Protein AF-0000000086132204 (afdb_homodimer)

Structure (mmCIF, N/CA/C/O backbone):
data_AF-0000000086132204-model_v1
#
loop_
_entity.id
_entity.type
_entity.pdbx_description
1 polymer 'Uncharacterized protein'
#
loop_
_atom_site.group_PDB
_atom_site.id
_atom_site.type_symbol
_atom_site.label_atom_id
_atom_site.label_alt_id
_atom_site.label_comp_id
_atom_site.label_asym_id
_atom_site.label_entity_id
_atom_site.label_seq_id
_atom_site.pdbx_PDB_ins_code
_atom_site.Cartn_x
_atom_site.Cartn_y
_atom_site.Cartn_z
_atom_site.occupancy
_atom_site.B_iso_or_equiv
_atom_site.auth_seq_id
_atom_site.auth_comp_id
_atom_site.auth_asym_id
_atom_site.auth_atom_id
_atom_site.pdbx_PDB_model_num
ATOM 1 N N . MET A 1 1 ? 73.062 -9.727 62 1 20.42 1 MET A N 1
ATOM 2 C CA . MET A 1 1 ? 72.625 -11.133 62.031 1 20.42 1 MET A CA 1
ATOM 3 C C . MET A 1 1 ? 71.312 -11.32 61.281 1 20.42 1 MET A C 1
ATOM 5 O O . MET A 1 1 ? 70.938 -10.492 60.469 1 20.42 1 MET A O 1
ATOM 9 N N . PRO A 1 2 ? 70.375 -11.914 62.125 1 23.09 2 PRO A N 1
ATOM 10 C CA . PRO A 1 2 ? 69.25 -12.828 61.812 1 23.09 2 PRO A CA 1
ATOM 11 C C . PRO A 1 2 ? 68.188 -12.195 60.938 1 23.09 2 PRO A C 1
ATOM 13 O O . PRO A 1 2 ? 68 -10.969 60.938 1 23.09 2 PRO A O 1
ATOM 16 N N . ASP A 1 3 ? 67.812 -12.992 59.969 1 23.55 3 ASP A N 1
ATOM 17 C CA . ASP A 1 3 ? 67.125 -13 58.688 1 23.55 3 ASP A CA 1
ATOM 18 C C . ASP A 1 3 ? 65.625 -12.812 58.938 1 23.55 3 ASP A C 1
ATOM 20 O O . ASP A 1 3 ? 64.938 -13.656 59.562 1 23.55 3 ASP A O 1
ATOM 24 N N . ARG A 1 4 ? 65.312 -11.633 59.375 1 25.23 4 ARG A N 1
ATOM 25 C CA . ARG A 1 4 ? 63.969 -11.336 59.938 1 25.23 4 ARG A CA 1
ATOM 26 C C . ARG A 1 4 ? 62.875 -11.922 59.031 1 25.23 4 ARG A C 1
ATOM 28 O O . ARG A 1 4 ? 62.906 -11.797 57.812 1 25.23 4 ARG A O 1
ATOM 35 N N . PRO A 1 5 ? 62.281 -12.945 59.594 1 25.67 5 PRO A N 1
ATOM 36 C CA . PRO A 1 5 ? 61.344 -13.844 58.906 1 25.67 5 PRO A CA 1
ATOM 37 C C . PRO A 1 5 ? 60.281 -13.094 58.125 1 25.67 5 PRO A C 1
ATOM 39 O O . PRO A 1 5 ? 60.031 -11.914 58.406 1 25.67 5 PRO A O 1
ATOM 42 N N . HIS A 1 6 ? 60.031 -13.539 56.875 1 24.53 6 HIS A N 1
ATOM 43 C CA . HIS A 1 6 ? 59.281 -13.25 55.688 1 24.53 6 HIS A CA 1
ATOM 44 C C . HIS A 1 6 ? 57.781 -13.219 55.969 1 24.53 6 HIS A C 1
ATOM 46 O O . HIS A 1 6 ? 57.156 -14.258 56.25 1 24.53 6 HIS A O 1
ATOM 52 N N . GLY A 1 7 ? 57.469 -12.336 57 1 22.56 7 GLY A N 1
ATOM 53 C CA . GLY A 1 7 ? 56.094 -12.383 57.5 1 22.56 7 GLY A CA 1
ATOM 54 C C . GLY A 1 7 ? 55.062 -12.555 56.406 1 22.56 7 GLY A C 1
ATOM 55 O O . GLY A 1 7 ? 55.219 -12.016 55.312 1 22.56 7 GLY A O 1
ATOM 56 N N . GLU A 1 8 ? 54.562 -13.781 56.406 1 24.34 8 GLU A N 1
ATOM 57 C CA . GLU A 1 8 ? 53.5 -14.344 55.531 1 24.34 8 GLU A CA 1
ATOM 58 C C . GLU A 1 8 ? 52.344 -13.375 55.406 1 24.34 8 GLU A C 1
ATOM 60 O O . GLU A 1 8 ? 51.812 -12.867 56.406 1 24.34 8 GLU A O 1
ATOM 65 N N . THR A 1 9 ? 52.469 -12.555 54.344 1 24.81 9 THR A N 1
ATOM 66 C CA . THR A 1 9 ? 51.531 -11.516 53.938 1 24.81 9 THR A CA 1
ATOM 67 C C . THR A 1 9 ? 50.094 -12.055 53.875 1 24.81 9 THR A C 1
ATOM 69 O O . THR A 1 9 ? 49.812 -13.008 53.156 1 24.81 9 THR A O 1
ATOM 72 N N . ALA A 1 10 ? 49.562 -12.188 55.094 1 25.45 10 ALA A N 1
ATOM 73 C CA . ALA A 1 10 ? 48.219 -12.727 55.281 1 25.45 10 ALA A CA 1
ATOM 74 C C . ALA A 1 10 ? 47.25 -12.211 54.188 1 25.45 10 ALA A C 1
ATOM 76 O O . ALA A 1 10 ? 47.281 -11.031 53.844 1 25.45 10 ALA A O 1
ATOM 77 N N . PRO A 1 11 ? 46.844 -13.156 53.344 1 24.88 11 PRO A N 1
ATOM 78 C CA . PRO A 1 11 ? 46 -12.805 52.156 1 24.88 11 PRO A CA 1
ATOM 79 C C . PRO A 1 11 ? 44.75 -12.047 52.531 1 24.88 11 PRO A C 1
ATOM 81 O O . PRO A 1 11 ? 44.188 -12.258 53.625 1 24.88 11 PRO A O 1
ATOM 84 N N . SER A 1 12 ? 44.781 -10.711 52.406 1 24.38 12 SER A N 1
ATOM 85 C CA . SER A 1 12 ? 43.656 -9.836 52.75 1 24.38 12 SER A CA 1
ATOM 86 C C . SER A 1 12 ? 42.344 -10.453 52.312 1 24.38 12 SER A C 1
ATOM 88 O O . SER A 1 12 ? 42.219 -11 51.219 1 24.38 12 SER A O 1
ATOM 90 N N . PRO A 1 13 ? 41.656 -10.945 53.281 1 23.94 13 PRO A N 1
ATOM 91 C CA . PRO A 1 13 ? 40.375 -11.633 53.062 1 23.94 13 PRO A CA 1
ATOM 92 C C . PRO A 1 13 ? 39.5 -10.914 52.031 1 23.94 13 PRO A C 1
ATOM 94 O O . PRO A 1 13 ? 39.625 -9.703 51.844 1 23.94 13 PRO A O 1
ATOM 97 N N . CYS A 1 14 ? 39.281 -11.578 50.875 1 24.52 14 CYS A N 1
ATOM 98 C CA . CYS A 1 14 ? 38.469 -11.125 49.75 1 24.52 14 CYS A CA 1
ATOM 99 C C . CYS A 1 14 ? 37.156 -10.562 50.219 1 24.52 14 CYS A C 1
ATOM 101 O O . CYS A 1 14 ? 36.469 -11.172 51.031 1 24.52 14 CYS A O 1
ATOM 103 N N . PRO A 1 15 ? 37.062 -9.227 50.281 1 24.2 15 PRO A N 1
ATOM 104 C CA . PRO A 1 15 ? 35.812 -8.625 50.781 1 24.2 15 PRO A CA 1
ATOM 105 C C . PRO A 1 15 ? 34.562 -9.312 50.25 1 24.2 15 PRO A C 1
ATOM 107 O O . PRO A 1 15 ? 34.625 -9.906 49.156 1 24.2 15 PRO A O 1
ATOM 110 N N . GLU A 1 16 ? 33.812 -9.867 51.125 1 22.86 16 GLU A N 1
ATOM 111 C CA . GLU A 1 16 ? 32.5 -10.516 50.906 1 22.86 16 GLU A CA 1
ATOM 112 C C . GLU A 1 16 ? 31.672 -9.742 49.875 1 22.86 16 GLU A C 1
ATOM 114 O O . GLU A 1 16 ? 31.594 -8.516 49.938 1 22.86 16 GLU A O 1
ATOM 119 N N . ALA A 1 17 ? 31.375 -10.414 48.719 1 28.98 17 ALA A N 1
ATOM 120 C CA . ALA A 1 17 ? 30.562 -10.016 47.562 1 28.98 17 ALA A CA 1
ATOM 121 C C . ALA A 1 17 ? 29.219 -9.445 48 1 28.98 17 ALA A C 1
ATOM 123 O O . ALA A 1 17 ? 28.391 -10.172 48.562 1 28.98 17 ALA A O 1
ATOM 124 N N . SER A 1 18 ? 29.188 -8.289 48.625 1 23.14 18 SER A N 1
ATOM 125 C CA . SER A 1 18 ? 27.906 -7.742 49.031 1 23.14 18 SER A CA 1
ATOM 126 C C . SER A 1 18 ? 26.844 -7.957 47.938 1 23.14 18 SER A C 1
ATOM 128 O O . SER A 1 18 ? 27.109 -7.695 46.75 1 23.14 18 SER A O 1
ATOM 130 N N . VAL A 1 19 ? 25.969 -8.914 48.156 1 28.44 19 VAL A N 1
ATOM 131 C CA . VAL A 1 19 ? 24.812 -9.258 47.344 1 28.44 19 VAL A CA 1
ATOM 132 C C . VAL A 1 19 ? 24.062 -7.988 46.938 1 28.44 19 VAL A C 1
ATOM 134 O O . VAL A 1 19 ? 23.703 -7.184 47.781 1 28.44 19 VAL A O 1
ATOM 137 N N . PRO A 1 20 ? 24.453 -7.426 45.719 1 28.2 20 PRO A N 1
ATOM 138 C CA . PRO A 1 20 ? 23.766 -6.16 45.438 1 28.2 20 PRO A CA 1
ATOM 139 C C . PRO A 1 20 ? 22.281 -6.215 45.75 1 28.2 20 PRO A C 1
ATOM 141 O O . PRO A 1 20 ? 21.672 -7.293 45.75 1 28.2 20 PRO A O 1
ATOM 144 N N . PRO A 1 21 ? 21.797 -5.273 46.594 1 28.83 21 PRO A N 1
ATOM 145 C CA . PRO A 1 21 ? 20.391 -5.254 47 1 28.83 21 PRO A CA 1
ATOM 146 C C . PRO A 1 21 ? 19.422 -5.582 45.844 1 28.83 21 PRO A C 1
ATOM 148 O O . PRO A 1 21 ? 19.781 -5.43 44.688 1 28.83 21 PRO A O 1
ATOM 151 N N . PRO A 1 22 ? 18.375 -6.418 46.219 1 27.06 22 PRO A N 1
ATOM 152 C CA . PRO A 1 22 ? 17.391 -6.906 45.25 1 27.06 22 PRO A CA 1
ATOM 153 C C . PRO A 1 22 ? 16.891 -5.805 44.312 1 27.06 22 PRO A C 1
ATOM 155 O O . PRO A 1 22 ? 16.703 -4.664 44.75 1 27.06 22 PRO A O 1
ATOM 158 N N . THR A 1 23 ? 17.438 -5.801 43.156 1 27.56 23 THR A N 1
ATOM 159 C CA . THR A 1 23 ? 17.031 -4.891 42.094 1 27.56 23 THR A CA 1
ATOM 160 C C . THR A 1 23 ? 15.523 -4.738 42.031 1 27.56 23 THR A C 1
ATOM 162 O O . THR A 1 23 ? 14.789 -5.73 41.969 1 27.56 23 THR A O 1
ATOM 165 N N . HIS A 1 24 ? 14.984 -3.727 42.812 1 26.73 24 HIS A N 1
ATOM 166 C CA . HIS A 1 24 ? 13.594 -3.293 42.719 1 26.73 24 HIS A CA 1
ATOM 167 C C . HIS A 1 24 ? 13.062 -3.436 41.312 1 26.73 24 HIS A C 1
ATOM 169 O O . HIS A 1 24 ? 13.625 -2.865 40.375 1 26.73 24 HIS A O 1
ATOM 175 N N . GLN A 1 25 ? 12.688 -4.609 41.094 1 23.97 25 GLN A N 1
ATOM 176 C CA . GLN A 1 25 ? 11.969 -4.926 39.875 1 23.97 25 GLN A CA 1
ATOM 177 C C . GLN A 1 25 ? 11.016 -3.799 39.469 1 23.97 25 GLN A C 1
ATOM 179 O O . GLN A 1 25 ? 10.078 -3.49 40.219 1 23.97 25 GLN A O 1
ATOM 184 N N . LEU A 1 26 ? 11.617 -2.771 39 1 25.34 26 LEU A N 1
ATOM 185 C CA . LEU A 1 26 ? 10.812 -1.691 38.438 1 25.34 26 LEU A CA 1
ATOM 186 C C . LEU A 1 26 ? 9.547 -2.238 37.781 1 25.34 26 LEU A C 1
ATOM 188 O O . LEU A 1 26 ? 9.633 -3.062 36.875 1 25.34 26 LEU A O 1
ATOM 192 N N . GLN A 1 27 ? 8.547 -2.43 38.625 1 23.3 27 GLN A N 1
ATOM 193 C CA . GLN A 1 27 ? 7.168 -2.705 38.219 1 23.3 27 GLN A CA 1
ATOM 194 C C . GLN A 1 27 ? 6.82 -2.033 36.906 1 23.3 27 GLN A C 1
ATOM 196 O O . GLN A 1 27 ? 7.012 -0.827 36.75 1 23.3 27 GLN A O 1
ATOM 201 N N . ARG A 1 28 ? 6.977 -2.744 35.938 1 26.08 28 ARG A N 1
ATOM 202 C CA . ARG A 1 28 ? 6.473 -2.311 34.656 1 26.08 28 ARG A CA 1
ATOM 203 C C . ARG A 1 28 ? 5.117 -1.627 34.781 1 26.08 28 ARG A C 1
ATOM 205 O O . ARG A 1 28 ? 4.102 -2.289 35 1 26.08 28 ARG A O 1
ATOM 212 N N . GLY A 1 29 ? 4.992 -0.57 35.625 1 25.47 29 GLY A N 1
ATOM 213 C CA . GLY A 1 29 ? 3.855 0.314 35.812 1 25.47 29 GLY A CA 1
ATOM 214 C C . GLY A 1 29 ? 3.045 0.533 34.562 1 25.47 29 GLY A C 1
ATOM 215 O O . GLY A 1 29 ? 2.262 1.481 34.469 1 25.47 29 GLY A O 1
ATOM 216 N N . ALA A 1 30 ? 3.57 0.097 33.438 1 27.33 30 ALA A N 1
ATOM 217 C CA . ALA A 1 30 ? 3.039 0.486 32.125 1 27.33 30 ALA A CA 1
ATOM 218 C C . ALA A 1 30 ? 1.6 0.011 31.953 1 27.33 30 ALA A C 1
ATOM 220 O O . ALA A 1 30 ? 0.988 0.225 30.906 1 27.33 30 ALA A O 1
ATOM 221 N N . ALA A 1 31 ? 1.252 -1.207 32.625 1 30.25 31 ALA A N 1
ATOM 222 C CA . ALA A 1 31 ? -0.139 -1.599 32.406 1 30.25 31 ALA A CA 1
ATOM 223 C C . ALA A 1 31 ? -1.096 -0.542 32.938 1 30.25 31 ALA A C 1
ATOM 225 O O . ALA A 1 31 ? -1.208 -0.366 34.156 1 30.25 31 ALA A O 1
ATOM 226 N N . CYS A 1 32 ? -1.142 0.53 32.469 1 27.67 32 CYS A N 1
ATOM 227 C CA . CYS A 1 32 ? -2.162 1.454 32.938 1 27.67 32 CYS A CA 1
ATOM 228 C C . CYS A 1 32 ? -3.455 0.717 33.281 1 27.67 32 CYS A C 1
ATOM 230 O O . CYS A 1 32 ? -4.047 0.082 32.406 1 27.67 32 CYS A O 1
ATOM 232 N N . THR A 1 33 ? -3.709 0.301 34.5 1 30.83 33 THR A N 1
ATOM 233 C CA . THR A 1 33 ? -4.836 -0.248 35.25 1 30.83 33 THR A CA 1
ATOM 234 C C . THR A 1 33 ? -6.117 0.519 34.938 1 30.83 33 THR A C 1
ATOM 236 O O . THR A 1 33 ? -7.148 0.299 35.562 1 30.83 33 THR A O 1
ATOM 239 N N . LEU A 1 34 ? -6.117 1.727 34.406 1 32.06 34 LEU A N 1
ATOM 240 C CA . LEU A 1 34 ? -7.414 2.377 34.562 1 32.06 34 LEU A CA 1
ATOM 241 C C . LEU A 1 34 ? -8.539 1.428 34.156 1 32.06 34 LEU A C 1
ATOM 243 O O . LEU A 1 34 ? -9.484 1.234 34.938 1 32.06 34 LEU A O 1
ATOM 247 N N . LEU A 1 35 ? -9.375 1.679 33.062 1 29.5 35 LEU A N 1
ATOM 248 C CA . LEU A 1 35 ? -10.625 0.945 32.875 1 29.5 35 LEU A CA 1
ATOM 249 C C . LEU A 1 35 ? -10.352 -0.521 32.562 1 29.5 35 LEU A C 1
ATOM 251 O O . LEU A 1 35 ? -10.266 -0.897 31.375 1 29.5 35 LEU A O 1
ATOM 255 N N . ALA A 1 36 ? -9.5 -1.141 33.281 1 31.78 36 ALA A N 1
ATOM 256 C CA . ALA A 1 36 ? -9.43 -2.596 33.406 1 31.78 36 ALA A CA 1
ATOM 257 C C . ALA A 1 36 ? -10.766 -3.18 33.844 1 31.78 36 ALA A C 1
ATOM 259 O O . ALA A 1 36 ? -10.867 -3.803 34.875 1 31.78 36 ALA A O 1
ATOM 260 N N . GLY A 1 37 ? -11.891 -2.518 34.094 1 27.27 37 GLY A N 1
ATOM 261 C CA . GLY A 1 37 ? -12.938 -3.471 34.438 1 27.27 37 GLY A CA 1
ATOM 262 C C . GLY A 1 37 ? -12.852 -4.754 33.625 1 27.27 37 GLY A C 1
ATOM 263 O O . GLY A 1 37 ? -12.047 -4.863 32.719 1 27.27 37 GLY A O 1
ATOM 264 N N . ARG A 1 38 ? -14.062 -5.648 33.719 1 31.34 38 ARG A N 1
ATOM 265 C CA . ARG A 1 38 ? -14.312 -6.992 33.219 1 31.34 38 ARG A CA 1
ATOM 266 C C . ARG A 1 38 ? -13.898 -7.113 31.75 1 31.34 38 ARG A C 1
ATOM 268 O O . ARG A 1 38 ? -13.883 -8.211 31.188 1 31.34 38 ARG A O 1
ATOM 275 N N . GLN A 1 39 ? -14.055 -6.027 31.047 1 30.38 39 GLN A N 1
ATOM 276 C CA . GLN A 1 39 ? -13.867 -6.332 29.625 1 30.38 39 GLN A CA 1
ATOM 277 C C . GLN A 1 39 ? -12.391 -6.387 29.266 1 30.38 39 GLN A C 1
ATOM 279 O O . GLN A 1 39 ? -12 -5.992 28.156 1 30.38 39 GLN A O 1
ATOM 284 N N . ALA A 1 40 ? -11.508 -6.332 30.172 1 32.88 40 ALA A N 1
ATOM 285 C CA . ALA A 1 40 ? -10.055 -6.41 30.031 1 32.88 40 ALA A CA 1
ATOM 286 C C . ALA A 1 40 ? -9.648 -7.559 29.125 1 32.88 40 ALA A C 1
ATOM 288 O O . ALA A 1 40 ? -8.719 -7.43 28.312 1 32.88 40 ALA A O 1
ATOM 289 N N . GLY A 1 41 ? -9.781 -8.719 29.688 1 32.06 41 GLY A N 1
ATOM 290 C CA . GLY A 1 41 ? -9.211 -9.93 29.125 1 32.06 41 GLY A CA 1
ATOM 291 C C . GLY A 1 41 ? -9.672 -10.203 27.719 1 32.06 41 GLY A C 1
ATOM 292 O O . GLY A 1 41 ? -9.609 -11.344 27.25 1 32.06 41 GLY A O 1
ATOM 293 N N . HIS A 1 42 ? -10.812 -9.562 27.344 1 31.58 42 HIS A N 1
ATOM 294 C CA . HIS A 1 42 ? -11.445 -10.008 26.109 1 31.58 42 HIS A CA 1
ATOM 295 C C . HIS A 1 42 ? -10.5 -9.859 24.922 1 31.58 42 HIS A C 1
ATOM 297 O O . HIS A 1 42 ? -9.914 -8.789 24.719 1 31.58 42 HIS A O 1
ATOM 303 N N . SER A 1 43 ? -9.664 -10.789 24.594 1 36.34 43 SER A N 1
ATOM 304 C CA . SER A 1 43 ? -9.055 -11.016 23.297 1 36.34 43 SER A CA 1
ATOM 305 C C . SER A 1 43 ? -9.727 -10.18 22.203 1 36.34 43 SER A C 1
ATOM 307 O O . SER A 1 43 ? -10.953 -10.156 22.109 1 36.34 43 SER A O 1
ATOM 309 N N . ILE A 1 44 ? -9.484 -8.945 22.109 1 42 44 ILE A N 1
ATOM 310 C CA . ILE A 1 44 ? -10.148 -8.156 21.078 1 42 44 ILE A CA 1
ATOM 311 C C . ILE A 1 44 ? -10.594 -9.07 19.938 1 42 44 ILE A C 1
ATOM 313 O O . ILE A 1 44 ? -9.766 -9.602 19.188 1 42 44 ILE A O 1
ATOM 317 N N . GLY A 1 45 ? -11.32 -9.977 20.141 1 50.25 45 GLY A N 1
ATOM 318 C CA . GLY A 1 45 ? -12.047 -10.578 19.031 1 50.25 45 GLY A CA 1
ATOM 319 C C . GLY A 1 45 ? -12.445 -9.586 17.953 1 50.25 45 GLY A C 1
ATOM 320 O O . GLY A 1 45 ? -13.469 -8.914 18.062 1 50.25 45 GLY A O 1
ATOM 321 N N . PHE A 1 46 ? -11.398 -8.938 17.312 1 58.12 46 PHE A N 1
ATOM 322 C CA . PHE A 1 46 ? -11.75 -8.023 16.234 1 58.12 46 PHE A CA 1
ATOM 323 C C . PHE A 1 46 ? -12.891 -8.594 15.391 1 58.12 46 PHE A C 1
ATOM 325 O O . PHE A 1 46 ? -12.781 -9.695 14.859 1 58.12 46 PHE A O 1
ATOM 332 N N . GLU A 1 47 ? -14.062 -8.117 15.766 1 68.69 47 GLU A N 1
ATOM 333 C CA . GLU A 1 47 ? -15.109 -8.391 14.781 1 68.69 47 GLU A CA 1
ATOM 334 C C . GLU A 1 47 ? -14.609 -8.164 13.359 1 68.69 47 GLU A C 1
ATOM 336 O O . GLU A 1 47 ? -13.766 -7.297 13.125 1 68.69 47 GLU A O 1
ATOM 341 N N . ARG A 1 48 ? -14.961 -9.008 12.625 1 75.25 48 ARG A N 1
ATOM 342 C CA . ARG A 1 48 ? -14.562 -8.984 11.219 1 75.25 48 ARG A CA 1
ATOM 343 C C . ARG A 1 48 ? -14.719 -7.586 10.625 1 75.25 48 ARG A C 1
ATOM 345 O O . ARG A 1 48 ? -13.844 -7.117 9.898 1 75.25 48 ARG A O 1
ATOM 352 N N . SER A 1 49 ? -15.805 -6.98 11.039 1 78.19 49 SER A N 1
ATOM 353 C CA . SER A 1 49 ? -16.047 -5.641 10.508 1 78.19 49 SER A CA 1
ATOM 354 C C . SER A 1 49 ? -14.945 -4.676 10.938 1 78.19 49 SER A C 1
ATOM 356 O O . SER A 1 49 ? -14.523 -3.82 10.156 1 78.19 49 SER A O 1
ATOM 358 N N . ASN A 1 50 ? -14.492 -4.961 12.102 1 81.62 50 ASN A N 1
ATOM 359 C CA . ASN A 1 50 ? -13.453 -4.074 12.609 1 81.62 50 ASN A CA 1
ATOM 360 C C . ASN A 1 50 ? -12.125 -4.297 11.891 1 81.62 50 ASN A C 1
ATOM 362 O O . ASN A 1 50 ? -11.391 -3.344 11.625 1 81.62 50 ASN A O 1
ATOM 366 N N . THR A 1 51 ? -11.93 -5.523 11.516 1 87.75 51 THR A N 1
ATOM 367 C CA . THR A 1 51 ? -10.672 -5.816 10.836 1 87.75 51 THR A CA 1
ATOM 368 C C . THR A 1 51 ? -10.672 -5.207 9.438 1 87.75 51 THR A C 1
ATOM 370 O O . THR A 1 51 ? -9.641 -4.715 8.969 1 87.75 51 THR A O 1
ATOM 373 N N . ILE A 1 52 ? -11.812 -5.211 8.836 1 89.12 52 ILE A N 1
ATOM 374 C CA . ILE A 1 52 ? -11.93 -4.633 7.5 1 89.12 52 ILE A CA 1
ATOM 375 C C . ILE A 1 52 ? -11.727 -3.121 7.574 1 89.12 52 ILE A C 1
ATOM 377 O O . ILE A 1 52 ? -10.992 -2.549 6.766 1 89.12 52 ILE A O 1
ATOM 381 N N . LEU A 1 53 ? -12.367 -2.561 8.562 1 88.94 53 LEU A N 1
ATOM 382 C CA . LEU A 1 53 ? -12.242 -1.115 8.719 1 88.94 53 LEU A CA 1
ATOM 383 C C . LEU A 1 53 ? -10.82 -0.728 9.102 1 88.94 53 LEU A C 1
ATOM 385 O O . LEU A 1 53 ? -10.32 0.32 8.68 1 88.94 53 LEU A O 1
ATOM 389 N N . LEU A 1 54 ? -10.211 -1.605 9.883 1 90.62 54 LEU A N 1
ATOM 390 C CA . LEU A 1 54 ? -8.812 -1.375 10.25 1 90.62 54 LEU A CA 1
ATOM 391 C C . LEU A 1 54 ? -7.918 -1.417 9.016 1 90.62 54 LEU A C 1
ATOM 393 O O . LEU A 1 54 ? -7.062 -0.547 8.828 1 90.62 54 LEU A O 1
ATOM 397 N N . MET A 1 55 ? -8.125 -2.355 8.188 1 91.62 55 MET A N 1
ATOM 398 C CA . MET A 1 55 ? -7.34 -2.482 6.957 1 91.62 55 MET A CA 1
ATOM 399 C C . MET A 1 55 ? -7.617 -1.318 6.012 1 91.62 55 MET A C 1
ATOM 401 O O . MET A 1 55 ? -6.707 -0.829 5.344 1 91.62 55 MET A O 1
ATOM 405 N N . PHE A 1 56 ? -8.891 -0.927 5.973 1 91.62 56 PHE A N 1
ATOM 406 C CA . PHE A 1 56 ? -9.25 0.216 5.145 1 91.62 56 PHE A CA 1
ATOM 407 C C . PHE A 1 56 ? -8.523 1.472 5.602 1 91.62 56 PHE A C 1
ATOM 409 O O . PHE A 1 56 ? -8.031 2.248 4.777 1 91.62 56 PHE A O 1
ATOM 416 N N . TYR A 1 57 ? -8.453 1.642 6.883 1 92.06 57 TYR A N 1
ATOM 417 C CA . TYR A 1 57 ? -7.754 2.803 7.422 1 92.06 57 TYR A CA 1
ATOM 418 C C . TYR A 1 57 ? -6.273 2.773 7.047 1 92.06 57 TYR A C 1
ATOM 420 O O . TYR A 1 57 ? -5.727 3.773 6.578 1 92.06 57 TYR A O 1
ATOM 428 N N . LEU A 1 58 ? -5.609 1.625 7.223 1 90.75 58 LEU A N 1
ATOM 429 C CA . LEU A 1 58 ? -4.168 1.501 7.047 1 90.75 58 LEU A CA 1
ATOM 430 C C . LEU A 1 58 ? -3.787 1.601 5.574 1 90.75 58 LEU A C 1
ATOM 432 O O . LEU A 1 58 ? -2.785 2.23 5.227 1 90.75 58 LEU A O 1
ATOM 436 N N . GLU A 1 59 ? -4.602 1.069 4.754 1 87.56 59 GLU A N 1
ATOM 437 C CA . GLU A 1 59 ? -4.215 0.944 3.352 1 87.56 59 GLU A CA 1
ATOM 438 C C . GLU A 1 59 ? -4.684 2.148 2.541 1 87.56 59 GLU A C 1
ATOM 440 O O . GLU A 1 59 ? -4.055 2.518 1.547 1 87.56 59 GLU A O 1
ATOM 445 N N . TYR A 1 60 ? -5.809 2.787 2.988 1 88.5 60 TYR A N 1
ATOM 446 C CA . TYR A 1 60 ? -6.398 3.809 2.133 1 88.5 60 TYR A CA 1
ATOM 447 C C . TYR A 1 60 ? -6.43 5.16 2.84 1 88.5 60 TYR A C 1
ATOM 449 O O . TYR A 1 60 ? -5.797 6.117 2.391 1 88.5 60 TYR A O 1
ATOM 457 N N . LEU A 1 61 ? -7.055 5.156 3.947 1 90.44 61 LEU A N 1
ATOM 458 C CA . LEU A 1 61 ? -7.355 6.434 4.582 1 90.44 61 LEU A CA 1
ATOM 459 C C . LEU A 1 61 ? -6.078 7.105 5.082 1 90.44 61 LEU A C 1
ATOM 461 O O . LEU A 1 61 ? -5.883 8.305 4.879 1 90.44 61 LEU A O 1
ATOM 465 N N . LEU A 1 62 ? -5.219 6.32 5.77 1 91.44 62 LEU A N 1
ATOM 466 C CA . LEU A 1 62 ? -3.99 6.879 6.324 1 91.44 62 LEU A CA 1
ATOM 467 C C . LEU A 1 62 ? -3.115 7.465 5.219 1 91.44 62 LEU A C 1
ATOM 469 O O . LEU A 1 62 ? -2.533 8.539 5.391 1 91.44 62 LEU A O 1
ATOM 473 N N . THR A 1 63 ? -3.051 6.809 4.133 1 87.88 63 THR A N 1
ATOM 474 C CA . THR A 1 63 ? -2.207 7.238 3.021 1 87.88 63 THR A CA 1
ATOM 475 C C . THR A 1 63 ? -2.814 8.445 2.314 1 87.88 63 THR A C 1
ATOM 477 O O . THR A 1 63 ? -2.096 9.242 1.713 1 87.88 63 THR A O 1
ATOM 480 N N . PHE A 1 64 ? -4.109 8.609 2.42 1 88.62 64 PHE A N 1
ATOM 481 C CA . PHE A 1 64 ? -4.793 9.75 1.821 1 88.62 64 PHE A CA 1
ATOM 482 C C . PHE A 1 64 ? -4.652 10.984 2.699 1 88.62 64 PHE A C 1
ATOM 484 O O . PHE A 1 64 ? -4.355 12.078 2.203 1 88.62 64 PHE A O 1
ATOM 491 N N . LEU A 1 65 ? -4.875 10.766 3.949 1 89.31 65 LEU A N 1
ATOM 492 C CA . LEU A 1 65 ? -4.844 11.898 4.875 1 89.31 65 LEU A CA 1
ATOM 493 C C . LEU A 1 65 ? -3.42 12.422 5.043 1 89.31 65 LEU A C 1
ATOM 495 O O . LEU A 1 65 ? -3.215 13.617 5.227 1 89.31 65 LEU A O 1
ATOM 499 N N . PHE A 1 66 ? -2.445 11.461 5.008 1 92.25 66 PHE A N 1
ATOM 500 C CA . PHE A 1 66 ? -1.048 11.828 5.207 1 92.25 66 PHE A CA 1
ATOM 501 C C . PHE A 1 66 ? -0.172 11.234 4.109 1 92.25 66 PHE A C 1
ATOM 503 O O . PHE A 1 66 ? 0.663 10.367 4.379 1 92.25 66 PHE A O 1
ATOM 510 N N . PRO A 1 67 ? -0.271 11.82 2.928 1 90.12 67 PRO A N 1
ATOM 511 C CA . PRO A 1 67 ? 0.385 11.219 1.765 1 90.12 67 PRO A CA 1
ATOM 512 C C . PRO A 1 67 ? 1.908 11.242 1.87 1 90.12 67 PRO A C 1
ATOM 514 O O . PRO A 1 67 ? 2.586 10.422 1.242 1 90.12 67 PRO A O 1
ATOM 517 N N . PHE A 1 68 ? 2.506 12.055 2.646 1 92.06 68 PHE A N 1
ATOM 518 C CA . PHE A 1 68 ? 3.957 12.172 2.73 1 92.06 68 PHE A CA 1
ATOM 519 C C . PHE A 1 68 ? 4.508 11.297 3.852 1 92.06 68 PHE A C 1
ATOM 521 O O . PHE A 1 68 ? 5.719 11.078 3.938 1 92.06 68 PHE A O 1
ATOM 528 N N . TYR A 1 69 ? 3.637 10.797 4.742 1 92.75 69 TYR A N 1
ATOM 529 C CA . TYR A 1 69 ? 4.086 10.023 5.895 1 92.75 69 TYR A CA 1
ATOM 530 C C . TYR A 1 69 ? 4.391 8.586 5.496 1 92.75 69 TYR A C 1
ATOM 532 O O . TYR A 1 69 ? 3.521 7.715 5.59 1 92.75 69 TYR A O 1
ATOM 540 N N . ARG A 1 70 ? 5.625 8.352 5.199 1 88.19 70 ARG A N 1
ATOM 541 C CA . ARG A 1 70 ? 6.094 7.031 4.777 1 88.19 70 ARG A CA 1
ATOM 542 C C . ARG A 1 70 ? 7.371 6.645 5.52 1 88.19 70 ARG A C 1
ATOM 544 O O . ARG A 1 70 ? 8.422 6.457 4.902 1 88.19 70 ARG A O 1
ATOM 551 N N . PRO A 1 71 ? 7.215 6.438 6.77 1 89.44 71 PRO A N 1
ATOM 552 C CA . PRO A 1 71 ? 8.406 6.023 7.516 1 89.44 71 PRO A CA 1
ATOM 553 C C . PRO A 1 71 ? 8.938 4.664 7.074 1 89.44 71 PRO A C 1
ATOM 555 O O . PRO A 1 71 ? 8.156 3.789 6.688 1 89.44 71 PRO A O 1
ATOM 558 N N . SER A 1 72 ? 10.203 4.523 7.18 1 86.44 72 SER A N 1
ATOM 559 C CA . SER A 1 72 ? 10.82 3.262 6.777 1 86.44 72 SER A CA 1
ATOM 560 C C . SER A 1 72 ? 10.367 2.117 7.676 1 86.44 72 SER A C 1
ATOM 562 O O . SER A 1 72 ? 10.305 2.266 8.898 1 86.44 72 SER A O 1
ATOM 564 N N . ILE A 1 73 ? 10.047 1.04 7.078 1 86.5 73 ILE A N 1
ATOM 565 C CA . ILE A 1 73 ? 9.609 -0.136 7.82 1 86.5 73 ILE A CA 1
ATOM 566 C C . ILE A 1 73 ? 10.75 -0.654 8.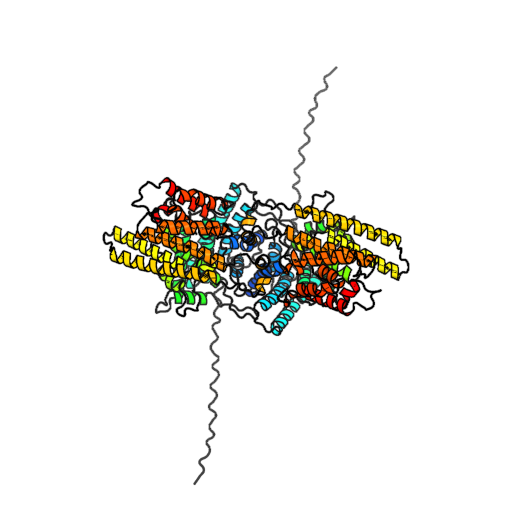695 1 86.5 73 ILE A C 1
ATOM 568 O O . ILE A 1 73 ? 10.516 -1.337 9.695 1 86.5 73 ILE A O 1
ATOM 572 N N . LEU A 1 74 ? 11.969 -0.324 8.336 1 83.12 74 LEU A N 1
ATOM 573 C CA . LEU A 1 74 ? 13.133 -0.766 9.102 1 83.12 74 LEU A CA 1
ATOM 574 C C . LEU A 1 74 ? 13.203 -0.057 10.445 1 83.12 74 LEU A C 1
ATOM 576 O O . LEU A 1 74 ? 13.883 -0.527 11.367 1 83.12 74 LEU A O 1
ATOM 580 N N . GLN A 1 75 ? 12.492 1.076 10.484 1 85.38 75 GLN A N 1
ATOM 581 C CA . GLN A 1 75 ? 12.414 1.807 11.75 1 85.38 75 GLN A CA 1
ATOM 582 C C . GLN A 1 75 ? 11.016 1.711 12.352 1 85.38 75 GLN A C 1
ATOM 584 O O . GLN A 1 75 ? 10.578 2.609 13.07 1 85.38 75 GLN A O 1
ATOM 589 N N . GLY A 1 76 ? 10.336 0.671 11.922 1 87.31 76 GLY A N 1
ATOM 590 C CA . GLY A 1 76 ? 9.023 0.402 12.484 1 87.31 76 GLY A CA 1
ATOM 591 C C . GLY A 1 76 ? 7.891 0.766 11.547 1 87.31 76 GLY A C 1
ATOM 592 O O . GLY A 1 76 ? 6.766 0.29 11.711 1 87.31 76 GLY A O 1
ATOM 593 N N . GLY A 1 77 ? 8.18 1.659 10.617 1 90.19 77 GLY A N 1
ATOM 594 C CA . GLY A 1 77 ? 7.164 2.031 9.648 1 90.19 77 GLY A CA 1
ATOM 595 C C . GLY A 1 77 ? 5.879 2.527 10.281 1 90.19 77 GLY A C 1
ATOM 596 O O . GLY A 1 77 ? 5.914 3.268 11.266 1 90.19 77 GLY A O 1
ATOM 597 N N . ARG A 1 78 ? 4.738 2.152 9.766 1 92.69 78 ARG A N 1
ATOM 598 C CA . ARG A 1 78 ? 3.432 2.551 10.281 1 92.69 78 ARG A CA 1
ATOM 599 C C . ARG A 1 78 ? 2.863 1.485 11.211 1 92.69 78 ARG A C 1
ATOM 601 O O . ARG A 1 78 ? 1.673 1.507 11.531 1 92.69 78 ARG A O 1
ATOM 608 N N . ALA A 1 79 ? 3.703 0.603 11.648 1 92.88 79 ALA A N 1
ATOM 609 C CA . ALA A 1 79 ? 3.266 -0.484 12.523 1 92.88 79 ALA A CA 1
ATOM 610 C C . ALA A 1 79 ? 2.723 0.057 13.844 1 92.88 79 ALA A C 1
ATOM 612 O O . ALA A 1 79 ? 1.875 -0.574 14.477 1 92.88 79 ALA A O 1
ATOM 613 N N . TRP A 1 80 ? 3.205 1.262 14.219 1 93.5 80 TRP A N 1
ATOM 614 C CA . TRP A 1 80 ? 2.746 1.847 15.477 1 93.5 80 TRP A CA 1
ATOM 615 C C . TRP A 1 80 ? 1.254 2.152 15.422 1 93.5 80 TRP A C 1
ATOM 617 O O . TRP A 1 80 ? 0.557 2.061 16.438 1 93.5 80 TRP A O 1
ATOM 627 N N . VAL A 1 81 ? 0.742 2.467 14.25 1 94.12 81 VAL A N 1
ATOM 628 C CA . VAL A 1 81 ? -0.679 2.764 14.102 1 94.12 81 VAL A CA 1
ATOM 629 C C . VAL A 1 81 ? -1.5 1.501 14.352 1 94.12 81 VAL A C 1
ATOM 631 O O . VAL A 1 81 ? -2.494 1.534 15.078 1 94.12 81 VAL A O 1
ATOM 634 N N . LEU A 1 82 ? -1.06 0.438 13.703 1 91.94 82 LEU A N 1
ATOM 635 C CA . LEU A 1 82 ? -1.744 -0.834 13.898 1 91.94 82 LEU A CA 1
ATOM 636 C C . LEU A 1 82 ? -1.691 -1.254 15.367 1 91.94 82 LEU A C 1
ATOM 638 O O . LEU A 1 82 ? -2.701 -1.686 15.93 1 91.94 82 LEU A O 1
ATOM 642 N N . GLU A 1 83 ? -0.558 -1.126 15.945 1 90.94 83 GLU A N 1
ATOM 643 C CA . GLU A 1 83 ? -0.388 -1.473 17.344 1 90.94 83 GLU A CA 1
ATOM 644 C C . GLU A 1 83 ? -1.329 -0.663 18.234 1 90.94 83 GLU A C 1
ATOM 646 O O . GLU A 1 83 ? -1.948 -1.207 19.156 1 90.94 83 GLU A O 1
ATOM 651 N N . MET A 1 84 ? -1.466 0.569 17.984 1 91.81 84 MET A N 1
ATOM 652 C CA . MET A 1 84 ? -2.314 1.445 18.797 1 91.81 84 MET A CA 1
ATOM 653 C C . MET A 1 84 ? -3.789 1.137 18.562 1 91.81 84 MET A C 1
ATOM 655 O O . MET A 1 84 ? -4.598 1.23 19.484 1 91.81 84 MET A O 1
ATOM 659 N N . MET A 1 85 ? -4.125 0.806 17.375 1 89.81 85 MET A N 1
ATOM 660 C CA . MET A 1 85 ? -5.516 0.481 17.078 1 89.81 85 MET A CA 1
ATOM 661 C C . MET A 1 85 ? -5.941 -0.802 17.797 1 89.81 85 MET A C 1
ATOM 663 O O . MET A 1 85 ? -7.102 -0.95 18.172 1 89.81 85 MET A O 1
ATOM 667 N N . ILE A 1 86 ? -4.977 -1.64 17.906 1 84.38 86 ILE A N 1
ATOM 668 C CA . ILE A 1 86 ? -5.27 -2.92 18.547 1 84.38 86 ILE A CA 1
ATOM 669 C C . ILE A 1 86 ? -5.281 -2.752 20.062 1 84.38 86 ILE A C 1
ATOM 671 O O . ILE A 1 86 ? -6.18 -3.258 20.75 1 84.38 86 ILE A O 1
ATOM 675 N N . SER A 1 87 ? -4.355 -1.97 20.594 1 84.69 87 SER A N 1
ATOM 676 C CA . SER A 1 87 ? -4.117 -1.984 22.031 1 84.69 87 SER A CA 1
ATOM 677 C C . SER A 1 87 ? -4.824 -0.819 22.719 1 84.69 87 SER A C 1
ATOM 679 O O . SER A 1 87 ? -5.035 -0.843 23.938 1 84.69 87 SER A O 1
ATOM 681 N N . SER A 1 88 ? -5.105 0.25 22.031 1 88.25 88 SER A N 1
ATOM 682 C CA . SER A 1 88 ? -5.672 1.45 22.625 1 88.25 88 SER A CA 1
ATOM 683 C C . SER A 1 88 ? -7.105 1.686 22.156 1 88.25 88 SER A C 1
ATOM 685 O O . SER A 1 88 ? -7.328 2.09 21.016 1 88.25 88 SER A O 1
ATOM 687 N N . PRO A 1 89 ? -8.016 1.556 23.031 1 85.75 89 PRO A N 1
ATOM 688 C CA . PRO A 1 89 ? -9.414 1.771 22.641 1 85.75 89 PRO A CA 1
ATOM 689 C C . PRO A 1 89 ? -9.672 3.184 22.125 1 85.75 89 PRO A C 1
ATOM 691 O O . PRO A 1 89 ? -10.484 3.377 21.234 1 85.75 89 PRO A O 1
ATOM 694 N N . VAL A 1 90 ? -9.016 4.164 22.781 1 89 90 VAL A N 1
ATOM 695 C CA . VAL A 1 90 ? -9.266 5.551 22.406 1 89 90 VAL A CA 1
ATOM 696 C C . VAL A 1 90 ? -8.82 5.781 20.969 1 89 90 VAL A C 1
ATOM 698 O O . VAL A 1 90 ? -9.547 6.398 20.172 1 89 90 VAL A O 1
ATOM 701 N N . VAL A 1 91 ? -7.668 5.25 20.594 1 91.06 91 VAL A N 1
ATOM 702 C CA . VAL A 1 91 ? -7.188 5.395 19.234 1 91.06 91 VAL A CA 1
ATOM 703 C C . VAL A 1 91 ? -8.031 4.531 18.297 1 91.06 91 VAL A C 1
ATOM 705 O O . VAL A 1 91 ? -8.367 4.953 17.188 1 91.06 91 VAL A O 1
ATOM 708 N N . ARG A 1 92 ? -8.375 3.375 18.766 1 90.25 92 ARG A N 1
ATOM 709 C CA . ARG A 1 92 ? -9.188 2.461 17.969 1 90.25 92 ARG A CA 1
ATOM 710 C C . ARG A 1 92 ? -10.516 3.1 17.594 1 90.25 92 ARG A C 1
ATOM 712 O O . ARG A 1 92 ? -10.914 3.082 16.422 1 90.25 92 ARG A O 1
ATOM 719 N N . GLN A 1 93 ? -11.156 3.664 18.516 1 87.56 93 GLN A N 1
ATOM 720 C CA . GLN A 1 93 ? -12.469 4.246 18.281 1 87.56 93 GLN A CA 1
ATOM 721 C C . GLN A 1 93 ? -12.383 5.445 17.344 1 87.56 93 GLN A C 1
ATOM 723 O O . GLN A 1 93 ? -13.234 5.629 16.469 1 87.56 93 GLN A O 1
ATOM 728 N N . ALA A 1 94 ? -11.391 6.242 17.531 1 89.19 94 ALA A N 1
ATOM 729 C CA . ALA A 1 94 ? -11.203 7.406 16.672 1 89.19 94 ALA A CA 1
ATOM 730 C C . ALA A 1 94 ? -10.961 6.988 15.227 1 89.19 94 ALA A C 1
ATOM 732 O O . ALA A 1 94 ? -11.539 7.57 14.297 1 89.19 94 ALA A O 1
ATOM 733 N N . THR A 1 95 ? -10.141 5.965 15.023 1 90.06 95 THR A N 1
ATOM 734 C CA . THR A 1 95 ? -9.797 5.527 13.68 1 90.06 95 THR A CA 1
ATOM 735 C C . THR A 1 95 ? -10.961 4.773 13.039 1 90.06 95 THR A C 1
ATOM 737 O O . THR A 1 95 ? -11.203 4.906 11.836 1 90.06 95 THR A O 1
ATOM 740 N N . LEU A 1 96 ? -11.656 3.992 13.836 1 87.44 96 LEU A N 1
ATOM 741 C CA . LEU A 1 96 ? -12.797 3.252 13.305 1 87.44 96 LEU A CA 1
ATOM 742 C C . LEU A 1 96 ? -13.914 4.199 12.883 1 87.44 96 LEU A C 1
ATOM 744 O O . LEU A 1 96 ? -14.609 3.947 11.898 1 87.44 96 LEU A O 1
ATOM 748 N N . CYS A 1 97 ? -14.023 5.234 13.648 1 86.56 97 CYS A N 1
ATOM 749 C CA . CYS A 1 97 ? -15.031 6.234 13.312 1 86.56 97 CYS A CA 1
ATOM 750 C C . CYS A 1 97 ? -14.758 6.836 11.938 1 86.56 97 CYS A C 1
ATOM 752 O O . CYS A 1 97 ? -15.656 6.898 11.094 1 86.56 97 CYS A O 1
ATOM 754 N N . GLN A 1 98 ? -13.578 7.176 11.688 1 87.88 98 GLN A N 1
ATOM 755 C CA . GLN A 1 98 ? -13.195 7.754 10.406 1 87.88 98 GLN A CA 1
ATOM 756 C C . GLN A 1 98 ? -13.312 6.73 9.281 1 87.88 98 GLN A C 1
ATOM 758 O O . GLN A 1 98 ? -13.836 7.039 8.211 1 87.88 98 GLN A O 1
ATOM 763 N N . SER A 1 99 ? -12.82 5.559 9.531 1 88.12 99 SER A N 1
ATOM 764 C CA . SER A 1 99 ? -12.828 4.496 8.531 1 88.12 99 SER A CA 1
ATOM 765 C C . SER A 1 99 ? -14.258 4.129 8.133 1 88.12 99 SER A C 1
ATOM 767 O O . SER A 1 99 ? -14.539 3.883 6.957 1 88.12 99 SER A O 1
ATOM 769 N N . SER A 1 100 ? -15.102 4.07 9.125 1 85.31 100 SER A N 1
ATOM 770 C CA . SER A 1 100 ? -16.484 3.721 8.852 1 85.31 100 SER A CA 1
ATOM 771 C C . SER A 1 100 ? -17.156 4.742 7.934 1 85.31 100 SER A C 1
ATOM 773 O O . SER A 1 100 ? -17.891 4.379 7.02 1 85.31 100 SER A O 1
ATOM 775 N N . TYR A 1 101 ? -16.891 5.965 8.172 1 82.38 101 TYR A N 1
ATOM 776 C CA . TYR A 1 101 ? -17.453 7.031 7.359 1 82.38 101 TYR A CA 1
ATOM 777 C C . TYR A 1 101 ? -16.984 6.941 5.914 1 82.38 101 TYR A C 1
ATOM 779 O O . TYR A 1 101 ? -17.797 6.879 4.988 1 82.38 101 TYR A O 1
ATOM 787 N N . PHE A 1 102 ? -15.734 6.902 5.668 1 84.94 102 PHE A N 1
ATOM 788 C CA . PHE A 1 102 ? -15.18 6.914 4.32 1 84.94 102 PHE A CA 1
ATOM 789 C C . PHE A 1 102 ? -15.508 5.617 3.592 1 84.94 102 PHE A C 1
ATOM 791 O O . PHE A 1 102 ? -15.703 5.613 2.375 1 84.94 102 PHE A O 1
ATOM 798 N N . PHE A 1 103 ? -15.508 4.559 4.379 1 85.56 103 PHE A N 1
ATOM 799 C CA . PHE A 1 103 ? -15.875 3.279 3.787 1 85.56 103 PHE A CA 1
ATOM 800 C C . PHE A 1 103 ? -17.297 3.32 3.254 1 85.56 103 PHE A C 1
ATOM 802 O O . PHE A 1 103 ? -17.578 2.801 2.172 1 85.56 103 PHE A O 1
ATOM 809 N N . SER A 1 104 ? -18.141 3.887 3.998 1 81.44 104 SER A N 1
ATOM 810 C CA . SER A 1 104 ? -19.531 4.02 3.58 1 81.44 104 SER A CA 1
ATOM 811 C C . SER A 1 104 ? -19.656 4.906 2.344 1 81.44 104 SER A C 1
ATOM 813 O O . SER A 1 104 ? -20.5 4.656 1.476 1 81.44 104 SER A O 1
ATOM 815 N N . LEU A 1 105 ? -18.906 5.922 2.275 1 79.31 105 LEU A N 1
ATOM 816 C CA . LEU A 1 105 ? -18.891 6.793 1.106 1 79.31 105 LEU A CA 1
ATOM 817 C C . LEU A 1 105 ? -18.422 6.039 -0.134 1 79.31 105 LEU A C 1
ATOM 819 O O . LEU A 1 105 ? -18.938 6.262 -1.232 1 79.31 105 LEU A O 1
ATOM 823 N N . ALA A 1 106 ? -17.469 5.25 0.031 1 79.75 106 ALA A N 1
ATOM 824 C CA . ALA A 1 106 ? -16.891 4.492 -1.078 1 79.75 106 ALA A CA 1
ATOM 825 C C . ALA A 1 106 ? -17.906 3.484 -1.631 1 79.75 106 ALA A C 1
ATOM 827 O O . ALA A 1 106 ? -17.859 3.141 -2.814 1 79.75 106 ALA A O 1
ATOM 828 N N . GLN A 1 107 ? -18.719 2.969 -0.826 1 76.38 107 GLN A N 1
ATOM 829 C CA . GLN A 1 107 ? -19.734 2.008 -1.249 1 76.38 107 GLN A CA 1
ATOM 830 C C . GLN A 1 107 ? -20.812 2.686 -2.078 1 76.38 107 GLN A C 1
ATOM 832 O O . GLN A 1 107 ? -21.562 2.02 -2.799 1 76.38 107 GLN A O 1
ATOM 837 N N . LYS A 1 108 ? -20.766 3.916 -2.428 1 65.19 108 LYS A N 1
ATOM 838 C CA . LYS A 1 108 ? -21.703 4.719 -3.219 1 65.19 108 LYS A CA 1
ATOM 839 C C . LYS A 1 108 ? -23.141 4.453 -2.814 1 65.19 108 LYS A C 1
ATOM 841 O O . LYS A 1 108 ? -24.062 4.652 -3.607 1 65.19 108 LYS A O 1
ATOM 846 N N . THR A 1 109 ? -23.453 3.504 -1.975 1 56.78 109 THR A N 1
ATOM 847 C CA . THR A 1 109 ? -24.828 3.07 -1.789 1 56.78 109 THR A CA 1
ATOM 848 C C . THR A 1 109 ? -25.594 4.047 -0.894 1 56.78 109 THR A C 1
ATOM 850 O O . THR A 1 109 ? -26.812 4.133 -0.96 1 56.78 109 THR A O 1
ATOM 853 N N . GLY A 1 110 ? -25.078 4.426 0.208 1 54.03 110 GLY A N 1
ATOM 854 C CA . GLY A 1 110 ? -26.047 4.887 1.184 1 54.03 110 GLY A CA 1
ATOM 855 C C . GLY A 1 110 ? -26.547 6.297 0.917 1 54.03 110 GLY A C 1
ATOM 856 O O . GLY A 1 110 ? -25.906 7.055 0.183 1 54.03 110 GLY A O 1
ATOM 857 N N . HIS A 1 111 ? -27.828 6.348 1.023 1 58.28 111 HIS A N 1
ATOM 858 C CA . HIS A 1 111 ? -28.375 7.695 1.108 1 58.28 111 HIS A CA 1
ATOM 859 C C . HIS A 1 111 ? -27.531 8.57 2.029 1 58.28 111 HIS A C 1
ATOM 861 O O . HIS A 1 111 ? -27.172 8.156 3.129 1 58.28 111 HIS A O 1
ATOM 867 N N . GLY A 1 112 ? -26.844 9.547 1.43 1 62.81 112 GLY A N 1
ATOM 868 C CA . GLY A 1 112 ? -26.031 10.547 2.1 1 62.81 112 GLY A CA 1
ATOM 869 C C . GLY A 1 112 ? -26.453 10.797 3.537 1 62.81 112 GLY A C 1
ATOM 870 O O . GLY A 1 112 ? -25.609 10.844 4.434 1 62.81 112 GLY A O 1
ATOM 871 N N . ASP A 1 113 ? -27.75 10.562 3.771 1 66.75 113 ASP A N 1
ATOM 872 C CA . ASP A 1 113 ? -28.25 10.93 5.086 1 66.75 113 ASP A CA 1
ATOM 873 C C . ASP A 1 113 ? -28.031 9.805 6.098 1 66.75 113 ASP A C 1
ATOM 875 O O . ASP A 1 113 ? -27.672 10.055 7.246 1 66.75 113 ASP A O 1
ATOM 879 N N . GLU A 1 114 ? -28.297 8.609 5.68 1 69.5 114 GLU A N 1
ATOM 880 C CA . GLU A 1 114 ? -28.125 7.48 6.594 1 69.5 114 GLU A CA 1
ATOM 881 C C . GLU A 1 114 ? -26.656 7.297 6.965 1 69.5 114 GLU A C 1
ATOM 883 O O . GLU A 1 114 ? -26.344 6.988 8.117 1 69.5 114 GLU A O 1
ATOM 888 N N . ILE A 1 115 ? -25.891 7.488 6.047 1 71.19 115 ILE A N 1
ATOM 889 C CA . ILE A 1 115 ? -24.453 7.391 6.277 1 71.19 115 ILE A CA 1
ATOM 890 C C . ILE A 1 115 ? -24.016 8.461 7.27 1 71.19 115 ILE A C 1
ATOM 892 O O . ILE A 1 115 ? -23.25 8.188 8.195 1 71.19 115 ILE A O 1
ATOM 896 N N . TRP A 1 116 ? -24.703 9.562 7.125 1 70.44 116 TRP A N 1
ATOM 897 C CA . TRP A 1 116 ? -24.328 10.695 7.965 1 70.44 116 TRP A CA 1
ATOM 898 C C . TRP A 1 116 ? -24.75 10.461 9.414 1 70.44 116 TRP A C 1
ATOM 900 O O . TRP A 1 116 ? -24 10.766 10.344 1 70.44 116 TRP A O 1
ATOM 910 N N . ASP A 1 117 ? -25.906 9.805 9.578 1 73.06 117 ASP A N 1
ATOM 911 C CA . ASP A 1 117 ? -26.375 9.508 10.93 1 73.06 117 ASP A CA 1
ATOM 912 C C . ASP A 1 117 ? -25.453 8.508 11.625 1 73.06 117 ASP A C 1
ATOM 914 O O . ASP A 1 117 ? -25.156 8.656 12.812 1 73.06 117 ASP A O 1
ATOM 918 N N . THR A 1 118 ? -25.109 7.574 10.891 1 71.94 118 THR A N 1
ATOM 919 C CA . THR A 1 118 ? -24.203 6.566 11.453 1 71.94 118 THR A CA 1
ATOM 920 C C . THR A 1 118 ? -22.859 7.18 11.82 1 71.94 118 THR A C 1
ATOM 922 O O . THR A 1 118 ? -22.312 6.902 12.891 1 71.94 118 THR A O 1
ATOM 925 N N . VAL A 1 119 ? -22.453 8.078 10.984 1 69.94 119 VAL A N 1
ATOM 926 C CA . VAL A 1 119 ? -21.188 8.758 11.219 1 69.94 119 VAL A CA 1
ATOM 927 C C . VAL A 1 119 ? -21.281 9.625 12.469 1 69.94 119 VAL A C 1
ATOM 929 O O . VAL A 1 119 ? -20.375 9.648 13.289 1 69.94 119 VAL A O 1
ATOM 932 N N . MET A 1 120 ? -22.391 10.227 12.586 1 74.44 120 MET A N 1
ATOM 933 C CA . MET A 1 120 ? -22.578 11.125 13.719 1 74.44 120 MET A CA 1
ATOM 934 C C . MET A 1 120 ? -22.625 10.344 15.031 1 74.44 120 MET A C 1
ATOM 936 O O . MET A 1 120 ? -22.078 10.789 16.047 1 74.44 120 MET A O 1
ATOM 940 N N . THR A 1 121 ? -23.234 9.227 14.883 1 77.25 121 THR A N 1
ATOM 941 C CA . THR A 1 121 ? -23.312 8.391 16.078 1 77.25 121 THR A CA 1
ATOM 942 C C . THR A 1 121 ? -21.938 7.863 16.469 1 77.25 121 THR A C 1
ATOM 944 O O . THR A 1 121 ? -21.547 7.91 17.625 1 77.25 121 THR A O 1
ATOM 947 N N . LYS A 1 122 ? -21.234 7.391 15.531 1 76.06 122 LYS A N 1
ATOM 948 C CA . LYS A 1 122 ? -19.906 6.844 15.797 1 76.06 122 LYS A CA 1
ATOM 949 C C . LYS A 1 122 ? -18.953 7.934 16.25 1 76.06 122 LYS A C 1
ATOM 951 O O . LYS A 1 122 ? -18.078 7.691 17.109 1 76.06 122 LYS A O 1
ATOM 956 N N . THR A 1 123 ? -19.078 9.086 15.664 1 78 123 THR A N 1
ATOM 957 C CA . THR A 1 123 ? -18.281 10.227 16.094 1 78 123 THR A CA 1
ATOM 958 C C . THR A 1 123 ? -18.594 10.594 17.547 1 78 123 THR A C 1
ATOM 960 O O . THR A 1 123 ? -17.703 10.898 18.328 1 78 123 THR A O 1
ATOM 963 N N . GLY A 1 124 ? -19.906 10.531 17.797 1 78.69 124 GLY A N 1
ATOM 964 C CA . GLY A 1 124 ? -20.297 10.773 19.172 1 78.69 124 GLY A CA 1
ATOM 965 C C . GLY A 1 124 ? -19.688 9.797 20.156 1 78.69 124 GLY A C 1
ATOM 966 O O . GLY A 1 124 ? -19.219 10.188 21.234 1 78.69 124 GLY A O 1
ATOM 967 N N . ASP A 1 125 ? -19.656 8.57 19.781 1 81.62 125 ASP A N 1
ATOM 968 C CA . ASP A 1 125 ? -19.031 7.547 20.609 1 81.62 125 ASP A CA 1
ATOM 969 C C . ASP A 1 125 ? -17.547 7.801 20.781 1 81.62 125 ASP A C 1
ATOM 971 O O . ASP A 1 125 ? -17 7.637 21.891 1 81.62 125 ASP A O 1
ATOM 975 N N . ALA A 1 126 ? -16.922 8.172 19.719 1 82.56 126 ALA A N 1
ATOM 976 C CA . ALA A 1 126 ? -15.484 8.453 19.781 1 82.56 126 ALA A CA 1
ATOM 977 C C . ALA A 1 126 ? -15.203 9.625 20.734 1 82.56 126 ALA A C 1
ATOM 979 O O . ALA A 1 126 ? -14.25 9.578 21.516 1 82.56 126 ALA A O 1
ATOM 980 N N . PHE A 1 127 ? -16.062 10.555 20.75 1 84 127 PHE A N 1
ATOM 981 C CA . PHE A 1 127 ? -15.914 11.719 21.609 1 84 127 PHE A CA 1
ATOM 982 C C . PHE A 1 127 ? -16.125 11.336 23.078 1 84 127 PHE A C 1
ATOM 984 O O . PHE A 1 127 ? -15.414 11.828 23.953 1 84 127 PHE A O 1
ATOM 991 N N . ARG A 1 128 ? -17.016 10.484 23.266 1 83.94 128 ARG A N 1
ATOM 992 C CA . ARG A 1 128 ? -17.297 10.047 24.625 1 83.94 128 ARG A CA 1
ATOM 993 C C . ARG A 1 128 ? -16.109 9.297 25.219 1 83.94 128 ARG A C 1
ATOM 995 O O . ARG A 1 128 ? -15.727 9.516 26.359 1 83.94 128 ARG A O 1
ATOM 1002 N N . VAL A 1 129 ? -15.602 8.469 24.406 1 82.75 129 VAL A N 1
ATOM 1003 C CA . VAL A 1 129 ? -14.438 7.715 24.844 1 82.75 129 VAL A CA 1
ATOM 1004 C C . VAL A 1 129 ? -13.266 8.664 25.094 1 82.75 129 VAL A C 1
ATOM 1006 O O . VAL A 1 129 ? -12.531 8.508 26.078 1 82.75 129 VAL A O 1
ATOM 1009 N N . LEU A 1 130 ? -13.109 9.594 24.203 1 84.62 130 LEU A N 1
ATOM 1010 C CA . LEU A 1 130 ? -12.039 10.57 24.359 1 84.62 130 LEU A CA 1
ATOM 1011 C C . LEU A 1 130 ? -12.227 11.391 25.625 1 84.62 130 LEU A C 1
ATOM 1013 O O . LEU A 1 130 ? -11.281 11.594 26.391 1 84.62 130 LEU A O 1
ATOM 1017 N N . GLU A 1 131 ? -13.406 11.789 25.859 1 85.19 131 GLU A N 1
ATOM 1018 C CA . GLU A 1 131 ? -13.711 12.594 27.047 1 85.19 131 GLU A CA 1
ATOM 1019 C C . GLU A 1 131 ? -13.445 11.812 28.328 1 85.19 131 GLU A C 1
ATOM 1021 O O . GLU A 1 131 ? -12.898 12.352 29.281 1 85.19 131 GLU A O 1
ATOM 1026 N N . ARG A 1 132 ? -13.867 10.609 28.266 1 84.25 132 ARG A N 1
ATOM 1027 C CA . ARG A 1 132 ? -13.648 9.758 29.438 1 84.25 132 ARG A CA 1
ATOM 1028 C C . ARG A 1 132 ? -12.156 9.562 29.688 1 84.25 132 ARG A C 1
ATOM 1030 O O . ARG A 1 132 ? -11.711 9.578 30.844 1 84.25 132 ARG A O 1
ATOM 1037 N N . SER A 1 133 ? -11.453 9.398 28.625 1 82.75 133 SER A N 1
ATOM 1038 C CA . SER A 1 133 ? -10.016 9.188 28.75 1 82.75 133 SER A CA 1
ATOM 1039 C C . SER A 1 133 ? -9.32 10.438 29.266 1 82.75 133 SER A C 1
ATOM 1041 O O . SER A 1 133 ? -8.383 10.352 30.062 1 82.75 133 SER A O 1
ATOM 1043 N N . LEU A 1 134 ? -9.758 11.578 28.828 1 83.06 134 LEU A N 1
ATOM 1044 C CA . LEU A 1 134 ? -9.188 12.852 29.25 1 83.06 134 LEU A CA 1
ATOM 1045 C C . LEU A 1 134 ? -9.461 13.102 30.734 1 83.06 134 LEU A C 1
ATOM 1047 O O . LEU A 1 134 ? -8.609 13.641 31.453 1 83.06 134 LEU A O 1
ATOM 1051 N N . GLN A 1 135 ? -10.594 12.641 31.141 1 81.88 135 GLN A N 1
ATOM 1052 C CA . GLN A 1 135 ? -10.969 12.805 32.531 1 81.88 135 GLN A CA 1
ATOM 1053 C C . GLN A 1 135 ? -10.055 11.984 33.438 1 81.88 135 GLN A C 1
ATOM 1055 O O . GLN A 1 135 ? -9.688 12.438 34.531 1 81.88 135 GLN A O 1
ATOM 1060 N N . VAL A 1 136 ? -9.688 10.898 32.969 1 78.56 136 VAL A N 1
ATOM 1061 C CA . VAL A 1 136 ? -8.812 10.016 33.75 1 78.56 136 VAL A CA 1
ATOM 1062 C C . VAL A 1 136 ? -7.449 10.68 33.938 1 78.56 136 VAL A C 1
ATOM 1064 O O . VAL A 1 136 ? -6.871 10.625 35 1 78.56 136 VAL A O 1
ATOM 1067 N N . ILE A 1 137 ? -6.91 11.297 32.938 1 77.31 137 ILE A N 1
ATOM 1068 C CA . ILE A 1 137 ? -5.582 11.898 32.969 1 77.31 137 ILE A CA 1
ATOM 1069 C C . ILE A 1 137 ? -5.621 13.164 33.812 1 77.31 137 ILE A C 1
ATOM 1071 O O . ILE A 1 137 ? -4.652 13.484 34.531 1 77.31 137 ILE A O 1
ATOM 1075 N N . THR A 1 138 ? -6.695 13.828 33.75 1 75.94 138 THR A N 1
ATOM 1076 C CA . THR A 1 138 ? -6.832 15.062 34.531 1 75.94 138 THR A CA 1
ATOM 1077 C C . THR A 1 138 ? -6.934 14.758 36 1 75.94 138 THR A C 1
ATOM 1079 O O . THR A 1 138 ? -6.418 15.516 36.844 1 75.94 138 THR A O 1
ATOM 1082 N N . ASP A 1 139 ? -7.566 13.68 36.312 1 71.44 139 ASP A N 1
ATOM 1083 C CA . ASP A 1 139 ? -7.77 13.305 37.719 1 71.44 139 ASP A CA 1
ATOM 1084 C C . ASP A 1 139 ? -6.488 12.742 38.312 1 71.44 139 ASP A C 1
ATOM 1086 O O . ASP A 1 139 ? -6.273 12.836 39.531 1 71.44 139 ASP A O 1
ATOM 1090 N N . SER A 1 140 ? -5.773 12.188 37.438 1 71.19 140 SER A N 1
ATOM 1091 C CA . SER A 1 140 ? -4.512 11.602 37.906 1 71.19 140 SER A CA 1
ATOM 1092 C C . SER A 1 140 ? -3.318 12.414 37.406 1 71.19 140 SER A C 1
ATOM 1094 O O . SER A 1 140 ? -3.471 13.281 36.531 1 71.19 140 SER A O 1
ATOM 1096 N N . SER A 1 141 ? -2.215 12.242 38.094 1 77.5 141 SER A N 1
ATOM 1097 C CA . SER A 1 141 ? -1.007 12.891 37.594 1 77.5 141 SER A CA 1
ATOM 1098 C C . SER A 1 141 ? -0.593 12.328 36.25 1 77.5 141 SER A C 1
ATOM 1100 O O . SER A 1 141 ? -0.558 11.109 36.031 1 77.5 141 SER A O 1
ATOM 1102 N N . ILE A 1 142 ? -0.459 13.164 35.219 1 80.69 142 ILE A N 1
ATOM 1103 C CA . ILE A 1 142 ? -0.08 12.797 33.844 1 80.69 142 ILE A CA 1
ATOM 1104 C C . ILE A 1 142 ? 1.208 11.977 33.875 1 80.69 142 ILE A C 1
ATOM 1106 O O . ILE A 1 142 ? 1.418 11.109 33.031 1 80.69 142 ILE A O 1
ATOM 1110 N N . THR A 1 143 ? 2.018 12.188 34.938 1 77.88 143 THR A N 1
ATOM 1111 C CA . THR A 1 143 ? 3.299 11.5 35.062 1 77.88 143 THR A CA 1
ATOM 1112 C C . THR A 1 143 ? 3.096 10 35.219 1 77.88 143 THR A C 1
ATOM 1114 O O . THR A 1 143 ? 3.949 9.203 34.812 1 77.88 143 THR A O 1
ATOM 1117 N N . GLU A 1 144 ? 1.947 9.648 35.781 1 80.88 144 GLU A N 1
ATOM 1118 C CA . GLU A 1 144 ? 1.67 8.234 36 1 80.88 144 GLU A CA 1
ATOM 1119 C C . GLU A 1 144 ? 1.041 7.578 34.781 1 80.88 144 GLU A C 1
ATOM 1121 O O . GLU A 1 144 ? 1.025 6.352 34.656 1 80.88 144 GLU A O 1
ATOM 1126 N N . HIS A 1 145 ? 0.646 8.414 33.906 1 87.56 145 HIS A N 1
ATOM 1127 C CA . HIS A 1 145 ? -0.074 7.891 32.75 1 87.56 145 HIS A CA 1
ATOM 1128 C C . HIS A 1 145 ? 0.462 8.477 31.469 1 87.56 145 HIS A C 1
ATOM 1130 O O . HIS A 1 145 ? -0.313 8.906 30.609 1 87.56 145 HIS A O 1
ATOM 1136 N N . LEU A 1 146 ? 1.772 8.523 31.375 1 89.81 146 LEU A N 1
ATOM 1137 C CA . LEU A 1 146 ? 2.406 9.156 30.219 1 89.81 146 LEU A CA 1
ATOM 1138 C C . LEU A 1 146 ? 1.971 8.477 28.922 1 89.81 146 LEU A C 1
ATOM 1140 O O . LEU A 1 146 ? 1.609 9.156 27.953 1 89.81 146 LEU A O 1
ATOM 1144 N N . HIS A 1 147 ? 1.944 7.152 28.938 1 91.19 147 HIS A N 1
ATOM 1145 C CA . HIS A 1 147 ? 1.567 6.41 27.75 1 91.19 147 HIS A CA 1
ATOM 1146 C C . HIS A 1 147 ? 0.117 6.684 27.359 1 91.19 147 HIS A C 1
ATOM 1148 O O . HIS A 1 147 ? -0.187 6.898 26.188 1 91.19 147 HIS A O 1
ATOM 1154 N N . GLY A 1 148 ? -0.704 6.695 28.359 1 91 148 GLY A N 1
ATOM 1155 C CA . GLY A 1 148 ? -2.107 6.992 28.109 1 91 148 GLY A CA 1
ATOM 1156 C C . GLY A 1 148 ? -2.338 8.383 27.547 1 91 148 GLY A C 1
ATOM 1157 O O . GLY A 1 148 ? -3.168 8.57 26.656 1 91 148 GLY A O 1
ATOM 1158 N N . ALA A 1 149 ? -1.593 9.328 28.078 1 93.19 149 ALA A N 1
ATOM 1159 C CA . ALA A 1 149 ? -1.722 10.711 27.625 1 93.19 149 ALA A CA 1
ATOM 1160 C C . ALA A 1 149 ? -1.321 10.844 26.156 1 93.19 149 ALA A C 1
ATOM 1162 O O . ALA A 1 149 ? -1.956 11.578 25.406 1 93.19 149 ALA A O 1
ATOM 1163 N N . VAL A 1 150 ? -0.293 10.117 25.797 1 95.06 150 VAL A N 1
ATOM 1164 C CA . VAL A 1 150 ? 0.171 10.164 24.422 1 95.06 150 VAL A CA 1
ATOM 1165 C C . VAL A 1 150 ? -0.873 9.531 23.5 1 95.06 150 VAL A C 1
ATOM 1167 O O . VAL A 1 150 ? -1.121 10.023 22.406 1 95.06 150 VAL A O 1
ATOM 1170 N N . ARG A 1 151 ? -1.511 8.461 23.953 1 94.44 151 ARG A N 1
ATOM 1171 C CA . ARG A 1 151 ? -2.561 7.805 23.172 1 94.44 151 ARG A CA 1
ATOM 1172 C C . ARG A 1 151 ? -3.756 8.727 22.984 1 94.44 151 ARG A C 1
ATOM 1174 O O . ARG A 1 151 ? -4.344 8.773 21.906 1 94.44 151 ARG A O 1
ATOM 1181 N N . ILE A 1 152 ? -4.023 9.461 24 1 94 152 ILE A N 1
ATOM 1182 C CA . ILE A 1 152 ? -5.125 10.414 23.938 1 94 152 ILE A CA 1
ATOM 1183 C C . ILE A 1 152 ? -4.777 11.539 22.953 1 94 152 ILE A C 1
ATOM 1185 O O . ILE A 1 152 ? -5.609 11.93 22.141 1 94 152 ILE A O 1
ATOM 1189 N N . LEU A 1 153 ? -3.58 12.047 23.078 1 95.75 153 LEU A N 1
ATOM 1190 C CA . LEU A 1 153 ? -3.141 13.086 22.156 1 95.75 153 LEU A CA 1
ATOM 1191 C C . LEU A 1 153 ? -3.246 12.602 20.703 1 95.75 153 LEU A C 1
ATOM 1193 O O . LEU A 1 153 ? -3.729 13.336 19.844 1 95.75 153 LEU A O 1
ATOM 1197 N N . ALA A 1 154 ? -2.801 11.375 20.453 1 96 154 ALA A N 1
ATOM 1198 C CA . ALA A 1 154 ? -2.879 10.789 19.125 1 96 154 ALA A CA 1
ATOM 1199 C C . ALA A 1 154 ? -4.328 10.703 18.656 1 96 154 ALA A C 1
ATOM 1201 O O . ALA A 1 154 ? -4.621 10.977 17.484 1 96 154 ALA A O 1
ATOM 1202 N N . SER A 1 155 ? -5.176 10.352 19.531 1 94.25 155 SER A N 1
ATOM 1203 C CA . SER A 1 155 ? -6.594 10.234 19.203 1 94.25 155 SER A CA 1
ATOM 1204 C C . SER A 1 155 ? -7.199 11.594 18.875 1 94.25 155 SER A C 1
ATOM 1206 O O . SER A 1 155 ? -7.988 11.711 17.938 1 94.25 155 SER A O 1
ATOM 1208 N N . ILE A 1 156 ? -6.859 12.578 19.594 1 93.12 156 ILE A N 1
ATOM 1209 C CA . ILE A 1 156 ? -7.355 13.93 19.359 1 93.12 156 ILE A CA 1
ATOM 1210 C C . ILE A 1 156 ? -6.938 14.398 17.969 1 93.12 156 ILE A C 1
ATOM 1212 O O . ILE A 1 156 ? -7.754 14.914 17.203 1 93.12 156 ILE A O 1
ATOM 1216 N N . MET A 1 157 ? -5.711 14.148 17.656 1 94.56 157 MET A N 1
ATOM 1217 C CA . MET A 1 157 ? -5.191 14.617 16.375 1 94.56 157 MET A CA 1
ATOM 1218 C C . MET A 1 157 ? -5.863 13.875 15.219 1 94.56 157 MET A C 1
ATOM 1220 O O . MET A 1 157 ? -6.129 14.469 14.172 1 94.56 157 MET A O 1
ATOM 1224 N N . GLN A 1 158 ? -6.141 12.609 15.406 1 91.44 158 GLN A N 1
ATOM 1225 C CA . GLN A 1 158 ? -6.848 11.836 14.391 1 91.44 158 GLN A CA 1
ATOM 1226 C C . GLN A 1 158 ? -8.266 12.359 14.188 1 91.44 158 GLN A C 1
ATOM 1228 O O . GLN A 1 158 ? -8.719 12.508 13.047 1 91.44 158 GLN A O 1
ATOM 1233 N N . LEU A 1 159 ? -8.922 12.648 15.258 1 88.06 159 LEU A N 1
ATOM 1234 C CA . LEU A 1 159 ? -10.289 13.148 15.18 1 88.06 159 LEU A CA 1
ATOM 1235 C C . LEU A 1 159 ? -10.328 14.539 14.555 1 88.06 159 LEU A C 1
ATOM 1237 O O . LEU A 1 159 ? -11.242 14.852 13.789 1 88.06 159 LEU A O 1
ATOM 1241 N N . GLN A 1 160 ? -9.375 15.273 14.914 1 89.94 160 GLN A N 1
ATOM 1242 C CA . GLN A 1 160 ? -9.305 16.625 14.359 1 89.94 160 GLN A CA 1
ATOM 1243 C C . GLN A 1 160 ? -9.133 16.578 12.844 1 89.94 160 GLN A C 1
ATOM 1245 O O . GLN A 1 160 ? -9.789 17.328 12.117 1 89.94 160 GLN A O 1
ATOM 1250 N N . ARG A 1 161 ? -8.25 15.734 12.352 1 90 161 ARG A N 1
ATOM 1251 C CA . ARG A 1 161 ? -8.031 15.625 10.914 1 90 161 ARG A CA 1
ATOM 1252 C C . ARG A 1 161 ? -9.273 15.109 10.203 1 90 161 ARG A C 1
ATOM 1254 O O . ARG A 1 161 ? -9.57 15.508 9.078 1 90 161 ARG A O 1
ATOM 1261 N N . PHE A 1 162 ? -9.945 14.289 10.891 1 83.25 162 PHE A N 1
ATOM 1262 C CA . PHE A 1 162 ? -11.188 13.766 10.336 1 83.25 162 PHE A CA 1
ATOM 1263 C C . PHE A 1 162 ? -12.227 14.875 10.195 1 83.25 162 PHE A C 1
ATOM 1265 O O . PHE A 1 162 ? -12.836 15.023 9.133 1 83.25 162 PHE A O 1
ATOM 1272 N N . GLU A 1 163 ? -12.375 15.586 11.195 1 81.69 163 GLU A N 1
ATOM 1273 C CA . GLU A 1 163 ? -13.367 16.656 11.203 1 81.69 163 GLU A CA 1
ATOM 1274 C C . GLU A 1 163 ? -13.047 17.719 10.156 1 81.69 163 GLU A C 1
ATOM 1276 O O . GLU A 1 163 ? -13.945 18.234 9.5 1 81.69 163 GLU A O 1
ATOM 1281 N N . ILE A 1 164 ? -11.805 17.953 10.039 1 83.38 164 ILE A N 1
ATOM 1282 C CA . ILE A 1 164 ? -11.383 18.938 9.039 1 83.38 164 ILE A CA 1
ATOM 1283 C C . ILE A 1 164 ? -11.68 18.406 7.641 1 83.38 164 ILE A C 1
ATOM 1285 O O . ILE A 1 164 ? -12.18 19.141 6.785 1 83.38 164 ILE A O 1
ATOM 1289 N N . ALA A 1 165 ? -11.484 17.156 7.449 1 77 165 ALA A N 1
ATOM 1290 C CA . ALA A 1 165 ? -11.688 16.547 6.137 1 77 165 ALA A CA 1
ATOM 1291 C C . ALA A 1 165 ? -13.164 16.516 5.762 1 77 165 ALA A C 1
ATOM 1293 O O . ALA A 1 165 ? -13.516 16.625 4.582 1 77 165 ALA A O 1
ATOM 1294 N N . VAL A 1 166 ? -14.047 16.438 6.785 1 73 166 VAL A N 1
ATOM 1295 C CA . VAL A 1 166 ? -15.469 16.344 6.484 1 73 166 VAL A CA 1
ATOM 1296 C C . VAL A 1 166 ? -16.141 17.703 6.707 1 73 166 VAL A C 1
ATOM 1298 O O . VAL A 1 166 ? -17.359 17.797 6.746 1 73 166 VAL A O 1
ATOM 1301 N N . LEU A 1 167 ? -15.391 18.734 6.922 1 69.31 167 LEU A N 1
ATOM 1302 C CA . LEU A 1 167 ? -15.82 20.125 7.023 1 69.31 167 LEU A CA 1
ATOM 1303 C C . LEU A 1 167 ? -16.672 20.344 8.266 1 69.31 167 LEU A C 1
ATOM 1305 O O . LEU A 1 167 ? -17.672 21.062 8.219 1 69.31 167 LEU A O 1
ATOM 1309 N N . SER A 1 168 ? -16.391 19.609 9.242 1 68.12 168 SER A N 1
ATOM 1310 C CA . SER A 1 168 ? -17.016 19.844 10.539 1 68.12 168 SER A CA 1
ATOM 1311 C C . SER A 1 168 ? -16.062 20.594 11.477 1 68.12 168 SER A C 1
ATOM 1313 O O . SER A 1 168 ? -15.422 19.984 12.328 1 68.12 168 SER A O 1
ATOM 1315 N N . PHE A 1 169 ? -16.109 21.844 11.359 1 69.62 169 PHE A N 1
ATOM 1316 C CA . PHE A 1 169 ? -15.117 22.641 12.062 1 69.62 169 PHE A CA 1
ATOM 1317 C C . PHE A 1 169 ? -15.641 23.062 13.43 1 69.62 169 PHE A C 1
ATOM 1319 O O . PHE A 1 169 ? -14.914 23.703 14.211 1 69.62 169 PHE A O 1
ATOM 1326 N N . HIS A 1 170 ? -16.734 22.562 13.805 1 72.25 170 HIS A N 1
ATOM 1327 C CA . HIS A 1 170 ? -17.375 23.016 15.039 1 72.25 170 HIS A CA 1
ATOM 1328 C C . HIS A 1 170 ? -16.531 22.672 16.25 1 72.25 170 HIS A C 1
ATOM 1330 O O . HIS A 1 170 ? -16.484 23.438 17.219 1 72.25 170 HIS A O 1
ATOM 1336 N N . ASN A 1 171 ? -15.844 21.641 16.156 1 76.5 171 ASN A N 1
ATOM 1337 C CA . ASN A 1 171 ? -15.078 21.172 17.312 1 76.5 171 ASN A CA 1
ATOM 1338 C C . ASN A 1 171 ? -13.586 21.391 17.125 1 76.5 171 ASN A C 1
ATOM 1340 O O . ASN A 1 171 ? -12.781 21 17.969 1 76.5 171 ASN A O 1
ATOM 1344 N N . CYS A 1 172 ? -13.188 22.016 16.094 1 81.56 172 CYS A N 1
ATOM 1345 C CA . CYS A 1 172 ? -11.773 22.141 15.75 1 81.56 172 CYS A CA 1
ATOM 1346 C C . CYS A 1 172 ? -11.031 22.922 16.828 1 81.56 172 CYS A C 1
ATOM 1348 O O . CYS A 1 172 ? -9.922 22.531 17.234 1 81.56 172 CYS A O 1
ATOM 1350 N N . GLN A 1 173 ? -11.711 23.938 17.297 1 84.38 173 GLN A N 1
ATOM 1351 C CA . GLN A 1 173 ? -11.07 24.781 18.312 1 84.38 173 GLN A CA 1
ATOM 1352 C C . GLN A 1 173 ? -10.906 24.016 19.625 1 84.38 173 GLN A C 1
ATOM 1354 O O . GLN A 1 173 ? -9.867 24.125 20.281 1 84.38 173 GLN A O 1
ATOM 1359 N N . SER A 1 174 ? -11.922 23.312 19.984 1 84.31 174 SER A N 1
ATOM 1360 C CA . SER A 1 174 ? -11.875 22.547 21.219 1 84.31 174 SER A CA 1
ATOM 1361 C C . SER A 1 174 ? -10.789 21.469 21.156 1 84.31 174 SER A C 1
ATOM 1363 O O . SER A 1 174 ? -10.039 21.297 22.125 1 84.31 174 SER A O 1
ATOM 1365 N N . HIS A 1 175 ? -10.719 20.734 20.062 1 86.62 175 HIS A N 1
ATOM 1366 C CA . HIS A 1 175 ? -9.688 19.719 19.891 1 86.62 175 HIS A CA 1
ATOM 1367 C C . HIS A 1 175 ? -8.297 20.344 19.906 1 86.62 175 HIS A C 1
ATOM 1369 O O . HIS A 1 175 ? -7.375 19.797 20.516 1 86.62 175 HIS A O 1
ATOM 1375 N N . PHE A 1 176 ? -8.219 21.422 19.25 1 91 176 PHE A N 1
ATOM 1376 C CA . PHE A 1 176 ? -6.938 22.109 19.156 1 91 176 PHE A CA 1
ATOM 1377 C C . PHE A 1 176 ? -6.445 22.516 20.547 1 91 176 PHE A C 1
ATOM 1379 O O . PHE A 1 176 ? -5.305 22.25 20.906 1 91 176 PHE A O 1
ATOM 1386 N N . HIS A 1 177 ? -7.293 23.094 21.312 1 90.69 177 HIS A N 1
ATOM 1387 C CA . HIS A 1 177 ? -6.922 23.547 22.656 1 90.69 177 HIS A CA 1
ATOM 1388 C C . HIS A 1 177 ? -6.594 22.359 23.562 1 90.69 177 HIS A C 1
ATOM 1390 O O . HIS A 1 177 ? -5.668 22.438 24.359 1 90.69 177 HIS A O 1
ATOM 1396 N N . ALA A 1 178 ? -7.402 21.344 23.453 1 90.44 178 ALA A N 1
ATOM 1397 C CA . ALA A 1 178 ? -7.148 20.156 24.25 1 90.44 178 ALA A CA 1
ATOM 1398 C C . ALA A 1 178 ? -5.789 19.547 23.906 1 90.44 178 ALA A C 1
ATOM 1400 O O . ALA A 1 178 ? -5.051 19.125 24.812 1 90.44 178 ALA A O 1
ATOM 1401 N N . ALA A 1 179 ? -5.457 19.469 22.641 1 94.44 179 ALA A N 1
ATOM 1402 C CA . ALA A 1 179 ? -4.184 18.906 22.203 1 94.44 179 ALA A CA 1
ATOM 1403 C C . ALA A 1 179 ? -3.014 19.75 22.703 1 94.44 179 ALA A C 1
ATOM 1405 O O . ALA A 1 179 ? -1.996 19.219 23.141 1 94.44 179 ALA A O 1
ATOM 1406 N N . LEU A 1 180 ? -3.17 21.078 22.641 1 95.12 180 LEU A N 1
ATOM 1407 C CA . LEU A 1 180 ? -2.131 22 23.094 1 95.12 180 LEU A CA 1
ATOM 1408 C C . LEU A 1 180 ? -1.873 21.828 24.594 1 95.12 180 LEU A C 1
ATOM 1410 O O . LEU A 1 180 ? -0.72 21.734 25.016 1 95.12 180 LEU A O 1
ATOM 1414 N N . ALA A 1 181 ? -2.939 21.781 25.297 1 92 181 ALA A N 1
ATOM 1415 C CA . ALA A 1 181 ? -2.828 21.625 26.734 1 92 181 ALA A CA 1
ATOM 1416 C C . ALA A 1 181 ? -2.139 20.328 27.109 1 92 181 ALA A C 1
ATOM 1418 O O . ALA A 1 181 ? -1.267 20.297 27.984 1 92 181 ALA A O 1
ATOM 1419 N N . LEU A 1 182 ? -2.561 19.297 26.484 1 92.5 182 LEU A N 1
ATOM 1420 C CA . LEU A 1 182 ? -1.989 17.984 26.75 1 92.5 182 LEU A CA 1
ATOM 1421 C C . LEU A 1 182 ? -0.512 17.938 26.375 1 92.5 182 LEU A C 1
ATOM 1423 O O . LEU A 1 182 ? 0.299 17.344 27.094 1 92.5 182 LEU A O 1
ATOM 1427 N N . PHE A 1 183 ? -0.144 18.516 25.297 1 94.88 183 PHE A N 1
ATOM 1428 C CA . PHE A 1 183 ? 1.237 18.547 24.828 1 94.88 183 PHE A CA 1
ATOM 1429 C C . PHE A 1 183 ? 2.125 19.281 25.828 1 94.88 183 PHE A C 1
ATOM 1431 O O . PHE A 1 183 ? 3.195 18.781 26.188 1 94.88 183 PHE A O 1
ATOM 1438 N N . LYS A 1 184 ? 1.695 20.391 26.25 1 91.44 184 LYS A N 1
ATOM 1439 C CA . LYS A 1 184 ? 2.453 21.172 27.234 1 91.44 184 LYS A CA 1
ATOM 1440 C C . LYS A 1 184 ? 2.605 20.422 28.547 1 91.44 184 LYS A C 1
ATOM 1442 O O . LYS A 1 184 ? 3.682 20.422 29.141 1 91.44 184 LYS A O 1
ATOM 1447 N N . GLN A 1 185 ? 1.531 19.797 28.938 1 89.25 185 GLN A N 1
ATOM 1448 C CA . GLN A 1 185 ? 1.574 19.031 30.172 1 89.25 185 GLN A CA 1
ATOM 1449 C C . GLN A 1 185 ? 2.561 17.859 30.062 1 89.25 185 GLN A C 1
ATOM 1451 O O . GLN A 1 185 ? 3.273 17.562 31.016 1 89.25 185 GLN A O 1
ATOM 1456 N N . LEU A 1 186 ? 2.551 17.219 28.953 1 91.69 186 LEU A N 1
ATOM 1457 C CA . LEU A 1 186 ? 3.463 16.109 28.719 1 91.69 186 LEU A CA 1
ATOM 1458 C C . LEU A 1 186 ? 4.914 16.578 28.766 1 91.69 186 LEU A C 1
ATOM 1460 O O . LEU A 1 186 ? 5.758 15.93 29.406 1 91.69 186 LEU A O 1
ATOM 1464 N N . LEU A 1 187 ? 5.219 17.672 28.141 1 88.81 187 LEU A N 1
ATOM 1465 C CA . LEU A 1 187 ? 6.582 18.188 28.109 1 88.81 187 LEU A CA 1
ATOM 1466 C C . LEU A 1 187 ? 7.016 18.656 29.5 1 88.81 187 LEU A C 1
ATOM 1468 O O . LEU A 1 187 ? 8.172 18.484 29.891 1 88.81 187 LEU A O 1
ATOM 1472 N N . ASP A 1 188 ? 6.102 19.219 30.234 1 84.38 188 ASP A N 1
ATOM 1473 C CA . ASP A 1 188 ? 6.398 19.734 31.562 1 84.38 188 ASP A CA 1
ATOM 1474 C C . ASP A 1 188 ? 6.648 18.609 32.562 1 84.38 188 ASP A C 1
ATOM 1476 O O . ASP A 1 188 ? 7.406 18.766 33.5 1 84.38 188 ASP A O 1
ATOM 1480 N N . SER A 1 189 ? 5.969 17.578 32.344 1 81.31 189 SER A N 1
ATOM 1481 C CA . SER A 1 189 ? 6.121 16.438 33.25 1 81.31 189 SER A CA 1
ATOM 1482 C C . SER A 1 189 ? 7.52 15.844 33.125 1 81.31 189 SER A C 1
ATOM 1484 O O . SER A 1 189 ? 7.988 15.18 34.062 1 81.31 189 SER A O 1
ATOM 1486 N N . SER A 1 190 ? 8.094 15.961 32.094 1 73.25 190 SER A N 1
ATOM 1487 C CA . SER A 1 190 ? 9.398 15.352 31.875 1 73.25 190 SER A CA 1
ATOM 1488 C C . SER A 1 190 ? 10.523 16.266 32.344 1 73.25 190 SER A C 1
ATOM 1490 O O . SER A 1 190 ? 11.656 15.82 32.562 1 73.25 190 SER A O 1
ATOM 1492 N N . THR A 1 191 ? 10.375 17.562 32.344 1 65.38 191 THR A N 1
ATOM 1493 C CA . THR A 1 191 ? 11.383 18.562 32.719 1 65.38 191 THR A CA 1
ATOM 1494 C C . THR A 1 191 ? 11.445 18.734 34.219 1 65.38 191 THR A C 1
ATOM 1496 O O . THR A 1 191 ? 12.141 19.625 34.719 1 65.38 191 THR A O 1
ATOM 1499 N N . ALA A 1 192 ? 10.773 18.031 35.094 1 57.22 192 ALA A N 1
ATOM 1500 C CA . ALA A 1 192 ? 10.805 18.266 36.531 1 57.22 192 ALA A CA 1
ATOM 1501 C C . ALA A 1 192 ? 12.227 18.203 37.094 1 57.22 192 ALA A C 1
ATOM 1503 O O . ALA A 1 192 ? 12.445 18.328 38.281 1 57.22 192 ALA A O 1
ATOM 1504 N N . ALA A 1 193 ? 13.211 17.844 36.188 1 52.62 193 ALA A N 1
ATOM 1505 C CA . ALA A 1 193 ? 14.531 17.906 36.812 1 52.62 193 ALA A CA 1
ATOM 1506 C C . ALA A 1 193 ? 15.008 19.359 36.938 1 52.62 193 ALA A C 1
ATOM 1508 O O . ALA A 1 193 ? 14.703 20.188 36.062 1 52.62 193 ALA A O 1
ATOM 1509 N N . GLU A 1 194 ? 15.219 19.984 37.906 1 51.84 194 GLU A N 1
ATOM 1510 C CA . GLU A 1 194 ? 15.914 21.219 38.25 1 51.84 194 GLU A CA 1
ATOM 1511 C C . GLU A 1 194 ? 17.359 21.188 37.781 1 51.84 194 GLU A C 1
ATOM 1513 O O . GLU A 1 194 ? 18.125 20.297 38.156 1 51.84 194 GLU A O 1
ATOM 1518 N N . PRO A 1 195 ? 17.844 22.25 37 1 54.56 195 PRO A N 1
ATOM 1519 C CA . PRO A 1 195 ? 17.219 23.375 36.312 1 54.56 195 PRO A CA 1
ATOM 1520 C C . PRO A 1 195 ? 16.406 22.922 35.094 1 54.56 195 PRO A C 1
ATOM 1522 O O . PRO A 1 195 ? 16.641 21.844 34.562 1 54.56 195 PRO A O 1
ATOM 1525 N N . PRO A 1 196 ? 15.359 23.734 34.656 1 59.81 196 PRO A N 1
ATOM 1526 C CA . PRO A 1 196 ? 14.422 23.297 33.594 1 59.81 196 PRO A CA 1
ATOM 1527 C C . PRO A 1 196 ? 15.109 23 32.281 1 59.81 196 PRO A C 1
ATOM 1529 O O . PRO A 1 196 ? 15.875 23.828 31.766 1 59.81 196 PRO A O 1
ATOM 1532 N N . ALA A 1 197 ? 15.398 21.922 31.953 1 67.31 197 ALA A N 1
ATOM 1533 C CA . ALA A 1 197 ? 15.984 21.547 30.656 1 67.31 197 ALA A CA 1
ATOM 1534 C C . ALA A 1 197 ? 15.141 22.094 29.5 1 67.31 197 ALA A C 1
ATOM 1536 O O . ALA A 1 197 ? 13.938 22.297 29.641 1 67.31 197 ALA A O 1
ATOM 1537 N N . GLY A 1 198 ? 15.625 22.938 28.609 1 78.69 198 GLY A N 1
ATOM 1538 C CA . GLY A 1 198 ? 15.008 23.5 27.422 1 78.69 198 GLY A CA 1
ATOM 1539 C C . GLY A 1 198 ? 14.047 22.547 26.734 1 78.69 198 GLY A C 1
ATOM 1540 O O . GLY A 1 198 ? 13.977 21.375 27.078 1 78.69 198 GLY A O 1
ATOM 1541 N N . PRO A 1 199 ? 13.055 23.047 25.984 1 84.06 199 PRO A N 1
ATOM 1542 C CA . PRO A 1 199 ? 12.055 22.25 25.297 1 84.06 199 PRO A CA 1
ATOM 1543 C C . PRO A 1 199 ? 12.656 21.031 24.594 1 84.06 199 PRO A C 1
ATOM 1545 O O . PRO A 1 199 ? 12.039 19.953 24.562 1 84.06 199 PRO A O 1
ATOM 1548 N N . ALA A 1 200 ? 13.836 21.219 24.125 1 87.19 200 ALA A N 1
ATOM 1549 C CA . ALA A 1 200 ? 14.508 20.125 23.438 1 87.19 200 ALA A CA 1
ATOM 1550 C C . ALA A 1 200 ? 14.812 18.984 24.406 1 87.19 200 ALA A C 1
ATOM 1552 O O . ALA A 1 200 ? 14.555 17.812 24.094 1 87.19 200 ALA A O 1
ATOM 1553 N N . ALA A 1 201 ? 15.344 19.359 25.516 1 85.94 201 ALA A N 1
ATOM 1554 C CA . ALA A 1 201 ? 15.688 18.359 26.516 1 85.94 201 ALA A CA 1
ATOM 1555 C C . ALA A 1 201 ? 14.438 17.672 27.062 1 85.94 201 ALA A C 1
ATOM 1557 O O . ALA A 1 201 ? 14.445 16.469 27.344 1 85.94 201 ALA A O 1
ATOM 1558 N N . GLY A 1 202 ? 13.422 18.5 27.25 1 87.12 202 GLY A N 1
ATOM 1559 C CA . GLY A 1 202 ? 12.164 17.922 27.703 1 87.12 202 GLY A CA 1
ATOM 1560 C C . GLY A 1 202 ? 11.586 16.922 26.719 1 87.12 202 GLY A C 1
ATOM 1561 O O . GLY A 1 202 ? 11.086 15.867 27.125 1 87.12 202 GLY A O 1
ATOM 1562 N N . PHE A 1 203 ? 11.648 17.234 25.484 1 92.06 203 PHE A N 1
ATOM 1563 C CA . PHE A 1 203 ? 11.148 16.359 24.422 1 92.06 203 PHE A CA 1
ATOM 1564 C C . PHE A 1 203 ? 11.922 15.055 24.391 1 92.06 203 PHE A C 1
ATOM 1566 O O . PHE A 1 203 ? 11.32 13.977 24.312 1 92.06 203 PHE A O 1
ATOM 1573 N N . ASP A 1 204 ? 13.203 15.133 24.531 1 90.12 204 ASP A N 1
ATOM 1574 C CA . ASP A 1 204 ? 14.055 13.953 24.516 1 90.12 204 ASP A CA 1
ATOM 1575 C C . ASP A 1 204 ? 13.82 13.078 25.75 1 90.12 204 ASP A C 1
ATOM 1577 O O . ASP A 1 204 ? 13.797 11.852 25.656 1 90.12 204 ASP A O 1
ATOM 1581 N N . SER A 1 205 ? 13.711 13.766 26.828 1 90.25 205 SER A N 1
ATOM 1582 C CA . SER A 1 205 ? 13.445 13.039 28.062 1 90.25 205 SER A CA 1
ATOM 1583 C C . SER A 1 205 ? 12.125 12.281 28 1 90.25 205 SER A C 1
ATOM 1585 O O . SER A 1 205 ? 12.023 11.141 28.453 1 90.25 205 SER A O 1
ATOM 1587 N N . LEU A 1 206 ? 11.148 12.945 27.5 1 91.75 206 LEU A N 1
ATOM 1588 C CA . LEU A 1 206 ? 9.844 12.305 27.344 1 91.75 206 LEU A CA 1
ATOM 1589 C C . LEU A 1 206 ? 9.93 11.094 26.438 1 91.75 206 LEU A C 1
ATOM 1591 O O . LEU A 1 206 ? 9.367 10.039 26.734 1 91.75 206 LEU A O 1
ATOM 1595 N N . LEU A 1 207 ? 10.625 11.219 25.328 1 92.06 207 LEU A N 1
ATOM 1596 C CA . LEU A 1 207 ? 10.781 10.109 24.391 1 92.06 207 LEU A CA 1
ATOM 1597 C C . LEU A 1 207 ? 11.469 8.922 25.062 1 92.06 207 LEU A C 1
ATOM 1599 O O . LEU A 1 207 ? 11.109 7.77 24.812 1 92.06 207 LEU A O 1
ATOM 1603 N N . CYS A 1 208 ? 12.367 9.25 25.859 1 90.12 208 CYS A N 1
ATOM 1604 C CA . CYS A 1 208 ? 13.07 8.195 26.578 1 90.12 208 CYS A CA 1
ATOM 1605 C C . CYS A 1 208 ? 12.141 7.465 27.531 1 90.12 208 CYS A C 1
ATOM 1607 O O . CYS A 1 208 ? 12.227 6.242 27.688 1 90.12 208 CYS A O 1
ATOM 1609 N N . ARG A 1 209 ? 11.305 8.188 28.109 1 90.31 209 ARG A N 1
ATOM 1610 C CA . ARG A 1 209 ? 10.383 7.609 29.078 1 90.31 209 ARG A CA 1
ATOM 1611 C C . ARG A 1 209 ? 9.305 6.785 28.375 1 90.31 209 ARG A C 1
ATOM 1613 O O . ARG A 1 209 ? 8.727 5.875 28.984 1 90.31 209 ARG A O 1
ATOM 1620 N N . LEU A 1 210 ? 8.961 7.125 27.203 1 91.38 210 LEU A N 1
ATOM 1621 C CA . LEU A 1 210 ? 7.934 6.422 26.453 1 91.38 210 LEU A CA 1
ATOM 1622 C C . LEU A 1 210 ? 8.453 5.09 25.922 1 91.38 210 LEU A C 1
ATOM 1624 O O . LEU A 1 210 ? 7.68 4.246 25.469 1 91.38 210 LEU A O 1
ATOM 1628 N N . GLY A 1 211 ? 9.719 4.891 25.891 1 79.5 211 GLY A N 1
ATOM 1629 C CA . GLY A 1 211 ? 10.336 3.703 25.328 1 79.5 211 GLY A CA 1
ATOM 1630 C C . GLY A 1 211 ? 11.188 2.938 26.312 1 79.5 211 GLY A C 1
ATOM 1631 O O . GLY A 1 211 ? 11.367 3.381 27.453 1 79.5 211 GLY A O 1
ATOM 1632 N N . PRO A 1 212 ? 11.383 1.896 26.219 1 77.62 212 PRO A N 1
ATOM 1633 C CA . PRO A 1 212 ? 12.625 1.779 25.453 1 77.62 212 PRO A CA 1
ATOM 1634 C C . PRO A 1 212 ? 12.383 1.388 24 1 77.62 212 PRO A C 1
ATOM 1636 O O . PRO A 1 212 ? 11.352 0.79 23.672 1 77.62 212 PRO A O 1
ATOM 1639 N N . PRO A 1 213 ? 13.328 1.893 23.141 1 77.06 213 PRO A N 1
ATOM 1640 C CA . PRO A 1 213 ? 13.305 1.361 21.781 1 77.06 213 PRO A CA 1
ATOM 1641 C C . PRO A 1 213 ? 13.586 -0.138 21.719 1 77.06 213 PRO A C 1
ATOM 1643 O O . PRO A 1 213 ? 14.141 -0.701 22.672 1 77.06 213 PRO A O 1
ATOM 1646 N N . SER A 1 214 ? 12.945 -0.729 20.828 1 79.56 214 SER A N 1
ATOM 1647 C CA . SER A 1 214 ? 13.188 -2.158 20.641 1 79.56 214 SER A CA 1
ATOM 1648 C C . SER A 1 214 ? 14.094 -2.416 19.438 1 79.56 214 SER A C 1
ATOM 1650 O O . SER A 1 214 ? 14.414 -1.494 18.688 1 79.56 214 SER A O 1
ATOM 1652 N N . TRP A 1 215 ? 14.664 -3.613 19.516 1 78 215 TRP A N 1
ATOM 1653 C CA . TRP A 1 215 ? 15.539 -4.023 18.422 1 78 215 TRP A CA 1
ATOM 1654 C C . TRP A 1 215 ? 15.008 -5.285 17.75 1 78 215 TRP A C 1
ATOM 1656 O O . TRP A 1 215 ? 14.523 -6.199 18.422 1 78 215 TRP A O 1
ATOM 1666 N N . MET A 1 216 ? 14.914 -5.203 16.453 1 75 216 MET A N 1
ATOM 1667 C CA . MET A 1 216 ? 14.586 -6.418 15.719 1 75 216 MET A CA 1
ATOM 1668 C C . MET A 1 216 ? 15.773 -7.375 15.688 1 75 216 MET A C 1
ATOM 1670 O O . MET A 1 216 ? 16.922 -6.945 15.766 1 75 216 MET A O 1
ATOM 1674 N N . GLU A 1 217 ? 15.352 -8.586 15.609 1 70.31 217 GLU A N 1
ATOM 1675 C CA . GLU A 1 217 ? 16.422 -9.578 15.477 1 70.31 217 GLU A CA 1
ATOM 1676 C C . GLU A 1 217 ? 17.297 -9.273 14.266 1 70.31 217 GLU A C 1
ATOM 1678 O O . GLU A 1 217 ? 16.797 -9.117 13.156 1 70.31 217 GLU A O 1
ATOM 1683 N N . HIS A 1 218 ? 18.578 -8.953 14.461 1 66.25 218 HIS A N 1
ATOM 1684 C CA . HIS A 1 218 ? 19.594 -8.672 13.445 1 66.25 218 HIS A CA 1
ATOM 1685 C C . HIS A 1 218 ? 19.453 -7.258 12.898 1 66.25 218 HIS A C 1
ATOM 1687 O O . HIS A 1 218 ? 20.016 -6.93 11.859 1 66.25 218 HIS A O 1
ATOM 1693 N N . GLY A 1 219 ? 18.594 -6.555 13.594 1 71.94 219 GLY A N 1
ATOM 1694 C CA . GLY A 1 219 ? 18.422 -5.188 13.133 1 71.94 219 GLY A CA 1
ATOM 1695 C C . GLY A 1 219 ? 19.531 -4.258 13.609 1 71.94 219 GLY A C 1
ATOM 1696 O O . GLY A 1 219 ? 20.125 -4.484 14.656 1 71.94 219 GLY A O 1
ATOM 1697 N N . GLN A 1 220 ? 19.812 -3.277 12.75 1 70.69 220 GLN A N 1
ATOM 1698 C CA . GLN A 1 220 ? 20.875 -2.34 13.07 1 70.69 220 GLN A CA 1
ATOM 1699 C C . GLN A 1 220 ? 20.328 -1.047 13.656 1 70.69 220 GLN A C 1
ATOM 1701 O O . GLN A 1 220 ? 21.062 -0.25 14.234 1 70.69 220 GLN A O 1
ATOM 1706 N N . LEU A 1 221 ? 19.031 -0.935 13.508 1 77.62 221 LEU A N 1
ATOM 1707 C CA . LEU A 1 221 ? 18.453 0.331 13.945 1 77.62 221 LEU A CA 1
ATOM 1708 C C . LEU A 1 221 ? 17.391 0.104 15.023 1 77.62 221 LEU A C 1
ATOM 1710 O O . LEU A 1 221 ? 16.641 -0.87 14.961 1 77.62 221 LEU A O 1
ATOM 1714 N N . PRO A 1 222 ? 17.438 1.017 15.953 1 84.44 222 PRO A N 1
ATOM 1715 C CA . PRO A 1 222 ? 16.406 0.896 16.984 1 84.44 222 PRO A CA 1
ATOM 1716 C C . PRO A 1 222 ? 15.008 1.217 16.453 1 84.44 222 PRO A C 1
ATOM 1718 O O . PRO A 1 222 ? 14.852 2.1 15.609 1 84.44 222 PRO A O 1
ATOM 1721 N N . ILE A 1 223 ? 14.109 0.515 16.953 1 88 223 ILE A N 1
ATOM 1722 C CA . ILE A 1 223 ? 12.711 0.729 16.578 1 88 223 ILE A CA 1
ATOM 1723 C C . ILE A 1 223 ? 11.984 1.443 17.719 1 88 223 ILE A C 1
ATOM 1725 O O . ILE A 1 223 ? 11.922 0.936 18.844 1 88 223 ILE A O 1
ATOM 1729 N N . PRO A 1 224 ? 11.508 2.607 17.438 1 90.88 224 PRO A N 1
ATOM 1730 C CA . PRO A 1 224 ? 10.773 3.328 18.484 1 90.88 224 PRO A CA 1
ATOM 1731 C C . PRO A 1 224 ? 9.516 2.592 18.938 1 90.88 224 PRO A C 1
ATOM 1733 O O . PRO A 1 224 ? 8.93 1.828 18.156 1 90.88 224 PRO A O 1
ATOM 1736 N N . SER A 1 225 ? 9.164 2.781 20.172 1 91.62 225 SER A N 1
ATOM 1737 C CA . SER A 1 225 ? 7.887 2.258 20.641 1 91.62 225 SER A CA 1
ATOM 1738 C C . SER A 1 225 ? 6.715 2.912 19.922 1 91.62 225 SER A C 1
ATOM 1740 O O . SER A 1 225 ? 6.875 3.949 19.281 1 91.62 225 SER A O 1
ATOM 1742 N N . ALA A 1 226 ? 5.594 2.268 20.062 1 92.12 226 ALA A N 1
ATOM 1743 C CA . ALA A 1 226 ? 4.402 2.811 19.422 1 92.12 226 ALA A CA 1
ATOM 1744 C C . ALA A 1 226 ? 4.082 4.211 19.938 1 92.12 226 ALA A C 1
ATOM 1746 O O . ALA A 1 226 ? 3.711 5.094 19.156 1 92.12 226 ALA A O 1
ATOM 1747 N N . GLU A 1 227 ? 4.281 4.445 21.234 1 94.12 227 GLU A N 1
ATOM 1748 C CA . GLU A 1 227 ? 3.98 5.742 21.844 1 94.12 227 GLU A CA 1
ATOM 1749 C C . GLU A 1 227 ? 5 6.797 21.422 1 94.12 227 GLU A C 1
ATOM 1751 O O . GLU A 1 227 ? 4.66 7.969 21.266 1 94.12 227 GLU A O 1
ATOM 1756 N N . GLN A 1 228 ? 6.23 6.348 21.25 1 94.25 228 GLN A N 1
ATOM 1757 C CA . GLN A 1 228 ? 7.238 7.289 20.781 1 94.25 228 GLN A CA 1
ATOM 1758 C C . GLN A 1 228 ? 6.906 7.789 19.375 1 94.25 228 GLN A C 1
ATOM 1760 O O . GLN A 1 228 ? 6.949 8.992 19.109 1 94.25 228 GLN A O 1
ATOM 1765 N N . ALA A 1 229 ? 6.59 6.848 18.484 1 94.75 229 ALA A N 1
ATOM 1766 C CA . ALA A 1 229 ? 6.246 7.199 17.109 1 94.75 229 ALA A CA 1
ATOM 1767 C C . ALA A 1 229 ? 4.973 8.039 17.062 1 94.75 229 ALA A C 1
ATOM 1769 O O . ALA A 1 229 ? 4.898 9.023 16.312 1 94.75 229 ALA A O 1
ATOM 1770 N N . ALA A 1 230 ? 4.008 7.699 17.875 1 95.88 230 ALA A N 1
ATOM 1771 C CA . ALA A 1 230 ? 2.746 8.43 17.922 1 95.88 230 ALA A CA 1
ATOM 1772 C C . ALA A 1 230 ? 2.959 9.859 18.422 1 95.88 230 ALA A C 1
ATOM 1774 O O . ALA A 1 230 ? 2.334 10.797 17.922 1 95.88 230 ALA A O 1
ATOM 1775 N N . PHE A 1 231 ? 3.756 9.977 19.422 1 96.44 231 PHE A N 1
ATOM 1776 C CA . PHE A 1 231 ? 4.012 11.297 19.984 1 96.44 231 PHE A CA 1
ATOM 1777 C C . PHE A 1 231 ? 4.68 12.203 18.969 1 96.44 231 PHE A C 1
ATOM 1779 O O . PHE A 1 231 ? 4.289 13.367 18.812 1 96.44 231 PHE A O 1
ATOM 1786 N N . ARG A 1 232 ? 5.676 11.68 18.25 1 95.62 232 ARG A N 1
ATOM 1787 C CA . ARG A 1 232 ? 6.355 12.461 17.219 1 95.62 232 ARG A CA 1
ATOM 1788 C C . ARG A 1 232 ? 5.387 12.852 16.109 1 95.62 232 ARG A C 1
ATOM 1790 O O . ARG A 1 232 ? 5.375 14.008 15.68 1 95.62 232 ARG A O 1
ATOM 1797 N N . PHE A 1 233 ? 4.629 11.922 15.719 1 96.88 233 PHE A N 1
ATOM 1798 C CA . PHE A 1 233 ? 3.664 12.148 14.656 1 96.88 233 PHE A CA 1
ATOM 1799 C C . PHE A 1 233 ? 2.635 13.195 15.07 1 96.88 233 PHE A C 1
ATOM 1801 O O . PHE A 1 233 ? 2.389 14.156 14.336 1 96.88 233 PHE A O 1
ATOM 1808 N N . SER A 1 234 ? 2.053 13.055 16.203 1 97.38 234 SER A N 1
ATOM 1809 C CA . SER A 1 234 ? 1.003 13.945 16.703 1 97.38 234 SER A CA 1
ATOM 1810 C C . SER A 1 234 ? 1.545 15.336 16.984 1 97.38 234 SER A C 1
ATOM 1812 O O . SER A 1 234 ? 0.866 16.344 16.734 1 97.38 234 SER A O 1
ATOM 1814 N N . SER A 1 235 ? 2.738 15.375 17.547 1 97 235 SER A N 1
ATOM 1815 C CA . SER A 1 235 ? 3.361 16.672 17.812 1 97 235 SER A CA 1
ATOM 1816 C C . SER A 1 235 ? 3.59 17.438 16.516 1 97 235 SER A C 1
ATOM 1818 O O . SER A 1 235 ? 3.432 18.672 16.484 1 97 235 SER A O 1
ATOM 1820 N N . THR A 1 236 ? 3.979 16.719 15.492 1 97.25 236 THR A N 1
ATOM 1821 C CA . THR A 1 236 ? 4.199 17.344 14.195 1 97.25 236 THR A CA 1
ATOM 1822 C C . THR A 1 236 ? 2.912 17.984 13.68 1 97.25 236 THR A C 1
ATOM 1824 O O . THR A 1 236 ? 2.918 19.125 13.219 1 97.25 236 THR A O 1
ATOM 1827 N N . LEU A 1 237 ? 1.824 17.281 13.781 1 96.88 237 LEU A N 1
ATOM 1828 C CA . LEU A 1 237 ? 0.535 17.797 13.328 1 96.88 237 LEU A CA 1
ATOM 1829 C C . LEU A 1 237 ? 0.097 18.984 14.18 1 96.88 237 LEU A C 1
ATOM 1831 O O . LEU A 1 237 ? -0.438 19.969 13.648 1 96.88 237 LEU A O 1
ATOM 1835 N N . LEU A 1 238 ? 0.335 18.875 15.414 1 97 238 LEU A N 1
ATOM 1836 C CA . LEU A 1 238 ? -0.078 19.922 16.328 1 97 238 LEU A CA 1
ATOM 1837 C C . LEU A 1 238 ? 0.67 21.219 16.047 1 97 238 LEU A C 1
ATOM 1839 O O . LEU A 1 238 ? 0.081 22.312 16.094 1 97 238 LEU A O 1
ATOM 1843 N N . ILE A 1 239 ? 1.945 21.109 15.828 1 96.94 239 ILE A N 1
ATOM 1844 C CA . ILE A 1 239 ? 2.754 22.281 15.555 1 96.94 239 ILE A CA 1
ATOM 1845 C C . ILE A 1 239 ? 2.26 22.969 14.273 1 96.94 239 ILE A C 1
ATOM 1847 O O . ILE A 1 239 ? 2.141 24.188 14.219 1 96.94 239 ILE A O 1
ATOM 1851 N N . LEU A 1 240 ? 1.976 22.156 13.273 1 97.38 240 LEU A N 1
ATOM 1852 C CA . LEU A 1 240 ? 1.414 22.703 12.047 1 97.38 240 LEU A CA 1
ATOM 1853 C C . LEU A 1 240 ? 0.1 23.438 12.328 1 97.38 240 LEU A C 1
ATOM 1855 O O . LEU A 1 240 ? -0.102 24.562 11.875 1 97.38 240 LEU A O 1
ATOM 1859 N N . ASP A 1 241 ? -0.768 22.812 13.07 1 96.12 241 ASP A N 1
ATOM 1860 C CA . ASP A 1 241 ? -2.062 23.406 13.398 1 96.12 241 ASP A CA 1
ATOM 1861 C C . ASP A 1 241 ? -1.891 24.719 14.164 1 96.12 241 ASP A C 1
ATOM 1863 O O . ASP A 1 241 ? -2.627 25.672 13.938 1 96.12 241 ASP A O 1
ATOM 1867 N N . ASP A 1 242 ? -0.961 24.703 15.062 1 96.88 242 ASP A N 1
ATOM 1868 C CA . ASP A 1 242 ? -0.706 25.875 15.875 1 96.88 242 ASP A CA 1
ATOM 1869 C C . ASP A 1 242 ? -0.244 27.047 15.016 1 96.88 242 ASP A C 1
ATOM 1871 O O . ASP A 1 242 ? -0.699 28.188 15.203 1 96.88 242 ASP A O 1
ATOM 1875 N N . ILE A 1 243 ? 0.622 26.766 14.148 1 97.38 243 ILE A N 1
ATOM 1876 C CA . ILE A 1 243 ? 1.141 27.797 13.266 1 97.38 243 ILE A CA 1
ATOM 1877 C C . ILE A 1 243 ? 0.017 28.344 12.383 1 97.38 243 ILE A C 1
ATOM 1879 O O . ILE A 1 243 ? -0.177 29.547 12.281 1 97.38 243 ILE A O 1
ATOM 1883 N N . ILE A 1 244 ? -0.793 27.5 11.812 1 96.31 244 ILE A N 1
ATOM 1884 C CA . ILE A 1 244 ? -1.854 27.922 10.906 1 96.31 244 ILE A CA 1
ATOM 1885 C C . ILE A 1 244 ? -2.959 28.625 11.695 1 96.31 244 ILE A C 1
ATOM 1887 O O . ILE A 1 244 ? -3.506 29.625 11.25 1 96.31 244 ILE A O 1
ATOM 1891 N N . ALA A 1 245 ? -3.244 28.062 12.836 1 94.81 245 ALA A N 1
ATOM 1892 C CA . ALA A 1 245 ? -4.238 28.719 13.688 1 94.81 245 ALA A CA 1
ATOM 1893 C C . ALA A 1 245 ? -3.818 30.141 14.031 1 94.81 245 ALA A C 1
ATOM 1895 O O . ALA A 1 245 ? -4.66 31.047 14.109 1 94.81 245 ALA A O 1
ATOM 1896 N N . SER A 1 246 ? -2.559 30.359 14.242 1 96.31 246 SER A N 1
ATOM 1897 C CA . SER A 1 246 ? -2.049 31.688 14.586 1 96.31 246 SER A CA 1
ATOM 1898 C C . SER A 1 246 ? -2.277 32.688 13.445 1 96.31 246 SER A C 1
ATOM 1900 O O . SER A 1 246 ? -2.512 33.875 13.688 1 96.31 246 SER A O 1
ATOM 1902 N N . THR A 1 247 ? -2.217 32.219 12.188 1 96.12 247 THR A N 1
ATOM 1903 C CA . THR A 1 247 ? -2.445 33.094 11.039 1 96.12 247 THR A CA 1
ATOM 1904 C C . THR A 1 247 ? -3.922 33.438 10.922 1 96.12 247 THR A C 1
ATOM 1906 O O . THR A 1 247 ? -4.262 34.531 10.422 1 96.12 247 THR A O 1
ATOM 1909 N N . VAL A 1 248 ? -4.793 32.594 11.398 1 93.5 248 VAL A N 1
ATOM 1910 C CA . VAL A 1 248 ? -6.23 32.844 11.352 1 93.5 248 VAL A CA 1
ATOM 1911 C C . VAL A 1 248 ? -6.637 33.75 12.492 1 93.5 248 VAL A C 1
ATOM 1913 O O . VAL A 1 248 ? -7.43 34.688 12.297 1 93.5 248 VAL A O 1
ATOM 1916 N N . LEU A 1 249 ? -6.016 33.562 13.617 1 91.88 249 LEU A N 1
ATOM 1917 C CA . LEU A 1 249 ? -6.402 34.281 14.812 1 91.88 249 LEU A CA 1
ATOM 1918 C C . LEU A 1 249 ? -5.613 35.594 14.938 1 91.88 249 LEU A C 1
ATOM 1920 O O . LEU A 1 249 ? -5.973 36.469 15.719 1 91.88 249 LEU A O 1
ATOM 1924 N N . GLN A 1 250 ? -4.594 35.75 14.141 1 93.19 250 GLN A N 1
ATOM 1925 C CA . GLN A 1 250 ? -3.699 36.906 14.203 1 93.19 250 GLN A CA 1
ATOM 1926 C C . GLN A 1 250 ? -3.078 37.031 15.594 1 93.19 250 GLN A C 1
ATOM 1928 O O . GLN A 1 250 ? -3.152 38.094 16.203 1 93.19 250 GLN A O 1
ATOM 1933 N N . GLU A 1 251 ? -2.578 35.906 16.062 1 95.06 251 GLU A N 1
ATOM 1934 C CA . GLU A 1 251 ? -1.876 35.781 17.344 1 95.06 251 GLU A CA 1
ATOM 1935 C C . GLU A 1 251 ? -0.561 35.031 17.172 1 95.06 251 GLU A C 1
ATOM 1937 O O . GLU A 1 251 ? -0.354 34.344 16.172 1 95.06 251 GLU A O 1
ATOM 1942 N N . GLN A 1 252 ? 0.314 35.281 18.078 1 96.62 252 GLN A N 1
ATOM 1943 C CA . GLN A 1 252 ? 1.528 34.469 18.109 1 96.62 252 GLN A CA 1
ATOM 1944 C C . GLN A 1 252 ? 1.204 33 18.344 1 96.62 252 GLN A C 1
ATOM 1946 O O . GLN A 1 252 ? 0.331 32.688 19.156 1 96.62 252 GLN A O 1
ATOM 1951 N N . PRO A 1 253 ? 1.862 32.125 17.562 1 96.94 253 PRO A N 1
ATOM 1952 C CA . PRO A 1 253 ? 1.636 30.703 17.859 1 96.94 253 PRO A CA 1
ATOM 1953 C C . PRO A 1 253 ? 1.811 30.375 19.328 1 96.94 253 PRO A C 1
ATOM 1955 O O . PRO A 1 253 ? 2.721 30.891 19.984 1 96.94 253 PRO A O 1
ATOM 1958 N N . GLN A 1 254 ? 0.968 29.562 19.859 1 96.12 254 GLN A N 1
ATOM 1959 C CA . GLN A 1 254 ? 0.975 29.25 21.281 1 96.12 254 GLN A CA 1
ATOM 1960 C C . GLN A 1 254 ? 2.219 28.453 21.672 1 96.12 254 GLN A C 1
ATOM 1962 O O . GLN A 1 254 ? 2.684 28.516 22.812 1 96.12 254 GLN A O 1
ATOM 1967 N N . LEU A 1 255 ? 2.762 27.734 20.703 1 95.94 255 LEU A N 1
ATOM 1968 C CA . LEU A 1 255 ? 3.943 26.922 20.969 1 95.94 255 LEU A CA 1
ATOM 1969 C C . LEU A 1 255 ? 5.191 27.562 20.375 1 95.94 255 LEU A C 1
ATOM 1971 O O . LEU A 1 255 ? 6.172 26.875 20.078 1 95.94 255 LEU A O 1
ATOM 1975 N N . TYR A 1 256 ? 5.203 28.844 20.203 1 95.94 256 TYR A N 1
ATOM 1976 C CA . TYR A 1 256 ? 6.285 29.562 19.531 1 95.94 256 TYR A CA 1
ATOM 1977 C C . TYR A 1 256 ? 7.617 29.312 20.234 1 95.94 256 TYR A C 1
ATOM 1979 O O . TYR A 1 256 ? 8.648 29.156 19.578 1 95.94 256 TYR A O 1
ATOM 1987 N N . GLU A 1 257 ? 7.648 29.266 21.547 1 91.56 257 GLU A N 1
ATOM 1988 C CA . GLU A 1 257 ? 8.875 29.109 22.328 1 91.56 257 GLU A CA 1
ATOM 1989 C C . GLU A 1 257 ? 9.523 27.75 22.062 1 91.56 257 GLU A C 1
ATOM 1991 O O . GLU A 1 257 ? 10.727 27.594 22.281 1 91.56 257 GLU A O 1
ATOM 1996 N N . TYR A 1 258 ? 8.727 26.828 21.578 1 91.81 258 TYR A N 1
ATOM 1997 C CA . TYR A 1 258 ? 9.227 25.469 21.344 1 91.81 258 TYR A CA 1
ATOM 1998 C C . TYR A 1 258 ? 9.758 25.328 19.922 1 91.81 258 TYR A C 1
ATOM 2000 O O . TYR A 1 258 ? 10.477 24.375 19.625 1 91.81 258 TYR A O 1
ATOM 2008 N N . HIS A 1 259 ? 9.375 26.188 18.984 1 92.38 259 HIS A N 1
ATOM 2009 C CA . HIS A 1 259 ? 9.602 26.016 17.562 1 92.38 259 HIS A CA 1
ATOM 2010 C C . HIS A 1 259 ? 11.086 25.844 17.25 1 92.38 259 HIS A C 1
ATOM 2012 O O . HIS A 1 259 ? 11.484 24.875 16.609 1 92.38 259 HIS A O 1
ATOM 2018 N N . HIS A 1 260 ? 11.883 26.719 17.797 1 89.31 260 HIS A N 1
ATOM 2019 C CA . HIS A 1 260 ? 13.305 26.719 17.469 1 89.31 260 HIS A CA 1
ATOM 2020 C C . HIS A 1 260 ? 13.977 25.438 17.953 1 89.31 260 HIS A C 1
ATOM 2022 O O . HIS A 1 260 ? 14.758 24.828 17.219 1 89.31 260 HIS A O 1
ATOM 2028 N N . ASP A 1 261 ? 13.672 25 19.078 1 89.5 261 ASP A N 1
ATOM 2029 C CA . ASP A 1 261 ? 14.297 23.828 19.688 1 89.5 261 ASP A CA 1
ATOM 2030 C C . ASP A 1 261 ? 13.836 22.547 19 1 89.5 261 ASP A C 1
ATOM 2032 O O . ASP A 1 261 ? 14.602 21.594 18.875 1 89.5 261 ASP A O 1
ATOM 2036 N N . LEU A 1 262 ? 12.625 22.547 18.594 1 92.81 262 LEU A N 1
ATOM 2037 C CA . LEU A 1 262 ? 12.047 21.297 18.125 1 92.81 262 LEU A CA 1
ATOM 2038 C C . LEU A 1 262 ? 12.188 21.172 16.609 1 92.81 262 LEU A C 1
ATOM 2040 O O . LEU A 1 262 ? 12.266 20.062 16.062 1 92.81 262 LEU A O 1
ATOM 2044 N N . LEU A 1 263 ? 12.156 22.312 15.875 1 93.31 263 LEU A N 1
ATOM 2045 C CA . LEU A 1 263 ? 12.094 22.266 14.414 1 93.31 263 LEU A CA 1
ATOM 2046 C C . LEU A 1 263 ? 13.469 22.484 13.797 1 93.31 263 LEU A C 1
ATOM 2048 O O . LEU A 1 263 ? 13.688 22.172 12.633 1 93.31 263 LEU A O 1
ATOM 2052 N N . CYS A 1 264 ? 14.352 23.078 14.5 1 87.75 264 CYS A N 1
ATOM 2053 C CA . CYS A 1 264 ? 15.664 23.375 13.945 1 87.75 264 CYS A CA 1
ATOM 2054 C C . CYS A 1 264 ? 16.641 22.234 14.227 1 87.75 264 CYS A C 1
ATOM 2056 O O . CYS A 1 264 ? 16.469 21.5 15.203 1 87.75 264 CYS A O 1
ATOM 2058 N N . SER A 1 265 ? 17.484 21.984 13.148 1 73 265 SER A N 1
ATOM 2059 C CA . SER A 1 265 ? 18.469 20.922 13.266 1 73 265 SER A CA 1
ATOM 2060 C C . SER A 1 265 ? 19.422 21.172 14.422 1 73 265 SER A C 1
ATOM 2062 O O . SER A 1 265 ? 19.688 22.328 14.781 1 73 265 SER A O 1
ATOM 2064 N N . ILE A 1 266 ? 19.781 20.078 15.016 1 61.06 266 ILE A N 1
ATOM 2065 C CA . ILE A 1 266 ? 20.703 20.172 16.125 1 61.06 266 ILE A CA 1
ATOM 2066 C C . ILE A 1 266 ? 22.062 20.703 15.641 1 61.06 266 ILE A C 1
ATOM 2068 O O . ILE A 1 266 ? 22.422 20.5 14.484 1 61.06 266 ILE A O 1
ATOM 2072 N N . ASP A 1 267 ? 22.578 21.703 16.281 1 52.59 267 ASP A N 1
ATOM 2073 C CA . ASP A 1 267 ? 23.75 22.531 16.031 1 52.59 267 ASP A CA 1
ATOM 2074 C C . ASP A 1 267 ? 24.734 21.844 15.102 1 52.59 267 ASP A C 1
ATOM 2076 O O . ASP A 1 267 ? 25.469 22.5 14.359 1 52.59 267 ASP A O 1
ATOM 2080 N N . ASP A 1 268 ? 24.922 20.625 15.203 1 50.69 268 ASP A N 1
ATOM 2081 C CA . ASP A 1 268 ? 26.094 20.172 14.445 1 50.69 268 ASP A CA 1
ATOM 2082 C C . ASP A 1 268 ? 25.734 19.922 12.984 1 50.69 268 ASP A C 1
ATOM 2084 O O . ASP A 1 268 ? 26.547 19.391 12.227 1 50.69 268 ASP A O 1
ATOM 2088 N N . GLY A 1 269 ? 24.625 20.547 12.445 1 51.44 269 GLY A N 1
ATOM 2089 C CA . GLY A 1 269 ? 24.266 20.547 11.031 1 51.44 269 GLY A CA 1
ATOM 2090 C C . GLY A 1 269 ? 23.875 19.172 10.523 1 51.44 269 GLY A C 1
ATOM 2091 O O . GLY A 1 269 ? 23.328 19.047 9.422 1 51.44 269 GLY A O 1
ATOM 2092 N N . VAL A 1 270 ? 24.344 18.156 11.109 1 52.78 270 VAL A N 1
ATOM 2093 C CA . VAL A 1 270 ? 24.25 16.812 10.531 1 52.78 270 VAL A CA 1
ATOM 2094 C C . VAL A 1 270 ? 23.031 16.094 11.102 1 52.78 270 VAL A C 1
ATOM 2096 O O . VAL A 1 270 ? 22.359 15.352 10.391 1 52.78 270 VAL A O 1
ATOM 2099 N N . ALA A 1 271 ? 22.516 16.594 12.281 1 66.62 271 ALA A N 1
ATOM 2100 C CA . ALA A 1 271 ? 21.531 15.75 12.945 1 66.62 271 ALA A CA 1
ATOM 2101 C C . ALA A 1 271 ? 20.109 16.188 12.594 1 66.62 271 ALA A C 1
ATOM 2103 O O . ALA A 1 271 ? 19.828 17.375 12.5 1 66.62 271 ALA A O 1
ATOM 2104 N N . LYS A 1 272 ? 19.234 15.297 12.359 1 79.5 272 LYS A N 1
ATOM 2105 C CA . LYS A 1 272 ? 17.828 15.477 12.016 1 79.5 272 LYS A CA 1
ATOM 2106 C C . LYS A 1 272 ? 17.078 16.156 13.148 1 79.5 272 LYS A C 1
ATOM 2108 O O . LYS A 1 272 ? 17.391 15.961 14.328 1 79.5 272 LYS A O 1
ATOM 2113 N N . PRO A 1 273 ? 16.219 17.156 12.805 1 90.62 273 PRO A N 1
ATOM 2114 C CA . PRO A 1 273 ? 15.391 17.812 13.828 1 90.62 273 PRO A CA 1
ATOM 2115 C C . PRO A 1 273 ? 14.531 16.828 14.609 1 90.62 273 PRO A C 1
ATOM 2117 O O . PRO A 1 273 ? 14.281 15.711 14.141 1 90.62 273 PRO A O 1
ATOM 2120 N N . ARG A 1 274 ? 14.219 17.219 15.766 1 90.94 274 ARG A N 1
ATOM 2121 C CA . ARG A 1 274 ? 13.383 16.375 16.609 1 90.94 274 ARG A CA 1
ATOM 2122 C C . ARG A 1 274 ? 12.008 16.156 15.992 1 90.94 274 ARG A C 1
ATOM 2124 O O . ARG A 1 274 ? 11.445 15.07 16.078 1 90.94 274 ARG A O 1
ATOM 2131 N N . ILE A 1 275 ? 11.508 17.219 15.406 1 94.06 275 ILE A N 1
ATOM 2132 C CA . ILE A 1 275 ? 10.258 17.141 14.656 1 94.06 275 ILE A CA 1
ATOM 2133 C C . ILE A 1 275 ? 10.516 17.469 13.188 1 94.06 275 ILE A C 1
ATOM 2135 O O . ILE A 1 275 ? 11.031 18.531 12.867 1 94.06 275 ILE A O 1
ATOM 2139 N N . ASP A 1 276 ? 10.242 16.5 12.383 1 94.56 276 ASP A N 1
ATOM 2140 C CA . ASP A 1 276 ? 10.438 16.656 10.945 1 94.56 276 ASP A CA 1
ATOM 2141 C C . ASP A 1 276 ? 9.102 16.859 10.227 1 94.56 276 ASP A C 1
ATOM 2143 O O . ASP A 1 276 ? 8.453 15.875 9.844 1 94.56 276 ASP A O 1
ATOM 2147 N N . LEU A 1 277 ? 8.758 18.062 9.922 1 96.19 277 LEU A N 1
ATOM 2148 C CA . LEU A 1 277 ? 7.492 18.375 9.266 1 96.19 277 LEU A CA 1
ATOM 2149 C C . LEU A 1 277 ? 7.469 17.812 7.848 1 96.19 277 LEU A C 1
ATOM 2151 O O . LEU A 1 277 ? 6.414 17.406 7.352 1 96.19 277 LEU A O 1
ATOM 2155 N N . GLU A 1 278 ? 8.57 17.766 7.223 1 94.88 278 GLU A N 1
ATOM 2156 C CA . GLU A 1 278 ? 8.648 17.297 5.844 1 94.88 278 GLU A CA 1
ATOM 2157 C C . GLU A 1 278 ? 8.234 15.828 5.734 1 94.88 278 GLU A C 1
ATOM 2159 O O . GLU A 1 278 ? 7.543 15.445 4.793 1 94.88 278 GLU A O 1
ATOM 2164 N N . ALA A 1 279 ? 8.602 15.094 6.688 1 93.19 279 ALA A N 1
ATOM 2165 C CA . ALA A 1 279 ? 8.344 13.656 6.672 1 93.19 279 ALA A CA 1
ATOM 2166 C C . ALA A 1 279 ? 6.859 13.367 6.875 1 93.19 279 ALA A C 1
ATOM 2168 O O . ALA A 1 279 ? 6.371 12.305 6.48 1 93.19 279 ALA A O 1
ATOM 2169 N N . VAL A 1 280 ? 6.168 14.328 7.457 1 94.56 280 VAL A N 1
ATOM 2170 C CA . VAL A 1 280 ? 4.785 14.039 7.816 1 94.56 280 VAL A CA 1
ATOM 2171 C C . VAL A 1 280 ? 3.836 14.852 6.938 1 94.56 280 VAL A C 1
ATOM 2173 O O . VAL A 1 280 ? 2.879 14.312 6.379 1 94.56 280 VAL A O 1
ATOM 2176 N N . VAL A 1 281 ? 4.16 16.141 6.789 1 95 281 VAL A N 1
ATOM 2177 C CA . VAL A 1 281 ? 3.205 17 6.102 1 95 281 VAL A CA 1
ATOM 2178 C C . VAL A 1 281 ? 3.764 17.406 4.738 1 95 281 VAL A C 1
ATOM 2180 O O . VAL A 1 281 ? 3.055 18.016 3.926 1 95 281 VAL A O 1
ATOM 2183 N N . GLY A 1 282 ? 5.027 17.141 4.43 1 95.19 282 GLY A N 1
ATOM 2184 C CA . GLY A 1 282 ? 5.59 17.344 3.104 1 95.19 282 GLY A CA 1
ATOM 2185 C C . GLY A 1 282 ? 6.242 18.688 2.928 1 95.19 282 GLY A C 1
ATOM 2186 O O . GLY A 1 282 ? 6.699 19.031 1.833 1 95.19 282 GLY A O 1
ATOM 2187 N N . CYS A 1 283 ? 6.301 19.453 3.938 1 96.81 283 CYS A N 1
ATOM 2188 C CA . CYS A 1 283 ? 6.895 20.781 3.893 1 96.81 283 CYS A CA 1
ATOM 2189 C C . CYS A 1 283 ? 8.109 20.859 4.812 1 96.81 283 CYS A C 1
ATOM 2191 O O . CYS A 1 283 ? 8.039 20.453 5.973 1 96.81 283 CYS A O 1
ATOM 2193 N N . GLN A 1 284 ? 9.164 21.406 4.266 1 95.5 284 GLN A N 1
ATOM 2194 C CA . GLN A 1 284 ? 10.375 21.547 5.078 1 95.5 284 GLN A CA 1
ATOM 2195 C C . GLN A 1 284 ? 10.133 22.453 6.273 1 95.5 284 GLN A C 1
ATOM 2197 O O . GLN A 1 284 ? 9.375 23.422 6.184 1 95.5 284 GLN A O 1
ATOM 2202 N N . ASN A 1 285 ? 10.867 22.281 7.344 1 96.5 285 ASN A N 1
ATOM 2203 C CA . ASN A 1 285 ? 10.625 22.938 8.625 1 96.5 285 ASN A CA 1
ATOM 2204 C C . ASN A 1 285 ? 10.805 24.453 8.516 1 96.5 285 ASN A C 1
ATOM 2206 O O . ASN A 1 285 ? 10.07 25.219 9.141 1 96.5 285 ASN A O 1
ATOM 2210 N N . TRP A 1 286 ? 11.781 24.906 7.719 1 95.69 286 TRP A N 1
ATOM 2211 C CA . TRP A 1 286 ? 12.133 26.312 7.715 1 95.69 286 TRP A CA 1
ATOM 2212 C C . TRP A 1 286 ? 10.961 27.172 7.234 1 95.69 286 TRP A C 1
ATOM 2214 O O . TRP A 1 286 ? 10.781 28.297 7.688 1 95.69 286 TRP A O 1
ATOM 2224 N N . VAL A 1 287 ? 10.156 26.719 6.352 1 97.62 287 VAL A N 1
ATOM 2225 C CA . VAL A 1 287 ? 9.047 27.516 5.82 1 97.62 287 VAL A CA 1
ATOM 2226 C C . VAL A 1 287 ? 8.016 27.766 6.918 1 97.62 287 VAL A C 1
ATOM 2228 O O . VAL A 1 287 ? 7.547 28.891 7.094 1 97.62 287 VAL A O 1
ATOM 2231 N N . LEU A 1 288 ? 7.668 26.672 7.605 1 97.12 288 LEU A N 1
ATOM 2232 C CA . LEU A 1 288 ? 6.656 26.797 8.656 1 97.12 288 LEU A CA 1
ATOM 2233 C C . LEU A 1 288 ? 7.184 27.625 9.828 1 97.12 288 LEU A C 1
ATOM 2235 O O . LEU A 1 288 ? 6.422 28.344 10.477 1 97.12 288 LEU A O 1
ATOM 2239 N N . LEU A 1 289 ? 8.484 27.5 10.07 1 96.56 289 LEU A N 1
ATOM 2240 C CA . LEU A 1 289 ? 9.117 28.344 11.07 1 96.56 289 LEU A CA 1
ATOM 2241 C C . LEU A 1 289 ? 8.953 29.828 10.711 1 96.56 289 LEU A C 1
ATOM 2243 O O . LEU A 1 289 ? 8.625 30.641 11.57 1 96.56 289 LEU A O 1
ATOM 2247 N N . HIS A 1 290 ? 9.18 30.141 9.484 1 97.81 290 HIS A N 1
ATOM 2248 C CA . HIS A 1 290 ? 9.055 31.516 9.031 1 97.81 290 HIS A CA 1
ATOM 2249 C C . HIS A 1 290 ? 7.605 31.984 9.078 1 97.81 290 HIS A C 1
ATOM 2251 O O . HIS A 1 290 ? 7.332 33.156 9.391 1 97.81 290 HIS A O 1
ATOM 2257 N N . ILE A 1 291 ? 6.676 31.109 8.727 1 98.12 291 ILE A N 1
ATOM 2258 C CA . ILE A 1 291 ? 5.266 31.484 8.828 1 98.12 291 ILE A CA 1
ATOM 2259 C C . ILE A 1 291 ? 4.914 31.797 10.281 1 98.12 291 ILE A C 1
ATOM 2261 O O . ILE A 1 291 ? 4.18 32.75 10.555 1 98.12 291 ILE A O 1
ATOM 2265 N N . GLY A 1 292 ? 5.465 30.953 11.164 1 97.69 292 GLY A N 1
ATOM 2266 C CA . GLY A 1 292 ? 5.285 31.25 12.578 1 97.69 292 GLY A CA 1
ATOM 2267 C C . GLY A 1 292 ? 5.863 32.594 12.984 1 97.69 292 GLY A C 1
ATOM 2268 O O . GLY A 1 292 ? 5.254 33.344 13.766 1 97.69 292 GLY A O 1
ATOM 2269 N N . GLU A 1 293 ? 7.004 32.938 12.492 1 97.81 293 GLU A N 1
ATOM 2270 C CA . GLU A 1 293 ? 7.641 34.219 12.781 1 97.81 293 GLU A CA 1
ATOM 2271 C C . GLU A 1 293 ? 6.824 35.406 12.211 1 97.81 293 GLU A C 1
ATOM 2273 O O . GLU A 1 293 ? 6.719 36.438 12.836 1 97.81 293 GLU A O 1
ATOM 2278 N N . ILE A 1 294 ? 6.34 35.188 11.055 1 98.44 294 ILE A N 1
ATOM 2279 C CA . ILE A 1 294 ? 5.52 36.219 10.43 1 98.44 294 ILE A CA 1
ATOM 2280 C C . ILE A 1 294 ? 4.25 36.438 11.25 1 98.44 294 ILE A C 1
ATOM 2282 O O . ILE A 1 294 ? 3.82 37.562 11.461 1 98.44 294 ILE A O 1
ATOM 2286 N N . ALA A 1 295 ? 3.643 35.312 11.656 1 98.06 295 ALA A N 1
ATOM 2287 C CA . ALA A 1 295 ? 2.443 35.406 12.484 1 98.06 295 ALA A CA 1
ATOM 2288 C C . ALA A 1 295 ? 2.725 36.188 13.766 1 98.06 295 ALA A C 1
ATOM 2290 O O . ALA A 1 295 ? 1.899 37 14.211 1 98.06 295 ALA A O 1
ATOM 2291 N N . LYS A 1 296 ? 3.854 35.938 14.359 1 97.88 296 LYS A N 1
ATOM 2292 C CA . LYS A 1 296 ? 4.258 36.688 15.547 1 97.88 296 LYS A CA 1
ATOM 2293 C C . LYS A 1 296 ? 4.422 38.188 15.219 1 97.88 296 LYS A C 1
ATOM 2295 O O . LYS A 1 296 ? 3.986 39.031 15.984 1 97.88 296 LYS A O 1
ATOM 2300 N N . LEU A 1 297 ? 5.09 38.469 14.141 1 97.94 297 LEU A N 1
ATOM 2301 C CA . LEU A 1 297 ? 5.289 39.844 13.695 1 97.94 297 LEU A CA 1
ATOM 2302 C C . LEU A 1 297 ? 3.951 40.531 13.461 1 97.94 297 LEU A C 1
ATOM 2304 O O . LEU A 1 297 ? 3.771 41.719 13.836 1 97.94 297 LEU A O 1
ATOM 2308 N N . ASP A 1 298 ? 3.055 39.844 12.789 1 97.25 298 ASP A N 1
ATOM 2309 C CA . ASP A 1 298 ? 1.723 40.375 12.516 1 97.25 298 ASP A CA 1
ATOM 2310 C C . ASP A 1 298 ? 0.979 40.719 13.805 1 97.25 298 ASP A C 1
ATOM 2312 O O . ASP A 1 298 ? 0.376 41.781 13.93 1 97.25 298 ASP A O 1
ATOM 2316 N N . ALA A 1 299 ? 1.027 39.812 14.727 1 96.62 299 ALA A N 1
ATOM 2317 C CA . ALA A 1 299 ? 0.386 40.031 16.031 1 96.62 299 ALA A CA 1
ATOM 2318 C C . ALA A 1 299 ? 1 41.219 16.766 1 96.62 299 ALA A C 1
ATOM 2320 O O . ALA A 1 299 ? 0.287 42 17.391 1 96.62 299 ALA A O 1
ATOM 2321 N N . TRP A 1 300 ? 2.287 41.281 16.734 1 96.25 300 TRP A N 1
ATOM 2322 C CA . TRP A 1 300 ? 3.006 42.375 17.375 1 96.25 300 TRP A CA 1
ATOM 2323 C C . TRP A 1 300 ? 2.596 43.719 16.766 1 96.25 300 TRP A C 1
ATOM 2325 O O . TRP A 1 300 ? 2.377 44.688 17.484 1 96.25 300 TRP A O 1
ATOM 2335 N N . LYS A 1 301 ? 2.549 43.75 15.445 1 95.38 301 LYS A N 1
ATOM 2336 C CA . LYS A 1 301 ? 2.133 44.969 14.734 1 95.38 301 LYS A CA 1
ATOM 2337 C C . LYS A 1 301 ? 0.742 45.406 15.18 1 95.38 301 LYS A C 1
ATOM 2339 O O . LYS A 1 301 ? 0.521 46.594 15.453 1 95.38 301 LYS A O 1
ATOM 2344 N N . GLN A 1 302 ? -0.136 44.5 15.258 1 92.69 302 GLN A N 1
ATOM 2345 C CA . GLN A 1 302 ? -1.51 44.781 15.648 1 92.69 302 GLN A CA 1
ATOM 2346 C C . GLN A 1 302 ? -1.578 45.281 17.094 1 92.69 302 GLN A C 1
ATOM 2348 O O . GLN A 1 302 ? -2.316 46.219 17.406 1 92.69 302 GLN A O 1
ATOM 2353 N N . GLN A 1 303 ? -0.868 44.656 17.938 1 93.5 303 GLN A N 1
ATOM 2354 C CA . GLN A 1 303 ? -0.841 45.031 19.344 1 93.5 303 GLN A CA 1
ATOM 2355 C C . GLN A 1 303 ? -0.257 46.438 19.516 1 93.5 303 GLN A C 1
ATOM 2357 O O . GLN A 1 303 ? -0.769 47.25 20.312 1 93.5 303 GLN A O 1
ATOM 2362 N N . CYS A 1 304 ? 0.803 46.719 18.797 1 93.75 304 CYS A N 1
ATOM 2363 C CA . CYS A 1 304 ? 1.451 48.031 18.891 1 93.75 304 CYS A CA 1
ATOM 2364 C C . CYS A 1 304 ? 0.544 49.125 18.328 1 93.75 304 CYS A C 1
ATOM 2366 O O . CYS A 1 304 ? 0.503 50.219 18.875 1 93.75 304 CYS A O 1
ATOM 2368 N N . LYS A 1 305 ? -0.136 48.812 17.266 1 90.69 305 LYS A N 1
ATOM 2369 C CA . LYS A 1 305 ? -1.062 49.781 16.688 1 90.69 305 LYS A CA 1
ATOM 2370 C C . LYS A 1 305 ? -2.211 50.062 17.641 1 90.69 305 LYS A C 1
ATOM 2372 O O . LYS A 1 305 ? -2.625 51.219 17.781 1 90.69 305 LYS A O 1
ATOM 2377 N N . GLN A 1 306 ? -2.709 49.094 18.219 1 91.5 306 GLN A N 1
ATOM 2378 C CA . GLN A 1 306 ? -3.791 49.25 19.188 1 91.5 306 GLN A CA 1
ATOM 2379 C C . GLN A 1 306 ? -3.328 50.062 20.391 1 91.5 306 GLN A C 1
ATOM 2381 O O . GLN A 1 306 ? -4.09 50.875 20.938 1 91.5 306 GLN A O 1
ATOM 2386 N N . ALA A 1 307 ? -2.127 49.844 20.797 1 92.81 307 ALA A N 1
ATOM 2387 C CA . ALA A 1 307 ? -1.554 50.562 21.938 1 92.81 307 ALA A CA 1
ATOM 2388 C C . ALA A 1 307 ? -1.028 51.938 21.531 1 92.81 307 ALA A C 1
ATOM 2390 O O . ALA A 1 307 ? -0.623 52.719 22.375 1 92.81 307 ALA A O 1
ATOM 2391 N N . ARG A 1 308 ? -1.004 52.344 20.266 1 92.69 308 ARG A N 1
ATOM 2392 C CA . ARG A 1 308 ? -0.518 53.594 19.703 1 92.69 308 ARG A CA 1
ATOM 2393 C C . ARG A 1 308 ? 0.962 53.812 20.016 1 92.69 308 ARG A C 1
ATOM 2395 O O . ARG A 1 308 ? 1.384 54.906 20.375 1 92.69 308 ARG A O 1
ATOM 2402 N N . ASP A 1 309 ? 1.631 52.719 20.062 1 92.56 309 ASP A N 1
ATOM 2403 C CA . ASP A 1 309 ? 3.072 52.719 20.297 1 92.56 309 ASP A CA 1
ATOM 2404 C C . ASP A 1 309 ? 3.807 51.969 19.188 1 92.56 309 ASP A C 1
ATOM 2406 O O . ASP A 1 309 ? 4.73 51.188 19.469 1 92.56 309 ASP A O 1
ATOM 2410 N N . PHE A 1 310 ? 3.342 52.125 17.953 1 91.19 310 PHE A N 1
ATOM 2411 C CA . PHE A 1 310 ? 3.895 51.406 16.828 1 91.19 310 PHE A CA 1
ATOM 2412 C C . PHE A 1 310 ? 5.223 52 16.375 1 91.19 310 PHE A C 1
ATOM 2414 O O . PHE A 1 310 ? 5.281 53.188 16.016 1 91.19 310 PHE A O 1
ATOM 2421 N N . ASP A 1 311 ? 6.277 51.25 16.547 1 93.56 311 ASP A N 1
ATOM 2422 C CA . ASP A 1 311 ? 7.609 51.625 16.094 1 93.56 311 ASP A CA 1
ATOM 2423 C C . ASP A 1 311 ? 7.883 51.094 14.688 1 93.56 311 ASP A C 1
ATOM 2425 O O . ASP A 1 311 ? 8.281 49.938 14.523 1 93.56 311 ASP A O 1
ATOM 2429 N N . VAL A 1 312 ? 7.863 51.938 13.758 1 92.94 312 VAL A N 1
ATOM 2430 C CA . VAL A 1 312 ? 7.973 51.562 12.352 1 92.94 312 VAL A CA 1
ATOM 2431 C C . VAL A 1 312 ? 9.375 51.031 12.062 1 92.94 312 VAL A C 1
ATOM 2433 O O . VAL A 1 312 ? 9.547 50.094 11.281 1 92.94 312 VAL A O 1
ATOM 2436 N N . LEU A 1 313 ? 10.383 51.594 12.648 1 94.25 313 LEU A N 1
ATOM 2437 C CA . LEU A 1 313 ? 11.758 51.188 12.383 1 94.25 313 LEU A CA 1
ATOM 2438 C C . LEU A 1 313 ? 12.008 49.781 12.883 1 94.25 313 LEU A C 1
ATOM 2440 O O . LEU A 1 313 ? 12.641 48.969 12.195 1 94.25 313 LEU A O 1
ATOM 2444 N N . GLU A 1 314 ? 11.523 49.531 14.078 1 95 314 GLU A N 1
ATOM 2445 C CA . GLU A 1 314 ? 11.656 48.188 14.625 1 95 314 GLU A CA 1
ATOM 2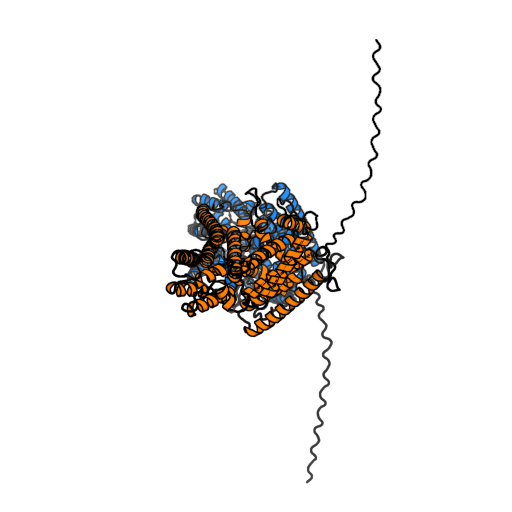446 C C . GLU A 1 314 ? 10.883 47.156 13.781 1 95 314 GLU A C 1
ATOM 2448 O O . GLU A 1 314 ? 11.352 46.062 13.555 1 95 314 GLU A O 1
ATOM 2453 N N . PHE A 1 315 ? 9.727 47.594 13.359 1 96.5 315 PHE A N 1
ATOM 2454 C CA . PHE A 1 315 ? 8.898 46.781 12.5 1 96.5 315 PHE A CA 1
ATOM 2455 C C . PHE A 1 315 ? 9.633 46.438 11.203 1 96.5 315 PHE A C 1
ATOM 2457 O O . PHE A 1 315 ? 9.703 45.25 10.82 1 96.5 315 PHE A O 1
ATOM 2464 N N . VAL A 1 316 ? 10.203 47.375 10.562 1 95.81 316 VAL A N 1
ATOM 2465 C CA . VAL A 1 316 ? 10.891 47.188 9.289 1 95.81 316 VAL A CA 1
ATOM 2466 C C . VAL A 1 316 ? 12.125 46.344 9.484 1 95.81 316 VAL A C 1
ATOM 2468 O O . VAL A 1 316 ? 12.445 45.5 8.641 1 95.81 316 VAL A O 1
ATOM 2471 N N . ARG A 1 317 ? 12.758 46.5 10.578 1 97.12 317 ARG A N 1
ATOM 2472 C CA . ARG A 1 317 ? 13.938 45.719 10.883 1 97.12 317 ARG A CA 1
ATOM 2473 C C . ARG A 1 317 ? 13.586 44.219 11.016 1 97.12 317 ARG A C 1
ATOM 2475 O O . ARG A 1 317 ? 14.234 43.375 10.422 1 97.12 317 ARG A O 1
ATOM 2482 N N . ARG A 1 318 ? 12.562 43.938 11.781 1 96.81 318 ARG A N 1
ATOM 2483 C CA . ARG A 1 318 ? 12.125 42.562 11.992 1 96.81 318 ARG A CA 1
ATOM 2484 C C . ARG A 1 318 ? 11.609 41.938 10.695 1 96.81 318 ARG A C 1
ATOM 2486 O O . ARG A 1 318 ? 11.93 40.812 10.375 1 96.81 318 ARG A O 1
ATOM 2493 N N . ALA A 1 319 ? 10.828 42.656 9.977 1 97.88 319 ALA A N 1
ATOM 2494 C CA . ALA A 1 319 ? 10.25 42.188 8.727 1 97.88 319 ALA A CA 1
ATOM 2495 C C . ALA A 1 319 ? 11.344 41.906 7.695 1 97.88 319 ALA A C 1
ATOM 2497 O O . ALA A 1 319 ? 11.266 40.906 6.973 1 97.88 319 ALA A O 1
ATOM 2498 N N . THR A 1 320 ? 12.336 42.812 7.633 1 97.44 320 THR A N 1
ATOM 2499 C CA . THR A 1 320 ? 13.43 42.625 6.676 1 97.44 320 THR A CA 1
ATOM 2500 C C . THR A 1 320 ? 14.258 41.406 7.012 1 97.44 320 THR A C 1
ATOM 2502 O O . THR A 1 320 ? 14.719 40.688 6.113 1 97.44 320 THR A O 1
ATOM 2505 N N . ALA A 1 321 ? 14.461 41.188 8.25 1 97.56 321 ALA A N 1
ATOM 2506 C CA . ALA A 1 321 ? 15.203 40 8.672 1 97.56 321 ALA A CA 1
ATOM 2507 C C . ALA A 1 321 ? 14.492 38.719 8.234 1 97.56 321 ALA A C 1
ATOM 2509 O O . ALA A 1 321 ? 15.133 37.781 7.77 1 97.56 321 ALA A O 1
ATOM 2510 N N . ILE A 1 322 ? 13.203 38.656 8.43 1 97.69 322 ILE A N 1
ATOM 2511 C CA . ILE A 1 322 ? 12.414 37.469 8.023 1 97.69 322 ILE A CA 1
ATOM 2512 C C . ILE A 1 322 ? 12.453 37.344 6.508 1 97.69 322 ILE A C 1
ATOM 2514 O O . ILE A 1 322 ? 12.656 36.219 5.996 1 97.69 322 ILE A O 1
ATOM 2518 N N . LYS A 1 323 ? 12.273 38.438 5.809 1 97.62 323 LYS A N 1
ATOM 2519 C CA . LYS A 1 323 ? 12.25 38.438 4.348 1 97.62 323 LYS A CA 1
ATOM 2520 C C . LYS A 1 323 ? 13.555 37.906 3.777 1 97.62 323 LYS A C 1
ATOM 2522 O O . LYS A 1 323 ? 13.555 37.062 2.877 1 97.62 323 LYS A O 1
ATOM 2527 N N . ASP A 1 324 ? 14.68 38.406 4.305 1 97.56 324 ASP A N 1
ATOM 2528 C CA . ASP A 1 324 ? 16 38 3.816 1 97.56 324 ASP A CA 1
ATOM 2529 C C . ASP A 1 324 ? 16.234 36.5 4.035 1 97.56 324 ASP A C 1
ATOM 2531 O O . ASP A 1 324 ? 16.766 35.812 3.162 1 97.56 324 ASP A O 1
ATOM 2535 N N . SER A 1 325 ? 15.875 36.094 5.188 1 96.94 325 SER A N 1
ATOM 2536 C CA . SER A 1 325 ? 16.031 34.656 5.496 1 96.94 325 SER A CA 1
ATOM 2537 C C . SER A 1 325 ? 15.156 33.812 4.594 1 96.94 325 SER A C 1
ATOM 2539 O O . SER A 1 325 ? 15.602 32.75 4.094 1 96.94 325 SER A O 1
ATOM 2541 N N . LEU A 1 326 ? 13.898 34.156 4.387 1 96.94 326 LEU A N 1
ATOM 2542 C CA . LEU A 1 326 ? 12.953 33.438 3.535 1 96.94 326 LEU A CA 1
ATOM 2543 C C . LEU A 1 326 ? 13.469 33.375 2.1 1 96.94 326 LEU A C 1
ATOM 2545 O O . LEU A 1 326 ? 13.391 32.312 1.465 1 96.94 326 LEU A O 1
ATOM 2549 N N . GLU A 1 327 ? 13.953 34.469 1.618 1 96.62 327 GLU A N 1
ATOM 2550 C CA . GLU A 1 327 ? 14.484 34.531 0.26 1 96.62 327 GLU A CA 1
ATOM 2551 C C . GLU A 1 327 ? 15.727 33.656 0.111 1 96.62 327 GLU A C 1
ATOM 2553 O O . GLU A 1 327 ? 15.891 32.969 -0.905 1 96.62 327 GLU A O 1
ATOM 2558 N N . ALA A 1 328 ? 16.578 33.688 1.082 1 96.12 328 ALA A N 1
ATOM 2559 C CA . ALA A 1 328 ? 17.781 32.844 1.049 1 96.12 328 ALA A CA 1
ATOM 2560 C C . ALA A 1 328 ? 17.438 31.375 1.023 1 96.12 328 ALA A C 1
ATOM 2562 O O . ALA A 1 328 ? 18.047 30.594 0.284 1 96.12 328 ALA A O 1
ATOM 2563 N N . CYS A 1 329 ? 16.5 31.016 1.857 1 95.25 329 CYS A N 1
ATOM 2564 C CA . CYS A 1 329 ? 16.078 29.625 1.938 1 95.25 329 CYS A CA 1
ATOM 2565 C C . CYS A 1 329 ? 15.422 29.172 0.641 1 95.25 329 CYS A C 1
ATOM 2567 O O . CYS A 1 329 ? 15.656 28.062 0.17 1 95.25 329 CYS A O 1
ATOM 2569 N N . LEU A 1 330 ? 14.562 30 0.051 1 94.94 330 LEU A N 1
ATOM 2570 C CA . LEU A 1 330 ? 13.891 29.672 -1.203 1 94.94 330 LEU A CA 1
ATOM 2571 C C . LEU A 1 330 ? 14.906 29.5 -2.332 1 94.94 330 LEU A C 1
ATOM 2573 O O . LEU A 1 330 ? 14.781 28.609 -3.162 1 94.94 330 LEU A O 1
ATOM 2577 N N . THR A 1 331 ? 15.914 30.359 -2.355 1 93.88 331 THR A N 1
ATOM 2578 C CA . THR A 1 331 ? 16.969 30.281 -3.361 1 93.88 331 THR A CA 1
ATOM 2579 C C . THR A 1 331 ? 17.75 28.984 -3.217 1 93.88 331 THR A C 1
ATOM 2581 O O . THR A 1 331 ? 18.109 28.359 -4.215 1 93.88 331 THR A O 1
ATOM 2584 N N . ARG A 1 332 ? 18.031 28.625 -2.01 1 92.12 332 ARG A N 1
ATOM 2585 C CA . ARG A 1 332 ? 18.734 27.375 -1.755 1 92.12 332 ARG A CA 1
ATOM 2586 C C . ARG A 1 332 ? 17.906 26.172 -2.205 1 92.12 332 ARG A C 1
ATOM 2588 O O . ARG A 1 332 ? 18.438 25.203 -2.748 1 92.12 332 ARG A O 1
ATOM 2595 N N . LEU A 1 333 ? 16.641 26.219 -1.922 1 92.12 333 LEU A N 1
ATOM 2596 C CA . LEU A 1 333 ? 15.734 25.156 -2.332 1 92.12 333 LEU A CA 1
ATOM 2597 C C . LEU A 1 333 ? 15.727 24.984 -3.85 1 92.12 333 LEU A C 1
ATOM 2599 O O . LEU A 1 333 ? 15.719 23.875 -4.363 1 92.12 333 LEU A O 1
ATOM 2603 N N . ASP A 1 334 ? 15.711 26.031 -4.535 1 87.38 334 ASP A N 1
ATOM 2604 C CA . ASP A 1 334 ? 15.695 26.016 -5.996 1 87.38 334 ASP A CA 1
ATOM 2605 C C . ASP A 1 334 ? 17 25.453 -6.555 1 87.38 334 ASP A C 1
ATOM 2607 O O . ASP A 1 334 ? 17 24.812 -7.602 1 87.38 334 ASP A O 1
ATOM 2611 N N . ALA A 1 335 ? 18.031 25.609 -5.863 1 84.62 335 ALA A N 1
ATOM 2612 C CA . ALA A 1 335 ? 19.344 25.109 -6.285 1 84.62 335 ALA A CA 1
ATOM 2613 C C . ALA A 1 335 ? 19.453 23.609 -6.059 1 84.62 335 ALA A C 1
ATOM 2615 O O . ALA A 1 335 ? 20.125 22.906 -6.82 1 84.62 335 ALA A O 1
ATOM 2616 N N . ASP A 1 336 ? 18.906 23.078 -4.988 1 77.88 336 ASP A N 1
ATOM 2617 C CA . ASP A 1 336 ? 18.969 21.656 -4.621 1 77.88 336 ASP A CA 1
ATOM 2618 C C . ASP A 1 336 ? 18.203 20.797 -5.617 1 77.88 336 ASP A C 1
ATOM 2620 O O . ASP A 1 336 ? 18.547 19.641 -5.848 1 77.88 336 ASP A O 1
ATOM 2624 N N . GLN A 1 337 ? 17 21.047 -6.004 1 64.88 337 GLN A N 1
ATOM 2625 C CA . GLN A 1 337 ? 16.156 20.281 -6.922 1 64.88 337 GLN A CA 1
ATOM 2626 C C . GLN A 1 337 ? 16.953 19.781 -8.117 1 64.88 337 GLN A C 1
ATOM 2628 O O . GLN A 1 337 ? 16.703 18.703 -8.641 1 64.88 337 GLN A O 1
ATOM 2633 N N . VAL A 1 338 ? 17.844 20.453 -8.461 1 53.38 338 VAL A N 1
ATOM 2634 C CA . VAL A 1 338 ? 18.656 20.125 -9.633 1 53.38 338 VAL A CA 1
ATOM 2635 C C . VAL A 1 338 ? 19.531 18.906 -9.328 1 53.38 338 VAL A C 1
ATOM 2637 O O . VAL A 1 338 ? 19.812 18.109 -10.219 1 53.38 338 VAL A O 1
ATOM 2640 N N . MET A 1 339 ? 19.734 18.5 -8.109 1 51.03 339 MET A N 1
ATOM 2641 C CA . MET A 1 339 ? 20.766 17.516 -7.801 1 51.03 339 MET A CA 1
ATOM 2642 C C . MET A 1 339 ? 20.141 16.25 -7.223 1 51.03 339 MET A C 1
ATOM 2644 O O . MET A 1 339 ? 20.844 15.414 -6.652 1 51.03 339 MET A O 1
ATOM 2648 N N . LEU A 1 340 ? 18.922 16.188 -7.191 1 52.94 340 LEU A N 1
ATOM 2649 C CA . LEU A 1 340 ? 18.422 15.047 -6.438 1 52.94 340 LEU A CA 1
ATOM 2650 C C . LEU A 1 340 ? 18.844 13.734 -7.078 1 52.94 340 LEU A C 1
ATOM 2652 O O . LEU A 1 340 ? 18.641 13.516 -8.273 1 52.94 340 LEU A O 1
ATOM 2656 N N . PRO A 1 341 ? 19.844 13.117 -6.43 1 47.41 341 PRO A N 1
ATOM 2657 C CA . PRO A 1 341 ? 20.328 11.844 -6.961 1 47.41 341 PRO A CA 1
ATOM 2658 C C . PRO A 1 341 ? 19.219 10.812 -7.145 1 47.41 341 PRO A C 1
ATOM 2660 O O . PRO A 1 341 ? 18.266 10.773 -6.352 1 47.41 341 PRO A O 1
ATOM 2663 N N . ILE A 1 342 ? 19.016 10.469 -8.297 1 47.94 342 ILE A N 1
ATOM 2664 C CA . ILE A 1 342 ? 18.219 9.273 -8.609 1 47.94 342 ILE A CA 1
ATOM 2665 C C . ILE A 1 342 ? 18.688 8.109 -7.738 1 47.94 342 ILE A C 1
ATOM 2667 O O . ILE A 1 342 ? 19.844 7.691 -7.812 1 47.94 342 ILE A O 1
ATOM 2671 N N . GLU A 1 343 ? 18.422 8.141 -6.508 1 47.97 343 GLU A N 1
ATOM 2672 C CA . GLU A 1 343 ? 18.844 6.992 -5.707 1 47.97 343 GLU A CA 1
ATOM 2673 C C . GLU A 1 343 ? 18.641 5.688 -6.473 1 47.97 343 GLU A C 1
ATOM 2675 O O . GLU A 1 343 ? 17.516 5.309 -6.789 1 47.97 343 GLU A O 1
ATOM 2680 N N . ASN A 1 344 ? 19.516 5.414 -7.336 1 45.5 344 ASN A N 1
ATOM 2681 C CA . ASN A 1 344 ? 19.578 4.258 -8.227 1 45.5 344 ASN A CA 1
ATOM 2682 C C . ASN A 1 344 ? 19.438 2.949 -7.453 1 45.5 344 ASN A C 1
ATOM 2684 O O . ASN A 1 344 ? 19.328 1.877 -8.055 1 45.5 344 ASN A O 1
ATOM 2688 N N . GLY A 1 345 ? 20.125 2.838 -6.215 1 47.81 345 GLY A N 1
ATOM 2689 C CA . GLY A 1 345 ? 20.297 1.456 -5.797 1 47.81 345 GLY A CA 1
ATOM 2690 C C . GLY A 1 345 ? 19.016 0.82 -5.289 1 47.81 345 GLY A C 1
ATOM 2691 O O . GLY A 1 345 ? 18.312 1.406 -4.469 1 47.81 345 GLY A O 1
ATOM 2692 N N . GLU A 1 346 ? 18.406 -0.026 -6.078 1 55.91 346 GLU A N 1
ATOM 2693 C CA . GLU A 1 346 ? 17.141 -0.717 -5.809 1 55.91 346 GLU A CA 1
ATOM 2694 C C . GLU A 1 346 ? 17.219 -1.503 -4.504 1 55.91 346 GLU A C 1
ATOM 2696 O O . GLU A 1 346 ? 17.875 -2.541 -4.43 1 55.91 346 GLU A O 1
ATOM 2701 N N . SER A 1 347 ? 17.172 -0.817 -3.268 1 68.25 347 SER A N 1
ATOM 2702 C CA . SER A 1 347 ? 17.047 -1.522 -1.995 1 68.25 347 SER A CA 1
ATOM 2703 C C . SER A 1 347 ? 15.969 -2.594 -2.059 1 68.25 347 SER A C 1
ATOM 2705 O O . SER A 1 347 ? 15.094 -2.547 -2.922 1 68.25 347 SER A O 1
ATOM 2707 N N . LEU A 1 348 ? 16.297 -3.729 -1.462 1 75.06 348 LEU A N 1
ATOM 2708 C CA . LEU A 1 348 ? 15.312 -4.809 -1.394 1 75.06 348 LEU A CA 1
ATOM 2709 C C . LEU A 1 348 ? 13.922 -4.266 -1.091 1 75.06 348 LEU A C 1
ATOM 2711 O O . LEU A 1 348 ? 12.93 -4.758 -1.633 1 75.06 348 LEU A O 1
ATOM 2715 N N . LEU A 1 349 ? 13.969 -3.223 -0.318 1 74.25 349 LEU A N 1
ATOM 2716 C CA . LEU A 1 349 ? 12.68 -2.645 0.045 1 74.25 349 LEU A CA 1
ATOM 2717 C C . LEU A 1 349 ? 12.023 -1.984 -1.161 1 74.25 349 LEU A C 1
ATOM 2719 O O . LEU A 1 349 ? 10.797 -1.982 -1.279 1 74.25 349 LEU A O 1
ATOM 2723 N N . ASP A 1 350 ? 12.844 -1.566 -2.029 1 72.5 350 ASP A N 1
ATOM 2724 C CA . ASP A 1 350 ? 12.297 -0.956 -3.24 1 72.5 350 ASP A CA 1
ATOM 2725 C C . ASP A 1 350 ? 11.656 -2.006 -4.145 1 72.5 350 ASP A C 1
ATOM 2727 O O . ASP A 1 350 ? 10.609 -1.757 -4.75 1 72.5 350 ASP A O 1
ATOM 2731 N N . VAL A 1 351 ? 12.25 -3.098 -4.125 1 70.56 351 VAL A N 1
ATOM 2732 C CA . VAL A 1 351 ? 11.773 -4.188 -4.973 1 70.56 351 VAL A CA 1
ATOM 2733 C C . VAL A 1 351 ? 10.477 -4.758 -4.398 1 70.56 351 VAL A C 1
ATOM 2735 O O . VAL A 1 351 ? 9.562 -5.117 -5.145 1 70.56 351 VAL A O 1
ATOM 2738 N N . LEU A 1 352 ? 10.469 -4.723 -3.062 1 72.81 352 LEU A N 1
ATOM 2739 C CA . LEU A 1 352 ? 9.305 -5.297 -2.391 1 72.81 352 LEU A CA 1
ATOM 2740 C C . LEU A 1 352 ? 8.141 -4.312 -2.381 1 72.81 352 LEU A C 1
ATOM 2742 O O . LEU A 1 352 ? 6.996 -4.703 -2.15 1 72.81 352 LEU A O 1
ATOM 2746 N N . ASN A 1 353 ? 8.469 -3.061 -2.562 1 65.25 353 ASN A N 1
ATOM 2747 C CA . ASN A 1 353 ? 7.461 -2.01 -2.459 1 65.25 353 ASN A CA 1
ATOM 2748 C C . ASN A 1 353 ? 6.559 -1.975 -3.689 1 65.25 353 ASN A C 1
ATOM 2750 O O . ASN A 1 353 ? 7.039 -1.804 -4.812 1 65.25 353 ASN A O 1
ATOM 2754 N N . PRO A 1 354 ? 5.281 -2.18 -3.4 1 59.06 354 PRO A N 1
ATOM 2755 C CA . PRO A 1 354 ? 4.348 -2.18 -4.531 1 59.06 354 PRO A CA 1
ATOM 2756 C C . PRO A 1 354 ? 4.453 -0.917 -5.383 1 59.06 354 PRO A C 1
ATOM 2758 O O . PRO A 1 354 ? 4.23 -0.966 -6.594 1 59.06 354 PRO A O 1
ATOM 2761 N N . GLY A 1 355 ? 4.715 0.185 -4.656 1 55.72 355 GLY A N 1
ATOM 2762 C CA . GLY A 1 355 ? 4.848 1.43 -5.398 1 55.72 355 GLY A CA 1
ATOM 2763 C C . GLY A 1 355 ? 6.055 1.451 -6.32 1 55.72 355 GLY A C 1
ATOM 2764 O O . GLY A 1 355 ? 6.059 2.154 -7.332 1 55.72 355 GLY A O 1
ATOM 2765 N N . TYR A 1 356 ? 7.105 0.758 -5.863 1 46.91 356 TYR A N 1
ATOM 2766 C CA . TYR A 1 356 ? 8.32 0.699 -6.668 1 46.91 356 TYR A CA 1
ATOM 2767 C C . TYR A 1 356 ? 8.055 0.017 -8.008 1 46.91 356 TYR A C 1
ATOM 2769 O O . TYR A 1 356 ? 8.555 0.454 -9.047 1 46.91 356 TYR A O 1
ATOM 2777 N N . CYS A 1 357 ? 7.348 -1.071 -7.77 1 46.22 357 CYS A N 1
ATOM 2778 C CA . CYS A 1 357 ? 7.09 -1.876 -8.961 1 46.22 357 CYS A CA 1
ATOM 2779 C C . CYS A 1 357 ? 6.316 -1.078 -10 1 46.22 357 CYS A C 1
ATOM 2781 O O . CYS A 1 357 ? 6.434 -1.339 -11.203 1 46.22 357 CYS A O 1
ATOM 2783 N N . GLN A 1 358 ? 5.551 0.02 -9.359 1 47.34 358 GLN A N 1
ATOM 2784 C CA . GLN A 1 358 ? 4.754 0.792 -10.312 1 47.34 358 GLN A CA 1
ATOM 2785 C C . GLN A 1 358 ? 5.531 2 -10.82 1 47.34 358 GLN A C 1
ATOM 2787 O O . GLN A 1 358 ? 5.086 2.684 -11.75 1 47.34 358 GLN A O 1
ATOM 2792 N N . GLN A 1 359 ? 6.691 2.324 -10.023 1 48.25 359 GLN A N 1
ATOM 2793 C CA . GLN A 1 359 ? 7.352 3.576 -10.375 1 48.25 359 GLN A CA 1
ATOM 2794 C C . GLN A 1 359 ? 8.039 3.473 -11.727 1 48.25 359 GLN A C 1
ATOM 2796 O O . GLN A 1 359 ? 8.922 2.631 -11.922 1 48.25 359 GLN A O 1
ATOM 2801 N N . GLN A 1 360 ? 7.289 3.871 -12.602 1 50.38 360 GLN A N 1
ATOM 2802 C CA . GLN A 1 360 ? 7.941 4.156 -13.875 1 50.38 360 GLN A CA 1
ATOM 2803 C C . GLN A 1 360 ? 9.078 5.16 -13.695 1 50.38 360 GLN A C 1
ATOM 2805 O O . GLN A 1 360 ? 9.039 6 -12.789 1 50.38 360 GLN A O 1
ATOM 2810 N N . PRO A 1 361 ? 10.234 4.988 -14.234 1 50.59 361 PRO A N 1
ATOM 2811 C CA . PRO A 1 361 ? 11.359 5.922 -14.164 1 50.59 361 PRO A CA 1
ATOM 2812 C C . PRO A 1 361 ? 10.914 7.379 -14.047 1 50.59 361 PRO A C 1
ATOM 2814 O O . PRO A 1 361 ? 11.602 8.188 -13.422 1 50.59 361 PRO A O 1
ATOM 2817 N N . ASN A 1 362 ? 9.656 7.656 -14.477 1 54.03 362 ASN A N 1
ATOM 2818 C CA . ASN A 1 362 ? 9.336 9.078 -14.539 1 54.03 362 ASN A CA 1
ATOM 2819 C C . ASN A 1 362 ? 8.398 9.492 -13.398 1 54.03 362 ASN A C 1
ATOM 2821 O O . ASN A 1 362 ? 7.789 10.555 -13.445 1 54.03 362 ASN A O 1
ATOM 2825 N N . THR A 1 363 ? 8.258 8.656 -12.477 1 59.38 363 THR A N 1
ATOM 2826 C CA . THR A 1 363 ? 7.391 9.102 -11.391 1 59.38 363 THR A CA 1
ATOM 2827 C C . THR A 1 363 ? 8.195 9.844 -10.328 1 59.38 363 THR A C 1
ATOM 2829 O O . THR A 1 363 ? 9.258 9.391 -9.914 1 59.38 363 THR A O 1
ATOM 2832 N N . PRO A 1 364 ? 7.734 11.094 -10.086 1 64.94 364 PRO A N 1
ATOM 2833 C CA . PRO A 1 364 ? 8.477 11.859 -9.086 1 64.94 364 PRO A CA 1
ATOM 2834 C C . PRO A 1 364 ? 8.617 11.117 -7.758 1 64.94 364 PRO A C 1
ATOM 2836 O O . PRO A 1 364 ? 7.684 10.43 -7.328 1 64.94 364 PRO A O 1
ATOM 2839 N N . THR A 1 365 ? 9.68 11.227 -7.266 1 74.94 365 THR A N 1
ATOM 2840 C CA . THR A 1 365 ? 10 10.625 -5.973 1 74.94 365 THR A CA 1
ATOM 2841 C C . THR A 1 365 ? 9.352 11.414 -4.836 1 74.94 365 THR A C 1
ATOM 2843 O O . THR A 1 365 ? 8.867 12.523 -5.043 1 74.94 365 THR A O 1
ATOM 2846 N N . THR A 1 366 ? 9.281 10.906 -3.721 1 78.19 366 THR A N 1
ATOM 2847 C CA . THR A 1 366 ? 8.727 11.57 -2.547 1 78.19 366 THR A CA 1
ATOM 2848 C C . THR A 1 366 ? 9.492 12.852 -2.236 1 78.19 366 THR A C 1
ATOM 2850 O O . THR A 1 366 ? 8.898 13.852 -1.822 1 78.19 366 THR A O 1
ATOM 2853 N N . SER A 1 367 ? 10.773 12.82 -2.436 1 83.06 367 SER A N 1
ATOM 2854 C CA . SER A 1 367 ? 11.602 14 -2.188 1 83.06 367 SER A CA 1
ATOM 2855 C C . SER A 1 367 ? 11.258 15.125 -3.154 1 83.06 367 SER A C 1
ATOM 2857 O O . SER A 1 367 ? 11.234 16.297 -2.766 1 83.06 367 SER A O 1
ATOM 2859 N N . GLU A 1 368 ? 10.992 14.773 -4.363 1 85.88 368 GLU A N 1
ATOM 2860 C CA . GLU A 1 368 ? 10.602 15.773 -5.348 1 85.88 368 GLU A CA 1
ATOM 2861 C C . GLU A 1 368 ? 9.242 16.391 -5.004 1 85.88 368 GLU A C 1
ATOM 2863 O O . GLU A 1 368 ? 9.047 17.594 -5.129 1 85.88 368 GLU A O 1
ATOM 2868 N N . LYS A 1 369 ? 8.359 15.578 -4.609 1 88.38 369 LYS A N 1
ATOM 2869 C CA . LYS A 1 369 ? 7.031 16.047 -4.227 1 88.38 369 LYS A CA 1
ATOM 2870 C C . LYS A 1 369 ? 7.109 17 -3.027 1 88.38 369 LYS A C 1
ATOM 2872 O O . LYS A 1 369 ? 6.41 18.016 -2.984 1 88.38 369 LYS A O 1
ATOM 2877 N N . SER A 1 370 ? 7.957 16.656 -2.041 1 92.81 370 SER A N 1
ATOM 2878 C CA . SER A 1 370 ? 8.117 17.5 -0.861 1 92.81 370 SER A CA 1
ATOM 2879 C C . SER A 1 370 ? 8.758 18.844 -1.221 1 92.81 370 SER A C 1
ATOM 2881 O O . SER A 1 370 ? 8.43 19.875 -0.628 1 92.81 370 SER A O 1
ATOM 2883 N N . SER A 1 371 ? 9.688 18.766 -2.16 1 93.25 371 SER A N 1
ATOM 2884 C CA . SER A 1 371 ? 10.328 20 -2.609 1 93.25 371 SER A CA 1
ATOM 2885 C C . SER A 1 371 ? 9.32 20.938 -3.27 1 93.25 371 SER A C 1
ATOM 2887 O O . SER A 1 371 ? 9.336 22.141 -3.023 1 93.25 371 SER A O 1
ATOM 2889 N N . LEU A 1 372 ? 8.484 20.375 -4.086 1 93.75 372 LEU A N 1
ATOM 2890 C CA . LEU A 1 372 ? 7.465 21.156 -4.754 1 93.75 372 LEU A CA 1
ATOM 2891 C C . LEU A 1 372 ? 6.477 21.734 -3.744 1 93.75 372 LEU A C 1
ATOM 2893 O O . LEU A 1 372 ? 6.102 22.906 -3.832 1 93.75 372 LEU A O 1
ATOM 2897 N N . ALA A 1 373 ? 6.051 20.922 -2.82 1 96.12 373 ALA A N 1
ATOM 2898 C CA . ALA A 1 373 ? 5.145 21.391 -1.778 1 96.12 373 ALA A CA 1
ATOM 2899 C C . ALA A 1 373 ? 5.777 22.516 -0.959 1 96.12 373 ALA A C 1
ATOM 2901 O O . ALA A 1 373 ? 5.117 23.5 -0.625 1 96.12 373 ALA A O 1
ATOM 2902 N N . THR A 1 374 ? 7.043 22.328 -0.632 1 97.25 374 THR A N 1
ATOM 2903 C CA . THR A 1 374 ? 7.766 23.328 0.141 1 97.25 374 THR A CA 1
ATOM 2904 C C . THR A 1 374 ? 7.809 24.656 -0.604 1 97.25 374 THR A C 1
ATOM 2906 O O . THR A 1 374 ? 7.668 25.719 0.003 1 97.25 374 THR A O 1
ATOM 2909 N N . ARG A 1 375 ? 7.977 24.578 -1.879 1 97.31 375 ARG A N 1
ATOM 2910 C CA . ARG A 1 375 ? 8.008 25.797 -2.691 1 97.31 375 ARG A CA 1
ATOM 2911 C C . ARG A 1 375 ? 6.664 26.516 -2.65 1 97.31 375 ARG A C 1
ATOM 2913 O O . ARG A 1 375 ? 6.617 27.75 -2.541 1 97.31 375 ARG A O 1
ATOM 2920 N N . VAL A 1 376 ? 5.633 25.781 -2.775 1 98.12 376 VAL A N 1
ATOM 2921 C CA . VAL A 1 376 ? 4.301 26.375 -2.729 1 98.12 376 VAL A CA 1
ATOM 2922 C C . VAL A 1 376 ? 4.09 27.078 -1.392 1 98.12 376 VAL A C 1
ATOM 2924 O O . VAL A 1 376 ? 3.637 28.219 -1.351 1 98.12 376 VAL A O 1
ATOM 2927 N N . TRP A 1 377 ? 4.473 26.438 -0.315 1 98.62 377 TRP A N 1
ATOM 2928 C CA . TRP A 1 377 ? 4.348 27 1.021 1 98.62 377 TRP A CA 1
ATOM 2929 C C . TRP A 1 377 ? 5.234 28.234 1.173 1 98.62 377 TRP A C 1
ATOM 2931 O O . TRP A 1 377 ? 4.844 29.219 1.807 1 98.62 377 TRP A O 1
ATOM 2941 N N . ALA A 1 378 ? 6.398 28.156 0.603 1 98.56 378 ALA A N 1
ATOM 2942 C CA . ALA A 1 378 ? 7.344 29.266 0.713 1 98.56 378 ALA A CA 1
ATOM 2943 C C . ALA A 1 378 ? 6.812 30.516 0.015 1 98.56 378 ALA A C 1
ATOM 2945 O O . ALA A 1 378 ? 6.906 31.625 0.552 1 98.56 378 ALA A O 1
ATOM 2946 N N . HIS A 1 379 ? 6.305 30.344 -1.15 1 98.62 379 HIS A N 1
ATOM 2947 C CA . HIS A 1 379 ? 5.734 31.484 -1.865 1 98.62 379 HIS A CA 1
ATOM 2948 C C . HIS A 1 379 ? 4.551 32.062 -1.106 1 98.62 379 HIS A C 1
ATOM 2950 O O . HIS A 1 379 ? 4.355 33.281 -1.096 1 98.62 379 HIS A O 1
ATOM 2956 N N . ALA A 1 380 ? 3.766 31.219 -0.529 1 98.75 380 ALA A N 1
ATOM 2957 C CA . ALA A 1 380 ? 2.646 31.719 0.272 1 98.75 380 ALA A CA 1
ATOM 2958 C C . ALA A 1 380 ? 3.143 32.5 1.49 1 98.75 380 ALA A C 1
ATOM 2960 O O . ALA A 1 380 ? 2.533 33.5 1.892 1 98.75 380 ALA A O 1
ATOM 2961 N N . ALA A 1 381 ? 4.219 31.984 2.09 1 98.75 381 ALA A N 1
ATOM 2962 C CA . ALA A 1 381 ? 4.816 32.719 3.213 1 98.75 381 ALA A CA 1
ATOM 2963 C C . ALA A 1 381 ? 5.258 34.094 2.801 1 98.75 381 ALA A C 1
ATOM 2965 O O . ALA A 1 381 ? 5.09 35.062 3.557 1 98.75 381 ALA A O 1
ATOM 2966 N N . HIS A 1 382 ? 5.801 34.219 1.624 1 98.62 382 HIS A N 1
ATOM 2967 C CA . HIS A 1 382 ? 6.195 35.531 1.1 1 98.62 382 HIS A CA 1
ATOM 2968 C C . HIS A 1 382 ? 4.992 36.469 0.951 1 98.62 382 HIS A C 1
ATOM 2970 O O . HIS A 1 382 ? 5.062 37.625 1.302 1 98.62 382 HIS A O 1
ATOM 2976 N N . ILE A 1 383 ? 3.959 35.938 0.418 1 98.5 383 ILE A N 1
ATOM 2977 C CA . ILE A 1 383 ? 2.748 36.719 0.244 1 98.5 383 ILE A CA 1
ATOM 2978 C C . ILE A 1 383 ? 2.25 37.219 1.604 1 98.5 383 ILE A C 1
ATOM 2980 O O . ILE A 1 383 ? 1.904 38.375 1.765 1 98.5 383 ILE A O 1
ATOM 2984 N N . TYR A 1 384 ? 2.221 36.312 2.568 1 98.56 384 TYR A N 1
ATOM 2985 C CA . TYR A 1 384 ? 1.78 36.656 3.914 1 98.56 384 TYR A CA 1
ATOM 2986 C C . TYR A 1 384 ? 2.629 37.781 4.492 1 98.56 384 TYR A C 1
ATOM 2988 O O . TYR A 1 384 ? 2.096 38.75 5.035 1 98.56 384 TYR A O 1
ATOM 2996 N N . LEU A 1 385 ? 3.908 37.656 4.332 1 98.44 385 LEU A N 1
ATOM 2997 C CA . LEU A 1 385 ? 4.812 38.688 4.836 1 98.44 385 LEU A CA 1
ATOM 2998 C C . LEU A 1 385 ? 4.559 40 4.145 1 98.44 385 LEU A C 1
ATOM 3000 O O . LEU A 1 385 ? 4.555 41.062 4.793 1 98.44 385 LEU A O 1
ATOM 3004 N N . LEU A 1 386 ? 4.344 40.031 2.865 1 97.75 386 LEU A N 1
ATOM 3005 C CA . LEU A 1 386 ? 4.094 41.25 2.096 1 97.75 386 LEU A CA 1
ATOM 3006 C C . LEU A 1 386 ? 2.814 41.938 2.562 1 97.75 386 LEU A C 1
ATOM 3008 O O . LEU A 1 386 ? 2.762 43.156 2.656 1 97.75 386 LEU A O 1
ATOM 3012 N N . VAL A 1 387 ? 1.813 41.125 2.811 1 96.81 387 VAL A N 1
ATOM 3013 C CA . VAL A 1 387 ? 0.554 41.656 3.299 1 96.81 387 VAL A CA 1
ATOM 3014 C C . VAL A 1 387 ? 0.767 42.312 4.668 1 96.81 387 VAL A C 1
ATOM 3016 O O . VAL A 1 387 ? 0.216 43.375 4.953 1 96.81 387 VAL A O 1
ATOM 3019 N N . VAL A 1 388 ? 1.553 41.656 5.516 1 96.62 388 VAL A N 1
ATOM 3020 C CA . VAL A 1 388 ? 1.828 42.188 6.848 1 96.62 388 VAL A CA 1
ATOM 3021 C C . VAL A 1 388 ? 2.635 43.469 6.734 1 96.62 388 VAL A C 1
ATOM 3023 O O . VAL A 1 388 ? 2.4 44.438 7.48 1 96.62 388 VAL A O 1
ATOM 3026 N N . MET A 1 389 ? 3.543 43.531 5.816 1 95.44 389 MET A N 1
ATOM 3027 C CA . MET A 1 389 ? 4.438 44.656 5.668 1 95.44 389 MET A CA 1
ATOM 3028 C C . MET A 1 389 ? 3.723 45.844 5.012 1 95.44 389 MET A C 1
ATOM 3030 O O . MET A 1 389 ? 3.82 46.969 5.484 1 95.44 389 MET A O 1
ATOM 3034 N N . SER A 1 390 ? 2.98 45.625 3.885 1 92.94 390 SER A N 1
ATOM 3035 C CA . SER A 1 390 ? 2.496 46.688 3.037 1 92.94 390 SER A CA 1
ATOM 3036 C C . SER A 1 390 ? 0.972 46.781 3.043 1 92.94 390 SER A C 1
ATOM 3038 O O . SER A 1 390 ? 0.382 47.656 2.428 1 92.94 390 SER A O 1
ATOM 3040 N N . GLY A 1 391 ? 0.372 45.875 3.766 1 92.31 391 GLY A N 1
ATOM 3041 C CA . GLY A 1 391 ? -1.081 45.844 3.736 1 92.31 391 GLY A CA 1
ATOM 3042 C C . GLY A 1 391 ? -1.632 45.062 2.555 1 92.31 391 GLY A C 1
ATOM 3043 O O . GLY A 1 391 ? -0.892 44.344 1.875 1 92.31 391 GLY A O 1
ATOM 3044 N N . TRP A 1 392 ? -2.949 45.188 2.348 1 94.12 392 TRP A N 1
ATOM 3045 C CA . TRP A 1 392 ? -3.65 44.438 1.312 1 94.12 392 TRP A CA 1
ATOM 3046 C C . TRP A 1 392 ? -3.453 45.094 -0.057 1 94.12 392 TRP A C 1
ATOM 3048 O O . TRP A 1 392 ? -4.211 45.969 -0.445 1 94.12 392 TRP A O 1
ATOM 3058 N N . GLN A 1 393 ? -2.441 44.594 -0.825 1 92.19 393 GLN A N 1
ATOM 3059 C CA . GLN A 1 393 ? -2.096 45.156 -2.121 1 92.19 393 GLN A CA 1
ATOM 3060 C C . GLN A 1 393 ? -1.955 44.062 -3.184 1 92.19 393 GLN A C 1
ATOM 3062 O O . GLN A 1 393 ? -0.85 43.812 -3.656 1 92.19 393 GLN A O 1
ATOM 3067 N N . PRO A 1 394 ? -3.076 43.531 -3.684 1 92.38 394 PRO A N 1
ATOM 3068 C CA . PRO A 1 394 ? -3.027 42.469 -4.676 1 92.38 394 PRO A CA 1
ATOM 3069 C C . PRO A 1 394 ? -2.379 42.906 -5.988 1 92.38 394 PRO A C 1
ATOM 3071 O O . PRO A 1 394 ? -1.908 42.062 -6.758 1 92.38 394 PRO A O 1
ATOM 3074 N N . ALA A 1 395 ? -2.283 44.188 -6.211 1 91.62 395 ALA A N 1
ATOM 3075 C CA . ALA A 1 395 ? -1.752 44.688 -7.469 1 91.62 395 ALA A CA 1
ATOM 3076 C C . ALA A 1 395 ? -0.236 44.844 -7.402 1 91.62 395 ALA A C 1
ATOM 3078 O O . ALA A 1 395 ? 0.416 45.094 -8.422 1 91.62 395 ALA A O 1
ATOM 3079 N N . SER A 1 396 ? 0.307 44.688 -6.215 1 94.75 396 SER A N 1
ATOM 3080 C CA . SER A 1 396 ? 1.756 44.781 -6.074 1 94.75 396 SER A CA 1
ATOM 3081 C C . SER A 1 396 ? 2.461 43.75 -6.914 1 94.75 396 SER A C 1
ATOM 3083 O O . SER A 1 396 ? 2 42.594 -7.004 1 94.75 396 SER A O 1
ATOM 3085 N N . SER A 1 397 ? 3.566 44.094 -7.578 1 96.44 397 SER A N 1
ATOM 3086 C CA . SER A 1 397 ? 4.309 43.188 -8.461 1 96.44 397 SER A CA 1
ATOM 3087 C C . SER A 1 397 ? 4.848 42 -7.695 1 96.44 397 SER A C 1
ATOM 3089 O O . SER A 1 397 ? 4.867 40.875 -8.219 1 96.44 397 SER A O 1
ATOM 3091 N N . ALA A 1 398 ? 5.305 42.281 -6.492 1 96.19 398 ALA A N 1
ATOM 3092 C CA . ALA A 1 398 ? 5.848 41.188 -5.684 1 96.19 398 ALA A CA 1
ATOM 3093 C C . ALA A 1 398 ? 4.773 40.156 -5.355 1 96.19 398 ALA A C 1
ATOM 3095 O O . ALA A 1 398 ? 5.023 38.938 -5.426 1 96.19 398 ALA A O 1
ATOM 3096 N N . VAL A 1 399 ? 3.598 40.625 -4.93 1 97.31 399 VAL A N 1
ATOM 3097 C CA . VAL A 1 399 ? 2.484 39.75 -4.609 1 97.31 399 VAL A CA 1
ATOM 3098 C C . VAL A 1 399 ? 2.08 38.969 -5.852 1 97.31 399 VAL A C 1
ATOM 3100 O O . VAL A 1 399 ? 1.896 37.75 -5.785 1 97.31 399 VAL A O 1
ATOM 3103 N N . ARG A 1 400 ? 2.004 39.594 -6.996 1 97.56 400 ARG A N 1
ATOM 3104 C CA . ARG A 1 400 ? 1.608 38.969 -8.25 1 97.56 400 ARG A CA 1
ATOM 3105 C C . ARG A 1 400 ? 2.613 37.875 -8.656 1 97.56 400 ARG A C 1
ATOM 3107 O O . ARG A 1 400 ? 2.232 36.844 -9.211 1 97.56 400 ARG A O 1
ATOM 3114 N N . TYR A 1 401 ? 3.834 38.188 -8.398 1 97.62 401 TYR A N 1
ATOM 3115 C CA . TYR A 1 401 ? 4.875 37.219 -8.719 1 97.62 401 TYR A CA 1
ATOM 3116 C C . TYR A 1 401 ? 4.672 35.906 -7.945 1 97.62 401 TYR A C 1
ATOM 3118 O O . TYR A 1 401 ? 4.668 34.812 -8.531 1 97.62 401 TYR A O 1
ATOM 3126 N N . HIS A 1 402 ? 4.539 36.062 -6.652 1 97.81 402 HIS A N 1
ATOM 3127 C CA . HIS A 1 402 ? 4.41 34.875 -5.805 1 97.81 402 HIS A CA 1
ATO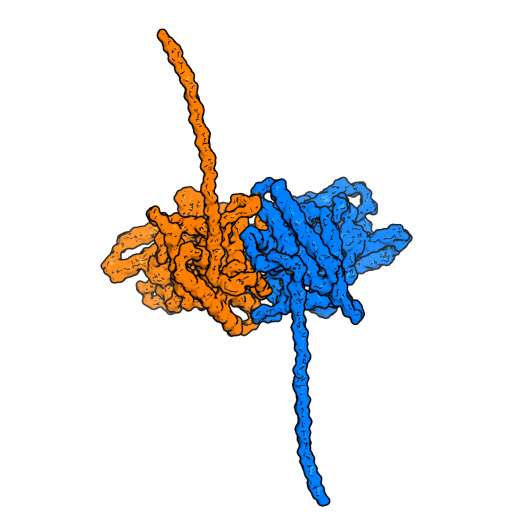M 3128 C C . HIS A 1 402 ? 3.09 34.156 -6.055 1 97.81 402 HIS A C 1
ATOM 3130 O O . HIS A 1 402 ? 3.031 32.938 -6.023 1 97.81 402 HIS A O 1
ATOM 3136 N N . VAL A 1 403 ? 1.974 34.875 -6.262 1 98.25 403 VAL A N 1
ATOM 3137 C CA . VAL A 1 403 ? 0.695 34.281 -6.609 1 98.25 403 VAL A CA 1
ATOM 3138 C C . VAL A 1 403 ? 0.831 33.5 -7.914 1 98.25 403 VAL A C 1
ATOM 3140 O O . VAL A 1 403 ? 0.385 32.344 -8.016 1 98.25 403 VAL A O 1
ATOM 3143 N N . GLY A 1 404 ? 1.474 34.094 -8.906 1 97.62 404 GLY A N 1
ATOM 3144 C CA . GLY A 1 404 ? 1.698 33.438 -10.188 1 97.62 404 GLY A CA 1
ATOM 3145 C C . GLY A 1 404 ? 2.506 32.188 -10.078 1 97.62 404 GLY A C 1
ATOM 3146 O O . GLY A 1 404 ? 2.209 31.188 -10.742 1 97.62 404 GLY A O 1
ATOM 3147 N N . ARG A 1 405 ? 3.527 32.219 -9.25 1 97.06 405 ARG A N 1
ATOM 3148 C CA . ARG A 1 405 ? 4.375 31.047 -9.055 1 97.06 405 ARG A CA 1
ATOM 3149 C C . ARG A 1 405 ? 3.592 29.906 -8.422 1 97.06 405 ARG A C 1
ATOM 3151 O O . ARG A 1 405 ? 3.768 28.75 -8.797 1 97.06 405 ARG A O 1
ATOM 3158 N N . ILE A 1 406 ? 2.762 30.172 -7.406 1 98 406 ILE A N 1
ATOM 3159 C CA . ILE A 1 406 ? 1.96 29.141 -6.746 1 98 406 ILE A CA 1
ATOM 3160 C C . ILE A 1 406 ? 1.013 28.5 -7.754 1 98 406 ILE A C 1
ATOM 3162 O O . ILE A 1 406 ? 0.911 27.281 -7.824 1 98 406 ILE A O 1
ATOM 3166 N N . ILE A 1 407 ? 0.348 29.328 -8.578 1 97.56 407 ILE A N 1
ATOM 3167 C CA . ILE A 1 407 ? -0.601 28.828 -9.57 1 97.56 407 ILE A CA 1
ATOM 3168 C C . ILE A 1 407 ? 0.128 27.953 -10.586 1 97.56 407 ILE A C 1
ATOM 3170 O O . ILE A 1 407 ? -0.366 26.891 -10.961 1 97.56 407 ILE A O 1
ATOM 3174 N N . GLU A 1 408 ? 1.266 28.359 -11 1 96.62 408 GLU A N 1
ATOM 3175 C CA . GLU A 1 408 ? 2.061 27.594 -11.945 1 96.62 408 GLU A CA 1
ATOM 3176 C C . GLU A 1 408 ? 2.467 26.234 -11.359 1 96.62 408 GLU A C 1
ATOM 3178 O O . GLU A 1 408 ? 2.365 25.203 -12.031 1 96.62 408 GLU A O 1
ATOM 3183 N N . LEU A 1 409 ? 2.949 26.234 -10.172 1 96 409 LEU A N 1
ATOM 3184 C CA . LEU A 1 409 ? 3.363 25.016 -9.5 1 96 409 LEU A CA 1
ATOM 3185 C C . LEU A 1 409 ? 2.189 24.047 -9.359 1 96 409 LEU A C 1
ATOM 3187 O O . LEU A 1 409 ? 2.307 22.859 -9.695 1 96 409 LEU A O 1
ATOM 3191 N N . LEU A 1 410 ? 1.063 24.531 -8.914 1 95.69 410 LEU A N 1
ATOM 3192 C CA . LEU A 1 410 ? -0.099 23.688 -8.633 1 95.69 410 LEU A CA 1
ATOM 3193 C C . LEU A 1 410 ? -0.712 23.172 -9.93 1 95.69 410 LEU A C 1
ATOM 3195 O O . LEU A 1 410 ? -1.267 22.062 -9.953 1 95.69 410 LEU A O 1
ATOM 3199 N N . THR A 1 411 ? -0.584 23.906 -10.992 1 92.19 411 THR A N 1
ATOM 3200 C CA . THR A 1 411 ? -1.218 23.547 -12.258 1 92.19 411 THR A CA 1
ATOM 3201 C C . THR A 1 411 ? -0.325 22.594 -13.055 1 92.19 411 THR A C 1
ATOM 3203 O O . THR A 1 411 ? -0.81 21.641 -13.656 1 92.19 411 THR A O 1
ATOM 3206 N N . HIS A 1 412 ? 1.024 22.797 -12.992 1 87.62 412 HIS A N 1
ATOM 3207 C CA . HIS A 1 412 ? 1.852 22.141 -13.992 1 87.62 412 HIS A CA 1
ATOM 3208 C C . HIS A 1 412 ? 2.848 21.172 -13.344 1 87.62 412 HIS A C 1
ATOM 3210 O O . HIS A 1 412 ? 3.361 20.266 -14 1 87.62 412 HIS A O 1
ATOM 3216 N N . GLN A 1 413 ? 3.053 21.297 -12.125 1 86.69 413 GLN A N 1
ATOM 3217 C CA . GLN A 1 413 ? 4.176 20.547 -11.578 1 86.69 413 GLN A CA 1
ATOM 3218 C C . GLN A 1 413 ? 3.715 19.562 -10.5 1 86.69 413 GLN A C 1
ATOM 3220 O O . GLN A 1 413 ? 4.129 18.406 -10.484 1 86.69 413 GLN A O 1
ATOM 3225 N N . VAL A 1 414 ? 2.842 20.047 -9.672 1 86.31 414 VAL A N 1
ATOM 3226 C CA . VAL A 1 414 ? 2.402 19.203 -8.57 1 86.31 414 VAL A CA 1
ATOM 3227 C C . VAL A 1 414 ? 1.528 18.062 -9.102 1 86.31 414 VAL A C 1
ATOM 3229 O O . VAL A 1 414 ? 0.515 18.312 -9.766 1 86.31 414 VAL A O 1
ATOM 3232 N N . SER A 1 415 ? 1.937 16.859 -8.898 1 83.25 415 SER A N 1
ATOM 3233 C CA . SER A 1 415 ? 1.216 15.656 -9.281 1 83.25 415 SER A CA 1
ATOM 3234 C C . SER A 1 415 ? 1.323 14.586 -8.203 1 83.25 415 SER A C 1
ATOM 3236 O O . SER A 1 415 ? 2.391 14.391 -7.613 1 83.25 415 SER A O 1
ATOM 3238 N N . PRO A 1 416 ? 0.302 13.852 -7.945 1 83.75 416 PRO A N 1
ATOM 3239 C CA . PRO A 1 416 ? -1.062 14.008 -8.461 1 83.75 416 PRO A CA 1
ATOM 3240 C C . PRO A 1 416 ? -1.761 15.25 -7.922 1 83.75 416 PRO A C 1
ATOM 3242 O O . PRO A 1 416 ? -1.368 15.781 -6.879 1 83.75 416 PRO A O 1
ATOM 3245 N N . PRO A 1 417 ? -2.824 15.789 -8.609 1 86 417 PRO A N 1
ATOM 3246 C CA . PRO A 1 417 ? -3.531 17 -8.18 1 86 417 PRO A CA 1
ATOM 3247 C C . PRO A 1 417 ? -4.086 16.891 -6.762 1 86 417 PRO A C 1
ATOM 3249 O O . PRO A 1 417 ? -4.215 17.906 -6.066 1 86 417 PRO A O 1
ATOM 3252 N N . ALA A 1 418 ? -4.355 15.68 -6.371 1 86.75 418 ALA A N 1
ATOM 3253 C CA . ALA A 1 418 ? -4.941 15.445 -5.055 1 86.75 418 ALA A CA 1
ATOM 3254 C C . ALA A 1 418 ? -3.99 15.891 -3.945 1 86.75 418 ALA A C 1
ATOM 3256 O O . ALA A 1 418 ? -4.414 16.094 -2.805 1 86.75 418 ALA A O 1
ATOM 3257 N N . LEU A 1 419 ? -2.734 16.109 -4.242 1 90.25 419 LEU A N 1
ATOM 3258 C CA . LEU A 1 419 ? -1.749 16.547 -3.258 1 90.25 419 LEU A CA 1
ATOM 3259 C C . LEU A 1 419 ? -2.043 17.953 -2.775 1 90.25 419 LEU A C 1
ATOM 3261 O O . LEU A 1 419 ? -1.507 18.391 -1.755 1 90.25 419 LEU A O 1
ATOM 3265 N N . LEU A 1 420 ? -2.916 18.641 -3.479 1 93.62 420 LEU A N 1
ATOM 3266 C CA . LEU A 1 420 ? -3.32 19.984 -3.088 1 93.62 420 LEU A CA 1
ATOM 3267 C C . LEU A 1 420 ? -3.898 19.984 -1.676 1 93.62 420 LEU A C 1
ATOM 3269 O O . LEU A 1 420 ? -3.795 20.984 -0.961 1 93.62 420 LEU A O 1
ATOM 3273 N N . ARG A 1 421 ? -4.402 18.891 -1.262 1 90.94 421 ARG A N 1
ATOM 3274 C CA . ARG A 1 421 ? -5.031 18.781 0.051 1 90.94 421 ARG A CA 1
ATOM 3275 C C . ARG A 1 421 ? -4.02 19.031 1.164 1 90.94 421 ARG A C 1
ATOM 3277 O O . ARG A 1 421 ? -4.398 19.328 2.301 1 90.94 421 ARG A O 1
ATOM 3284 N N . THR A 1 422 ? -2.723 18.891 0.859 1 93.19 422 THR A N 1
ATOM 3285 C CA . THR A 1 422 ? -1.679 19.141 1.847 1 93.19 422 THR A CA 1
ATOM 3286 C C . THR A 1 422 ? -1.207 20.594 1.776 1 93.19 422 THR A C 1
ATOM 3288 O O . THR A 1 422 ? -0.341 21.016 2.551 1 93.19 422 THR A O 1
ATOM 3291 N N . MET A 1 423 ? -1.732 21.344 0.86 1 97.06 423 MET A N 1
ATOM 3292 C CA . MET A 1 423 ? -1.315 22.734 0.627 1 97.06 423 MET A CA 1
ATOM 3293 C C . MET A 1 423 ? -2.523 23.656 0.548 1 97.06 423 MET A C 1
ATOM 3295 O O . MET A 1 423 ? -2.588 24.531 -0.322 1 97.06 423 MET A O 1
ATOM 3299 N N . VAL A 1 424 ? -3.453 23.484 1.413 1 96.5 424 VAL A N 1
ATOM 3300 C CA . VAL A 1 424 ? -4.715 24.203 1.307 1 96.5 424 VAL A CA 1
ATOM 3301 C C . VAL A 1 424 ? -4.523 25.641 1.762 1 96.5 424 VAL A C 1
ATOM 3303 O O . VAL A 1 424 ? -5.086 26.562 1.169 1 96.5 424 VAL A O 1
ATOM 3306 N N . TRP A 1 425 ? -3.746 25.844 2.818 1 97.81 425 TRP A N 1
ATOM 3307 C CA . TRP A 1 425 ? -3.506 27.203 3.314 1 97.81 425 TRP A CA 1
ATOM 3308 C C . TRP A 1 425 ? -2.807 28.047 2.26 1 97.81 425 TRP A C 1
ATOM 3310 O O . TRP A 1 425 ? -3.254 29.156 1.95 1 97.81 425 TRP A O 1
ATOM 3320 N N . PRO A 1 426 ? -1.658 27.547 1.664 1 98.31 426 PRO A N 1
ATOM 3321 C CA . PRO A 1 426 ? -1.018 28.312 0.597 1 98.31 426 PRO A CA 1
ATOM 3322 C C . PRO A 1 426 ? -1.949 28.578 -0.585 1 98.31 426 PRO A C 1
ATOM 3324 O O . PRO A 1 426 ? -1.899 29.641 -1.192 1 98.31 426 PRO A O 1
ATOM 3327 N N . PHE A 1 427 ? -2.754 27.609 -0.885 1 98.25 427 PHE A N 1
ATOM 3328 C CA . PHE A 1 427 ? -3.723 27.75 -1.966 1 98.25 427 PHE A CA 1
ATOM 3329 C C . PHE A 1 427 ? -4.691 28.891 -1.68 1 98.25 427 PHE A C 1
ATOM 3331 O O . PHE A 1 427 ? -4.961 29.719 -2.553 1 98.25 427 PHE A O 1
ATOM 3338 N N . CYS A 1 428 ? -5.145 28.953 -0.518 1 97.69 428 CYS A N 1
ATOM 3339 C CA . CYS A 1 428 ? -6.105 29.969 -0.117 1 97.69 428 CYS A CA 1
ATOM 3340 C C . CYS A 1 428 ? -5.453 31.344 -0.079 1 97.69 428 CYS A C 1
ATOM 3342 O O . CYS A 1 428 ? -6.059 32.344 -0.49 1 97.69 428 CYS A O 1
ATOM 3344 N N . VAL A 1 429 ? -4.246 31.422 0.442 1 98.12 429 VAL A N 1
ATOM 3345 C CA . VAL A 1 429 ? -3.502 32.688 0.499 1 98.12 429 VAL A CA 1
ATOM 3346 C C . VAL A 1 429 ? -3.33 33.25 -0.909 1 98.12 429 VAL A C 1
ATOM 3348 O O . VAL A 1 429 ? -3.6 34.438 -1.148 1 98.12 429 VAL A O 1
ATOM 3351 N N . ALA A 1 430 ? -2.904 32.406 -1.815 1 98.31 430 ALA A N 1
ATOM 3352 C CA . ALA A 1 430 ? -2.734 32.812 -3.203 1 98.31 430 ALA A CA 1
ATOM 3353 C C . ALA A 1 430 ? -4.066 33.25 -3.812 1 98.31 430 ALA A C 1
ATOM 3355 O O . ALA A 1 430 ? -4.137 34.25 -4.52 1 98.31 430 ALA A O 1
ATOM 3356 N N . GLY A 1 431 ? -5.082 32.5 -3.541 1 98 431 GLY A N 1
ATOM 3357 C CA . GLY A 1 431 ? -6.395 32.812 -4.09 1 98 431 GLY A CA 1
ATOM 3358 C C . GLY A 1 431 ? -6.965 34.125 -3.605 1 98 431 GLY A C 1
ATOM 3359 O O . GLY A 1 431 ? -7.578 34.875 -4.379 1 98 431 GLY A O 1
ATOM 3360 N N . CYS A 1 432 ? -6.777 34.438 -2.375 1 96.31 432 CYS A N 1
ATOM 3361 C CA . CYS A 1 432 ? -7.309 35.656 -1.804 1 96.31 432 CYS A CA 1
ATOM 3362 C C . CYS A 1 432 ? -6.672 36.906 -2.455 1 96.31 432 CYS A C 1
ATOM 3364 O O . CYS A 1 432 ? -7.305 37.938 -2.561 1 96.31 432 CYS A O 1
ATOM 3366 N N . LEU A 1 433 ? -5.426 36.719 -2.893 1 97 433 LEU A N 1
ATOM 3367 C CA . LEU A 1 433 ? -4.715 37.875 -3.451 1 97 433 LEU A CA 1
ATOM 3368 C C . LEU A 1 433 ? -4.59 37.75 -4.965 1 97 433 LEU A C 1
ATOM 3370 O O . LEU A 1 433 ? -3.814 38.469 -5.59 1 97 433 LEU A O 1
ATOM 3374 N N . ALA A 1 434 ? -5.375 36.844 -5.543 1 97 434 ALA A N 1
ATOM 3375 C CA . ALA A 1 434 ? -5.316 36.594 -6.98 1 97 434 ALA A CA 1
ATOM 3376 C C . ALA A 1 434 ? -5.965 37.719 -7.766 1 97 434 ALA A C 1
ATOM 3378 O O . ALA A 1 434 ? -6.906 38.375 -7.281 1 97 434 ALA A O 1
ATOM 3379 N N . GLU A 1 435 ? -5.465 37.938 -8.938 1 94.69 435 GLU A N 1
ATOM 3380 C CA . GLU A 1 435 ? -6.102 38.875 -9.867 1 94.69 435 GLU A CA 1
ATOM 3381 C C . GLU A 1 435 ? -7.348 38.25 -10.492 1 94.69 435 GLU A C 1
ATOM 3383 O O . GLU A 1 435 ? -7.469 37.031 -10.562 1 94.69 435 GLU A O 1
ATOM 3388 N N . PRO A 1 436 ? -8.242 39.125 -10.977 1 94.19 436 PRO A N 1
ATOM 3389 C CA . PRO A 1 436 ? -9.492 38.594 -11.555 1 94.19 436 PRO A CA 1
ATOM 3390 C C . PRO A 1 436 ? -9.25 37.562 -12.648 1 94.19 436 PRO A C 1
ATOM 3392 O O . PRO A 1 436 ? -9.977 36.562 -12.727 1 94.19 436 PRO A O 1
ATOM 3395 N N . ALA A 1 437 ? -8.219 37.719 -13.406 1 94.56 437 ALA A N 1
ATOM 3396 C CA . ALA A 1 437 ? -7.934 36.812 -14.516 1 94.56 437 ALA A CA 1
ATOM 3397 C C . ALA A 1 437 ? -7.52 35.406 -14 1 94.56 437 ALA A C 1
ATOM 3399 O O . ALA A 1 437 ? -7.652 34.406 -14.711 1 94.56 437 ALA A O 1
ATOM 3400 N N . GLN A 1 438 ? -7.082 35.406 -12.812 1 96.56 438 GLN A N 1
ATOM 3401 C CA . GLN A 1 438 ? -6.559 34.188 -12.25 1 96.56 438 GLN A CA 1
ATOM 3402 C C . GLN A 1 438 ? -7.652 33.406 -11.516 1 96.56 438 GLN A C 1
ATOM 3404 O O . GLN A 1 438 ? -7.477 32.219 -11.203 1 96.56 438 GLN A O 1
ATOM 3409 N N . GLU A 1 439 ? -8.773 34.031 -11.258 1 97 439 GLU A N 1
ATOM 3410 C CA . GLU A 1 439 ? -9.852 33.438 -10.484 1 97 439 GLU A CA 1
ATOM 3411 C C . GLU A 1 439 ? -10.375 32.188 -11.156 1 97 439 GLU A C 1
ATOM 3413 O O . GLU A 1 439 ? -10.633 31.172 -10.492 1 97 439 GLU A O 1
ATOM 3418 N N . VAL A 1 440 ? -10.477 32.188 -12.453 1 96 440 VAL A N 1
ATOM 3419 C CA . VAL A 1 440 ? -11 31.047 -13.203 1 96 440 VAL A CA 1
ATOM 3420 C C . VAL A 1 440 ? -10.055 29.844 -13.07 1 96 440 VAL A C 1
ATOM 3422 O O . VAL A 1 440 ? -10.508 28.703 -12.969 1 96 440 VAL A O 1
ATOM 3425 N N . HIS A 1 441 ? -8.797 30.172 -13.078 1 95.56 441 HIS A N 1
ATOM 3426 C CA . HIS A 1 441 ? -7.805 29.125 -12.938 1 95.56 441 HIS A CA 1
ATOM 3427 C C . HIS A 1 441 ? -7.883 28.469 -11.562 1 95.56 441 HIS A C 1
ATOM 3429 O O . HIS A 1 441 ? -7.82 27.234 -11.445 1 95.56 441 HIS A O 1
ATOM 3435 N N . LEU A 1 442 ? -7.992 29.281 -10.602 1 97.44 442 LEU A N 1
ATOM 3436 C CA . LEU A 1 442 ? -8.062 28.781 -9.234 1 97.44 442 LEU A CA 1
ATOM 3437 C C . LEU A 1 442 ? -9.336 27.969 -9.008 1 97.44 442 LEU A C 1
ATOM 3439 O O . LEU A 1 442 ? -9.312 26.938 -8.344 1 97.44 442 LEU A O 1
ATOM 3443 N N . ARG A 1 443 ? -10.445 28.422 -9.586 1 96.75 443 ARG A N 1
ATOM 3444 C CA . ARG A 1 443 ? -11.688 27.641 -9.555 1 96.75 443 ARG A CA 1
ATOM 3445 C C . ARG A 1 443 ? -11.508 26.297 -10.219 1 96.75 443 ARG A C 1
ATOM 3447 O O . ARG A 1 443 ? -11.977 25.266 -9.703 1 96.75 443 ARG A O 1
ATOM 3454 N N . GLY A 1 444 ? -10.828 26.344 -11.297 1 95.44 444 GLY A N 1
ATOM 3455 C CA . GLY A 1 444 ? -10.586 25.109 -12.039 1 95.44 444 GLY A CA 1
ATOM 3456 C C . GLY A 1 444 ? -9.758 24.109 -11.266 1 95.44 444 GLY A C 1
ATOM 3457 O O . GLY A 1 444 ? -10.039 22.906 -11.312 1 95.44 444 GLY A O 1
ATOM 3458 N N . ILE A 1 445 ? -8.773 24.562 -10.555 1 95.31 445 ILE A N 1
ATOM 3459 C CA . ILE A 1 445 ? -7.902 23.703 -9.758 1 95.31 445 ILE A CA 1
ATOM 3460 C C . ILE A 1 445 ? -8.719 23 -8.672 1 95.31 445 ILE A C 1
ATOM 3462 O O . ILE A 1 445 ? -8.578 21.797 -8.469 1 95.31 445 ILE A O 1
ATOM 3466 N N . ALA A 1 446 ? -9.547 23.719 -8 1 95.06 446 ALA A N 1
ATOM 3467 C CA . ALA A 1 446 ? -10.359 23.172 -6.914 1 95.06 446 ALA A CA 1
ATOM 3468 C C . ALA A 1 446 ? -11.438 22.234 -7.453 1 95.06 446 ALA A C 1
ATOM 3470 O O . ALA A 1 446 ? -11.68 21.172 -6.883 1 95.06 446 ALA A O 1
ATOM 3471 N N . GLU A 1 447 ? -12.016 22.562 -8.555 1 92.12 447 GLU A N 1
ATOM 3472 C CA . GLU A 1 447 ? -13.133 21.797 -9.102 1 92.12 447 GLU A CA 1
ATOM 3473 C C . GLU A 1 447 ? -12.664 20.5 -9.734 1 92.12 447 GLU A C 1
ATOM 3475 O O . GLU A 1 447 ? -13.43 19.531 -9.844 1 92.12 447 GLU A O 1
ATOM 3480 N N . ALA A 1 448 ? -11.438 20.5 -10.117 1 88.19 448 ALA A N 1
ATOM 3481 C CA . ALA A 1 448 ? -10.875 19.297 -10.734 1 88.19 448 ALA A CA 1
ATOM 3482 C C . ALA A 1 448 ? -10.734 18.172 -9.711 1 88.19 448 ALA A C 1
ATOM 3484 O O . ALA A 1 448 ? -10.672 17 -10.078 1 88.19 448 ALA A O 1
ATOM 3485 N N . LEU A 1 449 ? -10.695 18.547 -8.453 1 88.19 449 LEU A N 1
ATOM 3486 C CA . LEU A 1 449 ? -10.555 17.547 -7.398 1 88.19 449 LEU A CA 1
ATOM 3487 C C . LEU A 1 449 ? -11.898 16.891 -7.102 1 88.19 449 LEU A C 1
ATOM 3489 O O . LEU A 1 449 ? -12.812 17.547 -6.594 1 88.19 449 LEU A O 1
ATOM 3493 N N . GLN A 1 450 ? -12 15.672 -7.492 1 84.12 450 GLN A N 1
ATOM 3494 C CA . GLN A 1 450 ? -13.227 14.898 -7.32 1 84.12 450 GLN A CA 1
ATOM 3495 C C . GLN A 1 450 ? -12.969 13.617 -6.535 1 84.12 450 GLN A C 1
ATOM 3497 O O . GLN A 1 450 ? -11.891 13.023 -6.641 1 84.12 450 GLN A O 1
ATOM 3502 N N . PRO A 1 451 ? -13.93 13.047 -5.805 1 81.94 451 PRO A N 1
ATOM 3503 C CA . PRO A 1 451 ? -15.219 13.664 -5.473 1 81.94 451 PRO A CA 1
ATOM 3504 C C . PRO A 1 451 ? -15.086 14.789 -4.449 1 81.94 451 PRO A C 1
ATOM 3506 O O . PRO A 1 451 ? -14.18 14.773 -3.615 1 81.94 451 PRO A O 1
ATOM 3509 N N . PRO A 1 452 ? -15.984 15.711 -4.43 1 80.88 452 PRO A N 1
ATOM 3510 C CA . PRO A 1 452 ? -15.883 16.875 -3.545 1 80.88 452 PRO A CA 1
ATOM 3511 C C . PRO A 1 452 ? -15.969 16.484 -2.066 1 80.88 452 PRO A C 1
ATOM 3513 O O . PRO A 1 452 ? -15.43 17.203 -1.214 1 80.88 452 PRO A O 1
ATOM 3516 N N . SER A 1 453 ? -16.594 15.398 -1.796 1 77.56 453 SER A N 1
ATOM 3517 C CA . SER A 1 453 ? -16.859 15 -0.417 1 77.56 453 SER A CA 1
ATOM 3518 C C . SER A 1 453 ? -15.555 14.727 0.332 1 77.56 453 SER A C 1
ATOM 3520 O O . SER A 1 453 ? -15.5 14.836 1.558 1 77.56 453 SER A O 1
ATOM 3522 N N . VAL A 1 454 ? -14.5 14.461 -0.401 1 81.69 454 VAL A N 1
ATOM 3523 C CA . VAL A 1 454 ? -13.273 14.109 0.301 1 81.69 454 VAL A CA 1
ATOM 3524 C C . VAL A 1 454 ? -12.281 15.266 0.232 1 81.69 454 VAL A C 1
ATOM 3526 O O . VAL A 1 454 ? -11.18 15.188 0.783 1 81.69 454 VAL A O 1
ATOM 3529 N N . PHE A 1 455 ? -12.648 16.328 -0.441 1 86.94 455 PHE A N 1
ATOM 3530 C CA . PHE A 1 455 ? -11.797 17.516 -0.539 1 86.94 455 PHE A CA 1
ATOM 3531 C C . PHE A 1 455 ? -12.484 18.719 0.07 1 86.94 455 PHE A C 1
ATOM 3533 O O . PHE A 1 455 ? -12.43 19.828 -0.487 1 86.94 455 PHE A O 1
ATOM 3540 N N . GLY A 1 456 ? -13.055 18.484 1.161 1 85.25 456 GLY A N 1
ATOM 3541 C CA . GLY A 1 456 ? -13.828 19.516 1.838 1 85.25 456 GLY A CA 1
ATOM 3542 C C . GLY A 1 456 ? -13 20.734 2.189 1 85.25 456 GLY A C 1
ATOM 3543 O O . GLY A 1 456 ? -13.469 21.875 2.037 1 85.25 456 GLY A O 1
ATOM 3544 N N . THR A 1 457 ? -11.805 20.531 2.633 1 90.19 457 THR A N 1
ATOM 3545 C CA . THR A 1 457 ? -10.969 21.656 3.057 1 90.19 457 THR A CA 1
ATOM 3546 C C . THR A 1 457 ? -10.609 22.531 1.867 1 90.19 457 THR A C 1
ATOM 3548 O O . THR A 1 457 ? -10.531 23.766 1.999 1 90.19 457 THR A O 1
ATOM 3551 N N . VAL A 1 458 ? -10.398 21.938 0.734 1 92.94 458 VAL A N 1
ATOM 3552 C CA . VAL A 1 458 ? -10.094 22.688 -0.474 1 92.94 458 VAL A CA 1
ATOM 3553 C C . VAL A 1 458 ? -11.312 23.516 -0.894 1 92.94 458 VAL A C 1
ATOM 3555 O O . VAL A 1 458 ? -11.18 24.672 -1.308 1 92.94 458 VAL A O 1
ATOM 3558 N N . ARG A 1 459 ? -12.391 22.922 -0.75 1 91.12 459 ARG A N 1
ATOM 3559 C CA . ARG A 1 459 ? -13.625 23.625 -1.101 1 91.12 459 ARG A CA 1
ATOM 3560 C C . ARG A 1 459 ? -13.875 24.797 -0.157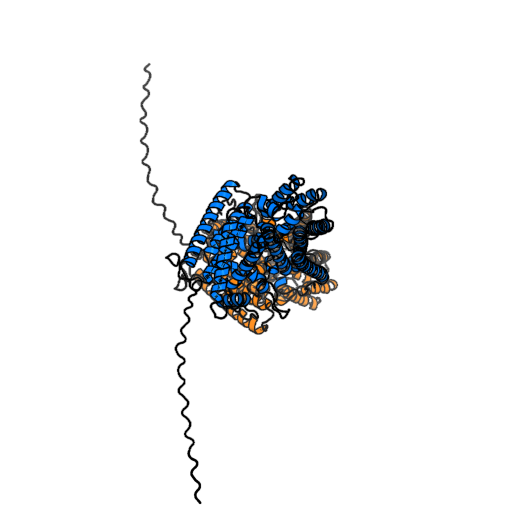 1 91.12 459 ARG A C 1
ATOM 3562 O O . ARG A 1 459 ? -14.391 25.844 -0.573 1 91.12 459 ARG A O 1
ATOM 3569 N N . LYS A 1 460 ? -13.578 24.531 1.051 1 91.56 460 LYS A N 1
ATOM 3570 C CA . LYS A 1 460 ? -13.703 25.625 2.016 1 91.56 460 LYS A CA 1
ATOM 3571 C C . LYS A 1 460 ? -12.773 26.781 1.658 1 91.56 460 LYS A C 1
ATOM 3573 O O . LYS A 1 460 ? -13.148 27.953 1.78 1 91.56 460 LYS A O 1
ATOM 3578 N N . ALA A 1 461 ? -11.547 26.438 1.286 1 94.81 461 ALA A N 1
ATOM 3579 C CA . ALA A 1 461 ? -10.617 27.469 0.833 1 94.81 461 ALA A CA 1
ATOM 3580 C C . ALA A 1 461 ? -11.18 28.234 -0.356 1 94.81 461 ALA A C 1
ATOM 3582 O O . ALA A 1 461 ? -11.062 29.469 -0.422 1 94.81 461 ALA A O 1
ATOM 3583 N N . LEU A 1 462 ? -11.805 27.531 -1.267 1 95.62 462 LEU A N 1
ATOM 3584 C CA . LEU A 1 462 ? -12.414 28.172 -2.426 1 95.62 462 LEU A CA 1
ATOM 3585 C C . LEU A 1 462 ? -13.547 29.094 -1.999 1 95.62 462 LEU A C 1
ATOM 3587 O O . LEU A 1 462 ? -13.703 30.188 -2.551 1 95.62 462 LEU A O 1
ATOM 3591 N N . GLU A 1 463 ? -14.312 28.656 -1.071 1 94 463 GLU A N 1
ATOM 3592 C CA . GLU A 1 463 ? -15.398 29.469 -0.548 1 94 463 GLU A CA 1
ATOM 3593 C C . GLU A 1 463 ? -14.867 30.781 0.027 1 94 463 GLU A C 1
ATOM 3595 O O . GLU A 1 463 ? -15.461 31.844 -0.173 1 94 463 GLU A O 1
ATOM 3600 N N . ILE A 1 464 ? -13.805 30.719 0.75 1 94.25 464 ILE A N 1
ATOM 3601 C CA . ILE A 1 464 ? -13.18 31.891 1.325 1 94.25 464 ILE A CA 1
ATOM 3602 C C . ILE A 1 464 ? -12.703 32.812 0.208 1 94.25 464 ILE A C 1
ATOM 3604 O O . ILE A 1 464 ? -12.961 34.031 0.247 1 94.25 464 ILE A O 1
ATOM 3608 N N . MET A 1 465 ? -12.062 32.25 -0.796 1 96.12 465 MET A N 1
ATOM 3609 C CA . MET A 1 465 ? -11.578 33.031 -1.931 1 96.12 465 MET A CA 1
ATOM 3610 C C . MET A 1 465 ? -12.734 33.719 -2.639 1 96.12 465 MET A C 1
ATOM 3612 O O . MET A 1 465 ? -12.633 34.906 -2.975 1 96.12 465 MET A O 1
ATOM 3616 N N . GLU A 1 466 ? -13.781 32.969 -2.811 1 95.81 466 GLU A N 1
ATOM 3617 C CA . GLU A 1 466 ? -14.961 33.531 -3.465 1 95.81 466 GLU A CA 1
ATOM 3618 C C . GLU A 1 466 ? -15.523 34.719 -2.666 1 95.81 466 GLU A C 1
ATOM 3620 O O . GLU A 1 466 ? -15.984 35.688 -3.244 1 95.81 466 GLU A O 1
ATOM 3625 N N . GLY A 1 467 ? -15.516 34.594 -1.368 1 92.88 467 GLY A N 1
ATOM 3626 C CA . GLY A 1 467 ? -15.938 35.688 -0.516 1 92.88 467 GLY A CA 1
ATOM 3627 C C . GLY A 1 467 ? -15.086 36.938 -0.689 1 92.88 467 GLY A C 1
ATOM 3628 O O . GLY A 1 467 ? -15.609 38.031 -0.72 1 92.88 467 GLY A O 1
ATOM 3629 N N . VAL A 1 468 ? -13.805 36.75 -0.817 1 93.94 468 VAL A N 1
ATOM 3630 C CA . VAL A 1 468 ? -12.883 37.875 -1.003 1 93.94 468 VAL A CA 1
ATOM 3631 C C . VAL A 1 468 ? -13.086 38.5 -2.383 1 93.94 468 VAL A C 1
ATOM 3633 O O . VAL A 1 468 ? -13.086 39.719 -2.525 1 93.94 468 VAL A O 1
ATOM 3636 N N . TRP A 1 469 ? -13.305 37.594 -3.426 1 94.56 469 TRP A N 1
ATOM 3637 C CA . TRP A 1 469 ? -13.492 38.062 -4.801 1 94.56 469 TRP A CA 1
ATOM 3638 C C . TRP A 1 469 ? -14.773 38.875 -4.934 1 94.56 469 TRP A C 1
ATOM 3640 O O . TRP A 1 469 ? -14.805 39.875 -5.645 1 94.56 469 TRP A O 1
ATOM 3650 N N . ARG A 1 470 ? -15.766 38.562 -4.23 1 92.5 470 ARG A N 1
ATOM 3651 C CA . ARG A 1 470 ? -17.047 39.25 -4.281 1 92.5 470 ARG A CA 1
ATOM 3652 C C . ARG A 1 470 ? -16.953 40.625 -3.6 1 92.5 470 ARG A C 1
ATOM 3654 O O . ARG A 1 470 ? -17.656 41.562 -3.988 1 92.5 470 ARG A O 1
ATOM 3661 N N . ASN A 1 471 ? -16.047 40.719 -2.668 1 89.31 471 ASN A N 1
ATOM 3662 C CA . ASN A 1 471 ? -15.93 41.969 -1.887 1 89.31 471 ASN A CA 1
ATOM 3663 C C . ASN A 1 471 ? -14.633 42.688 -2.195 1 89.31 471 ASN A C 1
ATOM 3665 O O . ASN A 1 471 ? -14.023 43.281 -1.303 1 89.31 471 ASN A O 1
ATOM 3669 N N . ARG A 1 472 ? -14.172 42.625 -3.385 1 86.5 472 ARG A N 1
ATOM 3670 C CA . ARG A 1 472 ? -12.867 43.156 -3.762 1 86.5 472 ARG A CA 1
ATOM 3671 C C . ARG A 1 472 ? -12.805 44.656 -3.553 1 86.5 472 ARG A C 1
ATOM 3673 O O . ARG A 1 472 ? -11.758 45.188 -3.176 1 86.5 472 ARG A O 1
ATOM 3680 N N . ASP A 1 473 ? -13.914 45.344 -3.775 1 78.88 473 ASP A N 1
ATOM 3681 C CA . ASP A 1 473 ? -13.945 46.781 -3.713 1 78.88 473 ASP A CA 1
ATOM 3682 C C . ASP A 1 473 ? -14.367 47.281 -2.326 1 78.88 473 ASP A C 1
ATOM 3684 O O . ASP A 1 473 ? -14.492 48.469 -2.092 1 78.88 473 ASP A O 1
ATOM 3688 N N . GLY A 1 474 ? -14.477 46.375 -1.456 1 74 474 GLY A N 1
ATOM 3689 C CA . GLY A 1 474 ? -14.906 46.75 -0.119 1 74 474 GLY A CA 1
ATOM 3690 C C . GLY A 1 474 ? -13.797 47.406 0.697 1 74 474 GLY A C 1
ATOM 3691 O O . GLY A 1 474 ? -12.914 48.031 0.143 1 74 474 GLY A O 1
ATOM 3692 N N . ASP A 1 475 ? -13.914 47.344 2.023 1 74.19 475 ASP A N 1
ATOM 3693 C CA . ASP A 1 475 ? -13.016 47.969 2.996 1 74.19 475 ASP A CA 1
ATOM 3694 C C . ASP A 1 475 ? -11.609 47.375 2.896 1 74.19 475 ASP A C 1
ATOM 3696 O O . ASP A 1 475 ? -11.195 46.594 3.766 1 74.19 475 ASP A O 1
ATOM 3700 N N . VAL A 1 476 ? -10.883 47.75 1.938 1 72.81 476 VAL A N 1
ATOM 3701 C CA . VAL A 1 476 ? -9.555 47.25 1.598 1 72.81 476 VAL A CA 1
ATOM 3702 C C . VAL A 1 476 ? -8.539 47.719 2.637 1 72.81 476 VAL A C 1
ATOM 3704 O O . VAL A 1 476 ? -7.578 47 2.938 1 72.81 476 VAL A O 1
ATOM 3707 N N . ALA A 1 477 ? -8.797 48.844 3.232 1 76.19 477 ALA A N 1
ATOM 3708 C CA . ALA A 1 477 ? -7.832 49.438 4.152 1 76.19 477 ALA A CA 1
ATOM 3709 C C . ALA A 1 477 ? -7.66 48.594 5.398 1 76.19 477 ALA A C 1
ATOM 3711 O O . ALA A 1 477 ? -6.574 48.531 5.98 1 76.19 477 ALA A O 1
ATOM 3712 N N . ASN A 1 478 ? -8.664 47.844 5.711 1 79.31 478 ASN A N 1
ATOM 3713 C CA . ASN A 1 478 ? -8.602 47.062 6.941 1 79.31 478 ASN A CA 1
ATOM 3714 C C . ASN A 1 478 ? -8.586 45.562 6.656 1 79.31 478 ASN A C 1
ATOM 3716 O O . ASN A 1 478 ? -8.703 44.75 7.574 1 79.31 478 ASN A O 1
ATOM 3720 N N . ARG A 1 479 ? -8.32 45.281 5.488 1 88.31 479 ARG A N 1
ATOM 3721 C CA . ARG A 1 479 ? -8.375 43.875 5.105 1 88.31 479 ARG A CA 1
ATOM 3722 C C . ARG A 1 479 ? -7.016 43.219 5.289 1 88.31 479 ARG A C 1
ATOM 3724 O O . ARG A 1 479 ? -5.977 43.812 5.004 1 88.31 479 ARG A O 1
ATOM 3731 N N . ASP A 1 480 ? -7.008 42.062 5.887 1 91.56 480 ASP A N 1
ATOM 3732 C CA . ASP A 1 480 ? -5.836 41.188 5.977 1 91.56 480 ASP A CA 1
ATOM 3733 C C . ASP A 1 480 ? -6.223 39.719 5.84 1 91.56 480 ASP A C 1
ATOM 3735 O O . ASP A 1 480 ? -7.387 39.406 5.59 1 91.56 480 ASP A O 1
ATOM 3739 N N . LEU A 1 481 ? -5.289 38.906 5.867 1 93.12 481 LEU A N 1
ATOM 3740 C CA . LEU A 1 481 ? -5.539 37.5 5.648 1 93.12 481 LEU A CA 1
ATOM 3741 C C . LEU A 1 481 ? -6.367 36.906 6.781 1 93.12 481 LEU A C 1
ATOM 3743 O O . LEU A 1 481 ? -7.227 36.031 6.551 1 93.12 481 LEU A O 1
ATOM 3747 N N . ALA A 1 482 ? -6.109 37.312 7.977 1 92.5 482 ALA A N 1
ATOM 3748 C CA . ALA A 1 482 ? -6.859 36.812 9.133 1 92.5 482 ALA A CA 1
ATOM 3749 C C . ALA A 1 482 ? -8.352 37.125 8.984 1 92.5 482 ALA A C 1
ATOM 3751 O O . ALA A 1 482 ? -9.188 36.281 9.297 1 92.5 482 ALA A O 1
ATOM 3752 N N . THR A 1 483 ? -8.656 38.312 8.555 1 90.94 483 THR A N 1
ATOM 3753 C CA . THR A 1 483 ? -10.047 38.688 8.344 1 90.94 483 THR A CA 1
ATOM 3754 C C . THR A 1 483 ? -10.688 37.844 7.258 1 90.94 483 THR A C 1
ATOM 3756 O O . THR A 1 483 ? -11.867 37.469 7.344 1 90.94 483 THR A O 1
ATOM 3759 N N . CYS A 1 484 ? -9.93 37.469 6.238 1 91.31 484 CYS A N 1
ATOM 3760 C CA . CYS A 1 484 ? -10.43 36.594 5.172 1 91.31 484 CYS A CA 1
ATOM 3761 C C . CYS A 1 484 ? -10.734 35.219 5.707 1 91.31 484 CYS A C 1
ATOM 3763 O O . CYS A 1 484 ? -11.797 34.656 5.414 1 91.31 484 CYS A O 1
ATOM 3765 N N . PHE A 1 485 ? -9.859 34.719 6.531 1 90.88 485 PHE A N 1
ATOM 3766 C CA . PHE A 1 485 ? -10 33.344 7.059 1 90.88 485 PHE A CA 1
ATOM 3767 C C . PHE A 1 485 ? -11.156 33.281 8.047 1 90.88 485 PHE A C 1
ATOM 3769 O O . PHE A 1 485 ? -11.836 32.25 8.141 1 90.88 485 PHE A O 1
ATOM 3776 N N . ARG A 1 486 ? -11.43 34.344 8.789 1 86.5 486 ARG A N 1
ATOM 3777 C CA . ARG A 1 486 ? -12.422 34.344 9.859 1 86.5 486 ARG A CA 1
ATOM 3778 C C . ARG A 1 486 ? -13.82 34.625 9.312 1 86.5 486 ARG A C 1
ATOM 3780 O O . ARG A 1 486 ? -14.812 34.5 10.031 1 86.5 486 ARG A O 1
ATOM 3787 N N . SER A 1 487 ? -13.828 35 8.141 1 78.38 487 SER A N 1
ATOM 3788 C CA . SER A 1 487 ? -15.117 35.344 7.551 1 78.38 487 SER A CA 1
ATOM 3789 C C . SER A 1 487 ? -16.125 34.219 7.684 1 78.38 487 SER A C 1
ATOM 3791 O O . SER A 1 487 ? -17.328 34.438 7.602 1 78.38 487 SER A O 1
ATOM 3793 N N . GLN A 1 488 ? -15.633 33.031 7.996 1 71.75 488 GLN A N 1
ATOM 3794 C CA . GLN A 1 488 ? -16.5 31.875 8.062 1 71.75 488 GLN A CA 1
ATOM 3795 C C . GLN A 1 488 ? -16.906 31.578 9.508 1 71.75 488 GLN A C 1
ATOM 3797 O O . GLN A 1 488 ? -17.703 30.672 9.758 1 71.75 488 GLN A O 1
ATOM 3802 N N . GLY A 1 489 ? -16.578 32.438 10.461 1 68.56 489 GLY A N 1
ATOM 3803 C CA . GLY A 1 489 ? -16.953 32.281 11.859 1 68.56 489 GLY A CA 1
ATOM 3804 C C . GLY A 1 489 ? -16.031 31.391 12.641 1 68.56 489 GLY A C 1
ATOM 3805 O O . GLY A 1 489 ? -15.32 31.844 13.547 1 68.56 489 GLY A O 1
ATOM 3806 N N . ASP A 1 490 ? -16.062 30.062 12.352 1 73.19 490 ASP A N 1
ATOM 3807 C CA . ASP A 1 490 ? -15.312 29.062 13.102 1 73.19 490 ASP A CA 1
ATOM 3808 C C . ASP A 1 490 ? -13.828 29.109 12.727 1 73.19 490 ASP A C 1
ATOM 3810 O O . ASP A 1 490 ? -13.445 29.75 11.758 1 73.19 490 ASP A O 1
ATOM 3814 N N . LEU A 1 491 ? -13.023 28.625 13.711 1 76.38 491 LEU A N 1
ATOM 3815 C CA . LEU A 1 491 ? -11.617 28.453 13.375 1 76.38 491 LEU A CA 1
ATOM 3816 C C . LEU A 1 491 ? -11.445 27.453 12.227 1 76.38 491 LEU A C 1
ATOM 3818 O O . LEU A 1 491 ? -11.555 26.25 12.43 1 76.38 491 LEU A O 1
ATOM 3822 N N . VAL A 1 492 ? -11.242 28.016 11.086 1 79.38 492 VAL A N 1
ATOM 3823 C CA . VAL A 1 492 ? -11.055 27.188 9.898 1 79.38 492 VAL A CA 1
ATOM 3824 C C . VAL A 1 492 ? -9.57 26.891 9.703 1 79.38 492 VAL A C 1
ATOM 3826 O O . VAL A 1 492 ? -8.789 27.797 9.398 1 79.38 492 VAL A O 1
ATOM 3829 N N . LEU A 1 493 ? -9.18 25.625 9.992 1 86.31 493 LEU A N 1
ATOM 3830 C CA . LEU A 1 493 ? -7.805 25.203 9.766 1 86.31 493 LEU A CA 1
ATOM 3831 C C . LEU A 1 493 ? -7.633 24.594 8.375 1 86.31 493 LEU A C 1
ATOM 3833 O O . LEU A 1 493 ? -8.086 23.484 8.117 1 86.31 493 LEU A O 1
ATOM 3837 N N . LEU A 1 494 ? -7.004 25.344 7.551 1 87.69 494 LEU A N 1
ATOM 3838 C CA . LEU A 1 494 ? -6.809 24.906 6.176 1 87.69 494 LEU A CA 1
ATOM 3839 C C . LEU A 1 494 ? -5.574 24.016 6.055 1 87.69 494 LEU A C 1
ATOM 3841 O O . LEU A 1 494 ? -4.613 24.375 5.371 1 87.69 494 LEU A O 1
ATOM 3845 N N . VAL A 1 495 ? -5.648 22.938 6.789 1 86.75 495 VAL A N 1
ATOM 3846 C CA . VAL A 1 495 ? -4.539 22 6.816 1 86.75 495 VAL A CA 1
ATOM 3847 C C . VAL A 1 495 ? -5 20.641 6.266 1 86.75 495 VAL A C 1
ATOM 3849 O O . VAL A 1 495 ? -6.191 20.328 6.289 1 86.75 495 VAL A O 1
ATOM 3852 N N . MET B 1 1 ? -91.75 -24.609 -5.516 1 21.61 1 MET B N 1
ATOM 3853 C CA . MET B 1 1 ? -91.438 -25.281 -4.266 1 21.61 1 MET B CA 1
ATOM 3854 C C . MET B 1 1 ? -90.312 -24.578 -3.525 1 21.61 1 MET B C 1
ATOM 3856 O O . MET B 1 1 ? -89.562 -23.859 -4.137 1 21.61 1 MET B O 1
ATOM 3860 N N . PRO B 1 2 ? -90.25 -24.812 -2.129 1 25 2 PRO B N 1
ATOM 3861 C CA . PRO B 1 2 ? -89.688 -24.188 -0.922 1 25 2 PRO B CA 1
ATOM 3862 C C . PRO B 1 2 ? -88.188 -24.078 -0.938 1 25 2 PRO B C 1
ATOM 3864 O O . PRO B 1 2 ? -87.5 -24.859 -1.603 1 25 2 PRO B O 1
ATOM 3867 N N . ASP B 1 3 ? -87.688 -22.766 -0.892 1 24.77 3 ASP B N 1
ATOM 3868 C CA . ASP B 1 3 ? -86.5 -21.906 -0.907 1 24.77 3 ASP B CA 1
ATOM 3869 C C . ASP B 1 3 ? -85.562 -22.281 0.211 1 24.77 3 ASP B C 1
ATOM 3871 O O . ASP B 1 3 ? -85.875 -22.141 1.393 1 24.77 3 ASP B O 1
ATOM 3875 N N . ARG B 1 4 ? -85 -23.516 -0.028 1 26.02 4 ARG B N 1
ATOM 3876 C CA . ARG B 1 4 ? -84.125 -24.297 0.889 1 26.02 4 ARG B CA 1
ATOM 3877 C C . ARG B 1 4 ? -83.125 -23.422 1.565 1 26.02 4 ARG B C 1
ATOM 3879 O O . ARG B 1 4 ? -82.438 -22.609 0.905 1 26.02 4 ARG B O 1
ATOM 3886 N N . PRO B 1 5 ? -83.25 -23.266 2.854 1 25.69 5 PRO B N 1
ATOM 3887 C CA . PRO B 1 5 ? -82.625 -22.375 3.855 1 25.69 5 PRO B CA 1
ATOM 3888 C C . PRO B 1 5 ? -81.125 -22.453 3.904 1 25.69 5 PRO B C 1
ATOM 3890 O O . PRO B 1 5 ? -80.562 -23.469 3.49 1 25.69 5 PRO B O 1
ATOM 3893 N N . HIS B 1 6 ? -80.375 -21.328 3.898 1 24.58 6 HIS B N 1
ATOM 3894 C CA . HIS B 1 6 ? -79.062 -20.734 3.779 1 24.58 6 HIS B CA 1
ATOM 3895 C C . HIS B 1 6 ? -78.188 -21.172 4.938 1 24.58 6 HIS B C 1
ATOM 3897 O O . HIS B 1 6 ? -78.312 -20.672 6.059 1 24.58 6 HIS B O 1
ATOM 3903 N N . GLY B 1 7 ? -78.125 -22.562 5.121 1 22.2 7 GLY B N 1
ATOM 3904 C CA . GLY B 1 7 ? -77.5 -23.078 6.355 1 22.2 7 GLY B CA 1
ATOM 3905 C C . GLY B 1 7 ? -76.188 -22.406 6.715 1 22.2 7 GLY B C 1
ATOM 3906 O O . GLY B 1 7 ? -75.5 -21.922 5.84 1 22.2 7 GLY B O 1
ATOM 3907 N N . GLU B 1 8 ? -76.125 -21.875 7.922 1 24.08 8 GLU B N 1
ATOM 3908 C CA . GLU B 1 8 ? -75.25 -21.078 8.781 1 24.08 8 GLU B CA 1
ATOM 3909 C C . GLU B 1 8 ? -73.875 -21.75 8.961 1 24.08 8 GLU B C 1
ATOM 3911 O O . GLU B 1 8 ? -73.75 -22.797 9.594 1 24.08 8 GLU B O 1
ATOM 3916 N N . THR B 1 9 ? -73.188 -22.016 7.891 1 22.56 9 THR B N 1
ATOM 3917 C CA . THR B 1 9 ? -71.938 -22.812 7.996 1 22.56 9 THR B CA 1
ATOM 3918 C C . THR B 1 9 ? -71 -22.234 9.039 1 22.56 9 THR B C 1
ATOM 3920 O O . THR B 1 9 ? -70.625 -21.078 8.945 1 22.56 9 THR B O 1
ATOM 3923 N N . ALA B 1 10 ? -71.188 -22.719 10.305 1 26.91 10 ALA B N 1
ATOM 3924 C CA . ALA B 1 10 ? -70.438 -22.266 11.5 1 26.91 10 ALA B CA 1
ATOM 3925 C C . ALA B 1 10 ? -68.938 -22.188 11.242 1 26.91 10 ALA B C 1
ATOM 3927 O O . ALA B 1 10 ? -68.375 -23.078 10.609 1 26.91 10 ALA B O 1
ATOM 3928 N N . PRO B 1 11 ? -68.375 -21 11.367 1 24.09 11 PRO B N 1
ATOM 3929 C CA . PRO B 1 11 ? -66.938 -20.75 11.008 1 24.09 11 PRO B CA 1
ATOM 3930 C C . PRO B 1 11 ? -66 -21.609 11.805 1 24.09 11 PRO B C 1
ATOM 3932 O O . PRO B 1 11 ? -66.25 -22.031 12.922 1 24.09 11 PRO B O 1
ATOM 3935 N N . SER B 1 12 ? -65.375 -22.641 11.195 1 24.69 12 SER B N 1
ATOM 3936 C CA . SER B 1 12 ? -64.438 -23.609 11.727 1 24.69 12 SER B CA 1
ATOM 3937 C C . SER B 1 12 ? -63.406 -22.938 12.633 1 24.69 12 SER B C 1
ATOM 3939 O O . SER B 1 12 ? -62.938 -21.828 12.344 1 24.69 12 SER B O 1
ATOM 3941 N N . PRO B 1 13 ? -63.438 -23.266 13.875 1 23.12 13 PRO B N 1
ATOM 3942 C CA . PRO B 1 13 ? -62.625 -22.688 14.953 1 23.12 13 PRO B CA 1
ATOM 3943 C C . PRO B 1 13 ? -61.156 -22.578 14.594 1 23.12 13 PRO B C 1
ATOM 3945 O O . PRO B 1 13 ? -60.688 -23.281 13.703 1 23.12 13 PRO B O 1
ATOM 3948 N N . CYS B 1 14 ? -60.562 -21.438 14.781 1 24.09 14 CYS B N 1
ATOM 3949 C CA . CYS B 1 14 ? -59.25 -20.906 14.531 1 24.09 14 CYS B CA 1
ATOM 3950 C C . CYS B 1 14 ? -58.156 -21.766 15.195 1 24.09 14 CYS B C 1
ATOM 3952 O O . CYS B 1 14 ? -58.25 -22.047 16.391 1 24.09 14 CYS B O 1
ATOM 3954 N N . PRO B 1 15 ? -57.656 -22.781 14.5 1 23.95 15 PRO B N 1
ATOM 3955 C CA . PRO B 1 15 ? -56.719 -23.688 15.141 1 23.95 15 PRO B CA 1
ATOM 3956 C C . PRO B 1 15 ? -55.656 -22.969 15.992 1 23.95 15 PRO B C 1
ATOM 3958 O O . PRO B 1 15 ? -55.375 -21.797 15.75 1 23.95 15 PRO B O 1
ATOM 3961 N N . GLU B 1 16 ? -55.531 -23.328 17.219 1 22.61 16 GLU B N 1
ATOM 3962 C CA . GLU B 1 16 ? -54.656 -22.875 18.281 1 22.61 16 GLU B CA 1
ATOM 3963 C C . GLU B 1 16 ? -53.219 -22.781 17.781 1 22.61 16 GLU B C 1
ATOM 3965 O O . GLU B 1 16 ? -52.75 -23.641 17.031 1 22.61 16 GLU B O 1
ATOM 3970 N N . ALA B 1 17 ? -52.562 -21.578 17.891 1 28.09 17 ALA B N 1
ATOM 3971 C CA . ALA B 1 17 ? -51.25 -21.047 17.547 1 28.09 17 ALA B CA 1
ATOM 3972 C C . ALA B 1 17 ? -50.125 -21.906 18.156 1 28.09 17 ALA B C 1
ATOM 3974 O O . ALA B 1 17 ? -49.969 -21.953 19.375 1 28.09 17 ALA B O 1
ATOM 3975 N N . SER B 1 18 ? -49.938 -23.156 17.719 1 22.67 18 SER B N 1
ATOM 3976 C CA . SER B 1 18 ? -48.875 -23.984 18.297 1 22.67 18 SER B CA 1
ATOM 3977 C C . SER B 1 18 ? -47.562 -23.219 18.406 1 22.67 18 SER B C 1
ATOM 3979 O O . SER B 1 18 ? -47.156 -22.531 17.469 1 22.67 18 SER B O 1
ATOM 3981 N N . VAL B 1 19 ? -47.156 -22.859 19.609 1 28.23 19 VAL B N 1
ATOM 3982 C CA . VAL B 1 19 ? -45.906 -22.188 20.016 1 28.23 19 VAL B CA 1
ATOM 3983 C C . VAL B 1 19 ? -44.719 -22.891 19.375 1 28.23 19 VAL B C 1
ATOM 3985 O O . VAL B 1 19 ? -44.562 -24.109 19.484 1 28.23 19 VAL B O 1
ATOM 3988 N N . PRO B 1 20 ? -44.188 -22.344 18.219 1 27.77 20 PRO B N 1
ATOM 3989 C CA . PRO B 1 20 ? -43.125 -23.094 17.547 1 27.77 20 PRO B CA 1
ATOM 3990 C C . PRO B 1 20 ? -42.031 -23.5 18.516 1 27.77 20 PRO B C 1
ATOM 3992 O O . PRO B 1 20 ? -41.812 -22.875 19.562 1 27.77 20 PRO B O 1
ATOM 3995 N N . PRO B 1 21 ? -41.688 -24.828 18.594 1 28.67 21 PRO B N 1
ATOM 3996 C CA . PRO B 1 21 ? -40.688 -25.375 19.516 1 28.67 21 PRO B CA 1
ATOM 3997 C C . PRO B 1 21 ? -39.406 -24.531 19.562 1 28.67 21 PRO B C 1
ATOM 3999 O O . PRO B 1 21 ? -39.125 -23.766 18.641 1 28.67 21 PRO B O 1
ATOM 4002 N N . PRO B 1 22 ? -38.812 -24.359 20.828 1 27.06 22 PRO B N 1
ATOM 4003 C CA . PRO B 1 22 ? -37.656 -23.516 21.109 1 27.06 22 PRO B CA 1
ATOM 4004 C C . PRO B 1 22 ? -36.5 -23.734 20.125 1 27.06 22 PRO B C 1
ATOM 4006 O O . PRO B 1 22 ? -36.312 -24.859 19.641 1 27.06 22 PRO B O 1
ATOM 4009 N N . THR B 1 23 ? -36.281 -22.781 19.312 1 27.55 23 THR B N 1
ATOM 4010 C CA . THR B 1 23 ? -35.219 -22.719 18.297 1 27.55 23 THR B CA 1
ATOM 4011 C C . THR B 1 23 ? -33.875 -23.156 18.891 1 27.55 23 THR B C 1
ATOM 4013 O O . THR B 1 23 ? -33.438 -22.641 19.922 1 27.55 23 THR B O 1
ATOM 4016 N N . HIS B 1 24 ? -33.531 -24.5 18.766 1 26.31 24 HIS B N 1
ATOM 4017 C CA . HIS B 1 24 ? -32.219 -25.078 19.062 1 26.31 24 HIS B CA 1
ATOM 4018 C C . HIS B 1 24 ? -31.109 -24.109 18.688 1 26.31 24 HIS B C 1
ATOM 4020 O O . HIS B 1 24 ? -31 -23.688 17.531 1 26.31 24 HIS B O 1
ATOM 4026 N N . GLN B 1 25 ? -30.844 -23.281 19.641 1 24.11 25 GLN B N 1
ATOM 4027 C CA . GLN B 1 25 ? -29.703 -22.391 19.578 1 24.11 25 GLN B CA 1
ATOM 4028 C C . GLN B 1 25 ? -28.469 -23.109 19 1 24.11 25 GLN B C 1
ATOM 4030 O O . GLN B 1 25 ? -27.984 -24.062 19.594 1 24.11 25 GLN B O 1
ATOM 4035 N N . LEU B 1 26 ? -28.469 -23.266 17.719 1 25.36 26 LEU B N 1
ATOM 4036 C CA . LEU B 1 26 ? -27.297 -23.781 17.031 1 25.36 26 LEU B CA 1
ATOM 4037 C C . LEU B 1 26 ? -26.016 -23.266 17.688 1 25.36 26 LEU B C 1
ATOM 4039 O O . LEU B 1 26 ? -25.797 -22.062 17.766 1 25.36 26 LEU B O 1
ATOM 4043 N N . GLN B 1 27 ? -25.578 -24.016 18.703 1 23.42 27 GLN B N 1
ATOM 4044 C CA . GLN B 1 27 ? -24.281 -23.891 19.359 1 23.42 27 GLN B CA 1
ATOM 4045 C C . GLN B 1 27 ? -23.188 -23.5 18.375 1 23.42 27 GLN B C 1
ATOM 4047 O O . GLN B 1 27 ? -23.016 -24.156 17.344 1 23.42 27 GLN B O 1
ATOM 4052 N N . ARG B 1 28 ? -22.969 -22.297 18.328 1 26.08 28 ARG B N 1
ATOM 4053 C CA . ARG B 1 28 ? -21.812 -21.781 17.609 1 26.08 28 ARG B CA 1
ATOM 4054 C C . ARG B 1 28 ? -20.578 -22.641 17.859 1 26.08 28 ARG B C 1
ATOM 4056 O O . ARG B 1 28 ? -19.984 -22.594 18.938 1 26.08 28 ARG B O 1
ATOM 4063 N N . GLY B 1 29 ? -20.688 -23.984 17.641 1 25.36 29 GLY B N 1
ATOM 4064 C CA . GLY B 1 29 ? -19.609 -24.969 17.719 1 25.36 29 GLY B CA 1
ATOM 4065 C C . GLY B 1 29 ? -18.266 -24.406 17.297 1 25.36 29 GLY B C 1
ATOM 4066 O O . GLY B 1 29 ? -17.344 -25.172 17.016 1 25.36 29 GLY B O 1
ATOM 4067 N N . ALA B 1 30 ? -18.266 -23.234 16.688 1 26.83 30 ALA B N 1
ATOM 4068 C CA . ALA B 1 30 ? -17.109 -22.812 15.898 1 26.83 30 ALA B CA 1
ATOM 4069 C C . ALA B 1 30 ? -15.883 -22.656 16.781 1 26.83 30 ALA B C 1
ATOM 4071 O O . ALA B 1 30 ? -14.828 -22.203 16.328 1 26.83 30 ALA B O 1
ATOM 4072 N N . ALA B 1 31 ? -16.094 -22.375 18.156 1 30.12 31 ALA B N 1
ATOM 4073 C CA . ALA B 1 31 ? -14.852 -22.188 18.891 1 30.12 31 ALA B CA 1
ATOM 4074 C C . ALA B 1 31 ? -14.016 -23.469 18.875 1 30.12 31 ALA B C 1
ATOM 4076 O O . ALA B 1 31 ? -14.391 -24.469 19.469 1 30.12 31 ALA B O 1
ATOM 4077 N N . CYS B 1 32 ? -13.539 -23.859 17.844 1 27.7 32 CYS B N 1
ATOM 4078 C CA . CYS B 1 32 ? -12.648 -25.031 17.875 1 27.7 32 CYS B CA 1
ATOM 4079 C C . CYS B 1 32 ? -11.773 -25 19.125 1 27.7 32 CYS B C 1
ATOM 4081 O O . CYS B 1 32 ? -10.984 -24.078 19.312 1 27.7 32 CYS B O 1
ATOM 4083 N N . THR B 1 33 ? -12.133 -25.672 20.203 1 30.56 33 THR B N 1
ATOM 4084 C CA . THR B 1 33 ? -11.57 -26.047 21.5 1 30.56 33 THR B CA 1
ATOM 4085 C C . THR B 1 33 ? -10.164 -26.625 21.328 1 30.56 33 THR B C 1
ATOM 4087 O O . THR B 1 33 ? -9.578 -27.141 22.281 1 30.56 33 THR B O 1
ATOM 4090 N N . LEU B 1 34 ? -9.703 -27.031 20.156 1 31.81 34 LEU B N 1
ATOM 4091 C CA . LEU B 1 34 ? -8.5 -27.828 20.312 1 31.81 34 LEU B CA 1
ATOM 4092 C C . LEU B 1 34 ? -7.543 -27.172 21.312 1 31.81 34 LEU B C 1
ATOM 4094 O O . LEU B 1 34 ? -7.121 -27.812 22.281 1 31.81 34 LEU B O 1
ATOM 4098 N N . LEU B 1 35 ? -6.227 -26.844 20.906 1 29.69 35 LEU B N 1
ATOM 4099 C CA . LEU B 1 35 ? -5.203 -26.5 21.891 1 29.69 35 LEU B CA 1
ATOM 4100 C C . LEU B 1 35 ? -5.551 -25.203 22.609 1 29.69 35 LEU B C 1
ATOM 4102 O O . LEU B 1 35 ? -5.152 -24.125 22.188 1 29.69 35 LEU B O 1
ATOM 4106 N N . ALA B 1 36 ? -6.742 -25.109 23.094 1 31.42 36 ALA B N 1
ATOM 4107 C CA . ALA B 1 36 ? -7.141 -24.156 24.125 1 31.42 36 ALA B CA 1
ATOM 4108 C C . ALA B 1 36 ? -6.297 -24.344 25.391 1 31.42 36 ALA B C 1
ATOM 4110 O O . ALA B 1 36 ? -6.82 -24.703 26.438 1 31.42 36 ALA B O 1
ATOM 4111 N N . GLY B 1 37 ? -5.312 -25.234 25.562 1 27.12 37 GLY B N 1
ATOM 4112 C CA . GLY B 1 37 ? -4.738 -25.078 26.875 1 27.12 37 GLY B CA 1
ATOM 4113 C C . GLY B 1 37 ? -4.668 -23.641 27.328 1 27.12 37 GLY B C 1
ATOM 4114 O O . GLY B 1 37 ? -4.973 -22.719 26.562 1 27.12 37 GLY B O 1
ATOM 4115 N N . ARG B 1 38 ? -3.801 -23.391 28.547 1 30.98 38 ARG B N 1
ATOM 4116 C CA . ARG B 1 38 ? -3.598 -22.188 29.344 1 30.98 38 ARG B CA 1
ATOM 4117 C C . ARG B 1 38 ? -3.316 -20.984 28.469 1 30.98 38 ARG B C 1
ATOM 4119 O O . ARG B 1 38 ? -3.273 -19.844 28.969 1 30.98 38 ARG B O 1
ATOM 4126 N N . GLN B 1 39 ? -2.658 -21.25 27.375 1 30.3 39 GLN B N 1
ATOM 4127 C CA . GLN B 1 39 ? -2.254 -20.016 26.734 1 30.3 39 GLN B CA 1
ATOM 4128 C C . GLN B 1 39 ? -3.406 -19.391 25.938 1 30.3 39 GLN B C 1
ATOM 4130 O O . GLN B 1 39 ? -3.193 -18.797 24.891 1 30.3 39 GLN B O 1
ATOM 4135 N N . ALA B 1 40 ? -4.586 -19.891 26.031 1 32.69 40 ALA B N 1
ATOM 4136 C CA . ALA B 1 40 ? -5.824 -19.406 25.422 1 32.69 40 ALA B CA 1
ATOM 4137 C C . ALA B 1 40 ? -5.957 -17.891 25.562 1 32.69 40 ALA B C 1
ATOM 4139 O O . ALA B 1 40 ? -6.41 -17.219 24.641 1 32.69 40 ALA B O 1
ATOM 4140 N N . GLY B 1 41 ? -6.277 -17.547 26.781 1 31.8 41 GLY B N 1
ATOM 4141 C CA . GLY B 1 41 ? -6.762 -16.219 27.094 1 31.8 41 GLY B CA 1
ATOM 4142 C C . GLY B 1 41 ? -5.789 -15.117 26.703 1 31.8 41 GLY B C 1
ATOM 4143 O O . GLY B 1 41 ? -5.859 -14 27.219 1 31.8 41 GLY B O 1
ATOM 4144 N N . HIS B 1 42 ? -4.488 -15.547 26.531 1 31.42 42 HIS B N 1
ATOM 4145 C CA . HIS B 1 42 ? -3.494 -14.484 26.422 1 31.42 42 HIS B CA 1
ATOM 4146 C C . HIS B 1 42 ? -3.781 -13.57 25.234 1 31.42 42 HIS B C 1
ATOM 4148 O O . HIS B 1 42 ? -3.961 -14.039 24.109 1 31.42 42 HIS B O 1
ATOM 4154 N N . SER B 1 43 ? -4.574 -12.555 25.344 1 36.34 43 SER B N 1
ATOM 4155 C CA . SER B 1 43 ? -4.609 -11.359 24.5 1 36.34 43 SER B CA 1
ATOM 4156 C C . SER B 1 43 ? -3.367 -11.266 23.625 1 36.34 43 SER B C 1
ATOM 4158 O O . SER B 1 43 ? -2.244 -11.414 24.109 1 36.34 43 SER B O 1
ATOM 4160 N N . ILE B 1 44 ? -3.254 -11.984 22.609 1 41.84 44 ILE B N 1
ATOM 4161 C CA . ILE B 1 44 ? -2.049 -11.906 21.797 1 41.84 44 ILE B CA 1
ATOM 4162 C C . ILE B 1 44 ? -1.397 -10.539 21.953 1 41.84 44 ILE B C 1
ATOM 4164 O O . ILE B 1 44 ? -1.938 -9.523 21.5 1 41.84 44 ILE B O 1
ATOM 4168 N N . GLY B 1 45 ? -1.045 -10.133 23.031 1 50.03 45 GLY B N 1
ATOM 4169 C CA . GLY B 1 45 ? -0.088 -9.039 23.156 1 50.03 45 GLY B CA 1
ATOM 4170 C C . GLY B 1 45 ? 0.949 -9.039 22.047 1 50.03 45 GLY B C 1
ATOM 4171 O O . GLY B 1 45 ? 1.893 -9.836 22.062 1 50.03 45 GLY B O 1
ATOM 4172 N N . PHE B 1 46 ? 0.461 -8.828 20.781 1 57.81 46 PHE B N 1
ATOM 4173 C CA . PHE B 1 46 ? 1.454 -8.766 19.703 1 57.81 46 PHE B CA 1
ATOM 4174 C C . PHE B 1 46 ? 2.703 -8.023 20.172 1 57.81 46 PHE B C 1
ATOM 4176 O O . PHE B 1 46 ? 2.625 -6.875 20.609 1 57.81 46 PHE B O 1
ATOM 4183 N N . GLU B 1 47 ? 3.66 -8.852 20.562 1 68.19 47 GLU B N 1
ATOM 4184 C CA . GLU B 1 47 ? 4.953 -8.195 20.703 1 68.19 47 GLU B CA 1
ATOM 4185 C C . GLU B 1 47 ? 5.211 -7.23 19.547 1 68.19 47 GLU B C 1
ATOM 4187 O O . GLU B 1 47 ? 4.77 -7.473 18.422 1 68.19 47 GLU B O 1
ATOM 4192 N N . ARG B 1 48 ? 5.676 -6.199 19.891 1 73.81 48 ARG B N 1
ATOM 4193 C CA . ARG B 1 48 ? 5.973 -5.137 18.938 1 73.81 48 ARG B CA 1
ATOM 4194 C C . ARG B 1 48 ? 6.656 -5.691 17.703 1 73.81 48 ARG B C 1
ATOM 4196 O O . ARG B 1 48 ? 6.328 -5.301 16.578 1 73.81 48 ARG B O 1
ATOM 4203 N N . SER B 1 49 ? 7.535 -6.621 17.984 1 77.81 49 SER B N 1
ATOM 4204 C CA . SER B 1 49 ? 8.258 -7.199 16.859 1 77.81 49 SER B CA 1
ATOM 4205 C C . SER B 1 49 ? 7.309 -7.922 15.906 1 77.81 49 SER B C 1
ATOM 4207 O O . SER B 1 49 ? 7.473 -7.855 14.688 1 77.81 49 SER B O 1
ATOM 4209 N N . ASN B 1 50 ? 6.336 -8.453 16.531 1 81.75 50 ASN B N 1
ATOM 4210 C C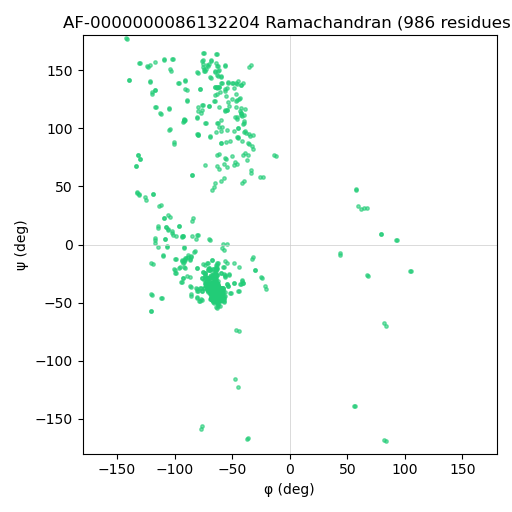A . ASN B 1 50 ? 5.391 -9.195 15.703 1 81.75 50 ASN B CA 1
ATOM 4211 C C . ASN B 1 50 ? 4.516 -8.258 14.875 1 81.75 50 ASN B C 1
ATOM 4213 O O . ASN B 1 50 ? 4.195 -8.555 13.727 1 81.75 50 ASN B O 1
ATOM 4217 N N . THR B 1 51 ? 4.246 -7.129 15.469 1 87.62 51 THR B N 1
ATOM 4218 C CA . THR B 1 51 ? 3.404 -6.184 14.742 1 87.62 51 THR B CA 1
ATOM 4219 C C . THR B 1 51 ? 4.156 -5.598 13.547 1 87.62 51 THR B C 1
ATOM 4221 O O . THR B 1 51 ? 3.568 -5.379 12.484 1 87.62 51 THR B O 1
ATOM 4224 N N . ILE B 1 52 ? 5.418 -5.41 13.734 1 89.12 52 ILE B N 1
ATOM 4225 C CA . ILE B 1 52 ? 6.242 -4.875 12.656 1 89.12 52 ILE B CA 1
ATOM 4226 C C . ILE B 1 52 ? 6.344 -5.902 11.531 1 89.12 52 ILE B C 1
ATOM 4228 O O . ILE B 1 52 ? 6.184 -5.559 10.352 1 89.12 52 ILE B O 1
ATOM 4232 N N . LEU B 1 53 ? 6.562 -7.109 11.953 1 88.94 53 LEU B N 1
ATOM 4233 C CA . LEU B 1 53 ? 6.684 -8.172 10.961 1 88.94 53 LEU B CA 1
ATOM 4234 C C . LEU B 1 53 ? 5.355 -8.398 10.25 1 88.94 53 LEU B C 1
ATOM 4236 O O . LEU B 1 53 ? 5.324 -8.703 9.055 1 88.94 53 LEU B O 1
ATOM 4240 N N . LEU B 1 54 ? 4.297 -8.242 11.023 1 90.62 54 LEU B N 1
ATOM 4241 C CA . LEU B 1 54 ? 2.969 -8.367 10.438 1 90.62 54 LEU B CA 1
ATOM 4242 C C . LEU B 1 54 ? 2.734 -7.273 9.398 1 90.62 54 LEU B C 1
ATOM 4244 O O . LEU B 1 54 ? 2.25 -7.551 8.297 1 90.62 54 LEU B O 1
ATOM 4248 N N . MET B 1 55 ? 3.094 -6.102 9.711 1 91.62 55 MET B N 1
ATOM 4249 C CA . MET B 1 55 ? 2.936 -4.98 8.781 1 91.62 55 MET B CA 1
ATOM 4250 C C . MET B 1 55 ? 3.842 -5.148 7.566 1 91.62 55 MET B C 1
ATOM 4252 O O . MET B 1 55 ? 3.451 -4.816 6.449 1 91.62 55 MET B O 1
ATOM 4256 N N . PHE B 1 56 ? 5.047 -5.645 7.836 1 91.62 56 PHE B N 1
ATOM 4257 C CA . PHE B 1 56 ? 5.969 -5.898 6.734 1 91.62 56 PHE B CA 1
ATOM 4258 C C . PHE B 1 56 ? 5.383 -6.914 5.762 1 91.62 56 PHE B C 1
ATOM 4260 O O . PHE B 1 56 ? 5.492 -6.75 4.547 1 91.62 56 PHE B O 1
ATOM 4267 N N . TYR B 1 57 ? 4.785 -7.926 6.305 1 92.06 57 TYR B N 1
ATOM 4268 C CA . TYR B 1 57 ? 4.176 -8.945 5.457 1 92.06 57 TYR B CA 1
ATOM 4269 C C . TYR B 1 57 ? 3.051 -8.352 4.617 1 92.06 57 TYR B C 1
ATOM 4271 O O . TYR B 1 57 ? 2.99 -8.578 3.406 1 92.06 57 TYR B O 1
ATOM 4279 N N . LEU B 1 58 ? 2.158 -7.57 5.234 1 90.69 58 LEU B N 1
ATOM 4280 C CA . LEU B 1 58 ? 0.954 -7.066 4.582 1 90.69 58 LEU B CA 1
ATOM 4281 C C . LEU B 1 58 ? 1.302 -6.004 3.545 1 90.69 58 LEU B C 1
ATOM 4283 O O . LEU B 1 58 ? 0.716 -5.977 2.459 1 90.69 58 LEU B O 1
ATOM 4287 N N . GLU B 1 59 ? 2.275 -5.234 3.836 1 87.56 59 GLU B N 1
ATOM 4288 C CA . GLU B 1 59 ? 2.543 -4.07 2.994 1 87.56 59 GLU B CA 1
ATOM 4289 C C . GLU B 1 59 ? 3.562 -4.402 1.906 1 87.56 59 GLU B C 1
ATOM 4291 O O . GLU B 1 59 ? 3.533 -3.812 0.823 1 87.56 59 GLU B O 1
ATOM 4296 N N . TYR B 1 60 ? 4.465 -5.383 2.199 1 88.5 60 TYR B N 1
ATOM 4297 C CA . TYR B 1 60 ? 5.574 -5.582 1.271 1 88.5 60 TYR B CA 1
ATOM 4298 C C . TYR B 1 60 ? 5.566 -7 0.706 1 88.5 60 TYR B C 1
ATOM 4300 O O . TYR B 1 60 ? 5.418 -7.191 -0.503 1 88.5 60 TYR B O 1
ATOM 4308 N N . LEU B 1 61 ? 5.609 -7.918 1.59 1 90.38 61 LEU B N 1
ATOM 4309 C CA . LEU B 1 61 ? 5.848 -9.289 1.156 1 90.38 61 LEU B CA 1
ATOM 4310 C C . LEU B 1 61 ? 4.652 -9.828 0.38 1 90.38 61 LEU B C 1
ATOM 4312 O O . LEU B 1 61 ? 4.82 -10.453 -0.672 1 90.38 61 LEU B O 1
ATOM 4316 N N . LEU B 1 62 ? 3.441 -9.617 0.923 1 91.38 62 LEU B N 1
ATOM 4317 C CA . LEU B 1 62 ? 2.24 -10.133 0.276 1 91.38 62 LEU B CA 1
ATOM 4318 C C . LEU B 1 62 ? 2.094 -9.555 -1.13 1 91.38 62 LEU B C 1
ATOM 4320 O O . LEU B 1 62 ? 1.731 -10.281 -2.064 1 91.38 62 LEU B O 1
ATOM 4324 N N . THR B 1 63 ? 2.385 -8.328 -1.276 1 87.75 63 THR B N 1
ATOM 4325 C CA . THR B 1 63 ? 2.234 -7.652 -2.561 1 87.75 63 THR B CA 1
ATOM 4326 C C . THR B 1 63 ? 3.33 -8.086 -3.531 1 87.75 63 THR B C 1
ATOM 4328 O O . THR B 1 63 ? 3.137 -8.047 -4.746 1 87.75 63 THR B O 1
ATOM 4331 N N . PHE B 1 64 ? 4.449 -8.539 -3.016 1 88.69 64 PHE B N 1
ATOM 4332 C CA . PHE B 1 64 ? 5.547 -9.016 -3.846 1 88.69 64 PHE B CA 1
ATOM 4333 C C . PHE B 1 64 ? 5.289 -10.445 -4.312 1 88.69 64 PHE B C 1
ATOM 4335 O O . PHE B 1 64 ? 5.477 -10.766 -5.492 1 88.69 64 PHE B O 1
ATOM 4342 N N . LEU B 1 65 ? 4.867 -11.227 -3.387 1 89.25 65 LEU B N 1
ATOM 4343 C CA . LEU B 1 65 ? 4.66 -12.633 -3.703 1 89.25 65 LEU B CA 1
ATOM 4344 C C . LEU B 1 65 ? 3.451 -12.812 -4.617 1 89.25 65 LEU B C 1
ATOM 4346 O O . LEU B 1 65 ? 3.436 -13.711 -5.461 1 89.25 65 LEU B O 1
ATOM 4350 N N . PHE B 1 66 ? 2.42 -11.953 -4.395 1 92.19 66 PHE B N 1
ATOM 4351 C CA . PHE B 1 66 ? 1.189 -12.047 -5.168 1 92.19 66 PHE B CA 1
ATOM 4352 C C . PHE B 1 66 ? 0.796 -10.688 -5.73 1 92.19 66 PHE B C 1
ATOM 4354 O O . PHE B 1 66 ? -0.229 -10.125 -5.344 1 92.19 66 PHE B O 1
ATOM 4361 N N . PRO B 1 67 ? 1.528 -10.258 -6.746 1 90.12 67 PRO B N 1
ATOM 4362 C CA . PRO B 1 67 ? 1.354 -8.891 -7.242 1 90.12 67 PRO B CA 1
ATOM 4363 C C . PRO B 1 67 ? -0.015 -8.664 -7.883 1 90.12 67 PRO B C 1
ATOM 4365 O O . PRO B 1 67 ? -0.493 -7.527 -7.945 1 90.12 67 PRO B O 1
ATOM 4368 N N . PHE B 1 68 ? -0.706 -9.633 -8.312 1 92.06 68 PHE B N 1
ATOM 4369 C CA . PHE B 1 68 ? -1.981 -9.477 -9 1 92.06 68 PHE B CA 1
ATOM 4370 C C . PHE B 1 68 ? -3.143 -9.57 -8.016 1 92.06 68 PHE B C 1
ATOM 4372 O O . PHE B 1 68 ? -4.281 -9.242 -8.359 1 92.06 68 PHE B O 1
ATOM 4379 N N . TYR B 1 69 ? -2.887 -10.055 -6.797 1 92.69 69 TYR B N 1
ATOM 4380 C CA . TYR B 1 69 ? -3.955 -10.258 -5.82 1 92.69 69 TYR B CA 1
ATOM 4381 C C . TYR B 1 69 ? -4.34 -8.945 -5.148 1 92.69 69 TYR B C 1
ATOM 4383 O O . TYR B 1 69 ? -3.795 -8.602 -4.098 1 92.69 69 TYR B O 1
ATOM 4391 N N . ARG B 1 70 ? -5.332 -8.32 -5.691 1 88.12 70 ARG B N 1
ATOM 4392 C CA . ARG B 1 70 ? -5.828 -7.039 -5.195 1 88.12 70 ARG B CA 1
ATOM 4393 C C . ARG B 1 70 ? -7.348 -7.043 -5.082 1 88.12 70 ARG B C 1
ATOM 4395 O O . ARG B 1 70 ? -8.023 -6.258 -5.754 1 88.12 70 ARG B O 1
ATOM 4402 N N . PRO B 1 71 ? -7.812 -7.824 -4.184 1 89.31 71 PRO B N 1
ATOM 4403 C CA . PRO B 1 71 ? -9.266 -7.832 -4.02 1 89.31 71 PRO B CA 1
ATOM 4404 C C . PRO B 1 71 ? -9.812 -6.496 -3.525 1 89.31 71 PRO B C 1
ATOM 4406 O O . PRO B 1 71 ? -9.141 -5.789 -2.77 1 89.31 71 PRO B O 1
ATOM 4409 N N . SER B 1 72 ? -11 -6.215 -3.938 1 86.5 72 SER B N 1
ATOM 4410 C CA . SER B 1 72 ? -11.609 -4.957 -3.531 1 86.5 72 SER B CA 1
ATOM 4411 C C . SER B 1 72 ? -11.852 -4.918 -2.027 1 86.5 72 SER B C 1
ATOM 4413 O O . SER B 1 72 ? -12.32 -5.898 -1.445 1 86.5 72 SER B O 1
ATOM 4415 N N . ILE B 1 73 ? -11.531 -3.842 -1.439 1 86.44 73 ILE B N 1
ATOM 4416 C CA . ILE B 1 73 ? -11.727 -3.676 -0.003 1 86.44 73 ILE B CA 1
ATOM 4417 C C . ILE B 1 73 ? -13.211 -3.711 0.326 1 86.44 73 ILE B C 1
ATOM 4419 O O . ILE B 1 73 ? -13.602 -4.012 1.457 1 86.44 73 ILE B O 1
ATOM 4423 N N . LEU B 1 74 ? -14.039 -3.416 -0.654 1 83.12 74 LEU B N 1
ATOM 4424 C CA . LEU B 1 74 ? -15.484 -3.422 -0.45 1 83.12 74 LEU B CA 1
ATOM 4425 C C . LEU B 1 74 ? -16 -4.844 -0.254 1 83.12 74 LEU B C 1
ATOM 4427 O O . LEU B 1 74 ? -17.094 -5.043 0.273 1 83.12 74 LEU B O 1
ATOM 4431 N N . GLN B 1 75 ? -15.172 -5.77 -0.723 1 85.31 75 GLN B N 1
ATOM 4432 C CA . GLN B 1 75 ? -15.508 -7.176 -0.519 1 85.31 75 GLN B CA 1
ATOM 4433 C C . GLN B 1 75 ? -14.578 -7.824 0.503 1 85.31 75 GLN B C 1
ATOM 4435 O O . GLN B 1 75 ? -14.336 -9.031 0.451 1 85.31 75 GLN B O 1
ATOM 4440 N N . GLY B 1 76 ? -14.023 -6.965 1.315 1 87.19 76 GLY B N 1
ATOM 4441 C CA . GLY B 1 76 ? -13.188 -7.449 2.402 1 87.19 76 GLY B CA 1
ATOM 4442 C C . GLY B 1 76 ? -11.703 -7.262 2.145 1 87.19 76 GLY B C 1
ATOM 4443 O O . GLY B 1 76 ? -10.898 -7.285 3.076 1 87.19 76 GLY B O 1
ATOM 4444 N N . GLY B 1 77 ? -11.352 -7.16 0.868 1 90.12 77 GLY B N 1
ATOM 4445 C CA . GLY B 1 77 ? -9.953 -6.926 0.53 1 90.12 77 GLY B CA 1
ATOM 4446 C C . GLY B 1 77 ? -9.016 -7.977 1.101 1 90.12 77 GLY B C 1
ATOM 4447 O O . GLY B 1 77 ? -9.336 -9.164 1.093 1 90.12 77 GLY B O 1
ATOM 4448 N N . ARG B 1 78 ? -7.879 -7.598 1.601 1 92.69 78 ARG B N 1
ATOM 4449 C CA . ARG B 1 78 ? -6.891 -8.5 2.182 1 92.69 78 ARG B CA 1
ATOM 4450 C C . ARG B 1 78 ? -7.039 -8.57 3.699 1 92.69 78 ARG B C 1
ATOM 4452 O O . ARG B 1 78 ? -6.148 -9.062 4.391 1 92.69 78 ARG B O 1
ATOM 4459 N N . ALA B 1 79 ? -8.141 -8.117 4.18 1 92.94 79 ALA B N 1
ATOM 4460 C CA . ALA B 1 79 ? -8.383 -8.094 5.621 1 92.94 79 ALA B CA 1
ATOM 4461 C C . ALA B 1 79 ? -8.391 -9.508 6.195 1 92.94 79 ALA B C 1
ATOM 4463 O O . ALA B 1 79 ? -8.07 -9.711 7.367 1 92.94 79 ALA B O 1
ATOM 4464 N N . TRP B 1 80 ? -8.727 -10.492 5.332 1 93.56 80 TRP B N 1
ATOM 4465 C CA . TRP B 1 80 ? -8.773 -11.875 5.805 1 93.56 80 TRP B CA 1
ATOM 4466 C C . TRP B 1 80 ? -7.387 -12.352 6.223 1 93.56 80 TRP B C 1
ATOM 4468 O O . TRP B 1 80 ? -7.254 -13.148 7.152 1 93.56 80 TRP B O 1
ATOM 4478 N N . VAL B 1 81 ? -6.359 -11.836 5.594 1 94.19 81 VAL B N 1
ATOM 4479 C CA . VAL B 1 81 ? -4.996 -12.227 5.934 1 94.19 81 VAL B CA 1
ATOM 4480 C C . VAL B 1 81 ? -4.652 -11.727 7.336 1 94.19 81 VAL B C 1
ATOM 4482 O O . VAL B 1 81 ? -4.109 -12.477 8.148 1 94.19 81 VAL B O 1
ATOM 4485 N N . LEU B 1 82 ? -4.965 -10.445 7.543 1 92.06 82 LEU B N 1
ATOM 4486 C CA . LEU B 1 82 ? -4.723 -9.875 8.859 1 92.06 82 LEU B CA 1
ATOM 4487 C C . LEU B 1 82 ? -5.512 -10.625 9.93 1 92.06 82 LEU B C 1
ATOM 4489 O O . LEU B 1 82 ? -4.977 -10.945 10.992 1 92.06 82 LEU B O 1
ATOM 4493 N N . GLU B 1 83 ? -6.73 -10.891 9.648 1 91 83 GLU B N 1
ATOM 4494 C CA . GLU B 1 83 ? -7.582 -11.625 10.586 1 91 83 GLU B CA 1
ATOM 4495 C C . GLU B 1 83 ? -6.992 -12.992 10.906 1 91 83 GLU B C 1
ATOM 4497 O O . GLU B 1 83 ? -6.977 -13.406 12.07 1 91 83 GLU B O 1
ATOM 4502 N N . MET B 1 84 ? -6.504 -13.68 9.961 1 91.88 84 MET B N 1
ATOM 4503 C CA . MET B 1 84 ? -5.945 -15.016 10.148 1 91.88 84 MET B CA 1
ATOM 4504 C C . MET B 1 84 ? -4.625 -14.945 10.906 1 91.88 84 MET B C 1
ATOM 4506 O O . MET B 1 84 ? -4.316 -15.828 11.711 1 91.88 84 MET B O 1
ATOM 4510 N N . MET B 1 85 ? -3.869 -13.953 10.656 1 89.81 85 MET B N 1
ATOM 4511 C CA . MET B 1 85 ? -2.592 -13.812 11.344 1 89.81 85 MET B CA 1
ATOM 4512 C C . MET B 1 85 ? -2.807 -13.539 12.836 1 89.81 85 MET B C 1
ATOM 4514 O O . MET B 1 85 ? -1.998 -13.945 13.664 1 89.81 85 MET B O 1
ATOM 4518 N N . ILE B 1 86 ? -3.873 -12.867 13.055 1 84.38 86 ILE B N 1
ATOM 4519 C CA . ILE B 1 86 ? -4.172 -12.516 14.438 1 84.38 86 ILE B CA 1
ATOM 4520 C C . ILE B 1 86 ? -4.805 -13.711 15.148 1 84.38 86 ILE B C 1
ATOM 4522 O O . ILE B 1 86 ? -4.434 -14.039 16.281 1 84.38 86 ILE B O 1
ATOM 4526 N N . SER B 1 87 ? -5.676 -14.422 14.469 1 84.88 87 SER B N 1
ATOM 4527 C CA . SER B 1 87 ? -6.527 -15.383 15.148 1 84.88 87 SER B CA 1
ATOM 4528 C C . SER B 1 87 ? -5.98 -16.797 15.008 1 84.88 87 SER B C 1
ATOM 4530 O O . SER B 1 87 ? -6.344 -17.688 15.781 1 84.88 87 SER B O 1
ATOM 4532 N N . SER B 1 88 ? -5.199 -17.078 13.992 1 88.12 88 SER B N 1
ATOM 4533 C CA . SER B 1 88 ? -4.73 -18.438 13.719 1 88.12 88 SER B CA 1
ATOM 4534 C C . SER B 1 88 ? -3.225 -18.547 13.938 1 88.12 88 SER B C 1
ATOM 4536 O O . SER B 1 88 ? -2.438 -18.062 13.125 1 88.12 88 SER B O 1
ATOM 4538 N N . PRO B 1 89 ? -2.844 -19.281 14.914 1 85.62 89 PRO B N 1
ATOM 4539 C CA . PRO B 1 89 ? -1.411 -19.438 15.18 1 85.62 89 PRO B CA 1
ATOM 4540 C C . PRO B 1 89 ? -0.665 -20.078 14.008 1 85.62 89 PRO B C 1
ATOM 4542 O O . PRO B 1 89 ? 0.49 -19.734 13.742 1 85.62 89 PRO B O 1
ATOM 4545 N N . VAL B 1 90 ? -1.318 -21.062 13.367 1 88.69 90 VAL B N 1
ATOM 4546 C CA . VAL B 1 90 ? -0.647 -21.766 12.289 1 88.69 90 VAL B CA 1
ATOM 4547 C C . VAL B 1 90 ? -0.337 -20.812 11.148 1 88.69 90 VAL B C 1
ATOM 4549 O O . VAL B 1 90 ? 0.771 -20.812 10.609 1 88.69 90 VAL B O 1
ATOM 4552 N N . VAL B 1 91 ? -1.298 -19.953 10.805 1 91 91 VAL B N 1
ATOM 4553 C CA . VAL B 1 91 ? -1.072 -18.984 9.742 1 91 91 VAL B CA 1
ATOM 4554 C C . VAL B 1 91 ? -0.1 -17.906 10.227 1 91 91 VAL B C 1
ATOM 4556 O O . VAL B 1 91 ? 0.778 -17.469 9.477 1 91 91 VAL B O 1
ATOM 4559 N N . ARG B 1 92 ? -0.251 -17.531 11.461 1 90.19 92 ARG B N 1
ATOM 4560 C CA . ARG B 1 92 ? 0.622 -16.516 12.047 1 90.19 92 ARG B CA 1
ATOM 4561 C C . ARG B 1 92 ? 2.082 -16.953 11.984 1 90.19 92 ARG B C 1
ATOM 4563 O O . ARG B 1 92 ? 2.945 -16.203 11.547 1 90.19 92 ARG B O 1
ATOM 4570 N N . GLN B 1 93 ? 2.338 -18.125 12.367 1 87.44 93 GLN B N 1
ATOM 4571 C CA . GLN B 1 93 ? 3.709 -18.625 12.414 1 87.44 93 GLN B CA 1
ATOM 4572 C C . GLN B 1 93 ? 4.301 -18.734 11.016 1 87.44 93 GLN B C 1
ATOM 4574 O O . GLN B 1 93 ? 5.473 -18.422 10.797 1 87.44 93 GLN B O 1
ATOM 4579 N N . ALA B 1 94 ? 3.529 -19.203 10.109 1 88.94 94 ALA B N 1
ATOM 4580 C CA . ALA B 1 94 ? 4 -19.344 8.734 1 88.94 94 ALA B CA 1
ATOM 4581 C C . ALA B 1 94 ? 4.348 -17.984 8.141 1 88.94 94 ALA B C 1
ATOM 4583 O O . ALA B 1 94 ? 5.383 -17.828 7.484 1 88.94 94 ALA B O 1
ATOM 4584 N N . THR B 1 95 ? 3.504 -16.984 8.391 1 89.94 95 THR B N 1
ATOM 4585 C CA . THR B 1 95 ? 3.713 -15.664 7.816 1 89.94 95 THR B CA 1
ATOM 4586 C C . THR B 1 95 ? 4.855 -14.938 8.523 1 89.94 95 THR B C 1
ATOM 4588 O O . THR B 1 95 ? 5.637 -14.227 7.887 1 89.94 95 THR B O 1
ATOM 4591 N N . LEU B 1 96 ? 4.949 -15.125 9.828 1 87.25 96 LEU B N 1
ATOM 4592 C CA . LEU B 1 96 ? 6.027 -14.484 10.57 1 87.25 96 LEU B CA 1
ATOM 4593 C C . LEU B 1 96 ? 7.383 -15.055 10.164 1 87.25 96 LEU B C 1
ATOM 4595 O O . LEU B 1 96 ? 8.375 -14.32 10.117 1 87.25 96 LEU B O 1
ATOM 4599 N N . CYS B 1 97 ? 7.352 -16.312 9.891 1 86.44 97 CYS B N 1
ATOM 4600 C CA . CYS B 1 97 ? 8.586 -16.953 9.438 1 86.44 97 CYS B CA 1
ATOM 4601 C C . CYS B 1 97 ? 9.086 -16.312 8.141 1 86.44 97 CYS B C 1
ATOM 4603 O O . CYS B 1 97 ? 10.25 -15.945 8.039 1 86.44 97 CYS B O 1
ATOM 4605 N N . GLN B 1 98 ? 8.234 -16.125 7.258 1 87.75 98 GLN B N 1
ATOM 4606 C CA . GLN B 1 98 ? 8.586 -15.523 5.977 1 87.75 98 GLN B CA 1
ATOM 4607 C C . GLN B 1 98 ? 8.984 -14.062 6.152 1 87.75 98 GLN B C 1
ATOM 4609 O O . GLN B 1 98 ? 9.984 -13.609 5.586 1 87.75 98 GLN B O 1
ATOM 4614 N N . SER B 1 99 ? 8.203 -13.352 6.898 1 88.12 99 SER B N 1
ATOM 4615 C CA . SER B 1 99 ? 8.445 -11.93 7.117 1 88.12 99 SER B CA 1
ATOM 4616 C C . SER B 1 99 ? 9.789 -11.703 7.801 1 88.12 99 SER B C 1
ATOM 4618 O O . SER B 1 99 ? 10.508 -10.758 7.465 1 88.12 99 SER B O 1
ATOM 4620 N N . SER B 1 100 ? 10.078 -12.531 8.758 1 85.12 100 SER B N 1
ATOM 4621 C CA . SER B 1 100 ? 11.336 -12.391 9.484 1 85.12 100 SER B CA 1
ATOM 4622 C C . SER B 1 100 ? 12.531 -12.562 8.547 1 85.12 100 SER B C 1
ATOM 4624 O O . SER B 1 100 ? 13.508 -11.812 8.641 1 85.12 100 SER B O 1
ATOM 4626 N N . TYR B 1 101 ? 12.438 -13.492 7.684 1 81.94 101 TYR B N 1
ATOM 4627 C CA . TYR B 1 101 ? 13.523 -13.75 6.738 1 81.94 101 TYR B CA 1
ATOM 4628 C C . TYR B 1 101 ? 13.734 -12.562 5.812 1 81.94 101 TYR B C 1
ATOM 4630 O O . TYR B 1 101 ? 14.844 -12.031 5.719 1 81.94 101 TYR B O 1
ATOM 4638 N N . PHE B 1 102 ? 12.75 -12.109 5.16 1 84.69 102 PHE B N 1
ATOM 4639 C CA . PHE B 1 102 ? 12.875 -11.039 4.176 1 84.69 102 PHE B CA 1
ATOM 4640 C C . PHE B 1 102 ? 13.219 -9.719 4.852 1 84.69 102 PHE B C 1
ATOM 4642 O O . PHE B 1 102 ? 13.938 -8.891 4.281 1 84.69 102 PHE B O 1
ATOM 4649 N N . PHE B 1 103 ? 12.656 -9.57 6.023 1 85.38 103 PHE B N 1
ATOM 4650 C CA . PHE B 1 103 ? 12.977 -8.367 6.781 1 85.38 103 PHE B CA 1
ATOM 4651 C C . PHE B 1 103 ? 14.469 -8.312 7.098 1 85.38 103 PHE B C 1
ATOM 4653 O O . PHE B 1 103 ? 15.086 -7.258 7.004 1 85.38 103 PHE B O 1
ATOM 4660 N N . SER B 1 104 ? 14.977 -9.391 7.48 1 81.19 104 SER B N 1
ATOM 4661 C CA . SER B 1 104 ? 16.406 -9.469 7.777 1 81.19 104 SER B CA 1
ATOM 4662 C C . SER B 1 104 ? 17.25 -9.211 6.535 1 81.19 104 SER B C 1
ATOM 4664 O O . SER B 1 104 ? 18.312 -8.602 6.621 1 81.19 104 SER B O 1
ATOM 4666 N N . LEU B 1 105 ? 16.828 -9.688 5.438 1 79.06 105 LEU B N 1
ATOM 4667 C CA . LEU B 1 105 ? 17.516 -9.445 4.18 1 79.06 105 LEU B CA 1
ATOM 4668 C C . LEU B 1 105 ? 17.516 -7.957 3.838 1 79.06 105 LEU B C 1
ATOM 4670 O O . LEU B 1 105 ? 18.5 -7.43 3.318 1 79.06 105 LEU B O 1
ATOM 4674 N N . ALA B 1 106 ? 16.438 -7.34 4.066 1 79.81 106 ALA B N 1
ATOM 4675 C CA . ALA B 1 106 ? 16.281 -5.926 3.75 1 79.81 106 ALA B CA 1
ATOM 4676 C C . ALA B 1 106 ? 17.203 -5.062 4.613 1 79.81 106 ALA B C 1
ATOM 4678 O O . ALA B 1 106 ? 17.625 -3.984 4.195 1 79.81 106 ALA B O 1
ATOM 4679 N N . GLN B 1 107 ? 17.422 -5.449 5.785 1 76.25 107 GLN B N 1
ATOM 4680 C CA . GLN B 1 107 ? 18.312 -4.719 6.691 1 76.25 107 GLN B CA 1
ATOM 4681 C C . GLN B 1 107 ? 19.766 -4.816 6.25 1 76.25 107 GLN B C 1
ATOM 4683 O O . GLN B 1 107 ? 20.594 -4.012 6.668 1 76.25 107 GLN B O 1
ATOM 4688 N N . LYS B 1 108 ? 20.125 -5.395 5.176 1 65.5 108 LYS B N 1
ATOM 4689 C CA . LYS B 1 108 ? 21.453 -5.574 4.598 1 65.5 108 LYS B CA 1
ATOM 4690 C C . LYS B 1 108 ? 22.469 -5.977 5.66 1 65.5 108 LYS B C 1
ATOM 4692 O O . LYS B 1 108 ? 23.672 -5.75 5.496 1 65.5 108 LYS B O 1
ATOM 4697 N N . THR B 1 109 ? 22.156 -5.961 6.938 1 56.91 109 THR B N 1
ATOM 4698 C CA . THR B 1 109 ? 23.188 -6.07 7.965 1 56.91 109 THR B CA 1
ATOM 4699 C C . THR B 1 109 ? 23.641 -7.52 8.125 1 56.91 109 THR B C 1
ATOM 4701 O O . THR B 1 109 ? 24.75 -7.781 8.609 1 56.91 109 THR B O 1
ATOM 4704 N N . GLY B 1 110 ? 22.797 -8.453 8.242 1 53.94 110 GLY B N 1
ATOM 4705 C CA . GLY B 1 110 ? 23.312 -9.641 8.906 1 53.94 110 GLY B CA 1
ATOM 4706 C C . GLY B 1 110 ? 24.172 -10.516 8.016 1 53.94 110 GLY B C 1
ATOM 4707 O O . GLY B 1 110 ? 24.125 -10.391 6.789 1 53.94 110 GLY B O 1
ATOM 4708 N N . HIS B 1 111 ? 25.25 -10.859 8.633 1 58.06 111 HIS B N 1
ATOM 4709 C CA . HIS B 1 111 ? 25.984 -11.938 7.992 1 58.06 111 HIS B CA 1
ATOM 4710 C C . HIS B 1 111 ? 25.031 -13.023 7.484 1 58.06 111 HIS B C 1
ATOM 4712 O O . HIS B 1 111 ? 24.125 -13.445 8.203 1 58.06 111 HIS B O 1
ATOM 4718 N N . GLY B 1 112 ? 24.922 -13.109 6.16 1 62.25 112 GLY B N 1
ATOM 4719 C CA . GLY B 1 112 ? 24.125 -14.086 5.434 1 62.25 112 GLY B CA 1
ATOM 4720 C C . GLY B 1 112 ? 23.875 -15.359 6.223 1 62.25 112 GLY B C 1
ATOM 4721 O O . GLY B 1 112 ? 22.75 -15.852 6.281 1 62.25 112 GLY B O 1
ATOM 4722 N N . ASP B 1 113 ? 24.844 -15.641 7.102 1 66.25 113 ASP B N 1
ATOM 4723 C CA . ASP B 1 113 ? 24.766 -16.938 7.773 1 66.25 113 ASP B CA 1
ATOM 4724 C C . ASP B 1 113 ? 23.875 -16.859 9.016 1 66.25 113 ASP B C 1
ATOM 4726 O O . ASP B 1 113 ? 23.094 -17.766 9.281 1 66.25 113 ASP B O 1
ATOM 4730 N N . GLU B 1 114 ? 24.047 -15.812 9.789 1 69.12 114 GLU B N 1
ATOM 4731 C CA . GLU B 1 114 ? 23.25 -15.68 11 1 69.12 114 GLU B CA 1
ATOM 4732 C C . GLU B 1 114 ? 21.766 -15.508 10.664 1 69.12 114 GLU B C 1
ATOM 4734 O O . GLU B 1 114 ? 20.906 -16.047 11.352 1 69.12 114 GLU B O 1
ATOM 4739 N N . ILE B 1 115 ? 21.562 -14.805 9.688 1 70.94 115 ILE B N 1
ATOM 4740 C CA . ILE B 1 115 ? 20.188 -14.602 9.227 1 70.94 115 ILE B CA 1
ATOM 4741 C C . ILE B 1 115 ? 19.594 -15.938 8.797 1 70.94 115 ILE B C 1
ATOM 4743 O O . ILE B 1 115 ? 18.453 -16.25 9.148 1 70.94 115 ILE B O 1
ATOM 4747 N N . TRP B 1 116 ? 20.469 -16.719 8.242 1 70.06 116 TRP B N 1
ATOM 4748 C CA . TRP B 1 116 ? 20 -17.984 7.715 1 70.06 116 TRP B CA 1
ATOM 4749 C C . TRP B 1 116 ? 19.672 -18.953 8.844 1 70.06 116 TRP B C 1
ATOM 4751 O O . TRP B 1 116 ? 18.656 -19.672 8.781 1 70.06 116 TRP B O 1
ATOM 4761 N N . ASP B 1 117 ? 20.453 -18.875 9.914 1 73.06 117 ASP B N 1
ATOM 4762 C CA . ASP B 1 117 ? 20.188 -19.75 11.062 1 73.06 117 ASP B CA 1
ATOM 4763 C C . ASP B 1 117 ? 18.859 -19.391 11.734 1 73.06 117 ASP B C 1
ATOM 4765 O O . ASP B 1 117 ? 18.094 -20.266 12.117 1 73.06 117 ASP B O 1
ATOM 4769 N N . THR B 1 118 ? 18.688 -18.156 11.867 1 72.19 118 THR B N 1
ATOM 4770 C CA . THR B 1 118 ? 17.453 -17.703 12.484 1 72.19 118 THR B CA 1
ATOM 4771 C C . THR B 1 118 ? 16.25 -18.094 11.633 1 72.19 118 THR B C 1
ATOM 4773 O O . THR B 1 118 ? 15.234 -18.562 12.148 1 72.19 118 THR B O 1
ATOM 4776 N N . VAL B 1 119 ? 16.469 -18 10.352 1 69.88 119 VAL B N 1
ATOM 4777 C CA . VAL B 1 119 ? 15.398 -18.344 9.414 1 69.88 119 VAL B CA 1
ATOM 4778 C C . VAL B 1 119 ? 15.109 -19.844 9.492 1 69.88 119 VAL B C 1
ATOM 4780 O O . VAL B 1 119 ? 13.945 -20.25 9.5 1 69.88 119 VAL B O 1
ATOM 4783 N N . MET B 1 120 ? 16.141 -20.547 9.625 1 74.5 120 MET B N 1
ATOM 4784 C CA . MET B 1 120 ? 15.984 -22 9.664 1 74.5 120 MET B CA 1
ATOM 4785 C C . MET B 1 120 ? 15.273 -22.438 10.938 1 74.5 120 MET B C 1
ATOM 4787 O O . MET B 1 120 ? 14.438 -23.344 10.906 1 74.5 120 MET B O 1
ATOM 4791 N N . THR B 1 121 ? 15.625 -21.719 11.953 1 77.38 121 THR B N 1
ATOM 4792 C CA . THR B 1 121 ? 14.984 -22.031 13.227 1 77.38 121 THR B CA 1
ATOM 4793 C C . THR B 1 121 ? 13.5 -21.672 13.18 1 77.38 121 THR B C 1
ATOM 4795 O O . THR B 1 121 ? 12.648 -22.469 13.586 1 77.38 121 THR B O 1
ATOM 4798 N N . LYS B 1 122 ? 13.211 -20.547 12.703 1 76.19 122 LYS B N 1
ATOM 4799 C CA . LYS B 1 122 ? 11.82 -20.109 12.633 1 76.19 122 LYS B CA 1
ATOM 4800 C C . LYS B 1 122 ? 11.016 -20.953 11.656 1 76.19 122 LYS B C 1
ATOM 4802 O O . LYS B 1 122 ? 9.836 -21.234 11.883 1 76.19 122 LYS B O 1
ATOM 4807 N N . THR B 1 123 ? 11.648 -21.328 10.57 1 77.69 123 THR B N 1
ATOM 4808 C CA . THR B 1 123 ? 11.008 -22.234 9.625 1 77.69 123 THR B CA 1
ATOM 4809 C C . THR B 1 123 ? 10.711 -23.578 10.281 1 77.69 123 THR B C 1
ATOM 4811 O O . THR B 1 123 ? 9.641 -24.156 10.078 1 77.69 123 THR B O 1
ATOM 4814 N N . GLY B 1 124 ? 11.711 -24 11.039 1 78.88 124 GLY B N 1
ATOM 4815 C CA . GLY B 1 124 ? 11.492 -25.234 11.781 1 78.88 124 GLY B CA 1
ATOM 4816 C C . GLY B 1 124 ? 10.305 -25.156 12.727 1 78.88 124 GLY B C 1
ATOM 4817 O O . GLY B 1 124 ? 9.508 -26.094 12.805 1 78.88 124 GLY B O 1
ATOM 4818 N N . ASP B 1 125 ? 10.188 -24.078 13.391 1 81.81 125 ASP B N 1
ATOM 4819 C CA . ASP B 1 125 ? 9.062 -23.859 14.297 1 81.81 125 ASP B CA 1
ATOM 4820 C C . ASP B 1 125 ? 7.738 -23.844 13.539 1 81.81 125 ASP B C 1
ATOM 4822 O O . ASP B 1 125 ? 6.746 -24.422 14 1 81.81 125 ASP B O 1
ATOM 4826 N N . ALA B 1 126 ? 7.75 -23.188 12.422 1 82.5 126 ALA B N 1
ATOM 4827 C CA . ALA B 1 126 ? 6.539 -23.125 11.609 1 82.5 126 ALA B CA 1
ATOM 4828 C C . ALA B 1 126 ? 6.117 -24.531 11.156 1 82.5 126 ALA B C 1
ATOM 4830 O O . ALA B 1 126 ? 4.93 -24.859 11.172 1 82.5 126 ALA B O 1
ATOM 4831 N N . PHE B 1 127 ? 7.055 -25.328 10.875 1 83.94 127 PHE B N 1
ATOM 4832 C CA . PHE B 1 127 ? 6.777 -26.703 10.438 1 83.94 127 PHE B CA 1
ATOM 4833 C C . PHE B 1 127 ? 6.223 -27.531 11.594 1 83.94 127 PHE B C 1
ATOM 4835 O O . PHE B 1 127 ? 5.316 -28.344 11.398 1 83.94 127 PHE B O 1
ATOM 4842 N N . ARG B 1 128 ? 6.758 -27.281 12.727 1 84.25 128 ARG B N 1
ATOM 4843 C CA . ARG B 1 128 ? 6.289 -28.031 13.891 1 84.25 128 ARG B CA 1
ATOM 4844 C C . ARG B 1 128 ? 4.836 -27.688 14.203 1 84.25 128 ARG B C 1
ATOM 4846 O O . ARG B 1 128 ? 4.035 -28.594 14.492 1 84.25 128 ARG B O 1
ATOM 4853 N N . VAL B 1 129 ? 4.582 -26.469 14.133 1 82.81 129 VAL B N 1
ATOM 4854 C CA . VAL B 1 129 ? 3.213 -26.031 14.391 1 82.81 129 VAL B CA 1
ATOM 4855 C C . VAL B 1 129 ? 2.283 -26.609 13.32 1 82.81 129 VAL B C 1
ATOM 4857 O O . VAL B 1 129 ? 1.174 -27.047 13.633 1 82.81 129 VAL B O 1
ATOM 4860 N N . LEU B 1 130 ? 2.74 -26.562 12.109 1 84.69 130 LEU B N 1
ATOM 4861 C CA . LEU B 1 130 ? 1.948 -27.109 11.008 1 84.69 130 LEU B CA 1
ATOM 4862 C C . LEU B 1 130 ? 1.715 -28.609 11.188 1 84.69 130 LEU B C 1
ATOM 4864 O O . LEU B 1 130 ? 0.589 -29.078 11.039 1 84.69 130 LEU B O 1
ATOM 4868 N N . GLU B 1 131 ? 2.703 -29.266 11.562 1 85.06 131 GLU B N 1
ATOM 4869 C CA . GLU B 1 131 ? 2.613 -30.703 11.766 1 85.06 131 GLU B CA 1
ATOM 4870 C C . GLU B 1 131 ? 1.645 -31.047 12.898 1 85.06 131 GLU B C 1
ATOM 4872 O O . GLU B 1 131 ? 0.849 -31.984 12.781 1 85.06 131 GLU B O 1
ATOM 4877 N N . ARG B 1 132 ? 1.787 -30.297 13.914 1 84.06 132 ARG B N 1
ATOM 4878 C CA . ARG B 1 132 ? 0.894 -30.5 15.047 1 84.06 132 ARG B CA 1
ATOM 4879 C C . ARG B 1 132 ? -0.559 -30.25 14.656 1 84.06 132 ARG B C 1
ATOM 4881 O O . ARG B 1 132 ? -1.455 -30.984 15.062 1 84.06 132 ARG B O 1
ATOM 4888 N N . SER B 1 133 ? -0.726 -29.234 13.883 1 82.5 133 SER B N 1
ATOM 4889 C CA . SER B 1 133 ? -2.078 -28.875 13.453 1 82.5 133 SER B CA 1
ATOM 4890 C C . SER B 1 133 ? -2.652 -29.938 12.523 1 82.5 133 SER B C 1
ATOM 4892 O O . SER B 1 133 ? -3.842 -30.266 12.594 1 82.5 133 SER B O 1
ATOM 4894 N N . LEU B 1 134 ? -1.835 -30.484 11.68 1 83 134 LEU B N 1
ATOM 4895 C CA . LEU B 1 134 ? -2.262 -31.516 10.75 1 83 134 LEU B CA 1
ATOM 4896 C C . LEU B 1 134 ? -2.635 -32.812 11.492 1 83 134 LEU B C 1
ATOM 4898 O O . LEU B 1 134 ? -3.582 -33.5 11.109 1 83 134 LEU B O 1
ATOM 4902 N N . GLN B 1 135 ? -1.919 -33 12.547 1 81.81 135 GLN B N 1
ATOM 4903 C CA . GLN B 1 135 ? -2.193 -34.188 13.352 1 81.81 135 GLN B CA 1
ATOM 4904 C C . GLN B 1 135 ? -3.564 -34.125 14.016 1 81.81 135 GLN B C 1
ATOM 4906 O O . GLN B 1 135 ? -4.277 -35.125 14.117 1 81.81 135 GLN B O 1
ATOM 4911 N N . VAL B 1 136 ? -3.898 -32.938 14.359 1 78.25 136 VAL B N 1
ATOM 4912 C CA . VAL B 1 136 ? -5.188 -32.75 15.016 1 78.25 136 VAL B CA 1
ATOM 4913 C C . VAL B 1 136 ? -6.32 -33.031 14.031 1 78.25 136 VAL B C 1
ATOM 4915 O O . VAL B 1 136 ? -7.32 -33.656 14.398 1 78.25 136 VAL B O 1
ATOM 4918 N N . ILE B 1 137 ? -6.219 -32.625 12.82 1 77.12 137 ILE B N 1
ATOM 4919 C CA . ILE B 1 137 ? -7.27 -32.781 11.82 1 77.12 137 ILE B CA 1
ATOM 4920 C C . ILE B 1 137 ? -7.352 -34.25 11.398 1 77.12 137 ILE B C 1
ATOM 4922 O O . ILE B 1 137 ? -8.438 -34.781 11.117 1 77.12 137 ILE B O 1
ATOM 4926 N N . THR B 1 138 ? -6.238 -34.875 11.383 1 76 138 THR B N 1
ATOM 4927 C CA . THR B 1 138 ? -6.207 -36.281 10.984 1 76 138 THR B CA 1
ATOM 4928 C C . THR B 1 138 ? -6.848 -37.156 12.062 1 76 138 THR B C 1
ATOM 4930 O O . THR B 1 138 ? -7.512 -38.156 11.742 1 76 138 THR B O 1
ATOM 4933 N N . ASP B 1 139 ? -6.645 -36.781 13.273 1 71.5 139 ASP B N 1
ATOM 4934 C CA . ASP B 1 139 ? -7.168 -37.562 14.391 1 71.5 139 ASP B CA 1
ATOM 4935 C C . ASP B 1 139 ? -8.672 -37.344 14.555 1 71.5 139 ASP B C 1
ATOM 4937 O O . ASP B 1 139 ? -9.375 -38.219 15.055 1 71.5 139 ASP B O 1
ATOM 4941 N N . SER B 1 140 ? -9.031 -36.219 14.164 1 71.62 140 SER B N 1
ATOM 4942 C CA . SER B 1 140 ? -10.453 -35.875 14.258 1 71.62 140 SER B CA 1
ATOM 4943 C C . SER B 1 140 ? -11.102 -35.812 12.883 1 71.62 140 SER B C 1
ATOM 4945 O O . SER B 1 140 ? -10.414 -35.875 11.859 1 71.62 140 SER B O 1
ATOM 4947 N N . SER B 1 141 ? -12.414 -35.938 12.883 1 77.44 141 SER B N 1
ATOM 4948 C CA . SER B 1 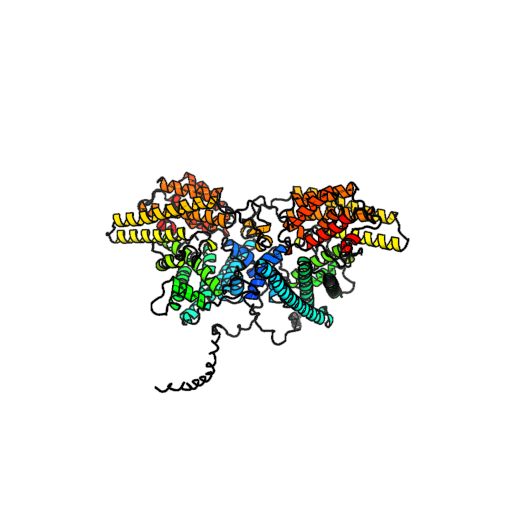141 ? -13.117 -35.781 11.609 1 77.44 141 SER B CA 1
ATOM 4949 C C . SER B 1 141 ? -12.984 -34.344 11.086 1 77.44 141 SER B C 1
ATOM 4951 O O . SER B 1 141 ? -13.164 -33.406 11.828 1 77.44 141 SER B O 1
ATOM 4953 N N . ILE B 1 142 ? -12.469 -34.188 9.867 1 80.56 142 ILE B N 1
ATOM 4954 C CA . ILE B 1 142 ? -12.273 -32.875 9.219 1 80.56 142 ILE B CA 1
ATOM 4955 C C . ILE B 1 142 ? -13.578 -32.094 9.234 1 80.56 142 ILE B C 1
ATOM 4957 O O . ILE B 1 142 ? -13.562 -30.859 9.297 1 80.56 142 ILE B O 1
ATOM 4961 N N . THR B 1 143 ? -14.695 -32.812 9.297 1 77.75 143 THR B N 1
ATOM 4962 C CA . THR B 1 143 ? -16.016 -32.188 9.273 1 77.75 143 THR B CA 1
ATOM 4963 C C . THR B 1 143 ? -16.219 -31.328 10.523 1 77.75 143 THR B C 1
ATOM 4965 O O . THR B 1 143 ? -16.953 -30.344 10.492 1 77.75 143 THR B O 1
ATOM 4968 N N . GLU B 1 144 ? -15.547 -31.719 11.594 1 80.75 144 GLU B N 1
ATOM 4969 C CA . GLU B 1 144 ? -15.703 -31 12.852 1 80.75 144 GLU B CA 1
ATOM 4970 C C . GLU B 1 144 ? -14.742 -29.812 12.938 1 80.75 144 GLU B C 1
ATOM 4972 O O . GLU B 1 144 ? -14.938 -28.906 13.75 1 80.75 144 GLU B O 1
ATOM 4977 N N . HIS B 1 145 ? -13.836 -29.844 12.047 1 87.62 145 HIS B N 1
ATOM 4978 C CA . HIS B 1 145 ? -12.805 -28.812 12.125 1 87.62 145 HIS B CA 1
ATOM 4979 C C . HIS B 1 145 ? -12.562 -28.172 10.766 1 87.62 145 HIS B C 1
ATOM 4981 O O . HIS B 1 145 ? -11.414 -28 10.344 1 87.62 145 HIS B O 1
ATOM 4987 N N . LEU B 1 146 ? -13.656 -27.859 10.102 1 89.81 146 LEU B N 1
ATOM 4988 C CA . LEU B 1 146 ? -13.562 -27.328 8.742 1 89.81 146 LEU B CA 1
ATOM 4989 C C . LEU B 1 146 ? -12.75 -26.047 8.719 1 89.81 146 LEU B C 1
ATOM 4991 O O . LEU B 1 146 ? -11.859 -25.891 7.879 1 89.81 146 LEU B O 1
ATOM 4995 N N . HIS B 1 147 ? -13.008 -25.172 9.68 1 91.12 147 HIS B N 1
ATOM 4996 C CA . HIS B 1 147 ? -12.297 -23.906 9.734 1 91.12 147 HIS B CA 1
ATOM 4997 C C . HIS B 1 147 ? -10.805 -24.109 9.977 1 91.12 147 HIS B C 1
ATOM 4999 O O . HIS B 1 147 ? -9.969 -23.484 9.32 1 91.12 147 HIS B O 1
ATOM 5005 N N . GLY B 1 148 ? -10.539 -25 10.875 1 90.88 148 GLY B N 1
ATOM 5006 C CA . GLY B 1 148 ? -9.148 -25.328 11.156 1 90.88 148 GLY B CA 1
ATOM 5007 C C . GLY B 1 148 ? -8.406 -25.906 9.969 1 90.88 148 GLY B C 1
ATOM 5008 O O . GLY B 1 148 ? -7.25 -25.562 9.727 1 90.88 148 GLY B O 1
ATOM 5009 N N . ALA B 1 149 ? -9.094 -26.75 9.25 1 93.12 149 ALA B N 1
ATOM 5010 C CA . ALA B 1 149 ? -8.492 -27.391 8.078 1 93.12 149 ALA B CA 1
ATOM 5011 C C . ALA B 1 149 ? -8.164 -26.344 7.012 1 93.12 149 ALA B C 1
ATOM 5013 O O . ALA B 1 149 ? -7.117 -26.438 6.359 1 93.12 149 ALA B O 1
ATOM 5014 N N . VAL B 1 150 ? -9.039 -25.406 6.867 1 94.94 150 VAL B N 1
ATOM 5015 C CA . VAL B 1 150 ? -8.82 -24.344 5.879 1 94.94 150 VAL B CA 1
ATOM 5016 C C . VAL B 1 150 ? -7.629 -23.484 6.301 1 94.94 150 VAL B C 1
ATOM 5018 O O . VAL B 1 150 ? -6.82 -23.078 5.461 1 94.94 150 VAL B O 1
ATOM 5021 N N . ARG B 1 151 ? -7.496 -23.219 7.598 1 94.38 151 ARG B N 1
ATOM 5022 C CA . ARG B 1 151 ? -6.371 -22.453 8.109 1 94.38 151 ARG B CA 1
ATOM 5023 C C . ARG B 1 151 ? -5.051 -23.188 7.883 1 94.38 151 ARG B C 1
ATOM 5025 O O . ARG B 1 151 ? -4.047 -22.562 7.523 1 94.38 151 ARG B O 1
ATOM 5032 N N . ILE B 1 152 ? -5.117 -24.453 8.031 1 93.94 152 ILE B N 1
ATOM 5033 C CA . ILE B 1 152 ? -3.934 -25.266 7.809 1 93.94 152 ILE B CA 1
ATOM 5034 C C . ILE B 1 152 ? -3.566 -25.25 6.324 1 93.94 152 ILE B C 1
ATOM 5036 O O . ILE B 1 152 ? -2.395 -25.109 5.973 1 93.94 152 ILE B O 1
ATOM 5040 N N . LEU B 1 153 ? -4.562 -25.422 5.488 1 95.69 153 LEU B N 1
ATOM 5041 C CA . LEU B 1 153 ? -4.316 -25.375 4.051 1 95.69 153 LEU B CA 1
ATOM 5042 C C . LEU B 1 153 ? -3.678 -24.047 3.658 1 95.69 153 LEU B C 1
ATOM 5044 O O . LEU B 1 153 ? -2.719 -24.016 2.885 1 95.69 153 LEU B O 1
ATOM 5048 N N . ALA B 1 154 ? -4.215 -22.953 4.203 1 96 154 ALA B N 1
ATOM 5049 C CA . ALA B 1 154 ? -3.668 -21.625 3.93 1 96 154 ALA B CA 1
ATOM 5050 C C . ALA B 1 154 ? -2.213 -21.531 4.383 1 96 154 ALA B C 1
ATOM 5052 O O . ALA B 1 154 ? -1.378 -20.953 3.686 1 96 154 ALA B O 1
ATOM 5053 N N . SER B 1 155 ? -1.941 -22.109 5.488 1 94.19 155 SER B N 1
ATOM 5054 C CA . SER B 1 155 ? -0.586 -22.094 6.027 1 94.19 155 SER B CA 1
ATOM 5055 C C . SER B 1 155 ? 0.369 -22.891 5.148 1 94.19 155 SER B C 1
ATOM 5057 O O . SER B 1 155 ? 1.501 -22.469 4.906 1 94.19 155 SER B O 1
ATOM 5059 N N . ILE B 1 156 ? -0.037 -24 4.695 1 93.12 156 ILE B N 1
ATOM 5060 C CA . ILE B 1 156 ? 0.779 -24.828 3.826 1 93.12 156 ILE B CA 1
ATOM 5061 C C . ILE B 1 156 ? 1.132 -24.062 2.553 1 93.12 156 ILE B C 1
ATOM 5063 O O . ILE B 1 156 ? 2.293 -24.047 2.135 1 93.12 156 ILE B O 1
ATOM 5067 N N . MET B 1 157 ? 0.148 -23.438 2.012 1 94.56 157 MET B N 1
ATOM 5068 C CA . MET B 1 157 ? 0.367 -22.719 0.756 1 94.56 157 MET B CA 1
ATOM 5069 C C . MET B 1 157 ? 1.315 -21.547 0.956 1 94.56 157 MET B C 1
ATOM 5071 O O . MET B 1 157 ? 2.135 -21.25 0.084 1 94.56 157 MET B O 1
ATOM 5075 N N . GLN B 1 158 ? 1.211 -20.891 2.082 1 91.44 158 GLN B N 1
ATOM 5076 C CA . GLN B 1 158 ? 2.123 -19.781 2.395 1 91.44 158 GLN B CA 1
ATOM 5077 C C . GLN B 1 158 ? 3.557 -20.297 2.543 1 91.44 158 GLN B C 1
ATOM 5079 O O . GLN B 1 158 ? 4.492 -19.672 2.023 1 91.44 158 GLN B O 1
ATOM 5084 N N . LEU B 1 159 ? 3.715 -21.391 3.199 1 88 159 LEU B N 1
ATOM 5085 C CA . LEU B 1 159 ? 5.043 -21.953 3.416 1 88 159 LEU B CA 1
ATOM 5086 C C . LEU B 1 159 ? 5.641 -22.438 2.104 1 88 159 LEU B C 1
ATOM 5088 O O . LEU B 1 159 ? 6.844 -22.297 1.869 1 88 159 LEU B O 1
ATOM 5092 N N . GLN B 1 160 ? 4.801 -23 1.349 1 89.94 160 GLN B N 1
ATOM 5093 C CA . GLN B 1 160 ? 5.266 -23.484 0.055 1 89.94 160 GLN B CA 1
ATOM 5094 C C . GLN B 1 160 ? 5.781 -22.344 -0.814 1 89.94 160 GLN B C 1
ATOM 5096 O O . GLN B 1 160 ? 6.836 -22.469 -1.438 1 89.94 160 GLN B O 1
ATOM 5101 N N . ARG B 1 161 ? 5.055 -21.25 -0.868 1 89.94 161 ARG B N 1
ATOM 5102 C CA . ARG B 1 161 ? 5.477 -20.094 -1.665 1 89.94 161 ARG B CA 1
ATOM 5103 C C . ARG B 1 161 ? 6.773 -19.5 -1.124 1 89.94 161 ARG B C 1
ATOM 5105 O O . ARG B 1 161 ? 7.621 -19.047 -1.893 1 89.94 161 ARG B O 1
ATOM 5112 N N . PHE B 1 162 ? 6.879 -19.578 0.132 1 83.44 162 PHE B N 1
ATOM 5113 C CA . PHE B 1 162 ? 8.102 -19.094 0.758 1 83.44 162 PHE B CA 1
ATOM 5114 C C . PHE B 1 162 ? 9.297 -19.938 0.362 1 83.44 162 PHE B C 1
ATOM 5116 O O . PHE B 1 162 ? 10.336 -19.406 -0.04 1 83.44 162 PHE B O 1
ATOM 5123 N N . GLU B 1 163 ? 9.141 -21.156 0.463 1 81.69 163 GLU B N 1
ATOM 5124 C CA . GLU B 1 163 ? 10.219 -22.078 0.15 1 81.69 163 GLU B CA 1
ATOM 5125 C C . GLU B 1 163 ? 10.625 -21.984 -1.317 1 81.69 163 GLU B C 1
ATOM 5127 O O . GLU B 1 163 ? 11.812 -22.047 -1.646 1 81.69 163 GLU B O 1
ATOM 5132 N N . ILE B 1 164 ? 9.648 -21.828 -2.104 1 83.06 164 ILE B N 1
ATOM 5133 C CA . ILE B 1 164 ? 9.922 -21.672 -3.529 1 83.06 164 ILE B CA 1
ATOM 5134 C C . ILE B 1 164 ? 10.695 -20.391 -3.779 1 83.06 164 ILE B C 1
ATOM 5136 O O . ILE B 1 164 ? 11.664 -20.375 -4.547 1 83.06 164 ILE B O 1
ATOM 5140 N N . ALA B 1 165 ? 10.359 -19.375 -3.074 1 76.88 165 ALA B N 1
ATOM 5141 C CA . ALA B 1 165 ? 10.992 -18.078 -3.262 1 76.88 165 ALA B CA 1
ATOM 5142 C C . ALA B 1 165 ? 12.445 -18.094 -2.789 1 76.88 165 ALA B C 1
ATOM 5144 O O . ALA B 1 165 ? 13.289 -17.391 -3.34 1 76.88 165 ALA B O 1
ATOM 5145 N N . VAL B 1 166 ? 12.734 -18.953 -1.776 1 72.56 166 VAL B N 1
ATOM 5146 C CA . VAL B 1 166 ? 14.086 -18.969 -1.231 1 72.56 166 VAL B CA 1
ATOM 5147 C C . VAL B 1 166 ? 14.852 -20.172 -1.773 1 72.56 166 VAL B C 1
ATOM 5149 O O . VAL B 1 166 ? 15.922 -20.516 -1.264 1 72.56 166 VAL B O 1
ATOM 5152 N N . LEU B 1 167 ? 14.336 -20.844 -2.76 1 68.06 167 LEU B N 1
ATOM 5153 C CA . LEU B 1 167 ? 14.953 -21.938 -3.498 1 68.06 167 LEU B CA 1
ATOM 5154 C C . LEU B 1 167 ? 15.195 -23.141 -2.592 1 68.06 167 LEU B C 1
ATOM 5156 O O . LEU B 1 167 ? 16.25 -23.781 -2.672 1 68.06 167 LEU B O 1
ATOM 5160 N N . SER B 1 168 ? 14.359 -23.281 -1.674 1 66.56 168 SER B N 1
ATOM 5161 C CA . SER B 1 168 ? 14.367 -24.516 -0.875 1 66.56 168 SER B CA 1
ATOM 5162 C C . SER B 1 168 ? 13.281 -25.469 -1.327 1 66.56 168 SER B C 1
ATOM 5164 O O . SER B 1 168 ? 12.195 -25.516 -0.735 1 66.56 168 SER B O 1
ATOM 5166 N N . PHE B 1 169 ? 13.609 -26.25 -2.254 1 69.19 169 PHE B N 1
ATOM 5167 C CA . PHE B 1 169 ? 12.602 -27.094 -2.891 1 69.19 169 PHE B CA 1
ATOM 5168 C C . PHE B 1 169 ? 12.523 -28.469 -2.217 1 69.19 169 PHE B C 1
ATOM 5170 O O . PHE B 1 169 ? 11.68 -29.281 -2.566 1 69.19 169 PHE B O 1
ATOM 5177 N N . HIS B 1 170 ? 13.219 -28.594 -1.151 1 71.62 170 HIS B N 1
ATOM 5178 C CA . HIS B 1 170 ? 13.32 -29.906 -0.519 1 71.62 170 HIS B CA 1
ATOM 5179 C C . HIS B 1 170 ? 11.969 -30.359 0.021 1 71.62 170 HIS B C 1
ATOM 5181 O O . HIS B 1 170 ? 11.656 -31.562 -0.002 1 71.62 170 HIS B O 1
ATOM 5187 N N . ASN B 1 171 ? 11.188 -29.453 0.382 1 76.25 171 ASN B N 1
ATOM 5188 C CA . ASN B 1 171 ? 9.914 -29.812 1 1 76.25 171 ASN B CA 1
ATOM 5189 C C . ASN B 1 171 ? 8.734 -29.531 0.073 1 76.25 171 ASN B C 1
ATOM 5191 O O . ASN B 1 171 ? 7.582 -29.703 0.458 1 76.25 171 ASN B O 1
ATOM 5195 N N . CYS B 1 172 ? 8.984 -29.125 -1.111 1 81.31 172 CYS B N 1
ATOM 5196 C CA . CYS B 1 172 ? 7.926 -28.688 -2.016 1 81.31 172 CYS B CA 1
ATOM 5197 C C . CYS B 1 172 ? 6.957 -29.828 -2.312 1 81.31 172 CYS B C 1
ATOM 5199 O O . CYS B 1 172 ? 5.742 -29.625 -2.314 1 81.31 172 CYS B O 1
ATOM 5201 N N . GLN B 1 173 ? 7.551 -30.984 -2.473 1 84.31 173 GLN B N 1
ATOM 5202 C CA . GLN B 1 173 ? 6.723 -32.156 -2.797 1 84.31 173 GLN B CA 1
ATOM 5203 C C . GLN B 1 173 ? 5.832 -32.531 -1.618 1 84.31 173 GLN B C 1
ATOM 5205 O O . GLN B 1 173 ? 4.656 -32.844 -1.799 1 84.31 173 GLN B O 1
ATOM 5210 N N . SER B 1 174 ? 6.41 -32.5 -0.469 1 84.44 174 SER B N 1
ATOM 5211 C CA . SER B 1 174 ? 5.656 -32.844 0.727 1 84.44 174 SER B CA 1
ATOM 5212 C C . SER B 1 174 ? 4.516 -31.875 0.972 1 84.44 174 SER B C 1
ATOM 5214 O O . SER B 1 174 ? 3.395 -32.281 1.287 1 84.44 174 SER B O 1
ATOM 5216 N N . HIS B 1 175 ? 4.801 -30.578 0.868 1 86.62 175 HIS B N 1
ATOM 5217 C CA . HIS B 1 175 ? 3.771 -29.562 1.029 1 86.62 175 HIS B CA 1
ATOM 5218 C C . HIS B 1 175 ? 2.678 -29.719 -0.022 1 86.62 175 HIS B C 1
ATOM 5220 O O . HIS B 1 175 ? 1.491 -29.594 0.29 1 86.62 175 HIS B O 1
ATOM 5226 N N . PHE B 1 176 ? 3.133 -29.969 -1.183 1 90.94 176 PHE B N 1
ATOM 5227 C CA . PHE B 1 176 ? 2.201 -30.109 -2.297 1 90.94 176 PHE B CA 1
ATOM 5228 C C . PHE B 1 176 ? 1.241 -31.266 -2.053 1 90.94 176 PHE B C 1
ATOM 5230 O O . PHE B 1 176 ? 0.025 -31.109 -2.166 1 90.94 176 PHE B O 1
ATOM 5237 N N . HIS B 1 177 ? 1.75 -32.375 -1.679 1 90.69 177 HIS B N 1
ATOM 5238 C CA . HIS B 1 177 ? 0.927 -33.531 -1.436 1 90.69 177 HIS B CA 1
ATOM 5239 C C . HIS B 1 177 ? -0.008 -33.344 -0.25 1 90.69 177 HIS B C 1
ATOM 5241 O O . HIS B 1 177 ? -1.162 -33.75 -0.278 1 90.69 177 HIS B O 1
ATOM 5247 N N . ALA B 1 178 ? 0.518 -32.75 0.782 1 90.5 178 ALA B N 1
ATOM 5248 C CA . ALA B 1 178 ? -0.307 -32.438 1.953 1 90.5 178 ALA B CA 1
ATOM 5249 C C . ALA B 1 178 ? -1.465 -31.516 1.594 1 90.5 178 ALA B C 1
ATOM 5251 O O . ALA B 1 178 ? -2.594 -31.719 2.047 1 90.5 178 ALA B O 1
ATOM 5252 N N . ALA B 1 179 ? -1.203 -30.5 0.814 1 94.38 179 ALA B N 1
ATOM 5253 C CA . ALA B 1 179 ? -2.232 -29.547 0.404 1 94.38 179 ALA B CA 1
ATOM 5254 C C . ALA B 1 179 ? -3.295 -30.234 -0.457 1 94.38 179 ALA B C 1
ATOM 5256 O O . ALA B 1 179 ? -4.492 -29.984 -0.285 1 94.38 179 ALA B O 1
ATOM 5257 N N . LEU B 1 180 ? -2.857 -31.109 -1.364 1 95.06 180 LEU B N 1
ATOM 5258 C CA . LEU B 1 180 ? -3.777 -31.828 -2.232 1 95.06 180 LEU B CA 1
ATOM 5259 C C . LEU B 1 180 ? -4.703 -32.719 -1.414 1 95.06 180 LEU B C 1
ATOM 5261 O O . LEU B 1 180 ? -5.918 -32.75 -1.64 1 95.06 180 LEU B O 1
ATOM 5265 N N . ALA B 1 181 ? -4.086 -33.406 -0.527 1 91.94 181 ALA B N 1
ATOM 5266 C CA . ALA B 1 181 ? -4.859 -34.344 0.313 1 91.94 181 ALA B CA 1
ATOM 5267 C C . ALA B 1 181 ? -5.898 -33.562 1.138 1 91.94 181 ALA B C 1
ATOM 5269 O O . ALA B 1 181 ? -7.051 -34 1.237 1 91.94 181 ALA B O 1
ATOM 5270 N N . LEU B 1 182 ? -5.473 -32.531 1.714 1 92.44 182 LEU B N 1
ATOM 5271 C CA . LEU B 1 182 ? -6.363 -31.719 2.545 1 92.44 182 LEU B CA 1
ATOM 5272 C C . LEU B 1 182 ? -7.488 -31.109 1.711 1 92.44 182 LEU B C 1
ATOM 5274 O O . LEU B 1 182 ? -8.641 -31.062 2.156 1 92.44 182 LEU B O 1
ATOM 5278 N N . PHE B 1 183 ? -7.203 -30.656 0.553 1 94.81 183 PHE B N 1
ATOM 5279 C CA . PHE B 1 183 ? -8.195 -30.062 -0.343 1 94.81 183 PHE B CA 1
ATOM 5280 C C . PHE B 1 183 ? -9.266 -31.078 -0.712 1 94.81 183 PHE B C 1
ATOM 5282 O O . PHE B 1 183 ? -10.461 -30.781 -0.645 1 94.81 183 PHE B O 1
ATOM 5289 N N . LYS B 1 184 ? -8.852 -32.219 -1.085 1 91.31 184 LYS B N 1
ATOM 5290 C CA . LYS B 1 184 ? -9.781 -33.281 -1.454 1 91.31 184 LYS B CA 1
ATOM 5291 C C . LYS B 1 184 ? -10.656 -33.688 -0.27 1 91.31 184 LYS B C 1
ATOM 5293 O O . LYS B 1 184 ? -11.859 -33.875 -0.425 1 91.31 184 LYS B O 1
ATOM 5298 N N . GLN B 1 185 ? -10.023 -33.75 0.861 1 89.12 185 GLN B N 1
ATOM 5299 C CA . GLN B 1 185 ? -10.773 -34.094 2.064 1 89.12 185 GLN B CA 1
ATOM 5300 C C . GLN B 1 185 ? -11.82 -33.031 2.387 1 89.12 185 GLN B C 1
ATOM 5302 O O . GLN B 1 185 ? -12.938 -33.375 2.805 1 89.12 185 GLN B O 1
ATOM 5307 N N . LEU B 1 186 ? -11.461 -31.828 2.254 1 91.56 186 LEU B N 1
ATOM 5308 C CA . LEU B 1 186 ? -12.383 -30.719 2.51 1 91.56 186 LEU B CA 1
ATOM 5309 C C . LEU B 1 186 ? -13.57 -30.781 1.555 1 91.56 186 LEU B C 1
ATOM 5311 O O . LEU B 1 186 ? -14.719 -30.625 1.978 1 91.56 186 LEU B O 1
ATOM 5315 N N . LEU B 1 187 ? -13.328 -31 0.298 1 88.69 187 LEU B N 1
ATOM 5316 C CA . LEU B 1 187 ? -14.391 -31.047 -0.696 1 88.69 187 LEU B CA 1
ATOM 5317 C C . LEU B 1 187 ? -15.289 -32.25 -0.469 1 88.69 187 LEU B C 1
ATOM 5319 O O . LEU B 1 187 ? -16.516 -32.188 -0.649 1 88.69 187 LEU B O 1
ATOM 5323 N N . ASP B 1 188 ? -14.703 -33.344 -0.071 1 84.38 188 ASP B N 1
ATOM 5324 C CA . ASP B 1 188 ? -15.445 -34.562 0.151 1 84.38 188 ASP B CA 1
ATOM 5325 C C . ASP B 1 188 ? -16.344 -34.469 1.385 1 84.38 188 ASP B C 1
ATOM 5327 O O . ASP B 1 188 ? -17.391 -35.094 1.456 1 84.38 188 ASP B O 1
ATOM 5331 N N . SER B 1 189 ? -15.875 -33.781 2.301 1 81.06 189 SER B N 1
ATOM 5332 C CA . SER B 1 189 ? -16.641 -33.594 3.533 1 81.06 189 SER B CA 1
ATOM 5333 C C . SER B 1 189 ? -17.938 -32.844 3.279 1 81.06 189 SER B C 1
ATOM 5335 O O . SER B 1 189 ? -18.891 -32.969 4.047 1 81.06 189 SER B O 1
ATOM 5337 N N . SER B 1 190 ? -17.969 -32.094 2.365 1 72.81 190 SER B N 1
ATOM 5338 C CA . SER B 1 190 ? -19.141 -31.25 2.09 1 72.81 190 SER B CA 1
ATOM 5339 C C . SER B 1 190 ? -20.125 -31.984 1.189 1 72.81 190 SER B C 1
ATOM 5341 O O . SER B 1 190 ? -21.297 -31.609 1.118 1 72.81 190 SER B O 1
ATOM 5343 N N . THR B 1 191 ? -19.734 -32.906 0.361 1 65.75 191 THR B N 1
ATOM 5344 C CA . THR B 1 191 ? -20.562 -33.625 -0.596 1 65.75 191 THR B CA 1
ATOM 5345 C C . THR B 1 191 ? -21.234 -34.812 0.072 1 65.75 191 THR B C 1
ATOM 5347 O O . THR B 1 191 ? -21.891 -35.625 -0.597 1 65.75 191 THR B O 1
ATOM 5350 N N . ALA B 1 192 ? -21.219 -35.094 1.359 1 57.84 192 ALA B N 1
ATOM 5351 C CA . ALA B 1 192 ? -21.844 -36.25 1.976 1 57.84 192 ALA B CA 1
ATOM 5352 C C . ALA B 1 192 ? -23.344 -36.281 1.693 1 57.84 192 ALA B C 1
ATOM 5354 O O . ALA B 1 192 ? -24.047 -37.188 2.182 1 57.84 192 ALA B O 1
ATOM 5355 N N . ALA B 1 193 ? -23.781 -35.219 1.001 1 52.97 193 ALA B N 1
ATOM 5356 C CA . ALA B 1 193 ? -25.188 -35.438 0.705 1 52.97 193 ALA B CA 1
ATOM 5357 C C . ALA B 1 193 ? -25.375 -36.375 -0.489 1 52.97 193 ALA B C 1
ATOM 5359 O O . ALA B 1 193 ? -24.547 -36.375 -1.408 1 52.97 193 ALA B O 1
ATOM 5360 N N . GLU B 1 194 ? -25.938 -37.469 -0.467 1 50.72 194 GLU B N 1
ATOM 5361 C CA . GLU B 1 194 ? -26.406 -38.406 -1.485 1 50.72 194 GLU B CA 1
ATOM 5362 C C . GLU B 1 194 ? -27.453 -37.75 -2.385 1 50.72 194 GLU B C 1
ATOM 5364 O O . GLU B 1 194 ? -28.484 -37.281 -1.903 1 50.72 194 GLU B O 1
ATOM 5369 N N . PRO B 1 195 ? -27.281 -37.875 -3.766 1 54.72 195 PRO B N 1
ATOM 5370 C CA . PRO B 1 195 ? -26.188 -38.219 -4.684 1 54.72 195 PRO B CA 1
ATOM 5371 C C . PRO B 1 195 ? -25.047 -37.219 -4.66 1 54.72 195 PRO B C 1
ATOM 5373 O O . PRO B 1 195 ? -25.25 -36.062 -4.285 1 54.72 195 PRO B O 1
ATOM 5376 N N . PRO B 1 196 ? -23.781 -37.594 -5.055 1 59.84 196 PRO B N 1
ATOM 5377 C CA . PRO B 1 196 ? -22.594 -36.781 -4.895 1 59.84 196 PRO B CA 1
ATOM 5378 C C . PRO B 1 196 ? -22.656 -35.469 -5.715 1 59.84 196 PRO B C 1
ATOM 5380 O O . PRO B 1 196 ? -22.953 -35.531 -6.914 1 59.84 196 PRO B O 1
ATOM 5383 N N . ALA B 1 197 ? -22.984 -34.469 -5.23 1 67 197 ALA B N 1
ATOM 5384 C CA . ALA B 1 197 ? -23.016 -33.188 -5.926 1 67 197 ALA B CA 1
ATOM 5385 C C . ALA B 1 197 ? -21.656 -32.906 -6.566 1 67 197 ALA B C 1
ATOM 5387 O O . ALA B 1 197 ? -20.625 -33.375 -6.098 1 67 197 ALA B O 1
ATOM 5388 N N . GLY B 1 198 ? -21.5 -32.688 -7.863 1 78.44 198 GLY B N 1
ATOM 5389 C CA . GLY B 1 198 ? -20.328 -32.344 -8.641 1 78.44 198 GLY B CA 1
ATOM 5390 C C . GLY B 1 198 ? -19.375 -31.422 -7.906 1 78.44 198 GLY B C 1
ATOM 5391 O O . GLY B 1 198 ? -19.719 -30.891 -6.848 1 78.44 198 GLY B O 1
ATOM 5392 N N . PRO B 1 199 ? -18.078 -31.453 -8.219 1 83.94 199 PRO B N 1
ATOM 5393 C CA . PRO B 1 199 ? -17.047 -30.625 -7.57 1 83.94 199 PRO B CA 1
ATOM 5394 C C . PRO B 1 199 ? -17.516 -29.188 -7.352 1 83.94 199 PRO B C 1
ATOM 5396 O O . PRO B 1 199 ? -17.188 -28.578 -6.328 1 83.94 199 PRO B O 1
ATOM 5399 N N . ALA B 1 200 ? -18.297 -28.734 -8.273 1 86.94 200 ALA B N 1
ATOM 5400 C CA . ALA B 1 200 ? -18.797 -27.359 -8.156 1 86.94 200 ALA B CA 1
ATOM 5401 C C . ALA B 1 200 ? -19.734 -27.219 -6.961 1 86.94 200 ALA B C 1
ATOM 5403 O O . ALA B 1 200 ? -19.609 -26.266 -6.18 1 86.94 200 ALA B O 1
ATOM 5404 N N . ALA B 1 201 ? -20.594 -28.156 -6.875 1 85.75 201 ALA B N 1
ATOM 5405 C CA . ALA B 1 201 ? -21.547 -28.125 -5.773 1 85.75 201 ALA B CA 1
ATOM 5406 C C . ALA B 1 201 ? -20.844 -28.312 -4.43 1 85.75 201 ALA B C 1
ATOM 5408 O O . ALA B 1 201 ? -21.234 -27.719 -3.428 1 85.75 201 ALA B O 1
ATOM 5409 N N . GLY B 1 202 ? -19.891 -29.219 -4.469 1 87.12 202 GLY B N 1
ATOM 5410 C CA . GLY B 1 202 ? -19.125 -29.406 -3.254 1 87.12 202 GLY B CA 1
ATOM 5411 C C . GLY B 1 202 ? -18.375 -28.156 -2.809 1 87.12 202 GLY B C 1
ATOM 5412 O O . GLY B 1 202 ? -18.344 -27.844 -1.618 1 87.12 202 GLY B O 1
ATOM 5413 N N . PHE B 1 203 ? -17.812 -27.484 -3.73 1 92 203 PHE B N 1
ATOM 5414 C CA . PHE B 1 203 ? -17.078 -26.25 -3.457 1 92 203 PHE B CA 1
ATOM 5415 C C . PHE B 1 203 ? -18.016 -25.188 -2.881 1 92 203 PHE B C 1
ATOM 5417 O O . PHE B 1 203 ? -17.672 -24.531 -1.892 1 92 203 PHE B O 1
ATOM 5424 N N . ASP B 1 204 ? -19.172 -25.062 -3.441 1 90.06 204 ASP B N 1
ATOM 5425 C CA . ASP B 1 204 ? -20.156 -24.078 -2.99 1 90.06 204 ASP B CA 1
ATOM 5426 C C . ASP B 1 204 ? -20.688 -24.438 -1.599 1 90.06 204 ASP B C 1
ATOM 5428 O O . ASP B 1 204 ? -20.875 -23.547 -0.765 1 90.06 204 ASP B O 1
ATOM 5432 N N . SER B 1 205 ? -20.922 -25.688 -1.45 1 90.19 205 SER B N 1
ATOM 5433 C CA . SER B 1 205 ? -21.406 -26.125 -0.146 1 90.19 205 SER B CA 1
ATOM 5434 C C . SER B 1 205 ? -20.375 -25.859 0.945 1 90.19 205 SER B C 1
ATOM 5436 O O . SER B 1 205 ? -20.734 -25.438 2.047 1 90.19 205 SER B O 1
ATOM 5438 N N . LEU B 1 206 ? -19.172 -26.141 0.648 1 91.69 206 LEU B N 1
ATOM 5439 C CA . LEU B 1 206 ? -18.094 -25.875 1.603 1 91.69 206 LEU B CA 1
ATOM 5440 C C . LEU B 1 206 ? -18.016 -24.391 1.934 1 91.69 206 LEU B C 1
ATOM 5442 O O . LEU B 1 206 ? -17.875 -24.016 3.1 1 91.69 206 LEU B O 1
ATOM 5446 N N . LEU B 1 207 ? -18.109 -23.547 0.938 1 92.06 207 LEU B N 1
ATOM 5447 C CA . LEU B 1 207 ? -18.062 -22.094 1.152 1 92.06 207 LEU B CA 1
ATOM 5448 C C . LEU B 1 207 ? -19.203 -21.641 2.051 1 92.06 207 LEU B C 1
ATOM 5450 O O . LEU B 1 207 ? -19.016 -20.766 2.898 1 92.06 207 LEU B O 1
ATOM 5454 N N . CYS B 1 208 ? -20.266 -22.25 1.849 1 90.12 208 CYS B N 1
ATOM 5455 C CA . CYS B 1 208 ? -21.422 -21.906 2.67 1 90.12 208 CYS B CA 1
ATOM 5456 C C . CYS B 1 208 ? -21.188 -22.297 4.125 1 90.12 208 CYS B C 1
ATOM 5458 O O . CYS B 1 208 ? -21.578 -21.562 5.035 1 90.12 208 CYS B O 1
ATOM 5460 N N . ARG B 1 209 ? -20.562 -23.344 4.293 1 90.44 209 ARG B N 1
ATOM 5461 C CA . ARG B 1 209 ? -20.312 -23.844 5.645 1 90.44 209 ARG B CA 1
ATOM 5462 C C . ARG B 1 209 ? -19.234 -23.016 6.336 1 90.44 209 ARG B C 1
ATOM 5464 O O . ARG B 1 209 ? -19.188 -22.938 7.566 1 90.44 209 ARG B O 1
ATOM 5471 N N . LEU B 1 210 ? -18.328 -22.5 5.594 1 91.44 210 LEU B N 1
ATOM 5472 C CA . LEU B 1 210 ? -17.25 -21.688 6.148 1 91.44 210 LEU B CA 1
ATOM 5473 C C . LEU B 1 210 ? -17.75 -20.312 6.566 1 91.44 210 LEU B C 1
ATOM 5475 O O . LEU B 1 210 ? -17.047 -19.578 7.266 1 91.44 210 LEU B O 1
ATOM 5479 N N . GLY B 1 211 ? -18.875 -19.891 6.105 1 79.44 211 GLY B N 1
ATOM 5480 C CA . GLY B 1 211 ? -19.422 -18.562 6.352 1 79.44 211 GLY B CA 1
ATOM 5481 C C . GLY B 1 211 ? -20.734 -18.609 7.129 1 79.44 211 GLY B C 1
ATOM 5482 O O . GLY B 1 211 ? -21.25 -19.688 7.43 1 79.44 211 GLY B O 1
ATOM 5483 N N . PRO B 1 212 ? -21.094 -17.766 7.703 1 77.75 212 PRO B N 1
ATOM 5484 C CA . PRO B 1 212 ? -21.828 -16.875 6.801 1 77.75 212 PRO B CA 1
ATOM 5485 C C . PRO B 1 212 ? -21.047 -15.625 6.418 1 77.75 212 PRO B C 1
ATOM 5487 O O . PRO B 1 212 ? -20.141 -15.211 7.148 1 77.75 212 PRO B O 1
ATOM 5490 N N . PRO B 1 213 ? -21.391 -15.156 5.172 1 77.25 213 PRO B N 1
ATOM 5491 C CA . PRO B 1 213 ? -20.859 -13.836 4.832 1 77.25 213 PRO B CA 1
ATOM 5492 C C . PRO B 1 213 ? -21.391 -12.734 5.742 1 77.25 213 PRO B C 1
ATOM 5494 O O . PRO B 1 213 ? -22.422 -12.914 6.395 1 77.25 213 PRO B O 1
ATOM 5497 N N . SER B 1 214 ? -20.562 -11.82 5.965 1 79.62 214 SER B N 1
ATOM 5498 C CA . SER B 1 214 ? -20.984 -10.688 6.777 1 79.62 214 SER B CA 1
ATOM 5499 C C . SER B 1 214 ? -21.297 -9.469 5.91 1 79.62 214 SER B C 1
ATOM 5501 O O . SER B 1 214 ? -21.047 -9.484 4.699 1 79.62 214 SER B O 1
ATOM 5503 N N . TRP B 1 215 ? -22.062 -8.602 6.547 1 78.12 215 TRP B N 1
ATOM 5504 C CA . TRP B 1 215 ? -22.406 -7.363 5.855 1 78.12 215 TRP B CA 1
ATOM 5505 C C . TRP B 1 215 ? -21.906 -6.148 6.629 1 78.12 215 TRP B C 1
ATOM 5507 O O . TRP B 1 215 ? -21.969 -6.113 7.859 1 78.12 215 TRP B O 1
ATOM 5517 N N . MET B 1 216 ? -21.266 -5.305 5.918 1 75.06 216 MET B N 1
ATOM 5518 C CA . MET B 1 216 ? -20.891 -4.035 6.535 1 75.06 216 MET B CA 1
ATOM 5519 C C . MET B 1 216 ? -22.109 -3.123 6.672 1 75.06 216 MET B C 1
ATOM 5521 O O . MET B 1 216 ? -23.062 -3.229 5.898 1 75.06 216 MET B O 1
ATOM 5525 N N . GLU B 1 217 ? -21.953 -2.334 7.684 1 70.44 217 GLU B N 1
ATOM 5526 C CA . GLU B 1 217 ? -23.016 -1.354 7.836 1 70.44 217 GLU B CA 1
ATOM 5527 C C . GLU B 1 217 ? -23.188 -0.51 6.574 1 70.44 217 GLU B C 1
ATOM 5529 O O . GLU B 1 217 ? -22.219 0.073 6.082 1 70.44 217 GLU B O 1
ATOM 5534 N N . HIS B 1 218 ? -24.312 -0.585 5.871 1 66.31 218 HIS B N 1
ATOM 5535 C CA . HIS B 1 218 ? -24.672 0.165 4.672 1 66.31 218 HIS B CA 1
ATOM 5536 C C . HIS B 1 218 ? -24.016 -0.432 3.432 1 66.31 218 HIS B C 1
ATOM 5538 O O . HIS B 1 218 ? -23.984 0.206 2.377 1 66.31 218 HIS B O 1
ATOM 5544 N N . GLY B 1 219 ? -23.438 -1.584 3.693 1 72.12 219 GLY B N 1
ATOM 5545 C CA . GLY B 1 219 ? -22.797 -2.207 2.545 1 72.12 219 GLY B CA 1
ATOM 5546 C C . GLY B 1 219 ? -23.781 -2.947 1.65 1 72.12 219 GLY B C 1
ATOM 5547 O O . GLY B 1 219 ? -24.812 -3.43 2.117 1 72.12 219 GLY B O 1
ATOM 5548 N N . GLN B 1 220 ? -23.438 -2.943 0.36 1 71 220 GLN B N 1
ATOM 5549 C CA . GLN B 1 220 ? -24.312 -3.582 -0.612 1 71 220 GLN B CA 1
ATOM 5550 C C . GLN B 1 220 ? -23.812 -4.98 -0.973 1 71 220 GLN B C 1
ATOM 5552 O O . GLN B 1 220 ? -24.547 -5.77 -1.567 1 71 220 GLN B O 1
ATOM 5557 N N . LEU B 1 221 ? -22.609 -5.211 -0.548 1 77.69 221 LEU B N 1
ATOM 5558 C CA . LEU B 1 221 ? -22.031 -6.488 -0.959 1 77.69 221 LEU B CA 1
ATOM 5559 C C . LEU B 1 221 ? -21.641 -7.328 0.254 1 77.69 221 LEU B C 1
ATOM 5561 O O . LEU B 1 221 ? -21.172 -6.793 1.257 1 77.69 221 LEU B O 1
ATOM 5565 N N . PRO B 1 222 ? -21.922 -8.594 0.082 1 84.44 222 PRO B N 1
ATOM 5566 C CA . PRO B 1 222 ? -21.516 -9.469 1.186 1 84.44 222 PRO B CA 1
ATOM 5567 C C . PRO B 1 222 ? -20 -9.594 1.3 1 84.44 222 PRO B C 1
ATOM 5569 O O . PRO B 1 222 ? -19.297 -9.609 0.284 1 84.44 222 PRO B O 1
ATOM 5572 N N . ILE B 1 223 ? -19.578 -9.664 2.471 1 88.06 223 ILE B N 1
ATOM 5573 C CA . ILE B 1 223 ? -18.156 -9.836 2.744 1 88.06 223 ILE B CA 1
ATOM 5574 C C . ILE B 1 223 ? -17.875 -11.273 3.176 1 88.06 223 ILE B C 1
ATOM 5576 O O . ILE B 1 223 ? -18.422 -11.742 4.176 1 88.06 223 ILE B O 1
ATOM 5580 N N . PRO B 1 224 ? -17.109 -11.961 2.4 1 90.81 224 PRO B N 1
ATOM 5581 C CA . PRO B 1 224 ? -16.797 -13.336 2.783 1 90.81 224 PRO B CA 1
ATOM 5582 C C . PRO B 1 224 ? -16.047 -13.422 4.113 1 90.81 224 PRO B C 1
ATOM 5584 O O . PRO B 1 224 ? -15.352 -12.484 4.5 1 90.81 224 PRO B O 1
ATOM 5587 N N . SER B 1 225 ? -16.266 -14.508 4.805 1 91.56 225 SER B N 1
ATOM 5588 C CA . SER B 1 225 ? -15.484 -14.766 6.008 1 91.56 225 SER B CA 1
ATOM 5589 C C . SER B 1 225 ? -14.008 -14.938 5.68 1 91.56 225 SER B C 1
ATOM 5591 O O . SER B 1 225 ? -13.641 -15.125 4.516 1 91.56 225 SER B O 1
ATOM 5593 N N . ALA B 1 226 ? -13.219 -14.836 6.707 1 92.12 226 ALA B N 1
ATOM 5594 C CA . ALA B 1 226 ? -11.781 -14.984 6.504 1 92.12 226 ALA B CA 1
ATOM 5595 C C . ALA B 1 226 ? -11.445 -16.359 5.934 1 92.12 226 ALA B C 1
ATOM 5597 O O . ALA B 1 226 ? -10.594 -16.484 5.051 1 92.12 226 ALA B O 1
ATOM 5598 N N . GLU B 1 227 ? -12.148 -17.406 6.383 1 94.12 227 GLU B N 1
ATOM 5599 C CA . GLU B 1 227 ? -11.891 -18.766 5.922 1 94.12 227 GLU B CA 1
ATOM 5600 C C . GLU B 1 227 ? -12.375 -18.953 4.484 1 94.12 227 GLU B C 1
ATOM 5602 O O . GLU B 1 227 ? -11.758 -19.703 3.719 1 94.12 227 GLU B O 1
ATOM 5607 N N . GLN B 1 228 ? -13.469 -18.281 4.16 1 94.19 228 GLN B N 1
ATOM 5608 C CA . GLN B 1 228 ? -13.938 -18.375 2.781 1 94.19 228 GLN B CA 1
ATOM 5609 C C . GLN B 1 228 ? -12.914 -17.781 1.814 1 94.19 228 GLN B C 1
ATOM 5611 O O . GLN B 1 228 ? -12.578 -18.391 0.799 1 94.19 228 GLN B O 1
ATOM 5616 N N . ALA B 1 229 ? -12.438 -16.578 2.152 1 94.69 229 ALA B N 1
ATOM 5617 C CA . ALA B 1 229 ? -11.453 -15.906 1.311 1 94.69 229 ALA B CA 1
ATOM 5618 C C . ALA B 1 229 ? -10.148 -16.688 1.253 1 94.69 229 ALA B C 1
ATOM 5620 O O . ALA B 1 229 ? -9.547 -16.844 0.186 1 94.69 229 ALA B O 1
ATOM 5621 N N . ALA B 1 230 ? -9.742 -17.25 2.361 1 95.81 230 ALA B N 1
ATOM 5622 C CA . ALA B 1 230 ? -8.516 -18.031 2.432 1 95.81 230 ALA B CA 1
ATOM 5623 C C . ALA B 1 230 ? -8.625 -19.297 1.589 1 95.81 230 ALA B C 1
ATOM 5625 O O . ALA B 1 230 ? -7.664 -19.703 0.924 1 95.81 230 ALA B O 1
ATOM 5626 N N . PHE B 1 231 ? -9.742 -19.922 1.697 1 96.44 231 PHE B N 1
ATOM 5627 C CA . PHE B 1 231 ? -9.945 -21.156 0.947 1 96.44 231 PHE B CA 1
ATOM 5628 C C . PHE B 1 231 ? -9.875 -20.906 -0.553 1 96.44 231 PHE B C 1
ATOM 5630 O O . PHE B 1 231 ? -9.234 -21.641 -1.291 1 96.44 231 PHE B O 1
ATOM 5637 N N . ARG B 1 232 ? -10.539 -19.844 -1 1 95.62 232 ARG B N 1
ATOM 5638 C CA . ARG B 1 232 ? -10.508 -19.484 -2.414 1 95.62 232 ARG B CA 1
ATOM 5639 C C . ARG B 1 232 ? -9.086 -19.172 -2.865 1 95.62 232 ARG B C 1
ATOM 5641 O O . ARG B 1 232 ? -8.648 -19.625 -3.922 1 95.62 232 ARG B O 1
ATOM 5648 N N . PHE B 1 233 ? -8.43 -18.422 -2.072 1 96.81 233 PHE B N 1
ATOM 5649 C CA . PHE B 1 233 ? -7.059 -18.016 -2.379 1 96.81 233 PHE B CA 1
ATOM 5650 C C . PHE B 1 233 ? -6.137 -19.219 -2.439 1 96.81 233 PHE B C 1
ATOM 5652 O O . PHE B 1 233 ? -5.398 -19.406 -3.412 1 96.81 233 PHE B O 1
ATOM 5659 N N . SER B 1 234 ? -6.188 -20.062 -1.472 1 97.38 234 SER B N 1
ATOM 5660 C CA . SER B 1 234 ? -5.312 -21.234 -1.367 1 97.38 234 SER B CA 1
ATOM 5661 C C . SER B 1 234 ? -5.621 -22.25 -2.455 1 97.38 234 SER B C 1
ATOM 5663 O O . SER B 1 234 ? -4.711 -22.875 -3.002 1 97.38 234 SER B O 1
ATOM 5665 N N . SER B 1 235 ? -6.902 -22.422 -2.707 1 96.94 235 SER B N 1
ATOM 5666 C CA . SER B 1 235 ? -7.297 -23.344 -3.762 1 96.94 235 SER B CA 1
ATOM 5667 C C . SER B 1 235 ? -6.758 -22.906 -5.117 1 96.94 235 SER B C 1
ATOM 5669 O O . SER B 1 235 ? -6.355 -23.734 -5.934 1 96.94 235 SER B O 1
ATOM 5671 N N . THR B 1 236 ? -6.793 -21.609 -5.328 1 97.19 236 THR B N 1
ATOM 5672 C CA . THR B 1 236 ? -6.273 -21.062 -6.578 1 97.19 236 THR B CA 1
ATOM 5673 C C . THR B 1 236 ? -4.793 -21.375 -6.734 1 97.19 236 THR B C 1
ATOM 5675 O O . THR B 1 236 ? -4.355 -21.828 -7.801 1 97.19 236 THR B O 1
ATOM 5678 N N . LEU B 1 237 ? -4.035 -21.219 -5.703 1 96.81 237 LEU B N 1
ATOM 5679 C CA . LEU B 1 237 ? -2.604 -21.516 -5.734 1 96.81 237 LEU B CA 1
ATOM 5680 C C . LEU B 1 237 ? -2.355 -23 -5.93 1 96.81 237 LEU B C 1
ATOM 5682 O O . LEU B 1 237 ? -1.453 -23.391 -6.672 1 96.81 237 LEU B O 1
ATOM 5686 N N . LEU B 1 238 ? -3.141 -23.75 -5.285 1 96.94 238 LEU B N 1
ATOM 5687 C CA . LEU B 1 238 ? -2.977 -25.203 -5.348 1 96.94 238 LEU B CA 1
ATOM 5688 C C . LEU B 1 238 ? -3.232 -25.719 -6.762 1 96.94 238 LEU B C 1
ATOM 5690 O O . LEU B 1 238 ? -2.516 -26.594 -7.246 1 96.94 238 LEU B O 1
ATOM 5694 N N . ILE B 1 239 ? -4.273 -25.219 -7.363 1 96.88 239 ILE B N 1
ATOM 5695 C CA . ILE B 1 239 ? -4.609 -25.641 -8.719 1 96.88 239 ILE B CA 1
ATOM 5696 C C . ILE B 1 239 ? -3.467 -25.281 -9.672 1 96.88 239 ILE B C 1
ATOM 5698 O O . ILE B 1 239 ? -3.084 -26.094 -10.516 1 96.88 239 ILE B O 1
ATOM 5702 N N . LEU B 1 240 ? -2.936 -24.094 -9.508 1 97.31 240 LEU B N 1
ATOM 5703 C CA . LEU B 1 240 ? -1.781 -23.703 -10.32 1 97.31 240 LEU B CA 1
ATOM 5704 C C . LEU B 1 240 ? -0.617 -24.656 -10.086 1 97.31 240 LEU B C 1
ATOM 5706 O O . LEU B 1 240 ? -0.006 -25.141 -11.047 1 97.31 240 LEU B O 1
ATOM 5710 N N . ASP B 1 241 ? -0.315 -24.953 -8.859 1 96.12 241 ASP B N 1
ATOM 5711 C CA . ASP B 1 241 ? 0.782 -25.859 -8.523 1 96.12 241 ASP B CA 1
ATOM 5712 C C . ASP B 1 241 ? 0.557 -27.25 -9.117 1 96.12 241 ASP B C 1
ATOM 5714 O O . ASP B 1 241 ? 1.498 -27.875 -9.594 1 96.12 241 ASP B O 1
ATOM 5718 N N . ASP B 1 242 ? -0.652 -27.688 -9.031 1 96.88 242 ASP B N 1
ATOM 5719 C CA . ASP B 1 242 ? -0.997 -29 -9.547 1 96.88 242 ASP B CA 1
ATOM 5720 C C . ASP B 1 242 ? -0.77 -29.078 -11.055 1 96.88 242 ASP B C 1
ATOM 5722 O O . ASP B 1 242 ? -0.223 -30.062 -11.555 1 96.88 242 ASP B O 1
ATOM 5726 N N . ILE B 1 243 ? -1.206 -28.094 -11.703 1 97.31 243 ILE B N 1
ATOM 5727 C CA . ILE B 1 243 ? -1.047 -28.047 -13.156 1 97.31 243 ILE B CA 1
ATOM 5728 C C . ILE B 1 243 ? 0.438 -28.016 -13.508 1 97.31 243 ILE B C 1
ATOM 5730 O O . ILE B 1 243 ? 0.901 -28.797 -14.344 1 97.31 243 ILE B O 1
ATOM 5734 N N . ILE B 1 244 ? 1.227 -27.219 -12.867 1 96.25 244 ILE B N 1
ATOM 5735 C CA . ILE B 1 244 ? 2.645 -27.094 -13.18 1 96.25 244 ILE B CA 1
ATOM 5736 C C . ILE B 1 244 ? 3.393 -28.344 -12.758 1 96.25 244 ILE B C 1
ATOM 5738 O O . ILE B 1 244 ? 4.277 -28.828 -13.477 1 96.25 244 ILE B O 1
ATOM 5742 N N . ALA B 1 245 ? 3.018 -28.844 -11.617 1 94.81 245 ALA B N 1
ATOM 5743 C CA . ALA B 1 245 ? 3.635 -30.094 -11.18 1 94.81 245 ALA B CA 1
ATOM 5744 C C . ALA B 1 245 ? 3.41 -31.203 -12.195 1 94.81 245 ALA B C 1
ATOM 5746 O O . ALA B 1 245 ? 4.293 -32.031 -12.414 1 94.81 245 ALA B O 1
ATOM 5747 N N . SER B 1 246 ? 2.262 -31.25 -12.797 1 96.25 246 SER B N 1
ATOM 5748 C CA . SER B 1 246 ? 1.937 -32.281 -13.781 1 96.25 246 SER B CA 1
ATOM 5749 C C . SER B 1 246 ? 2.848 -32.188 -15 1 96.25 246 SER B C 1
ATOM 5751 O O . SER B 1 246 ? 3.184 -33.188 -15.617 1 96.25 246 SER B O 1
ATOM 5753 N N . THR B 1 247 ? 3.264 -30.953 -15.383 1 96.06 247 THR B N 1
ATOM 5754 C CA . THR B 1 247 ? 4.156 -30.766 -16.516 1 96.06 247 THR B CA 1
ATOM 5755 C C . THR B 1 247 ? 5.566 -31.25 -16.188 1 96.06 247 THR B C 1
ATOM 5757 O O . THR B 1 247 ? 6.309 -31.672 -17.062 1 96.06 247 THR B O 1
ATOM 5760 N N . VAL B 1 248 ? 5.941 -31.188 -14.922 1 93.44 248 VAL B N 1
ATOM 5761 C CA . VAL B 1 248 ? 7.262 -31.609 -14.477 1 93.44 248 VAL B CA 1
ATOM 5762 C C . VAL B 1 248 ? 7.293 -33.125 -14.328 1 93.44 248 VAL B C 1
ATOM 5764 O O . VAL B 1 248 ? 8.258 -33.781 -14.742 1 93.44 248 VAL B O 1
ATOM 5767 N N . LEU B 1 249 ? 6.207 -33.656 -13.852 1 91.81 249 LEU B N 1
ATOM 5768 C CA . LEU B 1 249 ? 6.156 -35.094 -13.547 1 91.81 249 LEU B CA 1
ATOM 5769 C C . LEU B 1 249 ? 5.68 -35.906 -14.758 1 91.81 249 LEU B C 1
ATOM 5771 O O . LEU B 1 249 ? 5.82 -37.125 -14.789 1 91.81 249 LEU B O 1
ATOM 5775 N N . GLN B 1 250 ? 5.184 -35.219 -15.758 1 93 250 GLN B N 1
ATOM 5776 C CA . GLN B 1 250 ? 4.609 -35.875 -16.938 1 93 250 GLN B CA 1
ATOM 5777 C C . GLN B 1 250 ? 3.477 -36.812 -16.562 1 93 250 GLN B C 1
ATOM 5779 O O . GLN B 1 250 ? 3.486 -38 -16.938 1 93 250 GLN B O 1
ATOM 5784 N N . GLU B 1 251 ? 2.605 -36.281 -15.727 1 95 251 GLU B N 1
ATOM 5785 C CA . GLU B 1 251 ? 1.399 -36.938 -15.258 1 95 251 GLU B CA 1
ATOM 5786 C C . GLU B 1 251 ? 0.173 -36.062 -15.406 1 95 251 GLU B C 1
ATOM 5788 O O . GLU B 1 251 ? 0.303 -34.844 -15.562 1 95 251 GLU B O 1
ATOM 5793 N N . GLN B 1 252 ? -0.948 -36.688 -15.484 1 96.56 252 GLN B N 1
ATOM 5794 C CA . GLN B 1 252 ? -2.184 -35.906 -15.438 1 96.56 252 GLN B CA 1
ATOM 5795 C C . GLN B 1 252 ? -2.311 -35.156 -14.117 1 96.56 252 GLN B C 1
ATOM 5797 O O . GLN B 1 252 ? -1.977 -35.688 -13.055 1 96.56 252 GLN B O 1
ATOM 5802 N N . PRO B 1 253 ? -2.707 -33.875 -14.219 1 96.88 253 PRO B N 1
ATOM 5803 C CA . PRO B 1 253 ? -2.936 -33.156 -12.953 1 96.88 253 PRO B CA 1
ATOM 5804 C C . PRO B 1 253 ? -3.82 -33.969 -11.992 1 96.88 253 PRO B C 1
ATOM 5806 O O . PRO B 1 253 ? -4.797 -34.594 -12.422 1 96.88 253 PRO B O 1
ATOM 5809 N N . GLN B 1 254 ? -3.486 -33.969 -10.75 1 96.06 254 GLN B N 1
ATOM 5810 C CA . GLN B 1 254 ? -4.195 -34.75 -9.758 1 96.06 254 GLN B CA 1
ATOM 5811 C C . GLN B 1 254 ? -5.613 -34.25 -9.539 1 96.06 254 GLN B C 1
ATOM 5813 O O . GLN B 1 254 ? -6.512 -35 -9.18 1 96.06 254 GLN B O 1
ATOM 5818 N N . LEU B 1 255 ? -5.801 -32.969 -9.797 1 95.81 255 LEU B N 1
ATOM 5819 C CA . LEU B 1 255 ? -7.117 -32.344 -9.594 1 95.81 255 LEU B CA 1
ATOM 5820 C C . LEU B 1 255 ? -7.809 -32.125 -10.93 1 95.81 255 LEU B C 1
ATOM 5822 O O . LEU B 1 255 ? -8.672 -31.234 -11.039 1 95.81 255 LEU B O 1
ATOM 5826 N N . TYR B 1 256 ? -7.48 -32.844 -11.945 1 95.75 256 TYR B N 1
ATOM 5827 C CA . TYR B 1 256 ? -7.977 -32.625 -13.297 1 95.75 256 TYR B CA 1
ATOM 5828 C C . TYR B 1 256 ? -9.5 -32.656 -13.336 1 95.75 256 TYR B C 1
ATOM 5830 O O . TYR B 1 256 ? -10.133 -31.891 -14.039 1 95.75 256 TYR B O 1
ATOM 5838 N N . GLU B 1 257 ? -10.109 -33.562 -12.609 1 91.38 257 GLU B N 1
ATOM 5839 C CA . GLU B 1 257 ? -11.555 -33.781 -12.633 1 91.38 257 GLU B CA 1
ATOM 5840 C C . GLU B 1 257 ? -12.289 -32.531 -12.102 1 91.38 257 GLU B C 1
ATOM 5842 O O . GLU B 1 257 ? -13.461 -32.344 -12.406 1 91.38 257 GLU B O 1
ATOM 5847 N N . TYR B 1 258 ? -11.57 -31.734 -11.352 1 91.69 258 TYR B N 1
ATOM 5848 C CA . TYR B 1 258 ? -12.18 -30.547 -10.734 1 91.69 258 TYR B CA 1
ATOM 5849 C C . TYR B 1 258 ? -12.023 -29.328 -11.633 1 91.69 258 TYR B C 1
ATOM 5851 O O . TYR B 1 258 ? -12.719 -28.328 -11.445 1 91.69 258 TYR B O 1
ATOM 5859 N N . HIS B 1 259 ? -11.094 -29.328 -12.586 1 92.19 259 HIS B N 1
ATOM 5860 C CA . HIS B 1 259 ? -10.688 -28.156 -13.344 1 92.19 259 HIS B CA 1
ATOM 5861 C C . HIS B 1 259 ? -11.875 -27.516 -14.055 1 92.19 259 HIS B C 1
ATOM 5863 O O . HIS B 1 259 ? -12.141 -26.312 -13.883 1 92.19 259 HIS B O 1
ATOM 5869 N N . HIS B 1 260 ? -12.633 -28.312 -14.742 1 89.12 260 HIS B N 1
ATOM 5870 C CA . HIS B 1 260 ? -13.719 -27.781 -15.555 1 89.12 260 HIS B CA 1
ATOM 5871 C C . HIS B 1 260 ? -14.789 -27.125 -14.68 1 89.12 260 HIS B C 1
ATOM 5873 O O . HIS B 1 260 ? -15.266 -26.031 -14.992 1 89.12 260 HIS B O 1
ATOM 5879 N N . ASP B 1 261 ? -15.109 -27.703 -13.633 1 89.31 261 ASP B N 1
ATOM 5880 C CA . ASP B 1 261 ? -16.172 -27.219 -12.758 1 89.31 261 ASP B CA 1
ATOM 5881 C C . ASP B 1 261 ? -15.727 -25.969 -12 1 89.31 261 ASP B C 1
ATOM 5883 O O . ASP B 1 261 ? -16.531 -25.062 -11.75 1 89.31 261 ASP B O 1
ATOM 5887 N N . LEU B 1 262 ? -14.508 -25.938 -11.672 1 92.62 262 LEU B N 1
ATOM 5888 C CA . LEU B 1 262 ? -14.047 -24.875 -10.781 1 92.62 262 LEU B CA 1
ATOM 5889 C C . LEU B 1 262 ? -13.516 -23.688 -11.586 1 92.62 262 LEU B C 1
ATOM 5891 O O . LEU B 1 262 ? -13.57 -22.547 -11.125 1 92.62 262 LEU B O 1
ATOM 5895 N N . LEU B 1 263 ? -12.922 -23.922 -12.773 1 93.25 263 LEU B N 1
ATOM 5896 C CA . LEU B 1 263 ? -12.219 -22.875 -13.492 1 93.25 263 LEU B CA 1
ATOM 5897 C C . LEU B 1 263 ? -13.094 -22.312 -14.609 1 93.25 263 LEU B C 1
ATOM 5899 O O . LEU B 1 263 ? -12.828 -21.203 -15.117 1 93.25 263 LEU B O 1
ATOM 5903 N N . CYS B 1 264 ? -14.047 -23.016 -15.047 1 87.75 264 CYS B N 1
ATOM 5904 C CA . CYS B 1 264 ? -14.891 -22.531 -16.141 1 87.75 264 CYS B CA 1
ATOM 5905 C C . CYS B 1 264 ? -16.094 -21.781 -15.609 1 87.75 264 CYS B C 1
ATOM 5907 O O . CYS B 1 264 ? -16.547 -22.031 -14.492 1 87.75 264 CYS B O 1
ATOM 5909 N N . SER B 1 265 ? -16.406 -20.656 -16.391 1 72.94 265 SER B N 1
ATOM 5910 C CA . SER B 1 265 ? -17.531 -19.812 -16.016 1 72.94 265 SER B CA 1
ATOM 5911 C C . SER B 1 265 ? -18.828 -20.609 -16 1 72.94 265 SER B C 1
ATOM 5913 O O . SER B 1 265 ? -18.969 -21.594 -16.734 1 72.94 265 SER B O 1
ATOM 5915 N N . ILE B 1 266 ? -19.641 -20.234 -15.062 1 61.28 266 ILE B N 1
ATOM 5916 C CA . ILE B 1 266 ? -20.922 -20.891 -14.953 1 61.28 266 ILE B CA 1
ATOM 5917 C C . ILE B 1 266 ? -21.75 -20.641 -16.219 1 61.28 266 ILE B C 1
ATOM 5919 O O . ILE B 1 266 ? -21.594 -19.594 -16.859 1 61.28 266 ILE B O 1
ATOM 5923 N N . ASP B 1 267 ? -22.266 -21.641 -16.797 1 52.53 267 ASP B N 1
ATOM 5924 C CA . ASP B 1 267 ? -23 -21.797 -18.047 1 52.53 267 ASP B CA 1
ATOM 5925 C C . ASP B 1 267 ? -23.609 -20.469 -18.5 1 52.53 267 ASP B C 1
ATOM 5927 O O . ASP B 1 267 ? -23.781 -20.234 -19.703 1 52.53 267 ASP B O 1
ATOM 5931 N N . ASP B 1 268 ? -24.031 -19.688 -17.656 1 50.97 268 ASP B N 1
ATOM 5932 C CA . ASP B 1 268 ? -24.812 -18.594 -18.25 1 50.97 268 ASP B CA 1
ATOM 5933 C C . ASP B 1 268 ? -23.906 -17.469 -18.719 1 50.97 268 ASP B C 1
ATOM 5935 O O . ASP B 1 268 ? -24.391 -16.406 -19.141 1 50.97 268 ASP B O 1
ATOM 5939 N N . GLY B 1 269 ? -22.547 -17.75 -18.953 1 51.28 269 GLY B N 1
ATOM 5940 C CA . GLY B 1 269 ? -21.625 -16.812 -19.562 1 51.28 269 GLY B CA 1
ATOM 5941 C C . GLY B 1 269 ? -21.328 -15.602 -18.703 1 51.28 269 GLY B C 1
ATOM 5942 O O . GLY B 1 269 ? -20.391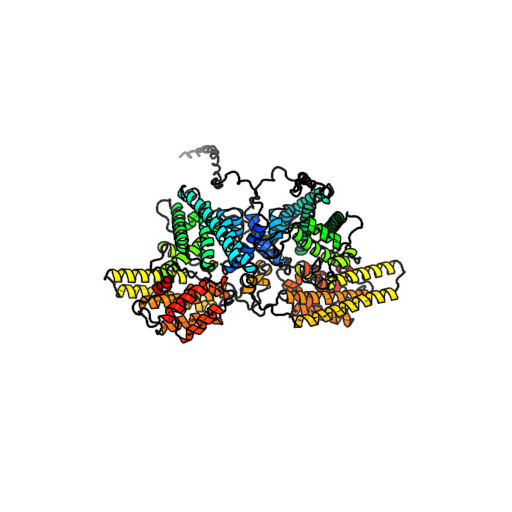 -14.852 -18.969 1 51.28 269 GLY B O 1
ATOM 5943 N N . VAL B 1 270 ? -22.219 -15.234 -17.859 1 52.81 270 VAL B N 1
ATOM 5944 C CA . VAL B 1 270 ? -22.156 -13.945 -17.188 1 52.81 270 VAL B CA 1
ATOM 5945 C C . VAL B 1 270 ? -21.5 -14.117 -15.812 1 52.81 270 VAL B C 1
ATOM 5947 O O . VAL B 1 270 ? -20.75 -13.25 -15.367 1 52.81 270 VAL B O 1
ATOM 5950 N N . ALA B 1 271 ? -21.5 -15.383 -15.297 1 66.69 271 ALA B N 1
ATOM 5951 C CA . ALA B 1 271 ? -21.109 -15.492 -13.898 1 66.69 271 ALA B CA 1
ATOM 5952 C C . ALA B 1 271 ? -19.625 -15.836 -13.758 1 66.69 271 ALA B C 1
ATOM 5954 O O . ALA B 1 271 ? -19.094 -16.609 -14.547 1 66.69 271 ALA B O 1
ATOM 5955 N N . LYS B 1 272 ? -18.953 -15.25 -12.859 1 79.62 272 LYS B N 1
ATOM 5956 C CA . LYS B 1 272 ? -17.531 -15.422 -12.539 1 79.62 272 LYS B CA 1
ATOM 5957 C C . LYS B 1 272 ? -17.25 -16.844 -12.07 1 79.62 272 LYS B C 1
ATOM 5959 O O . LYS B 1 272 ? -18.094 -17.484 -11.438 1 79.62 272 LYS B O 1
ATOM 5964 N N . PRO B 1 273 ? -16.141 -17.453 -12.586 1 90.5 273 PRO B N 1
ATOM 5965 C CA . PRO B 1 273 ? -15.75 -18.781 -12.125 1 90.5 273 PRO B CA 1
ATOM 5966 C C . PRO B 1 273 ? -15.555 -18.859 -10.617 1 90.5 273 PRO B C 1
ATOM 5968 O O . PRO B 1 273 ? -15.344 -17.828 -9.969 1 90.5 273 PRO B O 1
ATOM 5971 N N . ARG B 1 274 ? -15.734 -20 -10.125 1 90.81 274 ARG B N 1
ATOM 5972 C CA . ARG B 1 274 ? -15.555 -20.203 -8.695 1 90.81 274 ARG B CA 1
ATOM 5973 C C . ARG B 1 274 ? -14.125 -19.906 -8.266 1 90.81 274 ARG B C 1
ATOM 5975 O O . ARG B 1 274 ? -13.898 -19.344 -7.188 1 90.81 274 ARG B O 1
ATOM 5982 N N . ILE B 1 275 ? -13.211 -20.312 -9.102 1 93.94 275 ILE B N 1
ATOM 5983 C CA . ILE B 1 275 ? -11.805 -19.984 -8.898 1 93.94 275 ILE B CA 1
ATOM 5984 C C . ILE B 1 275 ? -11.305 -19.109 -10.039 1 93.94 275 ILE B C 1
ATOM 5986 O O . ILE B 1 275 ? -11.383 -19.484 -11.211 1 93.94 275 ILE B O 1
ATOM 5990 N N . ASP B 1 276 ? -10.906 -17.938 -9.672 1 94.5 276 ASP B N 1
ATOM 5991 C CA . ASP B 1 276 ? -10.398 -16.984 -10.648 1 94.5 276 ASP B CA 1
ATOM 5992 C C . ASP B 1 276 ? -8.875 -16.875 -10.57 1 94.5 276 ASP B C 1
ATOM 5994 O O . ASP B 1 276 ? -8.336 -16.094 -9.789 1 94.5 276 ASP B O 1
ATOM 5998 N N . LEU B 1 277 ? -8.18 -17.562 -11.438 1 96.06 277 LEU B N 1
ATOM 5999 C CA . LEU B 1 277 ? -6.719 -17.562 -11.445 1 96.06 277 LEU B CA 1
ATOM 6000 C C . LEU B 1 277 ? -6.18 -16.172 -11.805 1 96.06 277 LEU B C 1
ATOM 6002 O O . LEU B 1 277 ? -5.121 -15.773 -11.312 1 96.06 277 LEU B O 1
ATOM 6006 N N . GLU B 1 278 ? -6.863 -15.469 -12.602 1 94.75 278 GLU B N 1
ATOM 6007 C CA . GLU B 1 278 ? -6.414 -14.156 -13.055 1 94.75 278 GLU B CA 1
ATOM 6008 C C . GLU B 1 278 ? -6.305 -13.18 -11.891 1 94.75 278 GLU B C 1
ATOM 6010 O O . GLU B 1 278 ? -5.359 -12.391 -11.82 1 94.75 278 GLU B O 1
ATOM 6015 N N . ALA B 1 279 ? -7.207 -13.289 -11.016 1 93.06 279 ALA B N 1
ATOM 6016 C CA . ALA B 1 279 ? -7.27 -12.359 -9.883 1 93.06 279 ALA B CA 1
ATOM 6017 C C . ALA B 1 279 ? -6.133 -12.617 -8.906 1 93.06 279 ALA B C 1
ATOM 6019 O O . ALA B 1 279 ? -5.746 -11.719 -8.148 1 93.06 279 ALA B O 1
ATOM 6020 N N . VAL B 1 280 ? -5.59 -13.82 -8.977 1 94.44 280 VAL B N 1
ATOM 6021 C CA . VAL B 1 280 ? -4.609 -14.164 -7.953 1 94.44 280 VAL B CA 1
ATOM 6022 C C . VAL B 1 280 ? -3.223 -14.281 -8.586 1 94.44 280 VAL B C 1
ATOM 6024 O O . VAL B 1 280 ? -2.252 -13.727 -8.07 1 94.44 280 VAL B O 1
ATOM 6027 N N . VAL B 1 281 ? -3.168 -14.977 -9.727 1 94.94 281 VAL B N 1
ATOM 6028 C CA . VAL B 1 281 ? -1.852 -15.266 -10.281 1 94.94 281 VAL B CA 1
ATOM 6029 C C . VAL B 1 281 ? -1.643 -14.453 -11.562 1 94.94 281 VAL B C 1
ATOM 6031 O O . VAL B 1 281 ? -0.538 -14.414 -12.109 1 94.94 281 VAL B O 1
ATOM 6034 N N . GLY B 1 282 ? -2.668 -13.781 -12.102 1 95.06 282 GLY B N 1
ATOM 6035 C CA . GLY B 1 282 ? -2.521 -12.852 -13.211 1 95.06 282 GLY B CA 1
ATOM 6036 C C . GLY B 1 282 ? -2.73 -13.5 -14.57 1 95.06 282 GLY B C 1
ATOM 6037 O O . GLY B 1 282 ? -2.564 -12.852 -15.602 1 95.06 282 GLY B O 1
ATOM 6038 N N . CYS B 1 283 ? -3.076 -14.719 -14.57 1 96.75 283 CYS B N 1
ATOM 6039 C CA . CYS B 1 283 ? -3.299 -15.461 -15.812 1 96.75 283 CYS B CA 1
ATOM 6040 C C . CYS B 1 283 ? -4.746 -15.922 -15.922 1 96.75 283 CYS B C 1
ATOM 6042 O O . CYS B 1 283 ? -5.293 -16.484 -14.969 1 96.75 283 CYS B O 1
ATOM 6044 N N . GLN B 1 284 ? -5.309 -15.688 -17.078 1 95.38 284 GLN B N 1
ATOM 6045 C CA . GLN B 1 284 ? -6.695 -16.109 -17.266 1 95.38 284 GLN B CA 1
ATOM 6046 C C . GLN B 1 284 ? -6.832 -17.625 -17.172 1 95.38 284 GLN B C 1
ATOM 6048 O O . GLN B 1 284 ? -5.93 -18.359 -17.562 1 95.38 284 GLN B O 1
ATOM 6053 N N . ASN B 1 285 ? -7.984 -18.109 -16.797 1 96.31 285 ASN B N 1
ATOM 6054 C CA . ASN B 1 285 ? -8.211 -19.516 -16.469 1 96.31 285 ASN B CA 1
ATOM 6055 C C . ASN B 1 285 ? -8 -20.422 -17.672 1 96.31 285 ASN B C 1
ATOM 6057 O O . ASN B 1 285 ? -7.48 -21.531 -17.547 1 96.31 285 ASN B O 1
ATOM 6061 N N . TRP B 1 286 ? -8.398 -19.938 -18.859 1 95.56 286 TRP B N 1
ATOM 6062 C CA . TRP B 1 286 ? -8.414 -20.812 -20.016 1 95.56 286 TRP B CA 1
ATOM 6063 C C . TRP B 1 286 ? -7.008 -21.297 -20.359 1 95.56 286 TRP B C 1
ATOM 6065 O O . TRP B 1 286 ? -6.824 -22.422 -20.844 1 95.56 286 TRP B O 1
ATOM 6075 N N . VAL B 1 287 ? -5.992 -20.547 -20.172 1 97.56 287 VAL B N 1
ATOM 6076 C CA . VAL B 1 287 ? -4.629 -20.922 -20.531 1 97.56 287 VAL B CA 1
ATOM 6077 C C . VAL B 1 287 ? -4.176 -22.094 -19.641 1 97.56 287 VAL B C 1
ATOM 6079 O O . VAL B 1 287 ? -3.617 -23.078 -20.141 1 97.56 287 VAL B O 1
ATOM 6082 N N . LEU B 1 288 ? -4.414 -21.922 -18.344 1 97 288 LEU B N 1
ATOM 6083 C CA . LEU B 1 288 ? -3.982 -22.969 -17.422 1 97 288 LEU B CA 1
ATOM 6084 C C . LEU B 1 288 ? -4.797 -24.234 -17.609 1 97 288 LEU B C 1
ATOM 6086 O O . LEU B 1 288 ? -4.277 -25.344 -17.422 1 97 288 LEU B O 1
ATOM 6090 N N . LEU B 1 289 ? -6.059 -24.047 -17.969 1 96.5 289 LEU B N 1
ATOM 6091 C CA . LEU B 1 289 ? -6.879 -25.203 -18.312 1 96.5 289 LEU B CA 1
ATOM 6092 C C . LEU B 1 289 ? -6.27 -25.969 -19.484 1 96.5 289 LEU B C 1
ATOM 6094 O O . LEU B 1 289 ? -6.203 -27.203 -19.453 1 96.5 289 LEU B O 1
ATOM 6098 N N . HIS B 1 290 ? -5.852 -25.266 -20.484 1 97.81 290 HIS B N 1
ATOM 6099 C CA . HIS B 1 290 ? -5.258 -25.891 -21.641 1 97.81 290 HIS B CA 1
ATOM 6100 C C . HIS B 1 290 ? -3.918 -26.547 -21.312 1 97.81 290 HIS B C 1
ATOM 6102 O O . HIS B 1 290 ? -3.582 -27.609 -21.844 1 97.81 290 HIS B O 1
ATOM 6108 N N . ILE B 1 291 ? -3.137 -25.906 -20.453 1 98.12 291 ILE B N 1
ATOM 6109 C CA . ILE B 1 291 ? -1.879 -26.516 -20.031 1 98.12 291 ILE B CA 1
ATOM 6110 C C . ILE B 1 291 ? -2.16 -27.828 -19.312 1 98.12 291 ILE B C 1
ATOM 6112 O O . ILE B 1 291 ? -1.452 -28.828 -19.5 1 98.12 291 ILE B O 1
ATOM 6116 N N . GLY B 1 292 ? -3.207 -27.781 -18.484 1 97.69 292 GLY B N 1
ATOM 6117 C CA . GLY B 1 292 ? -3.621 -29.016 -17.844 1 97.69 292 GLY B CA 1
ATOM 6118 C C . GLY B 1 292 ? -4.035 -30.094 -18.828 1 97.69 292 GLY B C 1
ATOM 6119 O O . GLY B 1 292 ? -3.705 -31.266 -18.656 1 97.69 292 GLY B O 1
ATOM 6120 N N . GLU B 1 293 ? -4.738 -29.734 -19.859 1 97.75 293 GLU B N 1
ATOM 6121 C CA . GLU B 1 293 ? -5.156 -30.672 -20.906 1 97.75 293 GLU B CA 1
ATOM 6122 C C . GLU B 1 293 ? -3.955 -31.219 -21.672 1 97.75 293 GLU B C 1
ATOM 6124 O O . GLU B 1 293 ? -3.926 -32.406 -22.031 1 97.75 293 GLU B O 1
ATOM 6129 N N . ILE B 1 294 ? -3.049 -30.375 -21.938 1 98.38 294 ILE B N 1
ATOM 6130 C CA . ILE B 1 294 ? -1.842 -30.797 -22.641 1 98.38 294 ILE B CA 1
ATOM 6131 C C . ILE B 1 294 ? -1.063 -31.797 -21.781 1 98.38 294 ILE B C 1
ATOM 6133 O O . ILE B 1 294 ? -0.552 -32.781 -22.281 1 98.38 294 ILE B O 1
ATOM 6137 N N . ALA B 1 295 ? -0.955 -31.469 -20.5 1 98 295 ALA B N 1
ATOM 6138 C CA . ALA B 1 295 ? -0.263 -32.375 -19.594 1 98 295 ALA B CA 1
ATOM 6139 C C . ALA B 1 295 ? -0.926 -33.75 -19.562 1 98 295 ALA B C 1
ATOM 6141 O O . ALA B 1 295 ? -0.242 -34.781 -19.531 1 98 295 ALA B O 1
ATOM 6142 N N . LYS B 1 296 ? -2.223 -33.75 -19.562 1 97.81 296 LYS B N 1
ATOM 6143 C CA . LYS B 1 296 ? -2.953 -35.031 -19.641 1 97.81 296 LYS B CA 1
ATOM 6144 C C . LYS B 1 296 ? -2.648 -35.75 -20.938 1 97.81 296 LYS B C 1
ATOM 6146 O O . LYS B 1 296 ? -2.439 -36.969 -20.938 1 97.81 296 LYS B O 1
ATOM 6151 N N . LEU B 1 297 ? -2.676 -35.031 -22.031 1 97.81 297 LEU B N 1
ATOM 6152 C CA . LEU B 1 297 ? -2.371 -35.625 -23.344 1 97.81 297 LEU B CA 1
ATOM 6153 C C . LEU B 1 297 ? -0.958 -36.188 -23.375 1 97.81 297 LEU B C 1
ATOM 6155 O O . LEU B 1 297 ? -0.735 -37.281 -23.906 1 97.81 297 LEU B O 1
ATOM 6159 N N . ASP B 1 298 ? -0.02 -35.438 -22.844 1 97.19 298 ASP B N 1
ATOM 6160 C CA . ASP B 1 298 ? 1.371 -35.875 -22.781 1 97.19 298 ASP B CA 1
ATOM 6161 C C . ASP B 1 298 ? 1.504 -37.156 -21.969 1 97.19 298 ASP B C 1
ATOM 6163 O O . ASP B 1 298 ? 2.189 -38.094 -22.391 1 97.19 298 ASP B O 1
ATOM 6167 N N . ALA B 1 299 ? 0.862 -37.219 -20.844 1 96.62 299 ALA B N 1
ATOM 6168 C CA . ALA B 1 299 ? 0.88 -38.406 -20 1 96.62 299 ALA B CA 1
ATOM 6169 C C . ALA B 1 299 ? 0.259 -39.594 -20.734 1 96.62 299 ALA B C 1
ATOM 6171 O O . ALA B 1 299 ? 0.763 -40.719 -20.625 1 96.62 299 ALA B O 1
ATOM 6172 N N . TRP B 1 300 ? -0.84 -39.375 -21.359 1 96.19 300 TRP B N 1
ATOM 6173 C CA . TRP B 1 300 ? -1.521 -40.406 -22.125 1 96.19 300 TRP B CA 1
ATOM 6174 C C . TRP B 1 300 ? -0.614 -40.938 -23.219 1 96.19 300 TRP B C 1
ATOM 6176 O O . TRP B 1 300 ? -0.547 -42.156 -23.438 1 96.19 300 TRP B O 1
ATOM 6186 N N . LYS B 1 301 ? 0.032 -40.062 -23.938 1 95.25 301 LYS B N 1
ATOM 6187 C CA . LYS B 1 301 ? 0.96 -40.438 -25 1 95.25 301 LYS B CA 1
ATOM 6188 C C . LYS B 1 301 ? 2.062 -41.344 -24.453 1 95.25 301 LYS B C 1
ATOM 6190 O O . LYS B 1 301 ? 2.373 -42.375 -25.047 1 95.25 301 LYS B O 1
ATOM 6195 N N . GLN B 1 302 ? 2.609 -40.969 -23.375 1 92.62 302 GLN B N 1
ATOM 6196 C CA . GLN B 1 302 ? 3.693 -41.75 -22.766 1 92.62 302 GLN B CA 1
ATOM 6197 C C . GLN B 1 302 ? 3.205 -43.125 -22.297 1 92.62 302 GLN B C 1
ATOM 6199 O O . GLN B 1 302 ? 3.9 -44.125 -22.453 1 92.62 302 GLN B O 1
ATOM 6204 N N . GLN B 1 303 ? 2.07 -43.156 -21.703 1 93.44 303 GLN B N 1
ATOM 6205 C CA . GLN B 1 303 ? 1.495 -44.406 -21.234 1 93.44 303 GLN B CA 1
ATOM 6206 C C . GLN B 1 303 ? 1.196 -45.344 -22.391 1 93.44 303 GLN B C 1
ATOM 6208 O O . GLN B 1 303 ? 1.455 -46.531 -22.312 1 93.44 303 GLN B O 1
ATOM 6213 N N . CYS B 1 304 ? 0.638 -44.812 -23.438 1 93.62 304 CYS B N 1
ATOM 6214 C CA . CYS B 1 304 ? 0.304 -45.594 -24.609 1 93.62 304 CYS B CA 1
ATOM 6215 C C . CYS B 1 304 ? 1.562 -46.125 -25.297 1 93.62 304 CYS B C 1
ATOM 6217 O O . CYS B 1 304 ? 1.582 -47.25 -25.766 1 93.62 304 CYS B O 1
ATOM 6219 N N . LYS B 1 305 ? 2.586 -45.312 -25.359 1 90.56 305 LYS B N 1
ATOM 6220 C CA . LYS B 1 305 ? 3.85 -45.75 -25.938 1 90.56 305 LYS B CA 1
ATOM 6221 C C . LYS B 1 305 ? 4.484 -46.875 -25.125 1 90.56 305 LYS B C 1
ATOM 6223 O O . LYS B 1 305 ? 5.016 -47.812 -25.688 1 90.56 305 LYS B O 1
ATOM 6228 N N . GLN B 1 306 ? 4.449 -46.719 -23.891 1 91.44 306 GLN B N 1
ATOM 6229 C CA . GLN B 1 306 ? 4.992 -47.75 -23.016 1 91.44 306 GLN B CA 1
ATOM 6230 C C . GLN B 1 306 ? 4.215 -49.031 -23.141 1 91.44 306 GLN B C 1
ATOM 6232 O O . GLN B 1 306 ? 4.797 -50.125 -23.078 1 91.44 306 GLN B O 1
ATOM 6237 N N . ALA B 1 307 ? 2.965 -48.938 -23.312 1 92.69 307 ALA B N 1
ATOM 6238 C CA . ALA B 1 307 ? 2.098 -50.094 -23.438 1 92.69 307 ALA B CA 1
ATOM 6239 C C . ALA B 1 307 ? 2.102 -50.625 -24.875 1 92.69 307 ALA B C 1
ATOM 6241 O O . ALA B 1 307 ? 1.521 -51.656 -25.156 1 92.69 307 ALA B O 1
ATOM 6242 N N . ARG B 1 308 ? 2.732 -49.969 -25.859 1 92.5 308 ARG B N 1
ATOM 6243 C CA . ARG B 1 308 ? 2.814 -50.344 -27.281 1 92.5 308 ARG B CA 1
ATOM 6244 C C . ARG B 1 308 ? 1.428 -50.375 -27.922 1 92.5 308 ARG B C 1
ATOM 6246 O O . ARG B 1 308 ? 1.124 -51.281 -28.688 1 92.5 308 ARG B O 1
ATOM 6253 N N . ASP B 1 309 ? 0.593 -49.531 -27.406 1 92.5 309 ASP B N 1
ATOM 6254 C CA . ASP B 1 309 ? -0.768 -49.406 -27.922 1 92.5 309 ASP B CA 1
ATOM 6255 C C . ASP B 1 309 ? -1.068 -47.969 -28.297 1 92.5 309 ASP B C 1
ATOM 6257 O O . ASP B 1 309 ? -2.146 -47.438 -28 1 92.5 309 ASP B O 1
ATOM 6261 N N . PHE B 1 310 ? -0.075 -47.312 -28.922 1 91.06 310 PHE B N 1
ATOM 6262 C CA . PHE B 1 310 ? -0.197 -45.906 -29.25 1 91.06 310 PHE B CA 1
ATOM 6263 C C . PHE B 1 310 ? -1.031 -45.719 -30.516 1 91.06 310 PHE B C 1
ATOM 6265 O O . PHE B 1 310 ? -0.679 -46.219 -31.578 1 91.06 310 PHE B O 1
ATOM 6272 N N . ASP B 1 311 ? -2.176 -45.094 -30.359 1 93.56 311 ASP B N 1
ATOM 6273 C CA . ASP B 1 311 ? -3.051 -44.75 -31.469 1 93.56 311 ASP B CA 1
ATOM 6274 C C . ASP B 1 311 ? -2.77 -43.344 -31.984 1 93.56 311 ASP B C 1
ATOM 6276 O O . ASP B 1 311 ? -3.287 -42.375 -31.438 1 93.56 311 ASP B O 1
ATOM 6280 N N . VAL B 1 312 ? -2.158 -43.25 -33.062 1 92.88 312 VAL B N 1
ATOM 6281 C CA . VAL B 1 312 ? -1.697 -41.969 -33.625 1 92.88 312 VAL B CA 1
ATOM 6282 C C . VAL B 1 312 ? -2.896 -41.125 -34.031 1 92.88 312 VAL B C 1
ATOM 6284 O O . VAL B 1 312 ? -2.883 -39.906 -33.844 1 92.88 312 VAL B O 1
ATOM 6287 N N . LEU B 1 313 ? -3.922 -41.688 -34.562 1 94.19 313 LEU B N 1
ATOM 6288 C CA . LEU B 1 313 ? -5.086 -40.938 -35 1 94.19 313 LEU B CA 1
ATOM 6289 C C . LEU B 1 313 ? -5.812 -40.312 -33.844 1 94.19 313 LEU B C 1
ATOM 6291 O O . LEU B 1 313 ? -6.227 -39.125 -33.938 1 94.19 313 LEU B O 1
ATOM 6295 N N . GLU B 1 314 ? -5.984 -41.094 -32.812 1 95 314 GLU B N 1
ATOM 6296 C CA . GLU B 1 314 ? -6.617 -40.562 -31.609 1 95 314 GLU B CA 1
ATOM 6297 C C . GLU B 1 314 ? -5.773 -39.438 -31 1 95 314 GLU B C 1
ATOM 6299 O O . GLU B 1 314 ? -6.312 -38.406 -30.531 1 95 314 GLU B O 1
ATOM 6304 N N . PHE B 1 315 ? -4.488 -39.656 -31.031 1 96.5 315 PHE B N 1
ATOM 6305 C CA . PHE B 1 315 ? -3.559 -38.656 -30.516 1 96.5 315 PHE B CA 1
ATOM 6306 C C . PHE B 1 315 ? -3.688 -37.375 -31.312 1 96.5 315 PHE B C 1
ATOM 6308 O O . PHE B 1 315 ? -3.812 -36.281 -30.719 1 96.5 315 PHE B O 1
ATOM 6315 N N . VAL B 1 316 ? -3.691 -37.438 -32.594 1 95.88 316 VAL B N 1
ATOM 6316 C CA . VAL B 1 316 ? -3.754 -36.25 -33.469 1 95.88 316 VAL B CA 1
ATOM 6317 C C . VAL B 1 316 ? -5.098 -35.562 -33.281 1 95.88 316 VAL B C 1
ATOM 6319 O O . VAL B 1 316 ? -5.168 -34.312 -33.312 1 95.88 316 VAL B O 1
ATOM 6322 N N . ARG B 1 317 ? -6.109 -36.312 -33.125 1 97.12 317 ARG B N 1
ATOM 6323 C CA . ARG B 1 317 ? -7.438 -35.75 -32.906 1 97.12 317 ARG B CA 1
ATOM 6324 C C . ARG B 1 317 ? -7.492 -34.938 -31.625 1 97.12 317 ARG B C 1
ATOM 6326 O O . ARG B 1 317 ? -7.969 -33.781 -31.641 1 97.12 317 ARG B O 1
ATOM 6333 N N . ARG B 1 318 ? -7.02 -35.469 -30.547 1 96.75 318 ARG B N 1
ATOM 6334 C CA . ARG B 1 318 ? -7.012 -34.781 -29.25 1 96.75 318 ARG B CA 1
ATOM 6335 C C . ARG B 1 318 ? -6.109 -33.562 -29.297 1 96.75 318 ARG B C 1
ATOM 6337 O O . ARG B 1 318 ? -6.48 -32.5 -28.797 1 96.75 318 ARG B O 1
ATOM 6344 N N . ALA B 1 319 ? -4.953 -33.719 -29.859 1 97.81 319 ALA B N 1
ATOM 6345 C CA . ALA B 1 319 ? -3.982 -32.625 -29.938 1 97.81 319 ALA B CA 1
ATOM 6346 C C . ALA B 1 319 ? -4.527 -31.453 -30.781 1 97.81 319 ALA B C 1
ATOM 6348 O O . ALA B 1 319 ? -4.34 -30.297 -30.422 1 97.81 319 ALA B O 1
ATOM 6349 N N . THR B 1 320 ? -5.191 -31.812 -31.875 1 97.38 320 THR B N 1
ATOM 6350 C CA . THR B 1 320 ? -5.742 -30.797 -32.781 1 97.38 320 THR B CA 1
ATOM 6351 C C . THR B 1 320 ? -6.867 -30.031 -32.094 1 97.38 320 THR B C 1
ATOM 6353 O O . THR B 1 320 ? -7.008 -28.812 -32.281 1 97.38 320 THR B O 1
ATOM 6356 N N . ALA B 1 321 ? -7.637 -30.719 -31.359 1 97.5 321 ALA B N 1
ATOM 6357 C CA . ALA B 1 321 ? -8.711 -30.062 -30.625 1 97.5 321 ALA B CA 1
ATOM 6358 C C . ALA B 1 321 ? -8.164 -29.047 -29.625 1 97.5 321 ALA B C 1
ATOM 6360 O O . ALA B 1 321 ? -8.703 -27.938 -29.5 1 97.5 321 ALA B O 1
ATOM 6361 N N . ILE B 1 322 ? -7.145 -29.391 -28.891 1 97.69 322 ILE B N 1
ATOM 6362 C CA . ILE B 1 322 ? -6.516 -28.5 -27.938 1 97.69 322 ILE B CA 1
ATOM 6363 C C . ILE B 1 322 ? -5.902 -27.312 -28.672 1 97.69 322 ILE B C 1
ATOM 6365 O O . ILE B 1 322 ? -6.074 -26.156 -28.25 1 97.69 322 ILE B O 1
ATOM 6369 N N . LYS B 1 323 ? -5.188 -27.594 -29.75 1 97.62 323 LYS B N 1
ATOM 6370 C CA . LYS B 1 323 ? -4.512 -26.562 -30.531 1 97.62 323 LYS B CA 1
ATOM 6371 C C . LYS B 1 323 ? -5.504 -25.531 -31.047 1 97.62 323 LYS B C 1
ATOM 6373 O O . LYS B 1 323 ? -5.27 -24.328 -30.938 1 97.62 323 LYS B O 1
ATOM 6378 N N . ASP B 1 324 ? -6.625 -26 -31.609 1 97.56 324 ASP B N 1
ATOM 6379 C CA . ASP B 1 324 ? -7.633 -25.109 -32.188 1 97.56 324 ASP B CA 1
ATOM 6380 C C . ASP B 1 324 ? -8.242 -24.219 -31.109 1 97.56 324 ASP B C 1
ATOM 6382 O O . ASP B 1 324 ? -8.461 -23.016 -31.328 1 97.56 324 ASP B O 1
ATOM 6386 N N . SER B 1 325 ? -8.531 -24.812 -30.031 1 96.81 325 SER B N 1
ATOM 6387 C CA . SER B 1 325 ? -9.102 -24.047 -28.922 1 96.81 325 SER B CA 1
ATOM 6388 C C . SER B 1 325 ? -8.117 -23 -28.406 1 96.81 325 SER B C 1
ATOM 6390 O O . SER B 1 325 ? -8.492 -21.859 -28.141 1 96.81 325 SER B O 1
ATOM 6392 N N . LEU B 1 326 ? -6.863 -23.359 -28.203 1 96.94 326 LEU B N 1
ATOM 6393 C CA . LEU B 1 326 ? -5.809 -22.469 -27.734 1 96.94 326 LEU B CA 1
ATOM 6394 C C . LEU B 1 326 ? -5.625 -21.297 -28.688 1 96.94 326 LEU B C 1
ATOM 6396 O O . LEU B 1 326 ? -5.492 -20.141 -28.25 1 96.94 326 LEU B O 1
ATOM 6400 N N . GLU B 1 327 ? -5.602 -21.594 -29.953 1 96.62 327 GLU B N 1
ATOM 6401 C CA . GLU B 1 327 ? -5.438 -20.562 -30.969 1 96.62 327 GLU B CA 1
ATOM 6402 C C . GLU B 1 327 ? -6.629 -19.609 -30.984 1 96.62 327 GLU B C 1
ATOM 6404 O O . GLU B 1 327 ? -6.461 -18.391 -31.125 1 96.62 327 GLU B O 1
ATOM 6409 N N . ALA B 1 328 ? -7.805 -20.141 -30.859 1 96.06 328 ALA B N 1
ATOM 6410 C CA . ALA B 1 328 ? -9.008 -19.312 -30.828 1 96.06 328 ALA B CA 1
ATOM 6411 C C . ALA B 1 328 ? -9 -18.359 -29.641 1 96.06 328 ALA B C 1
ATOM 6413 O O . ALA B 1 328 ? -9.352 -17.188 -29.766 1 96.06 328 ALA B O 1
ATOM 6414 N N . CYS B 1 329 ? -8.625 -18.906 -28.516 1 95.19 329 CYS B N 1
ATOM 6415 C CA . CYS B 1 329 ? -8.594 -18.109 -27.297 1 95.19 329 CYS B CA 1
ATOM 6416 C C . CYS B 1 329 ? -7.523 -17.031 -27.375 1 95.19 329 CYS B C 1
ATOM 6418 O O . CYS B 1 329 ? -7.746 -15.898 -26.953 1 95.19 329 CYS B O 1
ATOM 6420 N N . LEU B 1 330 ? -6.332 -17.344 -27.891 1 94.88 330 LEU B N 1
ATOM 6421 C CA . LEU B 1 330 ? -5.258 -16.375 -28.047 1 94.88 330 LEU B CA 1
ATOM 6422 C C . LEU B 1 330 ? -5.664 -15.258 -29 1 94.88 330 LEU B C 1
ATOM 6424 O O . LEU B 1 330 ? -5.371 -14.086 -28.75 1 94.88 330 LEU B O 1
ATOM 6428 N N . THR B 1 331 ? -6.355 -15.602 -30.062 1 93.88 331 THR B N 1
ATOM 6429 C CA . THR B 1 331 ? -6.836 -14.625 -31.031 1 93.88 331 THR B CA 1
ATOM 6430 C C . THR B 1 331 ? -7.855 -13.688 -30.375 1 93.88 331 THR B C 1
ATOM 6432 O O . THR B 1 331 ? -7.844 -12.477 -30.641 1 93.88 331 THR B O 1
ATOM 6435 N N . ARG B 1 332 ? -8.711 -14.242 -29.594 1 92.12 332 ARG B N 1
ATOM 6436 C CA . ARG B 1 332 ? -9.695 -13.43 -28.875 1 92.12 332 ARG B CA 1
ATOM 6437 C C . ARG B 1 332 ? -9.016 -12.484 -27.906 1 92.12 332 ARG B C 1
ATOM 6439 O O . ARG B 1 332 ? -9.438 -11.328 -27.75 1 92.12 332 ARG B O 1
ATOM 6446 N N . LEU B 1 333 ? -8.039 -12.977 -27.203 1 92.06 333 LEU B N 1
ATOM 6447 C CA . LEU B 1 333 ? -7.289 -12.156 -26.266 1 92.06 333 LEU B CA 1
ATOM 6448 C C . LEU B 1 333 ? -6.637 -10.969 -26.984 1 92.06 333 LEU B C 1
ATOM 6450 O O . LEU B 1 333 ? -6.629 -9.852 -26.453 1 92.06 333 LEU B O 1
ATOM 6454 N N . ASP B 1 334 ? -6.09 -11.18 -28.078 1 87.38 334 ASP B N 1
ATOM 6455 C CA . ASP B 1 334 ? -5.422 -10.141 -28.859 1 87.38 334 ASP B CA 1
ATOM 6456 C C . ASP B 1 334 ? -6.422 -9.102 -29.359 1 87.38 334 ASP B C 1
ATOM 6458 O O . ASP B 1 334 ? -6.086 -7.918 -29.469 1 87.38 334 ASP B O 1
ATOM 6462 N N . ALA B 1 335 ? -7.605 -9.469 -29.547 1 84.75 335 ALA B N 1
ATOM 6463 C CA . ALA B 1 335 ? -8.656 -8.562 -30 1 84.75 335 ALA B CA 1
ATOM 6464 C C . ALA B 1 335 ? -9.172 -7.688 -28.859 1 84.75 335 ALA B C 1
ATOM 6466 O O . ALA B 1 335 ? -9.555 -6.535 -29.078 1 84.75 335 ALA B O 1
ATOM 6467 N N . ASP B 1 336 ? -9.281 -8.195 -27.656 1 78 336 ASP B N 1
ATOM 6468 C CA . ASP B 1 336 ? -9.781 -7.496 -26.469 1 78 336 ASP B CA 1
ATOM 6469 C C . ASP B 1 336 ? -8.844 -6.363 -26.062 1 78 336 ASP B C 1
ATOM 6471 O O . ASP B 1 336 ? -9.289 -5.344 -25.531 1 78 336 ASP B O 1
ATOM 6475 N N . GLN B 1 337 ? -7.562 -6.5 -25.906 1 64.94 337 GLN B N 1
ATOM 6476 C CA . GLN B 1 337 ? -6.582 -5.508 -25.484 1 64.94 337 GLN B CA 1
ATOM 6477 C C . GLN B 1 337 ? -6.855 -4.156 -26.141 1 64.94 337 GLN B C 1
ATOM 6479 O O . GLN B 1 337 ? -6.617 -3.107 -25.531 1 64.94 337 GLN B O 1
ATOM 6484 N N . VAL B 1 338 ? -7.355 -4.184 -27.203 1 53.5 338 VAL B N 1
ATOM 6485 C CA . VAL B 1 338 ? -7.598 -2.963 -27.969 1 53.5 338 VAL B CA 1
ATOM 6486 C C . VAL B 1 338 ? -8.75 -2.18 -27.328 1 53.5 338 VAL B C 1
ATOM 6488 O O . VAL B 1 338 ? -8.766 -0.948 -27.375 1 53.5 338 VAL B O 1
ATOM 6491 N N . MET B 1 339 ? -9.555 -2.74 -26.469 1 50.84 339 MET B N 1
ATOM 6492 C CA . MET B 1 339 ? -10.789 -2.086 -26.062 1 50.84 339 MET B CA 1
ATOM 6493 C C . MET B 1 339 ? -10.766 -1.771 -24.562 1 50.84 339 MET B C 1
ATOM 6495 O O . MET B 1 339 ? -11.805 -1.452 -23.984 1 50.84 339 MET B O 1
ATOM 6499 N N . LEU B 1 340 ? -9.742 -2.018 -23.953 1 53.06 340 LEU B N 1
ATOM 6500 C CA . LEU B 1 340 ? -9.867 -1.89 -22.516 1 53.06 340 LEU B CA 1
ATOM 6501 C C . LEU B 1 340 ? -10.211 -0.457 -22.125 1 53.06 340 LEU B C 1
ATOM 6503 O O . LEU B 1 340 ? -9.516 0.482 -22.516 1 53.06 340 LEU B O 1
ATOM 6507 N N . PRO B 1 341 ? -11.492 -0.276 -21.766 1 47.22 341 PRO B N 1
ATOM 6508 C CA . PRO B 1 341 ? -11.93 1.062 -21.359 1 47.22 341 PRO B CA 1
ATOM 6509 C C . PRO B 1 341 ? -11.086 1.641 -20.234 1 47.22 341 PRO B C 1
ATOM 6511 O O . PRO B 1 341 ? -10.641 0.901 -19.344 1 47.22 341 PRO B O 1
ATOM 6514 N N . ILE B 1 342 ? -10.445 2.641 -20.516 1 47.81 342 ILE B N 1
ATOM 6515 C CA . ILE B 1 342 ? -9.859 3.488 -19.469 1 47.81 342 ILE B CA 1
ATOM 6516 C C . ILE B 1 342 ? -10.891 3.748 -18.375 1 47.81 342 ILE B C 1
ATOM 6518 O O . ILE B 1 342 ? -11.945 4.336 -18.625 1 47.81 342 ILE B O 1
ATOM 6522 N N . GLU B 1 343 ? -11.227 2.779 -17.641 1 47.94 343 GLU B N 1
ATOM 6523 C CA . GLU B 1 343 ? -12.172 3.066 -16.562 1 47.94 343 GLU B CA 1
ATOM 6524 C C . GLU B 1 343 ? -11.93 4.445 -15.961 1 47.94 343 GLU B C 1
ATOM 6526 O O . GLU B 1 343 ? -10.875 4.684 -15.359 1 47.94 343 GLU B O 1
ATOM 6531 N N . ASN B 1 344 ? -12.352 5.438 -16.625 1 45.5 344 ASN B N 1
ATOM 6532 C CA . ASN B 1 344 ? -12.242 6.852 -16.297 1 45.5 344 ASN B CA 1
ATOM 6533 C C . ASN B 1 344 ? -12.734 7.137 -14.875 1 45.5 344 ASN B C 1
ATOM 6535 O O . ASN B 1 344 ? -12.625 8.266 -14.391 1 45.5 344 ASN B O 1
ATOM 6539 N N . GLY B 1 345 ? -13.922 6.469 -14.445 1 47.88 345 GLY B N 1
ATOM 6540 C CA . GLY B 1 345 ? -14.555 7.137 -13.32 1 47.88 345 GLY B CA 1
ATOM 6541 C C . GLY B 1 345 ? -13.797 6.949 -12.016 1 47.88 345 GLY B C 1
ATOM 6542 O O . GLY B 1 345 ? -13.438 5.824 -11.656 1 47.88 345 GLY B O 1
ATOM 6543 N N . GLU B 1 346 ? -13.094 7.938 -11.562 1 56.16 346 GLU B N 1
ATOM 6544 C CA . GLU B 1 346 ? -12.266 7.965 -10.359 1 56.16 346 GLU B CA 1
ATOM 6545 C C . GLU B 1 346 ? -13.078 7.582 -9.125 1 56.16 346 GLU B C 1
ATOM 6547 O O . GLU B 1 346 ? -13.898 8.367 -8.648 1 56.16 346 GLU B O 1
ATOM 6552 N N . SER B 1 347 ? -13.461 6.23 -8.914 1 68.81 347 SER B N 1
ATOM 6553 C CA . SER B 1 347 ? -14.078 5.781 -7.668 1 68.81 347 SER B CA 1
ATOM 6554 C C . SER B 1 347 ? -13.328 6.32 -6.453 1 68.81 347 SER B C 1
ATOM 6556 O O . SER B 1 347 ? -12.164 6.715 -6.559 1 68.81 347 SER B O 1
ATOM 6558 N N . LEU B 1 348 ? -14.117 6.723 -5.48 1 75.44 348 LEU B N 1
ATOM 6559 C CA . LEU B 1 348 ? -13.523 7.203 -4.234 1 75.44 348 LEU B CA 1
ATOM 6560 C C . LEU B 1 348 ? -12.336 6.336 -3.826 1 75.44 348 LEU B C 1
ATOM 6562 O O . LEU B 1 348 ? -11.336 6.852 -3.328 1 75.44 348 LEU B O 1
ATOM 6566 N N . LEU B 1 349 ? -12.516 5.094 -4.172 1 74.25 349 LEU B N 1
ATOM 6567 C CA . LEU B 1 349 ? -11.438 4.184 -3.803 1 74.25 349 LEU B CA 1
ATOM 6568 C C . LEU B 1 349 ? -10.18 4.461 -4.629 1 74.25 349 LEU B C 1
ATOM 6570 O O . LEU B 1 349 ? -9.062 4.293 -4.141 1 74.25 349 LEU B O 1
ATOM 6574 N N . ASP B 1 350 ? -10.406 4.957 -5.766 1 72.69 350 ASP B N 1
ATOM 6575 C CA . ASP B 1 350 ? -9.266 5.293 -6.609 1 72.69 350 ASP B CA 1
ATOM 6576 C C . ASP B 1 350 ? -8.523 6.516 -6.07 1 72.69 350 ASP B C 1
ATOM 6578 O O . ASP B 1 350 ? -7.293 6.562 -6.098 1 72.69 350 ASP B O 1
ATOM 6582 N N . VAL B 1 351 ? -9.281 7.363 -5.555 1 70.75 351 VAL B N 1
ATOM 6583 C CA . VAL B 1 351 ? -8.711 8.602 -5.027 1 70.75 351 VAL B CA 1
ATOM 6584 C C . VAL B 1 351 ? -7.961 8.312 -3.729 1 70.75 351 VAL B C 1
ATOM 6586 O O . VAL B 1 351 ? -6.906 8.898 -3.471 1 70.75 351 VAL B O 1
ATOM 6589 N N . LEU B 1 352 ? -8.539 7.34 -3.021 1 72.81 352 LEU B N 1
ATOM 6590 C CA . LEU B 1 352 ? -7.953 7.016 -1.728 1 72.81 352 LEU B CA 1
ATOM 6591 C C . LEU B 1 352 ? -6.738 6.109 -1.897 1 72.81 352 LEU B C 1
ATOM 6593 O O . LEU B 1 352 ? -5.922 5.98 -0.982 1 72.81 352 LEU B O 1
ATOM 6597 N N . ASN B 1 353 ? -6.68 5.465 -3.031 1 65.5 353 ASN B N 1
ATOM 6598 C CA . ASN B 1 353 ? -5.629 4.48 -3.266 1 65.5 353 ASN B CA 1
ATOM 6599 C C . ASN B 1 353 ? -4.289 5.152 -3.564 1 65.5 353 ASN B C 1
ATOM 6601 O O . ASN B 1 353 ? -4.18 5.934 -4.512 1 65.5 353 ASN B O 1
ATOM 6605 N N . PRO B 1 354 ? -3.338 4.832 -2.699 1 59.25 354 PRO B N 1
ATOM 6606 C CA . PRO B 1 354 ? -2.025 5.445 -2.9 1 59.25 354 PRO B CA 1
ATOM 6607 C C . PRO B 1 354 ? -1.477 5.219 -4.309 1 59.25 354 PRO B C 1
ATOM 6609 O O . PRO B 1 354 ? -0.752 6.066 -4.836 1 59.25 354 PRO B O 1
ATOM 6612 N N . GLY B 1 355 ? -1.797 4.02 -4.809 1 55.81 355 GLY B N 1
ATOM 6613 C CA . GLY B 1 355 ? -1.32 3.727 -6.152 1 55.81 355 GLY B CA 1
ATOM 6614 C C . GLY B 1 355 ? -1.953 4.605 -7.215 1 55.81 355 GLY B C 1
ATOM 6615 O O . GLY B 1 355 ? -1.349 4.855 -8.258 1 55.81 355 GLY B O 1
ATOM 6616 N N . TYR B 1 356 ? -3.215 4.949 -6.953 1 47.19 356 TYR B N 1
ATOM 6617 C CA . TYR B 1 356 ? -3.928 5.797 -7.902 1 47.19 356 TYR B CA 1
ATOM 6618 C C . TYR B 1 356 ? -3.262 7.16 -8.023 1 47.19 356 TYR B C 1
ATOM 6620 O O . TYR B 1 356 ? -3.143 7.707 -9.125 1 47.19 356 TYR B O 1
ATOM 6628 N N . CYS B 1 357 ? -2.998 7.586 -6.797 1 46.06 357 CYS B N 1
ATOM 6629 C CA . CYS B 1 357 ? -2.432 8.93 -6.766 1 46.06 357 CYS B CA 1
ATOM 6630 C C . CYS B 1 357 ? -1.122 8.984 -7.543 1 46.06 357 CYS B C 1
ATOM 6632 O O . CYS B 1 357 ? -0.757 10.039 -8.07 1 46.06 357 CYS B O 1
ATOM 6634 N N . GLN B 1 358 ? -0.501 7.641 -7.602 1 47.31 358 GLN B N 1
ATOM 6635 C CA . GLN B 1 358 ? 0.78 7.645 -8.297 1 47.31 358 GLN B CA 1
ATOM 6636 C C . GLN B 1 358 ? 0.599 7.348 -9.781 1 47.31 358 GLN B C 1
ATOM 6638 O O . GLN B 1 358 ? 1.548 7.453 -10.562 1 47.31 358 GLN B O 1
ATOM 6643 N N . GLN B 1 359 ? -0.69 6.793 -10.102 1 48.25 359 GLN B N 1
ATOM 6644 C CA . GLN B 1 359 ? -0.839 6.328 -11.477 1 48.25 359 GLN B CA 1
ATOM 6645 C C . GLN B 1 359 ? -0.853 7.496 -12.461 1 48.25 359 GLN B C 1
ATOM 6647 O O . GLN B 1 359 ? -1.709 8.383 -12.367 1 48.25 359 GLN B O 1
ATOM 6652 N N . GLN B 1 360 ? 0.273 7.703 -12.867 1 50.22 360 GLN B N 1
ATOM 6653 C CA . GLN B 1 360 ? 0.331 8.555 -14.055 1 50.22 360 GLN B CA 1
ATOM 6654 C C . GLN B 1 360 ? -0.535 7.992 -15.172 1 50.22 360 GLN B C 1
ATOM 6656 O O . GLN B 1 360 ? -0.731 6.777 -15.266 1 50.22 360 GLN B O 1
ATOM 6661 N N . PRO B 1 361 ? -1.332 8.719 -15.859 1 50.72 361 PRO B N 1
ATOM 6662 C CA . PRO B 1 361 ? -2.15 8.273 -16.984 1 50.72 361 PRO B CA 1
ATOM 6663 C C . PRO B 1 361 ? -1.509 7.125 -17.766 1 50.72 361 PRO B C 1
ATOM 6665 O O . PRO B 1 361 ? -2.217 6.277 -18.312 1 50.72 361 PRO B O 1
ATOM 6668 N N . ASN B 1 362 ? -0.17 6.992 -17.641 1 53.94 362 ASN B N 1
ATOM 6669 C CA . ASN B 1 362 ? 0.432 6.016 -18.547 1 53.94 362 ASN B CA 1
ATOM 6670 C C . ASN B 1 362 ? 0.828 4.738 -17.812 1 53.94 362 ASN B C 1
ATOM 6672 O O . ASN B 1 362 ? 1.594 3.93 -18.328 1 53.94 362 ASN B O 1
ATOM 6676 N N . THR B 1 363 ? 0.364 4.609 -16.656 1 59.19 363 THR B N 1
ATOM 6677 C CA . THR B 1 363 ? 0.727 3.359 -16 1 59.19 363 THR B CA 1
ATOM 6678 C C . THR B 1 363 ? -0.291 2.268 -16.312 1 59.19 363 THR B C 1
ATOM 6680 O O . THR B 1 363 ? -1.5 2.5 -16.25 1 59.19 363 THR B O 1
ATOM 6683 N N . PRO B 1 364 ? 0.266 1.169 -16.859 1 64.94 364 PRO B N 1
ATOM 6684 C CA . PRO B 1 364 ? -0.666 0.09 -17.203 1 64.94 364 PRO B CA 1
ATOM 6685 C C . PRO B 1 364 ? -1.539 -0.325 -16.016 1 64.94 364 PRO B C 1
ATOM 6687 O O . PRO B 1 364 ? -1.065 -0.365 -14.883 1 64.94 364 PRO B O 1
ATOM 6690 N N . THR B 1 365 ? -2.672 -0.548 -16.312 1 74.94 365 THR B N 1
ATOM 6691 C CA . THR B 1 365 ? -3.654 -0.999 -15.336 1 74.94 365 THR B CA 1
ATOM 6692 C C . THR B 1 365 ? -3.439 -2.469 -14.984 1 74.94 365 THR B C 1
ATOM 6694 O O . THR B 1 365 ? -2.699 -3.172 -15.68 1 74.94 365 THR B O 1
ATOM 6697 N N . THR B 1 366 ? -3.975 -2.936 -13.992 1 78.25 366 THR B N 1
ATOM 6698 C CA . THR B 1 366 ? -3.885 -4.332 -13.578 1 78.25 366 THR B CA 1
ATOM 6699 C C . THR B 1 366 ? -4.426 -5.254 -14.664 1 78.25 366 THR B C 1
ATOM 6701 O O . THR B 1 366 ? -3.891 -6.34 -14.891 1 78.25 366 THR B O 1
ATOM 6704 N N . SER B 1 367 ? -5.461 -4.824 -15.32 1 83 367 SER B N 1
ATOM 6705 C CA . SER B 1 367 ? -6.051 -5.617 -16.391 1 83 367 SER B CA 1
ATOM 6706 C C . SER B 1 367 ? -5.09 -5.758 -17.562 1 83 367 SER B C 1
ATOM 6708 O O . SER B 1 367 ? -5.004 -6.824 -18.172 1 83 367 SER B O 1
ATOM 6710 N N . GLU B 1 368 ? -4.383 -4.715 -17.844 1 86 368 GLU B N 1
ATOM 6711 C CA . GLU B 1 368 ? -3.396 -4.77 -18.922 1 86 368 GLU B CA 1
ATOM 6712 C C . GLU B 1 368 ? -2.244 -5.703 -18.562 1 86 368 GLU B C 1
ATOM 6714 O O . GLU B 1 368 ? -1.771 -6.469 -19.406 1 86 368 GLU B O 1
ATOM 6719 N N . LYS B 1 369 ? -1.816 -5.633 -17.391 1 88.44 369 LYS B N 1
ATOM 6720 C CA . LYS B 1 369 ? -0.735 -6.5 -16.922 1 88.44 369 LYS B CA 1
ATOM 6721 C C . LYS B 1 369 ? -1.146 -7.969 -16.969 1 88.44 369 LYS B C 1
ATOM 6723 O O . LYS B 1 369 ? -0.353 -8.828 -17.375 1 88.44 369 LYS B O 1
ATOM 6728 N N . SER B 1 370 ? -2.396 -8.266 -16.578 1 92.81 370 SER B N 1
ATOM 6729 C CA . SER B 1 370 ? -2.895 -9.641 -16.609 1 92.81 370 SER B CA 1
ATOM 6730 C C . SER B 1 370 ? -3.016 -10.148 -18.047 1 92.81 370 SER B C 1
ATOM 6732 O O . SER B 1 370 ? -2.783 -11.328 -18.312 1 92.81 370 SER B O 1
ATOM 6734 N N . SER B 1 371 ? -3.422 -9.234 -18.922 1 93.19 371 SER B N 1
ATOM 6735 C CA . SER B 1 371 ? -3.527 -9.609 -20.312 1 93.19 371 SER B CA 1
ATOM 6736 C C . SER B 1 371 ? -2.164 -9.977 -20.891 1 93.19 371 SER B C 1
ATOM 6738 O O . SER B 1 371 ? -2.039 -10.969 -21.625 1 93.19 371 SER B O 1
ATOM 6740 N N . LEU B 1 372 ? -1.186 -9.203 -20.562 1 93.69 372 LEU B N 1
ATOM 6741 C CA . LEU B 1 372 ? 0.168 -9.469 -21.031 1 93.69 372 LEU B CA 1
ATOM 6742 C C . LEU B 1 372 ? 0.693 -10.781 -20.453 1 93.69 372 LEU B C 1
ATOM 6744 O O . LEU B 1 372 ? 1.296 -11.586 -21.172 1 93.69 372 LEU B O 1
ATOM 6748 N N . ALA B 1 373 ? 0.482 -10.977 -19.188 1 96.12 373 ALA B N 1
ATOM 6749 C CA . ALA B 1 373 ? 0.901 -12.219 -18.547 1 96.12 373 ALA B CA 1
ATOM 6750 C C . ALA B 1 373 ? 0.21 -13.422 -19.188 1 96.12 373 ALA B C 1
ATOM 6752 O O . ALA B 1 373 ? 0.837 -14.461 -19.406 1 96.12 373 ALA B O 1
ATOM 6753 N N . THR B 1 374 ? -1.069 -13.266 -19.438 1 97.19 374 THR B N 1
ATOM 6754 C CA . THR B 1 374 ? -1.842 -14.336 -20.062 1 97.19 374 THR B CA 1
ATOM 6755 C C . THR B 1 374 ? -1.272 -14.688 -21.438 1 97.19 374 THR B C 1
ATOM 6757 O O . THR B 1 374 ? -1.204 -15.867 -21.797 1 97.19 374 THR B O 1
ATOM 6760 N N . ARG B 1 375 ? -0.865 -13.695 -22.156 1 97.31 375 ARG B N 1
ATOM 6761 C CA . ARG B 1 375 ? -0.28 -13.93 -23.469 1 97.31 375 ARG B CA 1
ATOM 6762 C C . ARG B 1 375 ? 1.02 -14.719 -23.359 1 97.31 375 ARG B C 1
ATOM 6764 O O . ARG B 1 375 ? 1.266 -15.633 -24.141 1 97.31 375 ARG B O 1
ATOM 6771 N N . VAL B 1 376 ? 1.816 -14.359 -22.438 1 98.12 376 VAL B N 1
ATOM 6772 C CA . VAL B 1 376 ? 3.078 -15.062 -22.219 1 98.12 376 VAL B CA 1
ATOM 6773 C C . VAL B 1 376 ? 2.805 -16.531 -21.906 1 98.12 376 VAL B C 1
ATOM 6775 O O . VAL B 1 376 ? 3.418 -17.422 -22.5 1 98.12 376 VAL B O 1
ATOM 6778 N N . TRP B 1 377 ? 1.854 -16.781 -21.047 1 98.62 377 TRP B N 1
ATOM 6779 C CA . TRP B 1 377 ? 1.483 -18.141 -20.672 1 98.62 377 TRP B CA 1
ATOM 6780 C C . TRP B 1 377 ? 0.896 -18.891 -21.859 1 98.62 377 TRP B C 1
ATOM 6782 O O . TRP B 1 377 ? 1.157 -20.094 -22.047 1 98.62 377 TRP B O 1
ATOM 6792 N N . ALA B 1 378 ? 0.134 -18.203 -22.641 1 98.56 378 ALA B N 1
ATOM 6793 C CA . ALA B 1 378 ? -0.511 -18.828 -23.781 1 98.56 378 ALA B CA 1
ATOM 6794 C C . ALA B 1 378 ? 0.521 -19.281 -24.812 1 98.56 378 ALA B C 1
ATOM 6796 O O . ALA B 1 378 ? 0.427 -20.391 -25.359 1 98.56 378 ALA B O 1
ATOM 6797 N N . HIS B 1 379 ? 1.453 -18.453 -25.094 1 98.62 379 HIS B N 1
ATOM 6798 C CA . HIS B 1 379 ? 2.504 -18.828 -26.031 1 98.62 379 HIS B CA 1
ATOM 6799 C C . HIS B 1 379 ? 3.316 -20 -25.516 1 98.62 379 HIS B C 1
ATOM 6801 O O . HIS B 1 379 ? 3.73 -20.875 -26.281 1 98.62 379 HIS B O 1
ATOM 6807 N N . ALA B 1 380 ? 3.559 -20 -24.25 1 98.75 380 ALA B N 1
ATOM 6808 C CA . ALA B 1 380 ? 4.273 -21.141 -23.656 1 98.75 380 ALA B CA 1
ATOM 6809 C C . ALA B 1 380 ? 3.455 -22.422 -23.781 1 98.75 380 ALA B C 1
ATOM 6811 O O . ALA B 1 380 ? 4.008 -23.5 -23.984 1 98.75 380 ALA B O 1
ATOM 6812 N N . ALA B 1 381 ? 2.156 -22.297 -23.578 1 98.75 381 ALA B N 1
ATOM 6813 C CA . ALA B 1 381 ? 1.279 -23.453 -23.75 1 98.75 381 ALA B CA 1
ATOM 6814 C C . ALA B 1 381 ? 1.369 -24 -25.156 1 98.75 381 ALA B C 1
ATOM 6816 O O . ALA B 1 381 ? 1.374 -25.219 -25.359 1 98.75 381 ALA B O 1
ATOM 6817 N N . HIS B 1 382 ? 1.448 -23.125 -26.141 1 98.62 382 HIS B N 1
ATOM 6818 C CA . HIS B 1 382 ? 1.608 -23.547 -27.516 1 98.62 382 HIS B CA 1
ATOM 6819 C C . HIS B 1 382 ? 2.912 -24.312 -27.719 1 98.62 382 HIS B C 1
ATOM 6821 O O . HIS B 1 382 ? 2.938 -25.344 -28.391 1 98.62 382 HIS B O 1
ATOM 6827 N N . ILE B 1 383 ? 3.938 -23.797 -27.172 1 98.5 383 ILE B N 1
ATOM 6828 C CA . ILE B 1 383 ? 5.234 -24.469 -27.281 1 98.5 383 ILE B CA 1
ATOM 6829 C C . ILE B 1 383 ? 5.156 -25.859 -26.672 1 98.5 383 ILE B C 1
ATOM 6831 O O . ILE B 1 383 ? 5.621 -26.828 -27.266 1 98.5 383 ILE B O 1
ATOM 6835 N N . TYR B 1 384 ? 4.562 -25.953 -25.5 1 98.56 384 TYR B N 1
ATOM 6836 C CA . TYR B 1 384 ? 4.41 -27.234 -24.812 1 98.56 384 TYR B CA 1
ATOM 6837 C C . TYR B 1 384 ? 3.645 -28.219 -25.672 1 98.56 384 TYR B C 1
ATOM 6839 O O . TYR B 1 384 ? 4.066 -29.375 -25.844 1 98.56 384 TYR B O 1
ATOM 6847 N N . LEU B 1 385 ? 2.578 -27.75 -26.25 1 98.44 385 LEU B N 1
ATOM 6848 C CA . LEU B 1 385 ? 1.776 -28.609 -27.109 1 98.44 385 LEU B CA 1
ATOM 6849 C C . LEU B 1 385 ? 2.582 -29.078 -28.312 1 98.44 385 LEU B C 1
ATOM 6851 O O . LEU B 1 385 ? 2.51 -30.234 -28.703 1 98.44 385 LEU B O 1
ATOM 6855 N N . LEU B 1 386 ? 3.346 -28.219 -28.922 1 97.69 386 LEU B N 1
ATOM 6856 C CA . LEU B 1 386 ? 4.156 -28.531 -30.094 1 97.69 386 LEU B CA 1
ATOM 6857 C C . LEU B 1 386 ? 5.203 -29.594 -29.75 1 97.69 386 LEU B C 1
ATOM 6859 O O . LEU B 1 386 ? 5.457 -30.5 -30.547 1 97.69 386 LEU B O 1
ATOM 6863 N N . VAL B 1 387 ? 5.801 -29.438 -28.609 1 96.81 387 VAL B N 1
ATOM 6864 C CA . VAL B 1 387 ? 6.789 -30.422 -28.172 1 96.81 387 VAL B CA 1
ATOM 6865 C C . VAL B 1 387 ? 6.121 -31.781 -27.969 1 96.81 387 VAL B C 1
ATOM 6867 O O . VAL B 1 387 ? 6.691 -32.812 -28.328 1 96.81 387 VAL B O 1
ATOM 6870 N N . VAL B 1 388 ? 4.918 -31.781 -27.391 1 96.62 388 VAL B N 1
ATOM 6871 C CA . VAL B 1 388 ? 4.191 -33.031 -27.172 1 96.62 388 VAL B CA 1
ATOM 6872 C C . VAL B 1 388 ? 3.805 -33.656 -28.5 1 96.62 388 VAL B C 1
ATOM 6874 O O . VAL B 1 388 ? 3.867 -34.875 -28.672 1 96.62 388 VAL B O 1
ATOM 6877 N N . MET B 1 389 ? 3.447 -32.844 -29.453 1 95.44 389 MET B N 1
ATOM 6878 C CA . MET B 1 389 ? 2.967 -33.312 -30.75 1 95.44 389 MET B CA 1
ATOM 6879 C C . MET B 1 389 ? 4.129 -33.781 -31.625 1 95.44 389 MET B C 1
ATOM 6881 O O . MET B 1 389 ? 4.066 -34.875 -32.219 1 95.44 389 MET B O 1
ATOM 6885 N N . SER B 1 390 ? 5.238 -33 -31.734 1 92.94 390 SER B N 1
ATOM 6886 C CA . SER B 1 390 ? 6.266 -33.219 -32.75 1 92.94 390 SER B CA 1
ATOM 6887 C C . SER B 1 390 ? 7.602 -33.562 -32.094 1 92.94 390 SER B C 1
ATOM 6889 O O . SER B 1 390 ? 8.578 -33.844 -32.812 1 92.94 390 SER B O 1
ATOM 6891 N N . GLY B 1 391 ? 7.609 -33.625 -30.828 1 92.31 391 GLY B N 1
ATOM 6892 C CA . GLY B 1 391 ? 8.875 -33.875 -30.172 1 92.31 391 GLY B CA 1
ATOM 6893 C C . GLY B 1 391 ? 9.727 -32.625 -30 1 92.31 391 GLY B C 1
ATOM 6894 O O . GLY B 1 391 ? 9.234 -31.516 -30.188 1 92.31 391 GLY B O 1
ATOM 6895 N N . TRP B 1 392 ? 10.984 -32.844 -29.625 1 94.06 392 TRP B N 1
ATOM 6896 C CA . TRP B 1 392 ? 11.906 -31.734 -29.328 1 94.06 392 TRP B CA 1
ATOM 6897 C C . TRP B 1 392 ? 12.477 -31.156 -30.609 1 94.06 392 TRP B C 1
ATOM 6899 O O . TRP B 1 392 ? 13.492 -31.641 -31.125 1 94.06 392 TRP B O 1
ATOM 6909 N N . GLN B 1 393 ? 11.852 -30.062 -31.141 1 92.19 393 GLN B N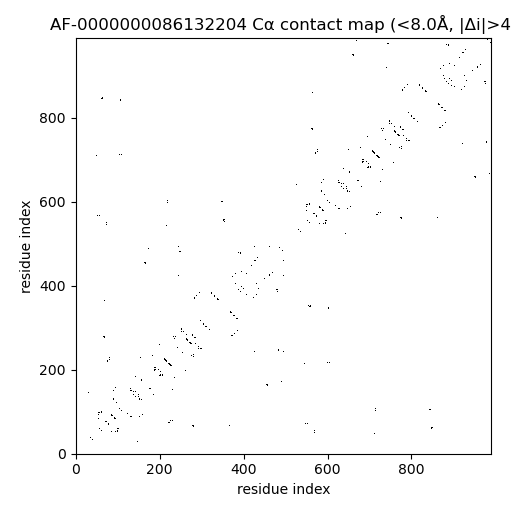 1
ATOM 6910 C CA . GLN B 1 393 ? 12.25 -29.453 -32.406 1 92.19 393 GLN B CA 1
ATOM 6911 C C . GLN B 1 393 ? 12.375 -27.938 -32.25 1 92.19 393 GLN B C 1
ATOM 6913 O O . GLN B 1 393 ? 11.57 -27.188 -32.812 1 92.19 393 GLN B O 1
ATOM 6918 N N . PRO B 1 394 ? 13.461 -27.438 -31.641 1 92.38 394 PRO B N 1
ATOM 6919 C CA . PRO B 1 394 ? 13.641 -26 -31.438 1 92.38 394 PRO B CA 1
ATOM 6920 C C . PRO B 1 394 ? 13.758 -25.234 -32.75 1 92.38 394 PRO B C 1
ATOM 6922 O O . PRO B 1 394 ? 13.516 -24.016 -32.781 1 92.38 394 PRO B O 1
ATOM 6925 N N . ALA B 1 395 ? 14.039 -25.922 -33.844 1 91.62 395 ALA B N 1
ATOM 6926 C CA . ALA B 1 395 ? 14.25 -25.266 -35.125 1 91.62 395 ALA B CA 1
ATOM 6927 C C . ALA B 1 395 ? 12.938 -25.094 -35.875 1 91.62 395 ALA B C 1
ATOM 6929 O O . ALA B 1 395 ? 12.883 -24.406 -36.875 1 91.62 395 ALA B O 1
ATOM 6930 N N . SER B 1 396 ? 11.898 -25.734 -35.375 1 94.81 396 SER B N 1
ATOM 6931 C CA . SER B 1 396 ? 10.594 -25.594 -36 1 94.81 396 SER B CA 1
ATOM 6932 C C . SER B 1 396 ? 10.141 -24.141 -36.031 1 94.81 396 SER B C 1
ATOM 6934 O O . SER B 1 396 ? 10.344 -23.406 -35.062 1 94.81 396 SER B O 1
ATOM 6936 N N . SER B 1 397 ? 9.547 -23.672 -37.125 1 96.44 397 SER B N 1
ATOM 6937 C CA . SER B 1 397 ? 9.117 -22.297 -37.312 1 96.44 397 SER B CA 1
ATOM 6938 C C . SER B 1 397 ? 8.055 -21.906 -36.281 1 96.44 397 SER B C 1
ATOM 6940 O O . SER B 1 397 ? 8.047 -20.781 -35.781 1 96.44 397 SER B O 1
ATOM 6942 N N . ALA B 1 398 ? 7.176 -22.859 -36 1 96.25 398 ALA B N 1
ATOM 6943 C CA . ALA B 1 398 ? 6.113 -22.594 -35.031 1 96.25 398 ALA B CA 1
ATOM 6944 C C . ALA B 1 398 ? 6.688 -22.359 -33.656 1 96.25 398 ALA B C 1
ATOM 6946 O O . ALA B 1 398 ? 6.262 -21.438 -32.938 1 96.25 398 ALA B O 1
ATOM 6947 N N . VAL B 1 399 ? 7.617 -23.234 -33.25 1 97.31 399 VAL B N 1
ATOM 6948 C CA . VAL B 1 399 ? 8.258 -23.094 -31.938 1 97.31 399 VAL B CA 1
ATOM 6949 C C . VAL B 1 399 ? 9.008 -21.766 -31.875 1 97.31 399 VAL B C 1
ATOM 6951 O O . VAL B 1 399 ? 8.883 -21.031 -30.891 1 97.31 399 VAL B O 1
ATOM 6954 N N . ARG B 1 400 ? 9.727 -21.391 -32.906 1 97.62 400 ARG B N 1
ATOM 6955 C CA . ARG B 1 400 ? 10.492 -20.156 -32.969 1 97.62 400 ARG B CA 1
ATOM 6956 C C . ARG B 1 400 ? 9.586 -18.938 -32.875 1 97.62 400 ARG B C 1
ATOM 6958 O O . ARG B 1 400 ? 9.945 -17.922 -32.25 1 97.62 400 ARG B O 1
ATOM 6965 N N . TYR B 1 401 ? 8.461 -19.062 -33.469 1 97.62 401 TYR B N 1
ATOM 6966 C CA . TYR B 1 401 ? 7.496 -17.969 -33.438 1 97.62 401 TYR B CA 1
ATOM 6967 C C . TYR B 1 401 ? 7.059 -17.688 -32 1 97.62 401 TYR B C 1
ATOM 6969 O O . TYR B 1 401 ? 7.102 -16.547 -31.531 1 97.62 401 TYR B O 1
ATOM 6977 N N . HIS B 1 402 ? 6.633 -18.734 -31.344 1 97.81 402 HIS B N 1
ATOM 6978 C CA . HIS B 1 402 ? 6.121 -18.578 -29.984 1 97.81 402 HIS B CA 1
ATOM 6979 C C . HIS B 1 402 ? 7.234 -18.188 -29.016 1 97.81 402 HIS B C 1
ATOM 6981 O O . HIS B 1 402 ? 7.02 -17.391 -28.094 1 97.81 402 HIS B O 1
ATOM 6987 N N . VAL B 1 403 ? 8.445 -18.766 -29.141 1 98.25 403 VAL B N 1
ATOM 6988 C CA . VAL B 1 403 ? 9.586 -18.375 -28.328 1 98.25 403 VAL B CA 1
ATOM 6989 C C . VAL B 1 403 ? 9.898 -16.891 -28.547 1 98.25 403 VAL B C 1
ATOM 6991 O O . VAL B 1 403 ? 10.094 -16.141 -27.578 1 98.25 403 VAL B O 1
ATOM 6994 N N . GLY B 1 404 ? 9.914 -16.453 -29.797 1 97.62 404 GLY B N 1
ATOM 6995 C CA . GLY B 1 404 ? 10.156 -15.062 -30.125 1 97.62 404 GLY B CA 1
ATOM 6996 C C . GLY B 1 404 ? 9.141 -14.117 -29.531 1 97.62 404 GLY B C 1
ATOM 6997 O O . GLY B 1 404 ? 9.5 -13.039 -29.047 1 97.62 404 GLY B O 1
ATOM 6998 N N . ARG B 1 405 ? 7.895 -14.523 -29.562 1 97 405 ARG B N 1
ATOM 6999 C CA . ARG B 1 405 ? 6.832 -13.688 -29.016 1 97 405 ARG B CA 1
ATOM 7000 C C . ARG B 1 405 ? 6.992 -13.531 -27.5 1 97 405 ARG B C 1
ATOM 7002 O O . ARG B 1 405 ? 6.766 -12.453 -26.953 1 97 405 ARG B O 1
ATOM 7009 N N . ILE B 1 406 ? 7.301 -14.609 -26.766 1 98 406 ILE B N 1
ATOM 7010 C CA . ILE B 1 406 ? 7.492 -14.562 -25.328 1 98 406 ILE B CA 1
ATOM 7011 C C . ILE B 1 406 ? 8.641 -13.609 -24.984 1 98 406 ILE B C 1
ATOM 7013 O O . ILE B 1 406 ? 8.508 -12.758 -24.109 1 98 406 ILE B O 1
ATOM 7017 N N . ILE B 1 407 ? 9.766 -13.719 -25.734 1 97.56 407 ILE B N 1
ATOM 7018 C CA . ILE B 1 407 ? 10.93 -12.883 -25.484 1 97.56 407 ILE B CA 1
ATOM 7019 C C . ILE B 1 407 ? 10.57 -11.414 -25.734 1 97.56 407 ILE B C 1
ATOM 7021 O O . ILE B 1 407 ? 10.953 -10.539 -24.953 1 97.56 407 ILE B O 1
ATOM 7025 N N . GLU B 1 408 ? 9.844 -11.164 -26.766 1 96.62 408 GLU B N 1
ATOM 7026 C CA . GLU B 1 408 ? 9.422 -9.805 -27.078 1 96.62 408 GLU B CA 1
ATOM 7027 C C . GLU B 1 408 ? 8.531 -9.227 -25.984 1 96.62 408 GLU B C 1
ATOM 7029 O O . GLU B 1 408 ? 8.711 -8.078 -25.562 1 96.62 408 GLU B O 1
ATOM 7034 N N . LEU B 1 409 ? 7.578 -9.961 -25.547 1 95.94 409 LEU B N 1
ATOM 7035 C CA . LEU B 1 409 ? 6.664 -9.523 -24.5 1 95.94 409 LEU B CA 1
ATOM 7036 C C . LEU B 1 409 ? 7.426 -9.219 -23.219 1 95.94 409 LEU B C 1
ATOM 7038 O O . LEU B 1 409 ? 7.23 -8.164 -22.609 1 95.94 409 LEU B O 1
ATOM 7042 N N . LEU B 1 410 ? 8.297 -10.094 -22.812 1 95.62 410 LEU B N 1
ATOM 7043 C CA . LEU B 1 410 ? 9.008 -9.977 -21.547 1 95.62 410 LEU B CA 1
ATOM 7044 C C . LEU B 1 410 ? 10.023 -8.836 -21.594 1 95.62 410 LEU B C 1
ATOM 7046 O O . LEU B 1 410 ? 10.297 -8.195 -20.578 1 95.62 410 LEU B O 1
ATOM 7050 N N . THR B 1 411 ? 10.539 -8.547 -22.75 1 92.31 411 THR B N 1
ATOM 7051 C CA . THR B 1 411 ? 11.586 -7.543 -22.891 1 92.31 411 THR B CA 1
ATOM 7052 C C . THR B 1 411 ? 10.984 -6.152 -23.062 1 92.31 411 THR B C 1
ATOM 7054 O O . THR B 1 411 ? 11.477 -5.184 -22.484 1 92.31 411 THR B O 1
ATOM 7057 N N . HIS B 1 412 ? 9.82 -6.043 -23.766 1 87.69 412 HIS B N 1
ATOM 7058 C CA . HIS B 1 412 ? 9.422 -4.711 -24.203 1 87.69 412 HIS B CA 1
ATOM 7059 C C . HIS B 1 412 ? 8.062 -4.324 -23.625 1 87.69 412 HIS B C 1
ATOM 7061 O O . HIS B 1 412 ? 7.73 -3.137 -23.547 1 87.69 412 HIS B O 1
ATOM 7067 N N . GLN B 1 413 ? 7.348 -5.23 -23.141 1 86.88 413 GLN B N 1
ATOM 7068 C CA . GLN B 1 413 ? 5.973 -4.871 -22.812 1 86.88 413 GLN B CA 1
ATOM 7069 C C . GLN B 1 413 ? 5.688 -5.082 -21.328 1 86.88 413 GLN B C 1
ATOM 7071 O O . GLN B 1 413 ? 5.086 -4.223 -20.688 1 86.88 413 GLN B O 1
ATOM 7076 N N . VAL B 1 414 ? 6.16 -6.176 -20.844 1 86.69 414 VAL B N 1
ATOM 7077 C CA . VAL B 1 414 ? 5.875 -6.48 -19.438 1 86.69 414 VAL B CA 1
ATOM 7078 C C . VAL B 1 414 ? 6.637 -5.52 -18.531 1 86.69 414 VAL B C 1
ATOM 7080 O O . VAL B 1 414 ? 7.863 -5.426 -18.609 1 86.69 414 VAL B O 1
ATOM 7083 N N . SER B 1 415 ? 5.945 -4.77 -17.75 1 83.44 415 SER B N 1
ATOM 7084 C CA . SER B 1 415 ? 6.492 -3.832 -16.781 1 83.44 415 SER B CA 1
ATOM 7085 C C . SER B 1 415 ? 5.699 -3.857 -15.469 1 83.44 415 SER B C 1
ATOM 7087 O O . SER B 1 415 ? 4.469 -3.926 -15.492 1 83.44 415 SER B O 1
ATOM 7089 N N . PRO B 1 416 ? 6.324 -3.756 -14.352 1 83.75 416 PRO B N 1
ATOM 7090 C CA . PRO B 1 416 ? 7.77 -3.777 -14.133 1 83.75 416 PRO B CA 1
ATOM 7091 C C . PRO B 1 416 ? 8.391 -5.145 -14.414 1 83.75 416 PRO B C 1
ATOM 7093 O O . PRO B 1 416 ? 7.691 -6.156 -14.414 1 83.75 416 PRO B O 1
ATOM 7096 N N . PRO B 1 417 ? 9.742 -5.246 -14.695 1 86.12 417 PRO B N 1
ATOM 7097 C CA . PRO B 1 417 ? 10.414 -6.508 -15.008 1 86.12 417 PRO B CA 1
ATOM 7098 C C . PRO B 1 417 ? 10.234 -7.559 -13.914 1 86.12 417 PRO B C 1
ATOM 7100 O O . PRO B 1 417 ? 10.242 -8.758 -14.203 1 86.12 417 PRO B O 1
ATOM 7103 N N . ALA B 1 418 ? 10.055 -7.086 -12.727 1 87 418 ALA B N 1
ATOM 7104 C CA . ALA B 1 418 ? 9.922 -7.992 -11.586 1 87 418 ALA B CA 1
ATOM 7105 C C . ALA B 1 418 ? 8.695 -8.883 -11.727 1 87 418 ALA B C 1
ATOM 7107 O O . ALA B 1 418 ? 8.594 -9.914 -11.062 1 87 418 ALA B O 1
ATOM 7108 N N . LEU B 1 419 ? 7.773 -8.555 -12.602 1 90.31 419 LEU B N 1
ATOM 7109 C CA . LEU B 1 419 ? 6.562 -9.336 -12.812 1 90.31 419 LEU B CA 1
ATOM 7110 C C . LEU B 1 419 ? 6.895 -10.695 -13.422 1 90.31 419 LEU B C 1
ATOM 7112 O O . LEU B 1 419 ? 6.062 -11.602 -13.422 1 90.31 419 LEU B O 1
ATOM 7116 N N . LEU B 1 420 ? 8.102 -10.836 -13.906 1 93.62 420 LEU B N 1
ATOM 7117 C CA . LEU B 1 420 ? 8.562 -12.102 -14.461 1 93.62 420 LEU B CA 1
ATOM 7118 C C . LEU B 1 420 ? 8.43 -13.227 -13.438 1 93.62 420 LEU B C 1
ATOM 7120 O O . LEU B 1 420 ? 8.227 -14.391 -13.812 1 93.62 420 LEU B O 1
ATOM 7124 N N . ARG B 1 421 ? 8.461 -12.883 -12.211 1 91 421 ARG B N 1
ATOM 7125 C CA . ARG B 1 421 ? 8.398 -13.883 -11.148 1 91 421 ARG B CA 1
ATOM 7126 C C . ARG B 1 421 ? 7.07 -14.625 -11.172 1 91 421 ARG B C 1
ATOM 7128 O O . ARG B 1 421 ? 6.949 -15.711 -10.594 1 91 421 ARG B O 1
ATOM 7135 N N . THR B 1 422 ? 6.047 -14.047 -11.812 1 93.25 422 THR B N 1
ATOM 7136 C CA . THR B 1 422 ? 4.75 -14.703 -11.922 1 93.25 422 THR B CA 1
ATOM 7137 C C . THR B 1 422 ? 4.668 -15.531 -13.203 1 93.25 422 THR B C 1
ATOM 7139 O O . THR B 1 422 ? 3.652 -16.188 -13.461 1 93.25 422 THR B O 1
ATOM 7142 N N . MET B 1 423 ? 5.688 -15.5 -14 1 97.06 423 MET B N 1
ATOM 7143 C CA . MET B 1 423 ? 5.715 -16.172 -15.289 1 97.06 423 MET B CA 1
ATOM 7144 C C . MET B 1 423 ? 6.992 -17 -15.453 1 97.06 423 MET B C 1
ATOM 7146 O O . MET B 1 423 ? 7.617 -16.969 -16.516 1 97.06 423 MET B O 1
ATOM 7150 N N . VAL B 1 424 ? 7.375 -17.672 -14.453 1 96.5 424 VAL B N 1
ATOM 7151 C CA . VAL B 1 424 ? 8.672 -18.344 -14.461 1 96.5 424 VAL B CA 1
ATOM 7152 C C . VAL B 1 424 ? 8.594 -19.609 -15.328 1 96.5 424 VAL B C 1
ATOM 7154 O O . VAL B 1 424 ? 9.539 -19.922 -16.047 1 96.5 424 VAL B O 1
ATOM 7157 N N . TRP B 1 425 ? 7.492 -20.328 -15.242 1 97.81 425 TRP B N 1
ATOM 7158 C CA . TRP B 1 425 ? 7.34 -21.547 -16.047 1 97.81 425 TRP B CA 1
ATOM 7159 C C . TRP B 1 425 ? 7.375 -21.219 -17.531 1 97.81 425 TRP B C 1
ATOM 7161 O O . TRP B 1 425 ? 8.133 -21.828 -18.281 1 97.81 425 TRP B O 1
ATOM 7171 N N . PRO B 1 426 ? 6.543 -20.219 -18 1 98.31 426 PRO B N 1
ATOM 7172 C CA . PRO B 1 426 ? 6.621 -19.844 -19.422 1 98.31 426 PRO B CA 1
ATOM 7173 C C . PRO B 1 426 ? 8.016 -19.375 -19.828 1 98.31 426 PRO B C 1
ATOM 7175 O O . PRO B 1 426 ? 8.461 -19.656 -20.938 1 98.31 426 PRO B O 1
ATOM 7178 N N . PHE B 1 427 ? 8.648 -18.672 -18.953 1 98.25 427 PHE B N 1
ATOM 7179 C CA . PHE B 1 427 ? 10.008 -18.203 -19.203 1 98.25 427 PHE B CA 1
ATOM 7180 C C . PHE B 1 427 ? 10.953 -19.375 -19.422 1 98.25 427 PHE B C 1
ATOM 7182 O O . PHE B 1 427 ? 11.75 -19.359 -20.359 1 98.25 427 PHE B O 1
ATOM 7189 N N . CYS B 1 428 ? 10.836 -20.328 -18.625 1 97.69 428 CYS B N 1
ATOM 7190 C CA . CYS B 1 428 ? 11.703 -21.5 -18.719 1 97.69 428 CYS B CA 1
ATOM 7191 C C . CYS B 1 428 ? 11.398 -22.312 -19.969 1 97.69 428 CYS B C 1
ATOM 7193 O O . CYS B 1 428 ? 12.312 -22.812 -20.625 1 97.69 428 CYS B O 1
ATOM 7195 N N . VAL B 1 429 ? 10.133 -22.484 -20.281 1 98.06 429 VAL B N 1
ATOM 7196 C CA . VAL B 1 429 ? 9.719 -23.219 -21.469 1 98.06 429 VAL B CA 1
ATOM 7197 C C . VAL B 1 429 ? 10.312 -22.562 -22.703 1 98.06 429 VAL B C 1
ATOM 7199 O O . VAL B 1 429 ? 10.898 -23.25 -23.562 1 98.06 429 VAL B O 1
ATOM 7202 N N . ALA B 1 430 ? 10.18 -21.25 -22.781 1 98.31 430 ALA B N 1
ATOM 7203 C CA . ALA B 1 430 ? 10.742 -20.516 -23.922 1 98.31 430 ALA B CA 1
ATOM 7204 C C . ALA B 1 430 ? 12.258 -20.656 -23.953 1 98.31 430 ALA B C 1
ATOM 7206 O O . ALA B 1 430 ? 12.844 -20.844 -25.016 1 98.31 430 ALA B O 1
ATOM 7207 N N . GLY B 1 431 ? 12.875 -20.562 -22.828 1 98 431 GLY B N 1
ATOM 7208 C CA . GLY B 1 431 ? 14.32 -20.641 -22.75 1 98 431 GLY B CA 1
ATOM 7209 C C . GLY B 1 431 ? 14.875 -22 -23.172 1 98 431 GLY B C 1
ATOM 7210 O O . GLY B 1 431 ? 15.906 -22.062 -23.844 1 98 431 GLY B O 1
ATOM 7211 N N . CYS B 1 432 ? 14.227 -23.047 -22.812 1 96.31 432 CYS B N 1
ATOM 7212 C CA . CYS B 1 432 ? 14.688 -24.391 -23.141 1 96.31 432 CYS B CA 1
ATOM 7213 C C . CYS B 1 432 ? 14.68 -24.609 -24.656 1 96.31 432 CYS B C 1
ATOM 7215 O O . CYS B 1 432 ? 15.492 -25.375 -25.172 1 96.31 432 CYS B O 1
ATOM 7217 N N . LEU B 1 433 ? 13.758 -23.922 -25.328 1 97 433 LEU B N 1
ATOM 7218 C CA . LEU B 1 433 ? 13.625 -24.141 -26.75 1 97 433 LEU B CA 1
ATOM 7219 C C . LEU B 1 433 ? 14.172 -22.953 -27.547 1 97 433 LEU B C 1
ATOM 7221 O O . LEU B 1 433 ? 13.922 -22.844 -28.75 1 97 433 LEU B O 1
ATOM 7225 N N . ALA B 1 434 ? 14.922 -22.109 -26.859 1 97 434 ALA B N 1
ATOM 7226 C CA . ALA B 1 434 ? 15.461 -20.906 -27.484 1 97 434 ALA B CA 1
ATOM 7227 C C . ALA B 1 434 ? 16.609 -21.25 -28.438 1 97 434 ALA B C 1
ATOM 7229 O O . ALA B 1 434 ? 17.344 -22.203 -28.203 1 97 434 ALA B O 1
ATOM 7230 N N . GLU B 1 435 ? 16.75 -20.453 -29.453 1 94.81 435 GLU B N 1
ATOM 7231 C CA . GLU B 1 435 ? 17.906 -20.547 -30.328 1 94.81 435 GLU B CA 1
ATOM 7232 C C . GLU B 1 435 ? 19.141 -19.953 -29.672 1 94.81 435 GLU B C 1
ATOM 7234 O O . GLU B 1 435 ? 19.031 -19.109 -28.781 1 94.81 435 GLU B O 1
ATOM 7239 N N . PRO B 1 436 ? 20.312 -20.359 -30.156 1 94.19 436 PRO B N 1
ATOM 7240 C CA . PRO B 1 436 ? 21.547 -19.875 -29.547 1 94.19 436 PRO B CA 1
ATOM 7241 C C . PRO B 1 436 ? 21.625 -18.344 -29.5 1 94.19 436 PRO B C 1
ATOM 7243 O O . PRO B 1 436 ? 22.078 -17.781 -28.5 1 94.19 436 PRO B O 1
ATOM 7246 N N . ALA B 1 437 ? 21.094 -17.672 -30.469 1 94.5 437 ALA B N 1
ATOM 7247 C CA . ALA B 1 437 ? 21.156 -16.219 -30.531 1 94.5 437 ALA B CA 1
ATOM 7248 C C . ALA B 1 437 ? 20.281 -15.57 -29.469 1 94.5 437 ALA B C 1
ATOM 7250 O O . ALA B 1 437 ? 20.516 -14.422 -29.078 1 94.5 437 ALA B O 1
ATOM 7251 N N . GLN B 1 438 ? 19.359 -16.328 -29.031 1 96.56 438 GLN B N 1
ATOM 7252 C CA . GLN B 1 438 ? 18.406 -15.789 -28.062 1 96.56 438 GLN B CA 1
ATOM 7253 C C . GLN B 1 438 ? 18.859 -16.016 -26.641 1 96.56 438 GLN B C 1
ATOM 7255 O O . GLN B 1 438 ? 18.328 -15.414 -25.703 1 96.56 438 GLN B O 1
ATOM 7260 N N . GLU B 1 439 ? 19.859 -16.875 -26.453 1 96.94 439 GLU B N 1
ATOM 7261 C CA . GLU B 1 439 ? 20.328 -17.25 -25.125 1 96.94 439 GLU B CA 1
ATOM 7262 C C . GLU B 1 439 ? 20.828 -16.031 -24.359 1 96.94 439 GLU B C 1
ATOM 7264 O O . GLU B 1 439 ? 20.547 -15.875 -23.156 1 96.94 439 GLU B O 1
ATOM 7269 N N . VAL B 1 440 ? 21.484 -15.117 -25 1 95.88 440 VAL B N 1
ATOM 7270 C CA . VAL B 1 440 ? 22.047 -13.93 -24.375 1 95.88 440 VAL B CA 1
ATOM 7271 C C . VAL B 1 440 ? 20.922 -13.031 -23.859 1 95.88 440 VAL B C 1
ATOM 7273 O O . VAL B 1 440 ? 21.031 -12.43 -22.797 1 95.88 440 VAL B O 1
ATOM 7276 N N . HIS B 1 441 ? 19.906 -12.992 -24.656 1 95.5 441 HIS B N 1
ATOM 7277 C CA . HIS B 1 441 ? 18.766 -12.172 -24.281 1 95.5 441 HIS B CA 1
ATOM 7278 C C . HIS B 1 441 ? 18.078 -12.727 -23.031 1 95.5 441 HIS B C 1
ATOM 7280 O O . HIS B 1 441 ? 17.719 -11.977 -22.125 1 95.5 441 HIS B O 1
ATOM 7286 N N . LEU B 1 442 ? 17.906 -13.977 -23.047 1 97.38 442 LEU B N 1
ATOM 7287 C CA . LEU B 1 442 ? 17.234 -14.633 -21.922 1 97.38 442 LEU B CA 1
ATOM 7288 C C . LEU B 1 442 ? 18.094 -14.523 -20.656 1 97.38 442 LEU B C 1
ATOM 7290 O O . LEU B 1 442 ? 17.562 -14.289 -19.562 1 97.38 442 LEU B O 1
ATOM 7294 N N . ARG B 1 443 ? 19.406 -14.648 -20.781 1 96.69 443 ARG B N 1
ATOM 7295 C CA . ARG B 1 443 ? 20.312 -14.414 -19.672 1 96.69 443 ARG B CA 1
ATOM 7296 C C . ARG B 1 443 ? 20.172 -12.984 -19.141 1 96.69 443 ARG B C 1
ATOM 7298 O O . ARG B 1 443 ? 20.141 -12.773 -17.922 1 96.69 443 ARG B O 1
ATOM 7305 N N . GLY B 1 444 ? 20.078 -12.109 -20.062 1 95.5 444 GLY B N 1
ATOM 7306 C CA . GLY B 1 444 ? 19.953 -10.711 -19.703 1 95.5 444 GLY B CA 1
ATOM 7307 C C . GLY B 1 444 ? 18.688 -10.406 -18.938 1 95.5 444 GLY B C 1
ATOM 7308 O O . GLY B 1 444 ? 18.688 -9.625 -17.969 1 95.5 444 GLY B O 1
ATOM 7309 N N . ILE B 1 445 ? 17.594 -11.008 -19.312 1 95.38 445 ILE B N 1
ATOM 7310 C CA . ILE B 1 445 ? 16.297 -10.812 -18.656 1 95.38 445 ILE B CA 1
ATOM 7311 C C . ILE B 1 445 ? 16.375 -11.289 -17.203 1 95.38 445 ILE B C 1
ATOM 7313 O O . ILE B 1 445 ? 15.922 -10.594 -16.297 1 95.38 445 ILE B O 1
ATOM 7317 N N . ALA B 1 446 ? 16.953 -12.414 -16.984 1 95.12 446 ALA B N 1
ATOM 7318 C CA . ALA B 1 446 ? 17.062 -12.992 -15.648 1 95.12 446 ALA B CA 1
ATOM 7319 C C . ALA B 1 446 ? 18.047 -12.195 -14.789 1 95.12 446 ALA B C 1
ATOM 7321 O O . ALA B 1 446 ? 17.781 -11.938 -13.609 1 95.12 446 ALA B O 1
ATOM 7322 N N . GLU B 1 447 ? 19.109 -11.758 -15.359 1 92.25 447 GLU B N 1
ATOM 7323 C CA . GLU B 1 447 ? 20.172 -11.094 -14.617 1 92.25 447 GLU B CA 1
ATOM 7324 C C . GLU B 1 447 ? 19.781 -9.664 -14.242 1 92.25 447 GLU B C 1
ATOM 7326 O O . GLU B 1 447 ? 20.297 -9.102 -13.273 1 92.25 447 GLU B O 1
ATOM 7331 N N . ALA B 1 448 ? 18.875 -9.148 -15 1 88.44 448 ALA B N 1
ATOM 7332 C CA . ALA B 1 448 ? 18.422 -7.785 -14.734 1 88.44 448 ALA B CA 1
ATOM 7333 C C . ALA B 1 448 ? 17.609 -7.719 -13.445 1 88.44 448 ALA B C 1
ATOM 7335 O O . ALA B 1 448 ? 17.484 -6.656 -12.836 1 88.44 448 ALA B O 1
ATOM 7336 N N . LEU B 1 449 ? 17.094 -8.867 -13.047 1 88.19 449 LEU B N 1
ATOM 7337 C CA . LEU B 1 449 ? 16.297 -8.906 -11.82 1 88.19 449 LEU B CA 1
ATOM 7338 C C . LEU B 1 449 ? 17.188 -8.961 -10.594 1 88.19 449 LEU B C 1
ATOM 7340 O O . LEU B 1 449 ? 17.891 -9.945 -10.375 1 88.19 449 LEU B O 1
ATOM 7344 N N . GLN B 1 450 ? 17.188 -7.859 -9.875 1 84.19 450 GLN B N 1
ATOM 7345 C CA . GLN B 1 450 ? 18.016 -7.723 -8.688 1 84.19 450 GLN B CA 1
ATOM 7346 C C . GLN B 1 450 ? 17.172 -7.375 -7.465 1 84.19 450 GLN B C 1
ATOM 7348 O O . GLN B 1 450 ? 16.156 -6.684 -7.578 1 84.19 450 GLN B O 1
ATOM 7353 N N . PRO B 1 451 ? 17.578 -7.707 -6.23 1 81.88 451 PRO B N 1
ATOM 7354 C CA . PRO B 1 451 ? 18.672 -8.625 -5.906 1 81.88 451 PRO B CA 1
ATOM 7355 C C . PRO B 1 451 ? 18.344 -10.078 -6.211 1 81.88 451 PRO B C 1
ATOM 7357 O O . PRO B 1 451 ? 17.172 -10.469 -6.152 1 81.88 451 PRO B O 1
ATOM 7360 N N . PRO B 1 452 ? 19.297 -10.898 -6.469 1 81.12 452 PRO B N 1
ATOM 7361 C CA . PRO B 1 452 ? 19.047 -12.289 -6.863 1 81.12 452 PRO B CA 1
ATOM 7362 C C . PRO B 1 452 ? 18.391 -13.109 -5.758 1 81.12 452 PRO B C 1
ATOM 7364 O O . PRO B 1 452 ? 17.688 -14.086 -6.047 1 81.12 452 PRO B O 1
ATOM 7367 N N . SER B 1 453 ? 18.594 -12.695 -4.547 1 77.81 453 SER B N 1
ATOM 7368 C CA . SER B 1 453 ? 18.109 -13.461 -3.4 1 77.81 453 SER B CA 1
ATOM 7369 C C . SER B 1 453 ? 16.594 -13.547 -3.385 1 77.81 453 SER B C 1
ATOM 7371 O O . SER B 1 453 ? 16.016 -14.484 -2.818 1 77.81 453 SER B O 1
ATOM 7373 N N . VAL B 1 454 ? 15.938 -12.641 -4.055 1 81.81 454 VAL B N 1
ATOM 7374 C CA . VAL B 1 454 ? 14.484 -12.648 -3.973 1 81.81 454 VAL B CA 1
ATOM 7375 C C . VAL B 1 454 ? 13.898 -13.172 -5.285 1 81.81 454 VAL B C 1
ATOM 7377 O O . VAL B 1 454 ? 12.672 -13.273 -5.426 1 81.81 454 VAL B O 1
ATOM 7380 N N . PHE B 1 455 ? 14.734 -13.484 -6.246 1 86.94 455 PHE B N 1
ATOM 7381 C CA . PHE B 1 455 ? 14.281 -14.023 -7.523 1 86.94 455 PHE B CA 1
ATOM 7382 C C . PHE B 1 455 ? 14.859 -15.414 -7.75 1 86.94 455 PHE B C 1
ATOM 7384 O O . PHE B 1 455 ? 15.281 -15.742 -8.859 1 86.94 455 PHE B O 1
ATOM 7391 N N . GLY B 1 456 ? 14.812 -16.141 -6.727 1 85.12 456 GLY B N 1
ATOM 7392 C CA . GLY B 1 456 ? 15.391 -17.484 -6.75 1 85.12 456 GLY B CA 1
ATOM 7393 C C . GLY B 1 456 ? 14.766 -18.375 -7.797 1 85.12 456 GLY B C 1
ATOM 7394 O O . GLY B 1 456 ? 15.469 -19.141 -8.477 1 85.12 456 GLY B O 1
ATOM 7395 N N . THR B 1 457 ? 13.5 -18.312 -7.953 1 90.12 457 THR B N 1
ATOM 7396 C CA . THR B 1 457 ? 12.812 -19.188 -8.891 1 90.12 457 THR B CA 1
ATOM 7397 C C . THR B 1 457 ? 13.211 -18.859 -10.328 1 90.12 457 THR B C 1
ATOM 7399 O O . THR B 1 457 ? 13.336 -19.766 -11.164 1 90.12 457 THR B O 1
ATOM 7402 N N . VAL B 1 458 ? 13.406 -17.609 -10.609 1 92.88 458 VAL B N 1
ATOM 7403 C CA . VAL B 1 458 ? 13.836 -17.188 -11.938 1 92.88 458 VAL B CA 1
ATOM 7404 C C . VAL B 1 458 ? 15.25 -17.688 -12.203 1 92.88 458 VAL B C 1
ATOM 7406 O O . VAL B 1 458 ? 15.555 -18.141 -13.312 1 92.88 458 VAL B O 1
ATOM 7409 N N . ARG B 1 459 ? 16.016 -17.625 -11.211 1 91.06 459 ARG B N 1
ATOM 7410 C CA . ARG B 1 459 ? 17.375 -18.109 -11.352 1 91.06 459 ARG B CA 1
ATOM 7411 C C . ARG B 1 459 ? 17.422 -19.625 -11.562 1 91.06 459 ARG B C 1
ATOM 7413 O O . ARG B 1 459 ? 18.266 -20.125 -12.312 1 91.06 459 ARG B O 1
ATOM 7420 N N . LYS B 1 460 ? 16.562 -20.234 -10.867 1 91.56 460 LYS B N 1
ATOM 7421 C CA . LYS B 1 460 ? 16.453 -21.688 -11.07 1 91.56 460 LYS B CA 1
ATOM 7422 C C . LYS B 1 460 ? 16.047 -22.016 -12.5 1 91.56 460 LYS B C 1
ATOM 7424 O O . LYS B 1 460 ? 16.562 -22.953 -13.094 1 91.56 460 LYS B O 1
ATOM 7429 N N . ALA B 1 461 ? 15.086 -21.266 -13.016 1 94.75 461 ALA B N 1
ATOM 7430 C CA . ALA B 1 461 ? 14.695 -21.453 -14.414 1 94.75 461 ALA B CA 1
ATOM 7431 C C . ALA B 1 461 ? 15.883 -21.234 -15.352 1 94.75 461 ALA B C 1
ATOM 7433 O O . ALA B 1 461 ? 16.062 -21.984 -16.312 1 94.75 461 ALA B O 1
ATOM 7434 N N . LEU B 1 462 ? 16.688 -20.234 -15.039 1 95.56 462 LEU B N 1
ATOM 7435 C CA . LEU B 1 462 ? 17.875 -19.969 -15.852 1 95.56 462 LEU B CA 1
ATOM 7436 C C . LEU B 1 462 ? 18.859 -21.125 -15.773 1 95.56 462 LEU B C 1
ATOM 7438 O O . LEU B 1 462 ? 19.469 -21.5 -16.781 1 95.56 462 LEU B O 1
ATOM 7442 N N . GLU B 1 463 ? 19.016 -21.656 -14.617 1 93.88 463 GLU B N 1
ATOM 7443 C CA . GLU B 1 463 ? 19.891 -22.797 -14.438 1 93.88 463 GLU B CA 1
ATOM 7444 C C . GLU B 1 463 ? 19.438 -23.984 -15.289 1 93.88 463 GLU B C 1
ATOM 7446 O O . GLU B 1 463 ? 20.266 -24.672 -15.891 1 93.88 463 GLU B O 1
ATOM 7451 N N . ILE B 1 464 ? 18.172 -24.219 -15.328 1 94.25 464 ILE B N 1
ATOM 7452 C CA . ILE B 1 464 ? 17.609 -25.297 -16.141 1 94.25 464 ILE B CA 1
ATOM 7453 C C . ILE B 1 464 ? 17.891 -25.031 -17.609 1 94.25 464 ILE B C 1
ATOM 7455 O O . ILE B 1 464 ? 18.344 -25.922 -18.344 1 94.25 464 ILE B O 1
ATOM 7459 N N . MET B 1 465 ? 17.656 -23.797 -18.047 1 96.06 465 MET B N 1
ATOM 7460 C CA . MET B 1 465 ? 17.906 -23.422 -19.438 1 96.06 465 MET B CA 1
ATOM 7461 C C . MET B 1 465 ? 19.375 -23.625 -19.797 1 96.06 465 MET B C 1
ATOM 7463 O O . MET B 1 465 ? 19.688 -24.156 -20.875 1 96.06 465 MET B O 1
ATOM 7467 N N . GLU B 1 466 ? 20.219 -23.219 -18.875 1 95.75 466 GLU B N 1
ATOM 7468 C CA . GLU B 1 466 ? 21.656 -23.375 -19.109 1 95.75 466 GLU B CA 1
ATOM 7469 C C . GLU B 1 466 ? 22.031 -24.844 -19.266 1 95.75 466 GLU B C 1
ATOM 7471 O O . GLU B 1 466 ? 22.891 -25.188 -20.078 1 95.75 466 GLU B O 1
ATOM 7476 N N . GLY B 1 467 ? 21.406 -25.672 -18.469 1 92.88 467 GLY B N 1
ATOM 7477 C CA . GLY B 1 467 ? 21.625 -27.109 -18.594 1 92.88 467 GLY B CA 1
ATOM 7478 C C . GLY B 1 467 ? 21.219 -27.641 -19.953 1 92.88 467 GLY B C 1
ATOM 7479 O O . GLY B 1 467 ? 21.922 -28.484 -20.531 1 92.88 467 GLY B O 1
ATOM 7480 N N . VAL B 1 468 ? 20.125 -27.172 -20.484 1 93.94 468 VAL B N 1
ATOM 7481 C CA . VAL B 1 468 ? 19.641 -27.594 -21.781 1 93.94 468 VAL B CA 1
ATOM 7482 C C . VAL B 1 468 ? 20.562 -27.078 -22.875 1 93.94 468 VAL B C 1
ATOM 7484 O O . VAL B 1 468 ? 20.875 -27.797 -23.828 1 93.94 468 VAL B O 1
ATOM 7487 N N . TRP B 1 469 ? 21.031 -25.781 -22.703 1 94.56 469 TRP B N 1
ATOM 7488 C CA . TRP B 1 469 ? 21.906 -25.141 -23.688 1 94.56 469 TRP B CA 1
ATOM 7489 C C . TRP B 1 469 ? 23.25 -25.859 -23.766 1 94.56 469 TRP B C 1
ATOM 7491 O O . TRP B 1 469 ? 23.797 -26.047 -24.859 1 94.56 469 TRP B O 1
ATOM 7501 N N . ARG B 1 470 ? 23.734 -26.359 -22.734 1 92.44 470 ARG B N 1
ATOM 7502 C CA . ARG B 1 470 ? 25.016 -27.062 -22.688 1 92.44 470 ARG B CA 1
ATOM 7503 C C . ARG B 1 470 ? 24.906 -28.438 -23.328 1 92.44 470 ARG B C 1
ATOM 7505 O O . ARG B 1 470 ? 25.875 -28.938 -23.891 1 92.44 470 ARG B O 1
ATOM 7512 N N . ASN B 1 471 ? 23.719 -28.984 -23.328 1 89.31 471 ASN B N 1
ATOM 7513 C CA . ASN B 1 471 ? 23.516 -30.344 -23.828 1 89.31 471 ASN B CA 1
ATOM 7514 C C . ASN B 1 471 ? 22.672 -30.344 -25.094 1 89.31 471 ASN B C 1
ATOM 7516 O O . ASN B 1 471 ? 21.875 -31.25 -25.312 1 89.31 471 ASN B O 1
ATOM 7520 N N . ARG B 1 472 ? 22.797 -29.344 -25.891 1 86.38 472 ARG B N 1
ATOM 7521 C CA . ARG B 1 472 ? 21.938 -29.172 -27.047 1 86.38 472 ARG B CA 1
ATOM 7522 C C . ARG B 1 472 ? 22.094 -30.312 -28.047 1 86.38 472 ARG B C 1
ATOM 7524 O O . ARG B 1 472 ? 21.141 -30.719 -28.688 1 86.38 472 ARG B O 1
ATOM 7531 N N . ASP B 1 473 ? 23.312 -30.828 -28.141 1 78.88 473 ASP B N 1
ATOM 7532 C CA . ASP B 1 473 ? 23.625 -31.859 -29.141 1 78.88 473 ASP B CA 1
ATOM 7533 C C . ASP B 1 473 ? 23.469 -33.25 -28.547 1 78.88 473 ASP B C 1
ATOM 7535 O O . ASP B 1 473 ? 23.719 -34.25 -29.219 1 78.88 473 ASP B O 1
ATOM 7539 N N . GLY B 1 474 ? 22.984 -33.312 -27.375 1 74.12 474 GLY B N 1
ATOM 7540 C CA . GLY B 1 474 ? 22.828 -34.594 -26.734 1 74.12 474 GLY B CA 1
ATOM 7541 C C . GLY B 1 474 ? 21.641 -35.375 -27.25 1 74.12 474 GLY B C 1
ATOM 7542 O O . GLY B 1 474 ? 21.234 -35.219 -28.406 1 74.12 474 GLY B O 1
ATOM 7543 N N . ASP B 1 475 ? 21.141 -36.344 -26.453 1 74.5 475 ASP B N 1
ATOM 7544 C CA . ASP B 1 475 ? 20.047 -37.25 -26.766 1 74.5 475 ASP B CA 1
ATOM 7545 C C . ASP B 1 475 ? 18.75 -36.5 -27.016 1 74.5 475 ASP B C 1
ATOM 7547 O O . ASP B 1 475 ? 17.844 -36.5 -26.172 1 74.5 475 ASP B O 1
ATOM 7551 N N . VAL B 1 476 ? 18.609 -35.938 -28.125 1 73.06 476 VAL B N 1
ATOM 7552 C CA . VAL B 1 476 ? 17.5 -35.062 -28.547 1 73.06 476 VAL B CA 1
ATOM 7553 C C . VAL B 1 476 ? 16.25 -35.906 -28.766 1 73.06 476 VAL B C 1
ATOM 7555 O O . VAL B 1 476 ? 15.133 -35.438 -28.516 1 73.06 476 VAL B O 1
ATOM 7558 N N . ALA B 1 477 ? 16.438 -37.125 -29.125 1 76.25 477 ALA B N 1
ATOM 7559 C CA . ALA B 1 477 ? 15.297 -37.969 -29.469 1 76.25 477 ALA B CA 1
ATOM 7560 C C . ALA B 1 477 ? 14.422 -38.25 -28.266 1 76.25 477 ALA B C 1
ATOM 7562 O O . ALA B 1 477 ? 13.203 -38.406 -28.391 1 76.25 477 ALA B O 1
ATOM 7563 N N . ASN B 1 478 ? 14.992 -38.188 -27.125 1 79.25 478 ASN B N 1
ATOM 7564 C CA . ASN B 1 478 ? 14.234 -38.531 -25.938 1 79.25 478 ASN B CA 1
ATOM 7565 C C . ASN B 1 478 ? 14.039 -37.312 -25.031 1 79.25 478 ASN B C 1
ATOM 7567 O O . ASN B 1 478 ? 13.547 -37.438 -23.906 1 79.25 478 ASN B O 1
ATOM 7571 N N . ARG B 1 479 ? 14.289 -36.25 -25.562 1 88.56 479 ARG B N 1
ATOM 7572 C CA . ARG B 1 479 ? 14.211 -35.031 -24.75 1 88.56 479 ARG B CA 1
ATOM 7573 C C . ARG B 1 479 ? 12.812 -34.438 -24.781 1 88.56 479 ARG B C 1
ATOM 7575 O O . ARG B 1 479 ? 12.164 -34.438 -25.844 1 88.56 479 ARG B O 1
ATOM 7582 N N . ASP B 1 480 ? 12.289 -34.094 -23.656 1 91.5 480 ASP B N 1
ATOM 7583 C CA . ASP B 1 480 ? 11.047 -33.344 -23.5 1 91.5 480 ASP B CA 1
ATOM 7584 C C . ASP B 1 480 ? 11.141 -32.344 -22.359 1 91.5 480 ASP B C 1
ATOM 7586 O O . ASP B 1 480 ? 12.195 -32.188 -21.75 1 91.5 480 ASP B O 1
ATOM 7590 N N . LEU B 1 481 ? 10.156 -31.609 -22.188 1 93.06 481 LEU B N 1
ATOM 7591 C CA . LEU B 1 481 ? 10.18 -30.547 -21.188 1 93.06 481 LEU B CA 1
ATOM 7592 C C . LEU B 1 481 ? 10.273 -31.125 -19.781 1 93.06 481 LEU B C 1
ATOM 7594 O O . LEU B 1 481 ? 10.945 -30.578 -18.906 1 93.06 481 LEU B O 1
ATOM 7598 N N . ALA B 1 482 ? 9.609 -32.219 -19.547 1 92.5 482 ALA B N 1
ATOM 7599 C CA . ALA B 1 482 ? 9.641 -32.844 -18.234 1 92.5 482 ALA B CA 1
ATOM 7600 C C . ALA B 1 482 ? 11.062 -33.25 -17.844 1 92.5 482 ALA B C 1
ATOM 7602 O O . ALA B 1 482 ? 11.477 -33.062 -16.703 1 92.5 482 ALA B O 1
ATOM 7603 N N . THR B 1 483 ? 11.766 -33.812 -18.797 1 91 483 THR B N 1
ATOM 7604 C CA . THR B 1 483 ? 13.156 -34.219 -18.562 1 91 483 THR B CA 1
ATOM 7605 C C . THR B 1 483 ? 14.016 -33 -18.25 1 91 483 THR B C 1
ATOM 7607 O O . THR B 1 483 ? 14.93 -33.062 -17.438 1 91 483 THR B O 1
ATOM 7610 N N . CYS B 1 484 ? 13.727 -31.859 -18.891 1 91.38 484 CYS B N 1
ATOM 7611 C CA . CYS B 1 484 ? 14.453 -30.625 -18.625 1 91.38 484 CYS B CA 1
ATOM 7612 C C . CYS B 1 484 ? 14.195 -30.125 -17.203 1 91.38 484 CYS B C 1
ATOM 7614 O O . CYS B 1 484 ? 15.133 -29.75 -16.5 1 91.38 484 CYS B O 1
ATOM 7616 N N . PHE B 1 485 ? 12.961 -30.188 -16.797 1 91 485 PHE B N 1
ATOM 7617 C CA . PHE B 1 485 ? 12.562 -29.688 -15.492 1 91 485 PHE B CA 1
ATOM 7618 C C . PHE B 1 485 ? 13.109 -30.578 -14.375 1 91 485 PHE B C 1
ATOM 7620 O O . PHE B 1 485 ? 13.453 -30.094 -13.297 1 91 485 PHE B O 1
ATOM 7627 N N . ARG B 1 486 ? 13.25 -31.875 -14.602 1 86.5 486 ARG B N 1
ATOM 7628 C CA . ARG B 1 486 ? 13.641 -32.844 -13.586 1 86.5 486 ARG B CA 1
ATOM 7629 C C . ARG B 1 486 ? 15.156 -32.938 -13.461 1 86.5 486 ARG B C 1
ATOM 7631 O O . ARG B 1 486 ? 15.672 -33.594 -12.547 1 86.5 486 ARG B O 1
ATOM 7638 N N . SER B 1 487 ? 15.758 -32.344 -14.336 1 78 487 SER B N 1
ATOM 7639 C CA . SER B 1 487 ? 17.219 -32.438 -14.352 1 78 487 SER B CA 1
ATOM 7640 C C . SER B 1 487 ? 17.812 -31.984 -13.016 1 78 487 SER B C 1
ATOM 7642 O O . SER B 1 487 ? 18.953 -32.344 -12.695 1 78 487 SER B O 1
ATOM 7644 N N . GLN B 1 488 ? 17.016 -31.344 -12.211 1 71.5 488 GLN B N 1
ATOM 7645 C CA . GLN B 1 488 ? 17.516 -30.812 -10.945 1 71.5 488 GLN B CA 1
ATOM 7646 C C . GLN B 1 488 ? 17.125 -31.719 -9.781 1 71.5 488 GLN B C 1
ATOM 7648 O O . GLN B 1 488 ? 17.484 -31.438 -8.633 1 71.5 488 GLN B O 1
ATOM 7653 N N . GLY B 1 489 ? 16.578 -32.875 -10.055 1 68.12 489 GLY B N 1
ATOM 7654 C CA . GLY B 1 489 ? 16.234 -33.875 -9.047 1 68.12 489 GLY B CA 1
ATOM 7655 C C . GLY B 1 489 ? 14.906 -33.594 -8.375 1 68.12 489 GLY B C 1
ATOM 7656 O O . GLY B 1 489 ? 13.977 -34.406 -8.477 1 68.12 489 GLY B O 1
ATOM 7657 N N . ASP B 1 490 ? 14.812 -32.5 -7.57 1 73.81 490 ASP B N 1
ATOM 7658 C CA . ASP B 1 490 ? 13.625 -32.188 -6.789 1 73.81 490 ASP B CA 1
ATOM 7659 C C . ASP B 1 490 ? 12.508 -31.625 -7.672 1 73.81 490 ASP B C 1
ATOM 7661 O O . ASP B 1 490 ? 12.75 -31.266 -8.828 1 73.81 490 ASP B O 1
ATOM 7665 N N . LEU B 1 491 ? 11.266 -31.875 -7.164 1 76.94 491 LEU B N 1
ATOM 7666 C CA . LEU B 1 491 ? 10.156 -31.219 -7.859 1 76.94 491 LEU B CA 1
ATOM 7667 C C . LEU B 1 491 ? 10.32 -29.703 -7.844 1 76.94 491 LEU B C 1
ATOM 7669 O O . LEU B 1 491 ? 10.094 -29.062 -6.816 1 76.94 491 LEU B O 1
ATOM 7673 N N . VAL B 1 492 ? 10.766 -29.219 -8.953 1 79.5 492 VAL B N 1
ATOM 7674 C CA . VAL B 1 492 ? 10.961 -27.781 -9.078 1 79.5 492 VAL B CA 1
ATOM 7675 C C . VAL B 1 492 ? 9.695 -27.141 -9.656 1 79.5 492 VAL B C 1
ATOM 7677 O O . VAL B 1 492 ? 9.344 -27.359 -10.812 1 79.5 492 VAL B O 1
ATOM 7680 N N . LEU B 1 493 ? 8.961 -26.406 -8.766 1 86.56 493 LEU B N 1
ATOM 7681 C CA . LEU B 1 493 ? 7.773 -25.688 -9.203 1 86.56 493 LEU B CA 1
ATOM 7682 C C . LEU B 1 493 ? 8.125 -24.25 -9.602 1 86.56 493 LEU B C 1
ATOM 7684 O O . LEU B 1 493 ? 8.406 -23.422 -8.742 1 86.56 493 LEU B O 1
ATOM 7688 N N . LEU B 1 494 ? 8.102 -24.047 -10.867 1 87.94 494 LEU B N 1
ATOM 7689 C CA . LEU B 1 494 ? 8.461 -22.719 -11.383 1 87.94 494 LEU B CA 1
ATOM 7690 C C . LEU B 1 494 ? 7.262 -21.781 -11.367 1 87.94 494 LEU B C 1
ATOM 7692 O O . LEU B 1 494 ? 6.805 -21.344 -12.422 1 87.94 494 LEU B O 1
ATOM 7696 N N . VAL B 1 495 ? 6.773 -21.594 -10.172 1 87.19 495 VAL B N 1
ATOM 7697 C CA . VAL B 1 495 ? 5.602 -20.75 -9.984 1 87.19 495 VAL B CA 1
ATOM 7698 C C . VAL B 1 495 ? 5.969 -19.547 -9.117 1 87.19 495 VAL B C 1
ATOM 7700 O O . VAL B 1 495 ? 6.926 -19.609 -8.336 1 87.19 495 VAL B O 1
#

Organism: Cryphonectria parasitica (strain ATCC 38755 / EP155) (NCBI:txid660469)

Foldseek 3Di:
DDDPDPPPPPDPPDPDPPPPPDPPPPPPLQPVPDPPDPCNVVPCPVDPVLVVLVCQLVPPVVCLLWVLQFDDVLQVTCVLLVVCLNPPVLSVLLSSLLSQLVVVVVVVPDDPVVSVVVSVVSLVVSVVVLVVLLVVCVVDPCLSVVLSLLSSLLSLLSNLSSCLQQVNQVCNVVSLVSSVVSLVSLLVSQQPPPPRDASLVSLVSSQVVNDDFDADDVRPDTHGHSSSVSNLQSVLSSLLLQLLLLQQVLAQRPCLSNLCNQQPADVVVPHHGNHANCSGLLARSVLSNLSNLLSHLSSVQVVCVVVVNHDLVVSCVSLVVSVVVLVVVLVVLVVCLVDPPPPPDCPPCLVVDPVNVVDDPPDDDSNNLSSLLNLLSSLLSQLQSCCSNPNQDLPDPSLAVSLVVNLCSLPPPRPPLSSCLSVQSSLLSSLLSDDPVCLVSSVVSLVVDPDCSRSVLNVVSNVLSVVSVVQVVDPRVPDHPNCSCCVVPGSNRSD/DDPPDPPPPPPDDDPDPPPPPDDPPPPPLQPPPPPCPPCNVPPPPVDPVLVVLVCQLVPPVVCLLWVLQFDDVLQVTCVLLVVCLNPPVLSVLLSSLLSQLVVVVVVVPDDPVVSVVVSVVSLVVSVVVLVVLLVVCVVDPCLSVVLSLLSSLLSLLSNLSSCLQQVNQVCNVVSLVSSVVSLVSLLVSQQPPPPRDASLVSLVSSQVVNDDFDADDVRPDTHGHSSSVSNLQSVLSSLLLQLLLLQQVLHQRPCLSNLCNQQDADVVVPHHGNHANCSGLLARSVLSNLSNLLSHLSSVQVVCVVVVNHDLVVSCVSLVVSVVVLVVVLVVLVVCLVDPPPPPDCPPVLVVDPVNVVDDPPDDDSNNLSSLLNLLSSLLSQLQSCCSNPNQDLPDPSLAVSLVVNLCSLPPPRPPLSSCLSVQSSLLSSLLSDDPVCLVSSVVSLVVDPDCSRSVLNVVSNVLSVVSVVQVVDPRRPDHPNCSCCVVPGSNRSD

Solvent-accessible surface area (backbone atoms only — not comparable to full-atom values): 53520 Å² total; per-residue (Å²): 134,82,79,75,74,78,73,74,74,69,77,72,74,73,76,76,78,72,70,73,71,82,74,75,69,73,66,76,66,74,69,74,65,72,90,54,54,90,75,55,66,56,46,77,69,66,47,66,66,50,40,33,34,49,42,45,27,65,62,22,48,48,41,52,79,29,70,47,51,69,60,54,65,77,50,35,32,68,26,36,58,57,51,36,42,73,72,30,66,55,35,24,38,33,50,44,32,51,24,52,43,55,51,40,59,53,58,72,58,48,56,72,62,61,51,44,52,53,35,50,49,38,45,50,50,29,48,49,48,44,51,54,52,52,50,51,44,69,76,36,65,50,79,76,35,50,68,59,52,40,44,48,42,36,21,43,50,50,42,44,54,46,27,39,37,65,62,45,42,83,52,41,56,60,45,50,52,51,46,50,51,50,50,52,51,53,39,51,59,44,24,74,53,86,74,73,50,55,64,45,51,10,50,52,44,38,45,52,69,52,29,72,62,40,70,51,85,69,48,91,43,66,20,61,26,45,56,35,52,39,40,50,53,37,50,42,52,47,51,52,50,36,38,53,45,12,46,44,68,51,29,52,31,86,59,54,88,41,43,63,54,32,44,38,55,44,86,80,76,73,46,75,34,78,39,57,35,33,52,44,64,18,31,50,45,68,50,57,51,48,42,33,49,45,23,33,50,47,23,48,52,52,52,24,52,74,67,72,64,64,55,65,67,62,49,50,52,55,52,48,54,52,50,52,51,52,51,52,52,52,52,51,52,64,58,47,69,76,60,65,70,72,78,71,76,72,45,58,57,39,64,29,26,59,64,45,48,64,49,47,94,80,53,79,48,72,68,54,50,24,50,52,46,27,48,39,45,40,34,30,40,50,42,52,46,46,35,66,74,73,36,66,50,53,80,38,67,69,44,42,48,34,34,51,51,39,52,48,40,59,71,74,63,51,72,39,68,73,57,48,58,69,42,26,44,35,49,29,55,32,47,55,47,47,54,79,84,45,48,62,54,54,50,48,61,55,66,66,50,66,58,57,75,74,41,27,43,47,50,49,33,49,52,42,23,50,54,42,63,75,46,64,84,48,75,47,90,77,41,49,68,26,59,50,51,40,70,72,69,50,66,71,68,48,97,136,87,83,76,76,81,76,78,76,72,78,75,79,77,77,77,83,72,74,76,73,82,75,75,73,75,68,77,68,73,70,75,65,71,91,55,53,90,76,54,69,57,46,77,68,67,48,66,66,50,39,33,34,49,43,44,27,66,61,21,48,49,39,52,78,31,70,46,53,68,60,54,64,76,50,34,32,69,26,37,57,57,50,37,43,73,73,30,66,55,34,24,38,34,50,45,32,51,25,51,43,54,50,40,58,53,58,72,56,48,57,72,61,62,51,46,52,53,36,50,50,38,45,49,50,29,49,50,46,45,51,54,53,51,49,52,46,69,76,38,65,50,78,80,35,50,67,58,51,38,45,50,43,37,22,45,50,54,43,44,54,46,28,40,36,65,61,46,42,84,52,39,57,58,45,49,51,53,44,52,52,51,50,52,50,52,38,53,59,44,26,74,51,85,73,72,51,54,65,45,50,10,50,51,45,39,44,53,68,53,31,69,61,42,70,51,86,69,49,92,45,67,18,60,26,47,54,35,51,39,42,51,52,35,49,43,53,48,51,52,49,36,38,53,46,12,48,43,67,52,30,52,33,87,59,53,90,41,44,62,52,32,42,37,54,43,86,79,75,74,46,76,33,77,39,59,35,32,53,44,64,18,31,50,43,67,50,57,50,48,43,32,50,43,22,32,50,46,23,49,52,52,51,23,52,74,67,73,63,65,53,64,66,62,49,50,50,54,51,48,52,52,51,53,50,54,52,52,50,52,53,52,52,65,59,47,70,77,60,67,71,73,77,71,76,72,46,58,58,40,63,27,25,60,65,44,48,63,48,48,94,79,52,79,47,71,68,54,50,24,52,52,46,27,48,37,44,40,33,31,42,51,42,53,45,46,35,66,73,73,35,68,50,52,81,37,67,69,44,43,49,34,34,50,50,39,53,48,40,58,71,73,62,50,73,43,69,73,58,46,58,67,42,26,44,34,50,30,54,32,48,56,45,46,52,80,84,46,48,61,54,55,50,47,60,56,66,67,51,67,59,57,75,73,40,28,42,47,50,50,33,49,51,41,24,50,55,42,64,74,48,64,84,48,74,48,89,76,42,50,68,26,60,52,51,39,71,72,70,49,66,71,69,48,98

Radius of gyration: 34.02 Å; Cα contacts (8 Å, |Δi|>4): 1276; chains: 2; bounding box: 164×104×99 Å

pLDDT: mean 80.75, std 20.66, range [20.42, 98.75]

Secondary structure (DSSP, 8-state):
----------------------------TTS--TT-STTSS------HHHHHHHHHIIIIIHHHH-TT----GGGTTTHHHHHHHHH-HHHHHHHHHHHHHHHHHHTT-S-HHHHHHHHHHHHHHHHHHHHHHHHHHHHS-GGGGHHHHHHHHHHHHHHHHHHHHTT-GGGHHHHHHHHHHHHHHHHHHH--SSS---HHHHHHHHHHHH-PPEE-TT-SSEE--HHHHHHHHHHHHHHHHHHHHHHHHTS--TTHHHHHHHHSPPTTSSSPPSS-HHHHHSS-HHHHHHHHHHHHHHHHHHHHHHHT---HHHHHHHHHHHHHHHHHHHHHHHHHGGG--------HHHHH-HHHHH--TTSPPHHHHHHHHHHHHHHHHHHHHHHHHH-S-TT-HHHHHHHHHHHHIIIII-SSGGGGGG-HHHHHHHHHT--HHHHHHHHHHHHTS--GGG-HHHHHHHHHHHHHHHTTTS-GGG--HHHHHHTTSS-----/----------------------------TTS--TT-STTSS------HHHHHHHHHIIIIIHHHH-TT----GGGTTTHHHHHHHHH-HHHHHHHHHHHHHHHHHHTT-S-HHHHHHHHHHHHHHHHHHHHHHHHHHHHS-GGGGHHHHHHHHHHHHHHHHHHHHTT-GGGHHHHHHHHHHHHHHHHHHH--SSS---HHHHHHHHHHHH---EE-TT-SSEE--HHHHHHHHHHHHHHHHHHHHHHHHTS--TTHHHHHHHHSPPTTSSSPPSS-HHHHHSS-HHHHHHHHHHHHHHHHHHHHHHHT---HHHHHHHHHHHHHHHHHHHHHHHHHGGG--------HHHHH-HHHHH--TTSPPHHHHHHHHHHHHHHHHHHHHHHHHH-S-TT-HHHHHHHHHHHHIIIII-SSGGGGGG-HHHHHHHHHT--HHHHHHHHHHHHTSS-GGG-HHHHHHHHHHHHHHHTTTS-GGG--HHHHHHTTSS-----

InterPro domains:
  IPR021858 Fungal transcription factor [PF11951] (53-487)

Sequence (990 aa):
MPDRPHGETAPSPCPEASVPPPTHQLQRGAACTLLAGRQAGHSIGFERSNTILLMFYLEYLLTFLFPFYRPSILQGGRAWVLEMMISSPVVRQATLCQSSYFFSLAQKTGHGDEIWDTVMTKTGDAFRVLERSLQVITDSSITEHLHGAVRILASIMQLQRFEIAVLSFHNCQSHFHAALALFKQLLDSSTAAEPPAGPAAGFDSLLCRLGPPSWMEHGQLPIPSAEQAAFRFSSTLLILDDIIASTVLQEQPQLYEYHHDLLCSIDDGVAKPRIDLEAVVGCQNWVLLHIGEIAKLDAWKQQCKQARDFDVLEFVRRATAIKDSLEACLTRLDADQVMLPIENGESLLDVLNPGYCQQQPNTPTTSEKSSLATRVWAHAAHIYLLVVMSGWQPASSAVRYHVGRIIELLTHQVSPPALLRTMVWPFCVAGCLAEPAQEVHLRGIAEALQPPSVFGTVRKALEIMEGVWRNRDGDVANRDLATCFRSQGDLVLLVMPDRPHGETAPSPCPEASVPPPTHQLQRGAACTLLAGRQAGHSIGFERSNTILLMFYLEYLLTFLFPFYRPSILQGGRAWVLEMMISSPVVRQATLCQSSYFFSLAQKTGHGDEIWDTVMTKTGDAFRVLERSLQVITDSSITEHLHGAVRILASIMQLQRFEIAVLSFHNCQSHFHAALALFKQLLDSSTAAEPPAGPAAGFDSLLCRLGPPSWMEHGQLPIPSAEQAAFRFSSTLLILDDIIASTVLQEQPQLYEYHHDLLCSIDDGVAKPRIDLEAVVGCQNWVLLHIGEIAKLDAWKQQCKQARDFDVLEFVRRATAIKDSLEACLTRLDADQVMLPIENGESLLDVLNPGYCQQQPNTPTTSEKSSLATRVWAHAAHIYLLVVMSGWQPASSAVRYHVGRIIELLTHQVSPPALLRTMVWPFCVAGCLAEPAQEVHLRGIAEALQPPSVFGTVRKALEIMEGVWRNRDGDVANRDLATCFRSQGDLVLLV

Nearest PDB structures (foldseek):
  8qai-assembly2_B  TM=3.773E-01  e=9.621E-01  synthetic construct
  8qai-assembly2_B  TM=3.728E-01  e=7.759E-01  synthetic construct